Protein AF-0000000086188571 (afdb_homodimer)

Radius of gyration: 44.72 Å; Cα contacts (8 Å, |Δi|>4): 3111; chains: 2; bounding box: 104×128×85 Å

Nearest PDB structures (foldseek):
  2z86-assembly2_C  TM=7.628E-01  e=1.726E-21  Escherichia coli
  2z87-assembly2_A  TM=7.675E-01  e=7.731E-21  Escherichia coli
  2z86-assembly2_D  TM=7.590E-01  e=1.946E-20  Escherichia coli
  2z87-assembly3_B  TM=7.325E-01  e=4.362E-20  Escherichia coli
  2z86-assembly1_A  TM=7.384E-01  e=8.716E-20  Escherichia coli

Sequence (1512 aa):
MRPVRVLAIPAGHAYARHLLPVQGSADAGAPAVVHLPDPQVPREFRPQAGQWWPHQGLEPSWLREHAAEFDLVHLHFGFEHLTVERARGFVDTLGDLGKPLVLTVHDLSNPHLRDQSAHQALLDVLVPAADELFTLTPTAARAIRGRWDRAATVLAHPHVLPLDSFRDRPSRLPGAPVRVGVHLGAVRASTAGVDLLQPLLRAVRRLSTATRPMRLCVDLRPGAGDDRLADWLAEHAGEVVVHELAWEDDDALARRLETLDIAVLPYRWGTHSGWAEACRDAGVHVVAPDHGAYADQCPTAVYHLADEAVTETSLQAALSACLDAPPIDRKALRDKRIRERERLAIEHARRYAALVDPRVDVVIPWFCDQRALTRLLDALEQQTFAAQRMTVFIGDDGSPQPPVVGERPFEVVVRHQSRDGFRAAAARNRAAAAGTAPVVLFLDADMAPTSTYVQLMYAAVRETRGLVVGRRLHARLPDRPWVAPDGDDPPAGAELLDHPAWLEEGYAATDDLRDADERSYRFVISAVAGIDRAVFEQIGGFEESFRAYGGEDWELAHRAWIAGADLLHVRDAVAWHEGAEQGRRPEGSLDRTARKNAEMRAIAPLIPDPHLRHGALVWEHAHVAVLLDHAGDDSALIACAASLFASTDVALIVPAGTPLPPELAADPRVRTSYRRGRTPWEIHLSRPCILTCSVPAIIAAGAKSYRHRDLEAHVVDVRAAHRHTPRRTVEGLPPWVAARSLRHTPDLEAEWGWRRMRPVRVLAIPAGHAYARHLLPVQGSADAGAPAVVHLPDPQVPREFRPQAGQWWPHQGLEPSWLREHAAEFDLVHLHFGFEHLTVERARGFVDTLGDLGKPLVLTVHDLSNPHLRDQSAHQALLDVLVPAADELFTLTPTAARAIRGRWDRAATVLAHPHVLPLDSFRDRPSRLPGAPVRVGVHLGAVRASTAGVDLLQPLLRAVRRLSTATRPMRLCVDLRPGAGDDRLADWLAEHAGEVVVHELAWEDDDALARRLETLDIAVLPYRWGTHSGWAEACRDAGVHVVAPDHGAYADQCPTAVYHLADEAVTETSLQAALSACLDAPPIDRKALRDKRIRERERLAIEHARRYAALVDPRVDVVIPWFCDQRALTRLLDALEQQTFAAQRMTVFIGDDGSPQPPVVGERPFEVVVRHQSRDGFRAAAARNRAAAAGTAPVVLFLDADMAPTSTYVQLMYAAVRETRGLVVGRRLHARLPDRPWVAPDGDDPPAGAELLDHPAWLEEGYAATDDLRDADERSYRFVISAVAGIDRAVFEQIGGFEESFRAYGGEDWELAHRAWIAGADLLHVRDAVAWHEGAEQGRRPEGSLDRTARKNAEMRAIAPLIPDPHLRHGALVWEHAHVAVLLDHAGDDSALIACAASLFASTDVALIVPAGTPLPPELAADPRVRTSYRRGRTPWEIHLSRPCILTCSVPAIIAAGAKSYRHRDLEAHVVDVRAAHRHTPRRTVEGLPPWVAARSLRHTPDLEAEWGWRR

pLDDT: mean 85.81, std 11.56, range [38.34, 98.69]

Foldseek 3Di:
DDAAEEAEVACLALQNVLLAADPPPDDPQFGHHDYDHFDDDDCVVVDDVSDRPPTCLLALVVCVVCVVRGQAYEYEDNCLPPALVSLLSSLVSCVVSLHAYEYEPEWPADQQDPDRVRVPSSCQRRLVSHLAYAYAFLVVQVVSCVPVVAGYHHAAGAARFPLVLLDDQPDDDPQDAAEEEEECEQVGPFFQACLPVVLLLVLQVVCCVVPNHHAYEYEYAVPHDDPVRVVVCVVCVVGYHYHHDDPDDSNVVLVVLSVHAEYEYGGNDIAEDSVLSNNVLSQHAYEYEPDHCHVRRDPHQYWHDPPSHTDSVSSNVRVVVSVPDDGDNSVVVSVVSSVSSNVSNRVVSLVSVCSSQPAEEEEEEDEDDQLLQQQQLLLLLLAPPQQARYEYFYQYQAYPDDHDNPDGSHHYHYDYDHHDFAFSQVSRLRRLVVDDHQKYWYAYSQKRWARHQVVLQSVVCSRQLFKEFEAEFEWADDPDRDDHDAWPDDGPPIGGDDDDPVLVVLCVVCVQQQNPDLQSLVNHDRNTMMHGPVLCVVLPGFDRVDRDDDDRSSLSSNLRLLLQGGYGYRHRGYMYGHDDDPLPPDDPPVVSVVVVVVRLVVCCLQAQDVVSDPQADEHQAFLEEEEEQDCPDQQLNVQLVVQQVVEGRYAYAYDPPDDHDPVCVPPPSYHNDHDPSRHQKYKYAHYRKHWLDYPVLVVVQFVAQACPPQRVMGIDRSNCVSSSPHRNRPPDRPPSGDIHGPPDRDDVCVSVVVVD/DDAAEEAEVACLALQNVLLAADPPPPDPQFGHHDYDHFDDDDCVVVDDVPDRPPGCLLALVVCVVCVVRGQAYEYEDNCLPPALVSLLSSLVSCVVSLHAYEYEPAWPADQQDPDRVRVPSSCQRRLVSHLAYAYAFLAVQVVSCVPVVAGYHHAAGAARFDLVLLDDQPDDDPQDAAEEEEECEQVGPFFQACLPVVLLLVLQVVCCVVPNHHAYEYEYAVPHDDPVRVVVCVVCVVGYHYDHDDPDDSNRVLVVLSVHAEYEYRGNDIAEDSVLSNNVLSQHAYEYEPDHCHVRRDPHQYWHDPPSHTDSVSSNVRVVVSVPDDGDNSVVVSVVSSVSSNVSNRVVSLVSVCSSQPAEEEEEEDEDDQQLQQQQLLLVLLAPPQQARYEYFYQYQAYPDDHDNPDGSHHYHYDYDHHDFAFSQVSRLRRLVVDDHQKYWYAYSQKRWARHQVVLQSVVCSRQLFKEFEAEFEWADDPDRDDHDQWPDDGPPIGGDDDDPVLVVLCVVCVQQQNPDLQSLVNHDRNTMMHGVVLCVVLPGFDRVDRDDDDRSSLSSNLRLLLQGGYGYDHRGYMYGNDDDPVPPDDDPVVSVVVVVVRLVVCCLQAQDVVSDPQADEHQAFLEEEEEQDCPDQQLNVQLVVQQVVEGRYAYAYDPPDDHDPVCVPPPSYHNDHDPSRHQKYKYAHYRKHWLDYPVLVCVQFVAQACDPQRVMTIDRSNCVSSSPHRPHPPDRPPSGDIHGPPDRDDVCVSVVVVD

Solvent-accessible surface area (backbone atoms only — not comparable to full-atom values): 79310 Å² total; per-residue (Å²): 128,82,53,46,28,30,41,31,31,50,31,78,42,64,66,54,51,36,41,42,58,57,87,89,56,76,60,92,80,48,56,51,67,41,71,40,76,60,56,80,47,59,68,91,68,68,65,55,92,87,49,50,69,70,44,49,79,61,34,49,68,50,39,66,74,47,47,89,72,40,53,30,36,35,43,58,57,79,62,82,83,54,48,61,68,52,49,49,45,32,54,49,44,30,57,75,69,68,33,49,35,31,31,40,56,61,55,87,43,56,45,74,42,82,71,48,65,64,58,47,51,41,47,68,51,50,62,77,63,32,74,39,41,34,22,46,18,28,48,51,26,47,52,41,27,71,74,68,72,40,80,40,49,64,50,67,77,51,65,62,52,61,77,86,67,42,53,79,74,76,80,73,63,91,86,64,56,44,30,38,30,34,69,46,42,70,47,46,64,20,46,42,56,58,60,41,49,54,42,47,51,53,31,44,52,53,44,24,72,72,74,50,54,52,38,44,34,38,33,32,22,82,88,46,65,53,69,68,44,52,51,52,48,61,74,38,50,92,62,42,45,77,42,70,50,63,98,58,56,72,66,54,46,45,57,54,45,50,66,35,47,32,36,40,54,41,56,76,52,44,28,60,54,69,63,59,41,33,34,47,55,45,44,20,43,36,34,31,39,70,58,61,22,40,67,65,61,42,88,47,34,54,24,50,67,54,103,83,43,52,44,41,65,35,45,38,51,26,51,51,51,54,71,70,45,77,83,60,58,28,58,63,45,43,55,50,41,52,53,49,20,41,51,47,19,39,54,51,23,47,52,51,45,41,70,70,53,74,36,36,28,37,28,26,36,39,65,85,49,62,68,40,38,46,41,26,54,47,18,61,71,53,33,74,44,61,44,82,36,33,36,38,21,33,5,30,41,29,43,94,63,80,82,81,77,78,92,61,82,36,53,76,46,80,37,81,45,78,65,74,66,50,36,58,36,46,16,39,43,55,17,48,67,74,53,80,38,53,33,34,32,32,34,36,35,55,31,36,38,21,20,54,21,65,46,49,48,50,52,48,20,65,70,55,56,11,43,29,20,43,30,78,39,27,20,46,68,55,97,59,87,66,63,57,29,72,58,88,50,74,44,85,79,41,44,80,46,75,59,68,60,69,52,55,52,49,31,59,77,16,64,30,28,70,62,54,58,95,68,48,26,75,70,42,48,50,54,41,18,30,28,19,34,67,59,39,59,71,63,61,45,45,60,56,84,48,59,59,89,69,56,52,37,32,52,36,37,42,31,40,40,34,60,36,35,44,50,36,45,39,74,74,22,28,26,39,28,66,41,74,58,75,90,70,51,95,58,59,69,65,58,48,42,51,49,52,36,51,43,44,62,65,41,36,49,64,44,49,42,74,33,59,28,59,43,45,44,73,55,86,43,25,35,29,38,34,37,33,70,34,58,74,56,63,61,27,35,50,49,18,50,30,38,53,41,68,30,64,31,49,27,42,29,37,48,75,85,62,83,62,49,81,73,47,61,75,39,80,45,55,32,60,69,77,70,82,62,49,36,51,27,36,33,37,23,54,47,29,34,38,50,72,42,51,58,67,55,45,51,70,68,23,82,16,33,26,75,32,80,57,32,57,30,38,39,39,49,37,22,39,56,57,50,25,47,67,54,46,52,51,83,65,54,59,85,64,57,38,39,48,59,49,89,54,82,52,55,50,54,70,74,26,35,48,89,105,129,80,53,44,28,30,42,31,32,50,30,79,42,64,68,53,52,37,41,43,58,58,86,90,57,78,62,91,82,48,57,52,68,42,70,40,75,60,55,80,47,60,68,91,70,66,63,56,94,86,49,49,67,69,45,51,79,60,35,50,69,48,40,64,74,45,48,88,73,40,54,30,37,35,41,58,56,77,61,82,84,54,49,59,68,51,48,49,44,32,52,50,43,30,58,75,69,70,33,50,34,31,34,38,54,63,54,86,43,57,46,76,43,82,71,49,64,66,59,48,51,41,46,67,52,50,62,77,64,32,74,39,41,33,21,46,20,25,44,51,27,46,52,41,27,70,73,68,72,40,80,38,50,63,49,68,77,52,65,64,53,62,76,87,67,41,50,80,74,77,83,73,62,91,86,63,56,46,30,38,31,33,69,45,42,70,49,46,66,20,46,43,55,56,60,42,50,52,42,46,51,52,32,45,52,52,43,24,73,71,74,49,56,52,38,44,33,38,34,33,22,80,87,45,64,53,69,68,45,53,52,51,50,61,74,38,50,91,63,42,46,77,43,71,50,62,97,58,56,69,64,54,46,46,58,54,45,50,66,34,50,32,37,41,55,42,57,74,50,43,27,60,54,70,63,58,42,33,34,48,56,46,43,21,43,38,34,30,38,70,57,62,22,40,68,64,62,43,88,49,33,54,24,51,67,54,101,83,43,53,46,43,65,35,44,37,51,26,51,50,51,54,70,70,46,76,83,60,57,29,58,62,45,43,55,50,42,52,52,49,20,40,51,47,18,40,53,50,24,47,52,52,47,40,71,70,54,74,36,36,26,38,29,26,38,41,64,84,49,61,67,39,39,47,41,27,53,49,17,62,70,54,33,74,44,62,41,82,36,32,36,37,20,34,5,30,42,30,44,95,62,78,83,81,79,80,92,60,81,36,54,76,47,80,38,80,45,78,63,75,66,52,36,58,35,46,16,39,44,56,17,48,66,74,52,79,39,51,33,34,32,33,36,36,34,54,31,35,38,21,21,55,20,65,45,49,47,50,53,46,20,65,70,55,57,10,43,30,20,42,30,80,40,26,19,46,68,56,98,60,86,64,64,56,27,73,56,87,51,74,44,85,80,42,45,80,45,75,58,67,61,68,52,57,52,51,30,61,75,17,64,31,28,69,63,54,57,98,68,45,27,75,71,42,48,52,53,40,19,30,28,20,35,67,57,40,60,70,63,60,47,45,60,57,85,48,58,58,89,68,56,53,38,31,51,36,36,43,32,39,40,35,59,37,36,45,49,37,46,39,76,72,21,28,26,39,27,66,42,76,56,76,92,72,50,95,60,58,69,66,60,46,42,52,50,52,38,51,42,44,63,65,42,35,51,64,44,49,41,73,35,60,29,59,44,46,43,74,55,86,42,27,36,29,38,35,37,34,70,34,59,74,55,62,60,26,35,51,48,17,50,29,38,53,43,69,29,63,33,50,28,42,31,39,47,72,86,62,82,64,49,79,72,48,62,75,38,80,44,55,33,60,69,76,69,83,64,49,35,51,27,36,35,36,24,56,49,30,36,39,51,70,43,52,57,68,54,47,49,69,70,20,79,18,31,23,72,32,78,57,30,57,29,38,39,38,42,36,23,40,57,56,49,24,45,64,56,45,55,50,82,61,55,59,84,65,56,37,38,47,58,48,90,53,81,53,55,52,54,70,73,25,34,50,89,105

InterPro domains:
  IPR001173 Glycosyltransferase 2-like [PF00535] (362-539)
  IPR029044 Nucleotide-diphospho-sugar transferases [G3DSA:3.90.550.10] (341-587)
  IPR029044 Nucleotide-diphospho-sugar transferases [SSF53448] (357-586)

Organism: NCBI:txid1656884

Structure (mmCIF, N/CA/C/O backbone):
data_AF-0000000086188571-model_v1
#
loop_
_entity.id
_entity.type
_entity.pdbx_description
1 polymer Glycosyltransferase
#
loop_
_atom_site.group_PDB
_atom_site.id
_atom_site.type_symbol
_atom_site.label_atom_id
_atom_site.label_alt_id
_atom_site.label_comp_id
_atom_site.label_asym_id
_atom_site.label_entity_id
_atom_site.label_seq_id
_atom_site.pdbx_PDB_ins_code
_atom_site.Cartn_x
_atom_site.Cartn_y
_atom_site.Cartn_z
_atom_site.occupancy
_atom_site.B_iso_or_equiv
_atom_site.auth_seq_id
_atom_site.auth_comp_id
_atom_site.auth_asym_id
_atom_site.auth_atom_id
_atom_site.pdbx_PDB_model_num
ATOM 1 N N . MET A 1 1 ? 1.059 -54.875 -5.906 1 48.28 1 MET A N 1
ATOM 2 C CA . MET A 1 1 ? 0.878 -54.656 -7.34 1 48.28 1 MET A CA 1
ATOM 3 C C . MET A 1 1 ? 2.109 -55.125 -8.117 1 48.28 1 MET A C 1
ATOM 5 O O . MET A 1 1 ? 3.236 -54.969 -7.641 1 48.28 1 MET A O 1
ATOM 9 N N . ARG A 1 2 ? 2.008 -55.938 -9.016 1 68.94 2 ARG A N 1
ATOM 10 C CA . ARG A 1 2 ? 3.107 -56.406 -9.852 1 68.94 2 ARG A CA 1
ATOM 11 C C . ARG A 1 2 ? 3.832 -55.25 -10.508 1 68.94 2 ARG A C 1
ATOM 13 O O . ARG A 1 2 ? 3.209 -54.219 -10.859 1 68.94 2 ARG A O 1
ATOM 20 N N . PRO A 1 3 ? 5.07 -55.219 -10.508 1 84.12 3 PRO A N 1
ATOM 21 C CA . PRO A 1 3 ? 5.812 -54.156 -11.156 1 84.12 3 PRO A CA 1
ATOM 22 C C . PRO A 1 3 ? 5.465 -54 -12.633 1 84.12 3 PRO A C 1
ATOM 24 O O . PRO A 1 3 ? 5.168 -54.969 -13.305 1 84.12 3 PRO A O 1
ATOM 27 N N . VAL A 1 4 ? 5.312 -52.812 -12.984 1 87.56 4 VAL A N 1
ATOM 28 C CA . VAL A 1 4 ? 5.141 -52.531 -14.414 1 87.56 4 VAL A CA 1
ATOM 29 C C . VAL A 1 4 ? 6.406 -52.938 -15.164 1 87.56 4 VAL A C 1
ATOM 31 O O . VAL A 1 4 ? 7.5 -52.469 -14.859 1 87.56 4 VAL A O 1
ATOM 34 N N . ARG A 1 5 ? 6.332 -53.875 -16.047 1 92.38 5 ARG A N 1
ATOM 35 C CA . ARG A 1 5 ? 7.449 -54.312 -16.875 1 92.38 5 ARG A CA 1
ATOM 36 C C . ARG A 1 5 ? 7.566 -53.469 -18.141 1 92.38 5 ARG A C 1
ATOM 38 O O . ARG A 1 5 ? 6.711 -53.562 -19.031 1 92.38 5 ARG A O 1
ATOM 45 N N . VAL A 1 6 ? 8.656 -52.719 -18.188 1 94.62 6 VAL A N 1
ATOM 46 C CA . VAL A 1 6 ? 8.836 -51.75 -19.266 1 94.62 6 VAL A CA 1
ATOM 47 C C . VAL A 1 6 ? 9.891 -52.25 -20.234 1 94.62 6 VAL A C 1
ATOM 49 O O . VAL A 1 6 ? 11.016 -52.562 -19.844 1 94.62 6 VAL A O 1
ATOM 52 N N . LEU A 1 7 ? 9.531 -52.438 -21.469 1 96 7 LEU A N 1
ATOM 53 C CA . LEU A 1 7 ? 10.516 -52.594 -22.531 1 96 7 LEU A CA 1
ATOM 54 C C . LEU A 1 7 ? 11.078 -51.25 -22.953 1 96 7 LEU A C 1
ATOM 56 O O . LEU A 1 7 ? 10.531 -50.594 -23.828 1 96 7 LEU A O 1
ATOM 60 N N . ALA A 1 8 ? 12.133 -50.875 -22.281 1 95.19 8 ALA A N 1
ATOM 61 C CA . ALA A 1 8 ? 12.805 -49.625 -22.625 1 95.19 8 ALA A CA 1
ATOM 62 C C . ALA A 1 8 ? 13.742 -49.812 -23.828 1 95.19 8 ALA A C 1
ATOM 64 O O . ALA A 1 8 ? 14.547 -50.75 -23.844 1 95.19 8 ALA A O 1
ATOM 65 N N . ILE A 1 9 ? 13.555 -48.938 -24.781 1 95.06 9 ILE A N 1
ATOM 66 C CA . ILE A 1 9 ? 14.367 -49.094 -26 1 95.06 9 ILE A CA 1
ATOM 67 C C . ILE A 1 9 ? 15.281 -47.875 -26.141 1 95.06 9 ILE A C 1
ATOM 69 O O . ILE A 1 9 ? 14.844 -46.812 -26.594 1 95.06 9 ILE A O 1
ATOM 73 N N . PRO A 1 10 ? 16.547 -47.938 -25.734 1 93.81 10 PRO A N 1
ATOM 74 C CA . PRO A 1 10 ? 17.156 -49.094 -25.094 1 93.81 10 PRO A CA 1
ATOM 75 C C . PRO A 1 10 ? 17.234 -48.969 -23.578 1 93.81 10 PRO A C 1
ATOM 77 O O . PRO A 1 10 ? 17.297 -47.844 -23.062 1 93.81 10 PRO A O 1
ATOM 80 N N . ALA A 1 11 ? 17.312 -50.062 -22.875 1 92.56 11 ALA A N 1
ATOM 81 C CA . ALA A 1 11 ? 17.422 -50.094 -21.422 1 92.56 11 ALA A CA 1
ATOM 82 C C . ALA A 1 11 ? 18.859 -49.844 -20.984 1 92.56 11 ALA A C 1
ATOM 84 O O . ALA A 1 11 ? 19.094 -49.312 -19.891 1 92.56 11 ALA A O 1
ATOM 85 N N . GLY A 1 12 ? 19.797 -50.094 -21.797 1 86.88 12 GLY A N 1
ATOM 86 C CA . GLY A 1 12 ? 21.203 -50 -21.453 1 86.88 12 GLY A CA 1
ATOM 87 C C . GLY A 1 12 ? 21.75 -48.594 -21.531 1 86.88 12 GLY A C 1
ATOM 88 O O . GLY A 1 12 ? 22.828 -48.312 -21.016 1 86.88 12 GLY A O 1
ATOM 89 N N . HIS A 1 13 ? 21.078 -47.75 -22.219 1 87.75 13 HIS A N 1
ATOM 90 C CA . HIS A 1 13 ? 21.516 -46.375 -22.312 1 87.75 13 HIS A CA 1
ATOM 91 C C . HIS A 1 13 ? 21.469 -45.688 -20.953 1 87.75 13 HIS A C 1
ATOM 93 O O . HIS A 1 13 ? 20.547 -45.906 -20.188 1 87.75 13 HIS A O 1
ATOM 99 N N . ALA A 1 14 ? 22.422 -44.844 -20.688 1 85.94 14 ALA A N 1
ATOM 100 C CA . ALA A 1 14 ? 22.562 -44.219 -19.391 1 85.94 14 ALA A CA 1
ATOM 101 C C . ALA A 1 14 ? 21.297 -43.438 -19.016 1 85.94 14 ALA A C 1
ATOM 103 O O . ALA A 1 14 ? 20.875 -43.469 -17.844 1 85.94 14 ALA A O 1
ATOM 104 N N . TYR A 1 15 ? 20.656 -42.844 -19.984 1 89.88 15 TYR A N 1
ATOM 105 C CA . TYR A 1 15 ? 19.438 -42.094 -19.719 1 89.88 15 TYR A CA 1
ATOM 106 C C . TYR A 1 15 ? 18.359 -43 -19.141 1 89.88 15 TYR A C 1
ATOM 108 O O . TYR A 1 15 ? 17.766 -42.688 -18.109 1 89.88 15 TYR A O 1
ATOM 116 N N . ALA A 1 16 ? 18.078 -44.062 -19.812 1 90.38 16 ALA A N 1
ATOM 117 C CA . ALA A 1 16 ? 17.047 -45 -19.375 1 90.38 16 ALA A CA 1
ATOM 118 C C . ALA A 1 16 ? 17.375 -45.594 -18 1 90.38 16 ALA A C 1
ATOM 120 O O . ALA A 1 16 ? 16.484 -45.719 -17.156 1 90.38 16 ALA A O 1
ATOM 121 N N . ARG A 1 17 ? 18.656 -45.875 -17.797 1 87.19 17 ARG A N 1
ATOM 122 C CA . ARG A 1 17 ? 19.094 -46.406 -16.531 1 87.19 17 ARG A CA 1
ATOM 123 C C . ARG A 1 17 ? 18.859 -45.438 -15.391 1 87.19 17 ARG A C 1
ATOM 125 O O . ARG A 1 17 ? 18.5 -45.844 -14.281 1 87.19 17 ARG A O 1
ATOM 132 N N . HIS A 1 18 ? 19.031 -44.219 -15.719 1 89.62 18 HIS A N 1
ATOM 133 C CA . HIS A 1 18 ? 18.969 -43.188 -14.688 1 89.62 18 HIS A CA 1
ATOM 134 C C . HIS A 1 18 ? 17.531 -42.719 -14.484 1 89.62 18 HIS A C 1
ATOM 136 O O . HIS A 1 18 ? 17.297 -41.75 -13.727 1 89.62 18 HIS A O 1
ATOM 142 N N . LEU A 1 19 ? 16.578 -43.344 -15.18 1 88.5 19 LEU A N 1
ATOM 143 C CA . LEU A 1 19 ? 15.172 -43.094 -14.906 1 88.5 19 LEU A CA 1
ATOM 144 C C . LEU A 1 19 ? 14.688 -43.938 -13.727 1 88.5 19 LEU A C 1
ATOM 146 O O . LEU A 1 19 ? 13.594 -43.719 -13.203 1 88.5 19 LEU A O 1
ATOM 150 N N . LEU A 1 20 ? 15.469 -44.875 -13.344 1 84.06 20 LEU A N 1
ATOM 151 C CA . LEU A 1 20 ? 15.148 -45.75 -12.227 1 84.06 20 LEU A CA 1
ATOM 152 C C . LEU A 1 20 ? 15.656 -45.156 -10.906 1 84.06 20 LEU A C 1
ATOM 154 O O . LEU A 1 20 ? 16.625 -44.406 -10.898 1 84.06 20 LEU A O 1
ATOM 158 N N . PRO A 1 21 ? 14.992 -45.5 -9.844 1 78.94 21 PRO A N 1
ATOM 159 C CA . PRO A 1 21 ? 15.406 -44.969 -8.547 1 78.94 21 PRO A CA 1
ATOM 160 C C . PRO A 1 21 ? 16.844 -45.344 -8.18 1 78.94 21 PRO A C 1
ATOM 162 O O . PRO A 1 21 ? 17.375 -46.312 -8.703 1 78.94 21 PRO A O 1
ATOM 165 N N . VAL A 1 22 ? 17.438 -44.375 -7.422 1 75.62 22 VAL A N 1
ATOM 166 C CA . VAL A 1 22 ? 18.75 -44.719 -6.883 1 75.62 22 VAL A CA 1
ATOM 167 C C . VAL A 1 22 ? 18.656 -45.969 -6.035 1 75.62 22 VAL A C 1
ATOM 169 O O . VAL A 1 22 ? 17.672 -46.188 -5.332 1 75.62 22 VAL A O 1
ATOM 172 N N . GLN A 1 23 ? 19.578 -46.781 -6.289 1 64.94 23 GLN A N 1
ATOM 173 C CA . GLN A 1 23 ? 19.562 -48.062 -5.59 1 64.94 23 GLN A CA 1
ATOM 174 C C . GLN A 1 23 ? 19.406 -47.875 -4.086 1 64.94 23 GLN A C 1
ATOM 176 O O . GLN A 1 23 ? 20.109 -47.062 -3.48 1 64.94 23 GLN A O 1
ATOM 181 N N . GLY A 1 24 ? 18.484 -48.469 -3.48 1 60.44 24 GLY A N 1
ATOM 182 C CA . GLY A 1 24 ? 18.234 -48.406 -2.049 1 60.44 24 GLY A CA 1
ATOM 183 C C . GLY A 1 24 ? 17.188 -47.375 -1.661 1 60.44 24 GLY A C 1
ATOM 184 O O . GLY A 1 24 ? 16.781 -47.281 -0.5 1 60.44 24 GLY A O 1
ATOM 185 N N . SER A 1 25 ? 16.766 -46.375 -2.475 1 59.72 25 SER A N 1
ATOM 186 C CA . SER A 1 25 ? 15.836 -45.312 -2.127 1 59.72 25 SER A CA 1
ATOM 187 C C . SER A 1 25 ? 14.406 -45.656 -2.514 1 59.72 25 SER A C 1
ATOM 189 O O . SER A 1 25 ? 13.516 -44.812 -2.486 1 59.72 25 SER A O 1
ATOM 191 N N . ALA A 1 26 ? 13.984 -46.75 -2.549 1 51.03 26 ALA A N 1
ATOM 192 C CA . ALA A 1 26 ? 12.633 -47.031 -3.018 1 51.03 26 ALA A CA 1
ATOM 193 C C . ALA A 1 26 ? 11.594 -46.281 -2.215 1 51.03 26 ALA A C 1
ATOM 195 O O . ALA A 1 26 ? 11.609 -46.281 -0.981 1 51.03 26 ALA A O 1
ATOM 196 N N . ASP A 1 27 ? 11.039 -45.281 -2.855 1 52.97 27 ASP A N 1
ATOM 197 C CA . ASP A 1 27 ? 9.922 -44.594 -2.232 1 52.97 27 ASP A CA 1
ATOM 198 C C . ASP A 1 27 ? 8.695 -45.5 -2.145 1 52.97 27 ASP A C 1
ATOM 200 O O . ASP A 1 27 ? 8.25 -46.031 -3.154 1 52.97 27 ASP A O 1
ATOM 204 N N . ALA A 1 28 ? 8.234 -45.938 -0.943 1 53.66 28 ALA A N 1
ATOM 205 C CA . ALA A 1 28 ? 7.141 -46.812 -0.536 1 53.66 28 ALA A CA 1
ATOM 206 C C . ALA A 1 28 ? 5.855 -46.469 -1.284 1 53.66 28 ALA A C 1
ATOM 208 O O . ALA A 1 28 ? 5.004 -47.344 -1.493 1 53.66 28 ALA A O 1
ATOM 209 N N . GLY A 1 29 ? 5.754 -45.406 -1.964 1 59.28 29 GLY A N 1
ATOM 210 C CA . GLY A 1 29 ? 4.445 -45.062 -2.5 1 59.28 29 GLY A CA 1
ATOM 211 C C . GLY A 1 29 ? 4.395 -45.094 -4.016 1 59.28 29 GLY A C 1
ATOM 212 O O . GLY A 1 29 ? 3.314 -45.031 -4.605 1 59.28 29 GLY A O 1
ATOM 213 N N . ALA A 1 30 ? 5.566 -45.25 -4.727 1 67.56 30 ALA A N 1
ATOM 214 C CA . ALA A 1 30 ? 5.535 -45.25 -6.184 1 67.56 30 ALA A CA 1
ATOM 215 C C . ALA A 1 30 ? 5.402 -46.688 -6.734 1 67.56 30 ALA A C 1
ATOM 217 O O . ALA A 1 30 ? 5.895 -47.625 -6.129 1 67.56 30 ALA A O 1
ATOM 218 N N . PRO A 1 31 ? 4.559 -46.844 -7.805 1 70.69 31 PRO A N 1
ATOM 219 C CA . PRO A 1 31 ? 4.477 -48.156 -8.422 1 70.69 31 PRO A CA 1
ATOM 220 C C . PRO A 1 31 ? 5.844 -48.75 -8.75 1 70.69 31 PRO A C 1
ATOM 222 O O . PRO A 1 31 ? 6.77 -48 -9.102 1 70.69 31 PRO A O 1
ATOM 225 N N . ALA A 1 32 ? 5.992 -49.969 -8.547 1 80.88 32 ALA A N 1
ATOM 226 C CA . ALA A 1 32 ? 7.23 -50.656 -8.883 1 80.88 32 ALA A CA 1
ATOM 227 C C . ALA A 1 32 ? 7.371 -50.812 -10.391 1 80.88 32 ALA A C 1
ATOM 229 O O . ALA A 1 32 ? 6.402 -51.156 -11.078 1 80.88 32 ALA A O 1
ATOM 230 N N . VAL A 1 33 ? 8.516 -50.438 -10.938 1 88.31 33 VAL A N 1
ATOM 231 C CA . VAL A 1 33 ? 8.789 -50.531 -12.367 1 88.31 33 VAL A CA 1
ATOM 232 C C . VAL A 1 33 ? 10.055 -51.344 -12.602 1 88.31 33 VAL A C 1
ATOM 234 O O . VAL A 1 33 ? 11.031 -51.219 -11.859 1 88.31 33 VAL A O 1
ATOM 237 N N . VAL A 1 34 ? 10.062 -52.219 -13.555 1 89.69 34 VAL A N 1
ATOM 238 C CA . VAL A 1 34 ? 11.25 -52.969 -13.969 1 89.69 34 VAL A CA 1
ATOM 239 C C . VAL A 1 34 ? 11.484 -52.781 -15.461 1 89.69 34 VAL A C 1
ATOM 241 O O . VAL A 1 34 ? 10.555 -52.875 -16.266 1 89.69 34 VAL A O 1
ATOM 244 N N . HIS A 1 35 ? 12.711 -52.406 -15.797 1 93.19 35 HIS A N 1
ATOM 245 C CA . HIS A 1 35 ? 13.102 -52.344 -17.203 1 93.19 35 HIS A CA 1
ATOM 246 C C . HIS A 1 35 ? 13.656 -53.688 -17.672 1 93.19 35 HIS A C 1
ATOM 248 O O . HIS A 1 35 ? 14.555 -54.25 -17.047 1 93.19 35 HIS A O 1
ATOM 254 N N . LEU A 1 36 ? 13.133 -54.125 -18.719 1 93.31 36 LEU A N 1
ATOM 255 C CA . LEU A 1 36 ? 13.68 -55.344 -19.297 1 93.31 36 LEU A CA 1
ATOM 256 C C . LEU A 1 36 ? 15.047 -55.094 -19.922 1 93.31 36 LEU A C 1
ATOM 258 O O . LEU A 1 36 ? 15.289 -54.031 -20.484 1 93.31 36 LEU A O 1
ATOM 262 N N . PRO A 1 37 ? 15.945 -56.062 -19.766 1 91.44 37 PRO A N 1
ATOM 263 C CA . PRO A 1 37 ? 17.219 -55.906 -20.469 1 91.44 37 PRO A CA 1
ATOM 264 C C . PRO A 1 37 ? 17.078 -55.844 -21.984 1 91.44 37 PRO A C 1
ATOM 266 O O . PRO A 1 37 ? 16.156 -56.469 -22.531 1 91.44 37 PRO A O 1
ATOM 269 N N . ASP A 1 38 ? 18.031 -55.188 -22.609 1 93.44 38 ASP A N 1
ATOM 270 C CA . ASP A 1 38 ? 18 -55.156 -24.062 1 93.44 38 ASP A CA 1
ATOM 271 C C . ASP A 1 38 ? 18.188 -56.531 -24.672 1 93.44 38 ASP A C 1
ATOM 273 O O . ASP A 1 38 ? 19.031 -57.312 -24.203 1 93.44 38 ASP A O 1
ATOM 277 N N . PRO A 1 39 ? 17.359 -56.812 -25.609 1 91.88 39 PRO A N 1
ATOM 278 C CA . PRO A 1 39 ? 17.578 -58.094 -26.266 1 91.88 39 PRO A CA 1
ATOM 279 C C . PRO A 1 39 ? 18.922 -58.188 -26.969 1 91.88 39 PRO A C 1
ATOM 281 O O . PRO A 1 39 ? 19.469 -57.156 -27.391 1 91.88 39 PRO A O 1
ATOM 284 N N . GLN A 1 40 ? 19.469 -59.344 -27.062 1 87.62 40 GLN A N 1
ATOM 285 C CA . GLN A 1 40 ? 20.734 -59.562 -27.734 1 87.62 40 GLN A CA 1
ATOM 286 C C . GLN A 1 40 ? 20.625 -59.25 -29.234 1 87.62 40 GLN A C 1
ATOM 288 O O . GLN A 1 40 ? 19.656 -59.688 -29.875 1 87.62 40 GLN A O 1
ATOM 293 N N . VAL A 1 41 ? 21.609 -58.531 -29.688 1 89 41 VAL A N 1
ATOM 294 C CA . VAL A 1 41 ? 21.656 -58.25 -31.109 1 89 41 VAL A CA 1
ATOM 295 C C . VAL A 1 41 ? 22.078 -59.5 -31.875 1 89 41 VAL A C 1
ATOM 297 O O . VAL A 1 41 ? 23.047 -60.156 -31.5 1 89 41 VAL A O 1
ATOM 300 N N . PRO A 1 42 ? 21.359 -59.875 -32.875 1 86.19 42 PRO A N 1
ATOM 301 C CA . PRO A 1 42 ? 21.719 -61.062 -33.625 1 86.19 42 PRO A CA 1
ATOM 302 C C . PRO A 1 42 ? 23.156 -61.062 -34.094 1 86.19 42 PRO A C 1
ATOM 304 O O . PRO A 1 42 ? 23.688 -60 -34.469 1 86.19 42 PRO A O 1
ATOM 307 N N . ARG A 1 43 ? 23.797 -62.125 -34.156 1 84.69 43 ARG A N 1
ATOM 308 C CA . ARG A 1 43 ? 25.203 -62.281 -34.469 1 84.69 43 ARG A CA 1
ATOM 309 C C . ARG A 1 43 ? 25.516 -61.781 -35.875 1 84.69 43 ARG A C 1
ATOM 311 O O . ARG A 1 43 ? 26.641 -61.375 -36.156 1 84.69 43 ARG A O 1
ATOM 318 N N . GLU A 1 44 ? 24.5 -61.844 -36.688 1 84 44 GLU A N 1
ATOM 319 C CA . GLU A 1 44 ? 24.688 -61.438 -38.062 1 84 44 GLU A CA 1
ATOM 320 C C . GLU A 1 44 ? 25.125 -60 -38.156 1 84 44 GLU A C 1
ATOM 322 O O . GLU A 1 44 ? 25.734 -59.594 -39.156 1 84 44 GLU A O 1
ATOM 327 N N . PHE A 1 45 ? 24.906 -59.25 -37.031 1 82.44 45 PHE A N 1
ATOM 328 C CA . PHE A 1 45 ? 25.25 -57.844 -37.062 1 82.44 45 PHE A CA 1
ATOM 329 C C . PHE A 1 45 ? 26.641 -57.594 -36.469 1 82.44 45 PHE A C 1
ATOM 331 O O . PHE A 1 45 ? 27.109 -56.469 -36.406 1 82.44 45 PHE A O 1
ATOM 338 N N . ARG A 1 46 ? 27.391 -58.719 -36.031 1 80.06 46 ARG A N 1
ATOM 339 C CA . ARG A 1 46 ? 28.719 -58.656 -35.438 1 80.06 46 ARG A CA 1
ATOM 340 C C . ARG A 1 46 ? 28.797 -57.5 -34.438 1 80.06 46 ARG A C 1
ATOM 342 O O . ARG A 1 46 ? 29.609 -56.594 -34.562 1 80.06 46 ARG A O 1
ATOM 349 N N . PRO A 1 47 ? 27.875 -57.594 -33.406 1 80.12 47 PRO A N 1
ATOM 350 C CA . PRO A 1 47 ? 27.781 -56.469 -32.469 1 80.12 47 PRO A CA 1
ATOM 351 C C . PRO A 1 47 ? 29 -56.344 -31.562 1 80.12 47 PRO A C 1
ATOM 353 O O . PRO A 1 47 ? 29.609 -57.344 -31.203 1 80.12 47 PRO A O 1
ATOM 356 N N . GLN A 1 48 ? 29.344 -55.156 -31.281 1 77.5 48 GLN A N 1
ATOM 357 C CA . GLN A 1 48 ? 30.391 -54.875 -30.297 1 77.5 48 GLN A CA 1
ATOM 358 C C . GLN A 1 48 ? 29.859 -55.031 -28.875 1 77.5 48 GLN A C 1
ATOM 360 O O . GLN A 1 48 ? 28.641 -55.094 -28.672 1 77.5 48 GLN A O 1
ATOM 365 N N . ALA A 1 49 ? 30.75 -55.25 -27.969 1 72.06 49 ALA A N 1
ATOM 366 C CA . ALA A 1 49 ? 30.359 -55.375 -26.562 1 72.06 49 ALA A CA 1
ATOM 367 C C . ALA A 1 49 ? 29.547 -54.156 -26.125 1 72.06 49 ALA A C 1
ATOM 369 O O . ALA A 1 49 ? 29.938 -53.031 -26.344 1 72.06 49 ALA A O 1
ATOM 370 N N . GLY A 1 50 ? 28.328 -54.469 -25.734 1 75.75 50 GLY A N 1
ATOM 371 C CA . GLY A 1 50 ? 27.5 -53.406 -25.203 1 75.75 50 GLY A CA 1
ATOM 372 C C . GLY A 1 50 ? 26.578 -52.812 -26.234 1 75.75 50 GLY A C 1
ATOM 373 O O . GLY A 1 50 ? 25.75 -51.938 -25.906 1 75.75 50 GLY A O 1
ATOM 374 N N . GLN A 1 51 ? 26.719 -53.281 -27.453 1 82.12 51 GLN A N 1
ATOM 375 C CA . GLN A 1 51 ? 25.891 -52.719 -28.516 1 82.12 51 GLN A CA 1
ATOM 376 C C . GLN A 1 51 ? 24.453 -53.219 -28.391 1 82.12 51 GLN A C 1
ATOM 378 O O . GLN A 1 51 ? 24.203 -54.406 -28.266 1 82.12 51 GLN A O 1
ATOM 383 N N . TRP A 1 52 ? 23.547 -52.344 -28.391 1 87.38 52 TRP A N 1
ATOM 384 C CA . TRP A 1 52 ? 22.141 -52.719 -28.234 1 87.38 52 TRP A CA 1
ATOM 385 C C . TRP A 1 52 ? 21.391 -52.5 -29.547 1 87.38 52 TRP A C 1
ATOM 387 O O . TRP A 1 52 ? 20.219 -52.844 -29.656 1 87.38 52 TRP A O 1
ATOM 397 N N . TRP A 1 53 ? 22.031 -51.938 -30.656 1 86.5 53 TRP A N 1
ATOM 398 C CA . TRP A 1 53 ? 21.359 -51.625 -31.906 1 86.5 53 TRP A CA 1
ATOM 399 C C . TRP A 1 53 ? 21.859 -52.562 -33.031 1 86.5 53 TRP A C 1
ATOM 401 O O . TRP A 1 53 ? 23.016 -52.969 -33 1 86.5 53 TRP A O 1
ATOM 411 N N . PRO A 1 54 ? 21.156 -52.906 -33.844 1 88.19 54 PRO A N 1
ATOM 412 C CA . PRO A 1 54 ? 19.719 -52.594 -33.969 1 88.19 54 PRO A CA 1
ATOM 413 C C . PRO A 1 54 ? 18.891 -53.312 -32.906 1 88.19 54 PRO A C 1
ATOM 415 O O . PRO A 1 54 ? 19.031 -54.531 -32.719 1 88.19 54 PRO A O 1
ATOM 418 N N . HIS A 1 55 ? 18.016 -52.688 -32.312 1 93.19 55 HIS A N 1
ATOM 419 C CA . HIS A 1 55 ? 17.266 -53.219 -31.172 1 93.19 55 HIS A CA 1
ATOM 420 C C . HIS A 1 55 ? 16.141 -54.156 -31.656 1 93.19 55 HIS A C 1
ATOM 422 O O . HIS A 1 55 ? 15.258 -53.719 -32.406 1 93.19 55 HIS A O 1
ATOM 428 N N . GLN A 1 56 ? 16.062 -55.25 -31.188 1 92.81 56 GLN A N 1
ATOM 429 C CA . GLN A 1 56 ? 15.109 -56.25 -31.656 1 92.81 56 GLN A CA 1
ATOM 430 C C . GLN A 1 56 ? 13.688 -55.906 -31.203 1 92.81 56 GLN A C 1
ATOM 432 O O . GLN A 1 56 ? 12.719 -56.375 -31.812 1 92.81 56 GLN A O 1
ATOM 437 N N . GLY A 1 57 ? 13.539 -55.188 -30.188 1 94.19 57 GLY A N 1
ATOM 438 C CA . GLY A 1 57 ? 12.234 -54.781 -29.703 1 94.19 57 GLY A CA 1
ATOM 439 C C . GLY A 1 57 ? 11.477 -53.906 -30.672 1 94.19 57 GLY A C 1
ATOM 440 O O . GLY A 1 57 ? 10.289 -53.625 -30.484 1 94.19 57 GLY A O 1
ATOM 441 N N . LEU A 1 58 ? 12.125 -53.469 -31.75 1 94.94 58 LEU A N 1
ATOM 442 C CA . LEU A 1 58 ? 11.477 -52.625 -32.75 1 94.94 58 LEU A CA 1
ATOM 443 C C . LEU A 1 58 ? 10.883 -53.5 -33.875 1 94.94 58 LEU A C 1
ATOM 445 O O . LEU A 1 58 ? 10.172 -53 -34.75 1 94.94 58 LEU A O 1
ATOM 449 N N . GLU A 1 59 ? 11.156 -54.781 -33.781 1 93.31 59 GLU A N 1
ATOM 450 C CA . GLU A 1 59 ? 10.68 -55.75 -34.781 1 93.31 59 GLU A CA 1
ATOM 451 C C . GLU A 1 59 ? 9.328 -56.344 -34.375 1 93.31 59 GLU A C 1
ATOM 453 O O . GLU A 1 59 ? 9.195 -56.938 -33.312 1 93.31 59 GLU A O 1
ATOM 458 N N . PRO A 1 60 ? 8.359 -56.25 -35.281 1 93.06 60 PRO A N 1
ATOM 459 C CA . PRO A 1 60 ? 7.023 -56.75 -35 1 93.06 60 PRO A CA 1
ATOM 460 C C . PRO A 1 60 ? 7.039 -58.219 -34.594 1 93.06 60 PRO A C 1
ATOM 462 O O . PRO A 1 60 ? 6.336 -58.625 -33.656 1 93.06 60 PRO A O 1
ATOM 465 N N . SER A 1 61 ? 7.848 -59.031 -35.281 1 93.5 61 SER A N 1
ATOM 466 C CA . SER A 1 61 ? 7.898 -60.438 -34.969 1 93.5 61 SER A CA 1
ATOM 467 C C . SER A 1 61 ? 8.414 -60.688 -33.531 1 93.5 61 SER A C 1
ATOM 469 O O . SER A 1 61 ? 7.875 -61.531 -32.812 1 93.5 61 SER A O 1
ATOM 471 N N . TRP A 1 62 ? 9.461 -59.969 -33.156 1 94.5 62 TRP A N 1
ATOM 472 C CA . TRP A 1 62 ? 9.984 -60.094 -31.812 1 94.5 62 TRP A CA 1
ATOM 473 C C . TRP A 1 62 ? 8.945 -59.656 -30.781 1 94.5 62 TRP A C 1
ATOM 475 O O . TRP A 1 62 ? 8.773 -60.344 -29.75 1 94.5 62 TRP A O 1
ATOM 485 N N . LEU A 1 63 ? 8.234 -58.594 -31.016 1 94.5 63 LEU A N 1
ATOM 486 C CA . LEU A 1 63 ? 7.211 -58.062 -30.109 1 94.5 63 LEU A CA 1
ATOM 487 C C . LEU A 1 63 ? 6.125 -59.125 -29.859 1 94.5 63 LEU A C 1
ATOM 489 O O . LEU A 1 63 ? 5.711 -59.344 -28.719 1 94.5 63 LEU A O 1
ATOM 493 N N . ARG A 1 64 ? 5.68 -59.719 -30.938 1 91.94 64 ARG A N 1
ATOM 494 C CA . ARG A 1 64 ? 4.625 -60.719 -30.812 1 91.94 64 ARG A CA 1
ATOM 495 C C . ARG A 1 64 ? 5.105 -61.938 -30.031 1 91.94 64 ARG A C 1
ATOM 497 O O . ARG A 1 64 ? 4.379 -62.438 -29.172 1 91.94 64 ARG A O 1
ATOM 504 N N . GLU A 1 65 ? 6.344 -62.312 -30.344 1 92.75 65 GLU A N 1
ATOM 505 C CA . GLU A 1 65 ? 6.914 -63.469 -29.672 1 92.75 65 GLU A CA 1
ATOM 506 C C . GLU A 1 65 ? 7.125 -63.219 -28.188 1 92.75 65 GLU A C 1
ATOM 508 O O . GLU A 1 65 ? 7.004 -64.125 -27.359 1 92.75 65 GLU A O 1
ATOM 513 N N . HIS A 1 66 ? 7.395 -62 -27.812 1 92.62 66 HIS A N 1
ATOM 514 C CA . HIS A 1 66 ? 7.77 -61.688 -26.438 1 92.62 66 HIS A CA 1
ATOM 515 C C . HIS A 1 66 ? 6.715 -60.844 -25.766 1 92.62 66 HIS A C 1
ATOM 517 O O . HIS A 1 66 ? 6.996 -60.188 -24.766 1 92.62 66 HIS A O 1
ATOM 523 N N . ALA A 1 67 ? 5.535 -60.781 -26.234 1 91.88 67 ALA A N 1
ATOM 524 C CA . ALA A 1 67 ? 4.461 -59.906 -25.781 1 91.88 67 ALA A CA 1
ATOM 525 C C . ALA A 1 67 ? 4.168 -60.125 -24.297 1 91.88 67 ALA A C 1
ATOM 527 O O . ALA A 1 67 ? 3.805 -59.188 -23.594 1 91.88 67 ALA A O 1
ATOM 528 N N . ALA A 1 68 ? 4.32 -61.25 -23.812 1 89.19 68 ALA A N 1
ATOM 529 C CA . ALA A 1 68 ? 3.979 -61.562 -22.438 1 89.19 68 ALA A CA 1
ATOM 530 C C . ALA A 1 68 ? 5.035 -61.062 -21.469 1 89.19 68 ALA A C 1
ATOM 532 O O . ALA A 1 68 ? 4.797 -61 -20.25 1 89.19 68 ALA A O 1
ATOM 533 N N . GLU A 1 69 ? 6.113 -60.656 -21.938 1 91.56 69 GLU A N 1
ATOM 534 C CA . GLU A 1 69 ? 7.254 -60.312 -21.094 1 91.56 69 GLU A CA 1
ATOM 535 C C . GLU A 1 69 ? 7.238 -58.844 -20.703 1 91.56 69 GLU A C 1
ATOM 537 O O . GLU A 1 69 ? 7.945 -58.438 -19.781 1 91.56 69 GLU A O 1
ATOM 542 N N . PHE A 1 70 ? 6.477 -58.062 -21.312 1 93.62 70 PHE A N 1
ATOM 543 C CA . PHE A 1 70 ? 6.453 -56.625 -20.984 1 93.62 70 PHE A CA 1
ATOM 544 C C . PHE A 1 70 ? 5.02 -56.094 -20.969 1 93.62 70 PHE A C 1
ATOM 546 O O . PHE A 1 70 ? 4.121 -56.719 -21.531 1 93.62 70 PHE A O 1
ATOM 553 N N . ASP A 1 71 ? 4.828 -55 -20.234 1 90.38 71 ASP A N 1
ATOM 554 C CA . ASP A 1 71 ? 3.506 -54.406 -20.094 1 90.38 71 ASP A CA 1
ATOM 555 C C . ASP A 1 71 ? 3.361 -53.188 -21 1 90.38 71 ASP A C 1
ATOM 557 O O . ASP A 1 71 ? 2.25 -52.812 -21.406 1 90.38 71 ASP A O 1
ATOM 561 N N . LEU A 1 72 ? 4.41 -52.5 -21.25 1 93 72 LEU A N 1
ATOM 562 C CA . LEU A 1 72 ? 4.426 -51.344 -22.141 1 93 72 LEU A CA 1
ATOM 563 C C . LEU A 1 72 ? 5.809 -51.125 -22.75 1 93 72 LEU A C 1
ATOM 565 O O . LEU A 1 72 ? 6.777 -51.781 -22.328 1 93 72 LEU A O 1
ATOM 569 N N . VAL A 1 73 ? 5.918 -50.344 -23.828 1 95.75 73 VAL A N 1
ATOM 570 C CA . VAL A 1 73 ? 7.18 -50 -24.469 1 95.75 73 VAL A CA 1
ATOM 571 C C . VAL A 1 73 ? 7.492 -48.531 -24.234 1 95.75 73 VAL A C 1
ATOM 573 O O . VAL A 1 73 ? 6.621 -47.656 -24.391 1 95.75 73 VAL A O 1
ATOM 576 N N . HIS A 1 74 ? 8.688 -48.312 -23.766 1 96.81 74 HIS A N 1
ATOM 577 C CA . HIS A 1 74 ? 9.195 -46.938 -23.703 1 96.81 74 HIS A CA 1
ATOM 578 C C . HIS A 1 74 ? 10.336 -46.719 -24.688 1 96.81 74 HIS A C 1
ATOM 580 O O . HIS A 1 74 ? 11.461 -47.156 -24.438 1 96.81 74 HIS A O 1
ATOM 586 N N . LEU A 1 75 ? 9.992 -46.031 -25.719 1 96.44 75 LEU A N 1
ATOM 587 C CA . LEU A 1 75 ? 10.945 -45.812 -26.797 1 96.44 75 LEU A CA 1
ATOM 588 C C . LEU A 1 75 ? 11.742 -44.531 -26.578 1 96.44 75 LEU A C 1
ATOM 590 O O . LEU A 1 75 ? 11.172 -43.438 -26.438 1 96.44 75 LEU A O 1
ATOM 594 N N . HIS A 1 76 ? 13.055 -44.656 -26.531 1 94.5 76 HIS A N 1
ATOM 595 C CA . HIS A 1 76 ? 13.938 -43.5 -26.359 1 94.5 76 HIS A CA 1
ATOM 596 C C . HIS A 1 76 ? 14.742 -43.25 -27.625 1 94.5 76 HIS A C 1
ATOM 598 O O . HIS A 1 76 ? 14.688 -42.156 -28.188 1 94.5 76 HIS A O 1
ATOM 604 N N . PHE A 1 77 ? 15.531 -44.281 -27.969 1 92.31 77 PHE A N 1
ATOM 605 C CA . PHE A 1 77 ? 16.469 -44.125 -29.078 1 92.31 77 PHE A CA 1
ATOM 606 C C . PHE A 1 77 ? 16.453 -45.375 -29.969 1 92.31 77 PHE A C 1
ATOM 608 O O . PHE A 1 77 ? 15.75 -46.344 -29.688 1 92.31 77 PHE A O 1
ATOM 615 N N . GLY A 1 78 ? 17.172 -45.344 -31.141 1 90 78 GLY A N 1
ATOM 616 C CA . GLY A 1 78 ? 17.5 -46.531 -31.922 1 90 78 GLY A CA 1
ATOM 617 C C . GLY A 1 78 ? 16.516 -46.781 -33.062 1 90 78 GLY A C 1
ATOM 618 O O . GLY A 1 78 ? 16.484 -47.875 -33.625 1 90 78 GLY A O 1
ATOM 619 N N . PHE A 1 79 ? 15.727 -45.812 -33.312 1 92.62 79 PHE A N 1
ATOM 620 C CA . PHE A 1 79 ? 14.734 -46.062 -34.344 1 92.62 79 PHE A CA 1
ATOM 621 C C . PHE A 1 79 ? 15.094 -45.312 -35.625 1 92.62 79 PHE A C 1
ATOM 623 O O . PHE A 1 79 ? 14.305 -45.281 -36.594 1 92.62 79 PHE A O 1
ATOM 630 N N . GLU A 1 80 ? 16.328 -44.75 -35.719 1 88.19 80 GLU A N 1
ATOM 631 C CA . GLU A 1 80 ? 16.719 -43.906 -36.812 1 88.19 80 GLU A CA 1
ATOM 632 C C . GLU A 1 80 ? 16.828 -44.688 -38.125 1 88.19 80 GLU A C 1
ATOM 634 O O . GLU A 1 80 ? 16.688 -44.156 -39.219 1 88.19 80 GLU A O 1
ATOM 639 N N . HIS A 1 81 ? 17.094 -45.938 -38.031 1 87.19 81 HIS A N 1
ATOM 640 C CA . HIS A 1 81 ? 17.312 -46.781 -39.188 1 87.19 81 HIS A CA 1
ATOM 641 C C . HIS A 1 81 ? 15.992 -47.281 -39.75 1 87.19 81 HIS A C 1
ATOM 643 O O . HIS A 1 81 ? 15.961 -47.906 -40.844 1 87.19 81 HIS A O 1
ATOM 649 N N . LEU A 1 82 ? 14.914 -47.094 -39.062 1 92 82 LEU A N 1
ATOM 650 C CA . LEU A 1 82 ? 13.617 -47.594 -39.5 1 92 82 LEU A CA 1
ATOM 651 C C . LEU A 1 82 ? 13.094 -46.812 -40.688 1 92 82 LEU A C 1
ATOM 653 O O . LEU A 1 82 ? 13.336 -45.594 -40.781 1 92 82 LEU A O 1
ATOM 657 N N . THR A 1 83 ? 12.445 -47.469 -41.625 1 92.69 83 THR A N 1
ATOM 658 C CA . THR A 1 83 ? 11.602 -46.812 -42.594 1 92.69 83 THR A CA 1
ATOM 659 C C . THR A 1 83 ? 10.25 -46.438 -42 1 92.69 83 THR A C 1
ATOM 661 O O . THR A 1 83 ? 9.883 -46.938 -40.938 1 92.69 83 THR A O 1
ATOM 664 N N . VAL A 1 84 ? 9.602 -45.562 -42.656 1 93.44 84 VAL A N 1
ATOM 665 C CA . VAL A 1 84 ? 8.289 -45.125 -42.188 1 93.44 84 VAL A CA 1
ATOM 666 C C . VAL A 1 84 ? 7.352 -46.344 -42.094 1 93.44 84 VAL A C 1
ATOM 668 O O . VAL A 1 84 ? 6.586 -46.469 -41.156 1 93.44 84 VAL A O 1
ATOM 671 N N . GLU A 1 85 ? 7.457 -47.188 -43.094 1 92.88 85 GLU A N 1
ATOM 672 C CA . GLU A 1 85 ? 6.613 -48.375 -43.125 1 92.88 85 GLU A CA 1
ATOM 673 C C . GLU A 1 85 ? 6.891 -49.312 -41.938 1 92.88 85 GLU A C 1
ATOM 675 O O . GLU A 1 85 ? 5.961 -49.812 -41.312 1 92.88 85 GLU A O 1
ATOM 680 N N . ARG A 1 86 ? 8.156 -49.406 -41.625 1 93.44 86 ARG A N 1
ATOM 681 C CA . ARG A 1 86 ? 8.539 -50.281 -40.5 1 93.44 86 ARG A CA 1
ATOM 682 C C . ARG A 1 86 ? 8.125 -49.656 -39.188 1 93.44 86 ARG A C 1
ATOM 684 O O . ARG A 1 86 ? 7.727 -50.375 -38.25 1 93.44 86 ARG A O 1
ATOM 691 N N . ALA A 1 87 ? 8.195 -48.375 -39.094 1 95.56 87 ALA A N 1
ATOM 692 C CA . ALA A 1 87 ? 7.742 -47.656 -37.906 1 95.56 87 ALA A CA 1
ATOM 693 C C . ALA A 1 87 ? 6.242 -47.844 -37.688 1 95.56 87 ALA A C 1
ATOM 695 O O . ALA A 1 87 ? 5.789 -48.094 -36.562 1 95.56 87 ALA A O 1
ATOM 696 N N . ARG A 1 88 ? 5.473 -47.781 -38.781 1 93.75 88 ARG A N 1
ATOM 697 C CA . ARG A 1 88 ? 4.035 -48.031 -38.688 1 93.75 88 ARG A CA 1
ATOM 698 C C . ARG A 1 88 ? 3.734 -49.438 -38.25 1 93.75 88 ARG A C 1
ATOM 700 O O . ARG A 1 88 ? 2.83 -49.688 -37.438 1 93.75 88 ARG A O 1
ATOM 707 N N . GLY A 1 89 ? 4.48 -50.375 -38.812 1 93.19 89 GLY A N 1
ATOM 708 C CA . GLY A 1 89 ? 4.336 -51.781 -38.406 1 93.19 89 GLY A CA 1
ATOM 709 C C . GLY A 1 89 ? 4.582 -51.969 -36.938 1 93.19 89 GLY A C 1
ATOM 710 O O . GLY A 1 89 ? 3.852 -52.719 -36.281 1 93.19 89 GLY A O 1
ATOM 711 N N . PHE A 1 90 ? 5.605 -51.375 -36.375 1 95.06 90 PHE A N 1
ATOM 712 C CA . PHE A 1 90 ? 5.926 -51.406 -34.969 1 95.06 90 PHE A CA 1
ATOM 713 C C . PHE A 1 90 ? 4.75 -50.906 -34.125 1 95.06 90 PHE A C 1
ATOM 715 O O . PHE A 1 90 ? 4.301 -51.594 -33.219 1 95.06 90 PHE A O 1
ATOM 722 N N . VAL A 1 91 ? 4.203 -49.688 -34.531 1 93.94 91 VAL A N 1
ATOM 723 C CA . VAL A 1 91 ? 3.107 -49.031 -33.812 1 93.94 91 VAL A CA 1
ATOM 724 C C . VAL A 1 91 ? 1.853 -49.906 -33.906 1 93.94 91 VAL A C 1
ATOM 726 O O . VAL A 1 91 ? 1.17 -50.125 -32.906 1 93.94 91 VAL A O 1
ATOM 729 N N . ASP A 1 92 ? 1.598 -50.375 -35.094 1 91.06 92 ASP A N 1
ATOM 730 C CA . ASP A 1 92 ? 0.42 -51.219 -35.312 1 91.06 92 ASP A CA 1
ATOM 731 C C . ASP A 1 92 ? 0.49 -52.5 -34.469 1 91.06 92 ASP A C 1
ATOM 733 O O . ASP A 1 92 ? -0.512 -52.906 -33.875 1 91.06 92 ASP A O 1
ATOM 737 N N . THR A 1 93 ? 1.657 -53.062 -34.469 1 92.75 93 THR A N 1
ATOM 738 C CA . THR A 1 93 ? 1.842 -54.312 -33.688 1 92.75 93 THR A CA 1
ATOM 739 C C . THR A 1 93 ? 1.588 -54.062 -32.219 1 92.75 93 THR A C 1
ATOM 741 O O . THR A 1 93 ? 0.93 -54.844 -31.547 1 92.75 93 THR A O 1
ATOM 744 N N . LEU A 1 94 ? 2.09 -52.969 -31.672 1 92.62 94 LEU A N 1
ATOM 745 C CA . LEU A 1 94 ? 1.835 -52.625 -30.266 1 92.62 94 LEU A CA 1
ATOM 746 C C . LEU A 1 94 ? 0.342 -52.438 -30.016 1 92.62 94 LEU A C 1
ATOM 748 O O . LEU A 1 94 ? -0.181 -52.875 -29 1 92.62 94 LEU A O 1
ATOM 752 N N . GLY A 1 95 ? -0.276 -51.781 -30.938 1 85.56 95 GLY A N 1
ATOM 753 C CA . GLY A 1 95 ? -1.72 -51.625 -30.859 1 85.56 95 GLY A CA 1
ATOM 754 C C . GLY A 1 95 ? -2.457 -52.969 -30.828 1 85.56 95 GLY A C 1
ATOM 755 O O . GLY A 1 95 ? -3.346 -53.156 -30 1 85.56 95 GLY A O 1
ATOM 756 N N . ASP A 1 96 ? -2.047 -53.844 -31.688 1 83.12 96 ASP A N 1
ATOM 757 C CA . ASP A 1 96 ? -2.652 -55.156 -31.766 1 83.12 96 ASP A CA 1
ATOM 758 C C . ASP A 1 96 ? -2.482 -55.938 -30.453 1 83.12 96 ASP A C 1
ATOM 760 O O . ASP A 1 96 ? -3.381 -56.656 -30.031 1 83.12 96 ASP A O 1
ATOM 764 N N . LEU A 1 97 ? -1.331 -55.719 -29.875 1 85.31 97 LEU A N 1
ATOM 765 C CA . LEU A 1 97 ? -0.988 -56.438 -28.656 1 85.31 97 LEU A CA 1
ATOM 766 C C . LEU A 1 97 ? -1.564 -55.75 -27.438 1 85.31 97 LEU A C 1
ATOM 768 O O . LEU A 1 97 ? -1.491 -56.281 -26.328 1 85.31 97 LEU A O 1
ATOM 772 N N . GLY A 1 98 ? -2.166 -54.562 -27.625 1 81.88 98 GLY A N 1
ATOM 773 C CA . GLY A 1 98 ? -2.697 -53.781 -26.516 1 81.88 98 GLY A CA 1
ATOM 774 C C . GLY A 1 98 ? -1.62 -53.25 -25.578 1 81.88 98 GLY A C 1
ATOM 775 O O . GLY A 1 98 ? -1.818 -53.156 -24.375 1 81.88 98 GLY A O 1
ATOM 776 N N . LYS A 1 99 ? -0.447 -53.062 -26.062 1 88.56 99 LYS A N 1
ATOM 777 C CA . LYS A 1 99 ? 0.681 -52.531 -25.281 1 88.56 99 LYS A CA 1
ATOM 778 C C . LYS A 1 99 ? 0.873 -51.062 -25.516 1 88.56 99 LYS A C 1
ATOM 780 O O . LYS A 1 99 ? 1.07 -50.625 -26.656 1 88.56 99 LYS A O 1
ATOM 785 N N . PRO A 1 100 ? 0.758 -50.281 -24.359 1 89.81 100 PRO A N 1
ATOM 786 C CA . PRO A 1 100 ? 0.951 -48.844 -24.531 1 89.81 100 PRO A CA 1
ATOM 787 C C . PRO A 1 100 ? 2.352 -48.469 -25.016 1 89.81 100 PRO A C 1
ATOM 789 O O . PRO A 1 100 ? 3.324 -49.125 -24.656 1 89.81 100 PRO A O 1
ATOM 792 N N . LEU A 1 101 ? 2.453 -47.438 -25.875 1 93.25 101 LEU A N 1
ATOM 793 C CA . LEU A 1 101 ? 3.711 -46.844 -26.344 1 93.25 101 LEU A CA 1
ATOM 794 C C . LEU A 1 101 ? 3.998 -45.531 -25.641 1 93.25 101 LEU A C 1
ATOM 796 O O . LEU A 1 101 ? 3.211 -44.594 -25.734 1 93.25 101 LEU A O 1
ATOM 800 N N . VAL A 1 102 ? 5.051 -45.594 -24.875 1 94.5 102 VAL A N 1
ATOM 801 C CA . VAL A 1 102 ? 5.59 -44.344 -24.312 1 94.5 102 VAL A CA 1
ATOM 802 C C . VAL A 1 102 ? 6.785 -43.875 -25.156 1 94.5 102 VAL A C 1
ATOM 804 O O . VAL A 1 102 ? 7.648 -44.688 -25.516 1 94.5 102 VAL A O 1
ATOM 807 N N . LEU A 1 103 ? 6.773 -42.625 -25.531 1 96 103 LEU A N 1
ATOM 808 C CA . LEU A 1 103 ? 7.875 -42.062 -26.312 1 96 103 LEU A CA 1
ATOM 809 C C . LEU A 1 103 ? 8.477 -40.844 -25.609 1 96 103 LEU A C 1
ATOM 811 O O . LEU A 1 103 ? 7.758 -39.938 -25.234 1 96 103 LEU A O 1
ATOM 815 N N . THR A 1 104 ? 9.758 -40.938 -25.328 1 96 104 THR A N 1
ATOM 816 C CA . THR A 1 104 ? 10.461 -39.688 -24.984 1 96 104 THR A CA 1
ATOM 817 C C . THR A 1 104 ? 11.094 -39.062 -26.219 1 96 104 THR A C 1
ATOM 819 O O . THR A 1 104 ? 11.977 -39.656 -26.844 1 96 104 THR A O 1
ATOM 822 N N . VAL A 1 105 ? 10.625 -37.938 -26.562 1 94.88 105 VAL A N 1
ATOM 823 C CA . VAL A 1 105 ? 11.195 -37.219 -27.688 1 94.88 105 VAL A CA 1
ATOM 824 C C . VAL A 1 105 ? 12.469 -36.5 -27.266 1 94.88 105 VAL A C 1
ATOM 826 O O . VAL A 1 105 ? 12.422 -35.344 -26.828 1 94.88 105 VAL A O 1
ATOM 829 N N . HIS A 1 106 ? 13.516 -37.156 -27.484 1 93.75 106 HIS A N 1
ATOM 830 C CA . HIS A 1 106 ? 14.812 -36.562 -27.141 1 93.75 106 HIS A CA 1
ATOM 831 C C . HIS A 1 106 ? 15.258 -35.531 -28.156 1 93.75 106 HIS A C 1
ATOM 833 O O . HIS A 1 106 ? 15.883 -34.531 -27.812 1 93.75 106 HIS A O 1
ATOM 839 N N . ASP A 1 107 ? 14.977 -35.875 -29.406 1 93.19 107 ASP A N 1
ATOM 840 C CA . ASP A 1 107 ? 15.461 -35.031 -30.5 1 93.19 107 ASP A CA 1
ATOM 841 C C . ASP A 1 107 ? 14.336 -34.719 -31.469 1 93.19 107 ASP A C 1
ATOM 843 O O . ASP A 1 107 ? 13.781 -35.594 -32.125 1 93.19 107 ASP A O 1
ATOM 847 N N . LEU A 1 108 ? 14.047 -33.438 -31.578 1 92.94 108 LEU A N 1
ATOM 848 C CA . LEU A 1 108 ? 13.164 -32.969 -32.625 1 92.94 108 LEU A CA 1
ATOM 849 C C . LEU A 1 108 ? 13.906 -32.875 -33.969 1 92.94 108 LEU A C 1
ATOM 851 O O . LEU A 1 108 ? 13.297 -33 -35.031 1 92.94 108 LEU A O 1
ATOM 855 N N . SER A 1 109 ? 15.188 -32.656 -33.844 1 91.69 109 SER A N 1
ATOM 856 C CA . SER A 1 109 ? 16.141 -32.75 -34.938 1 91.69 109 SER A CA 1
ATOM 857 C C . SER A 1 109 ? 17.266 -33.719 -34.594 1 91.69 109 SER A C 1
ATOM 859 O O . SER A 1 109 ? 17.828 -33.656 -33.5 1 91.69 109 SER A O 1
ATOM 861 N N . ASN A 1 110 ? 17.5 -34.625 -35.5 1 90.62 110 ASN A N 1
ATOM 862 C CA . ASN A 1 110 ? 18.547 -35.594 -35.281 1 90.62 110 ASN A CA 1
ATOM 863 C C . ASN A 1 110 ? 19.938 -35 -35.5 1 90.62 110 ASN A C 1
ATOM 865 O O . ASN A 1 110 ? 20.234 -34.531 -36.594 1 90.62 110 ASN A O 1
ATOM 869 N N . PRO A 1 111 ? 20.766 -35.062 -34.5 1 88.88 111 PRO A N 1
ATOM 870 C CA . PRO A 1 111 ? 22.078 -34.438 -34.625 1 88.88 111 PRO A CA 1
ATOM 871 C C . PRO A 1 111 ? 22.984 -35.125 -35.625 1 88.88 111 PRO A C 1
ATOM 873 O O . PRO A 1 111 ? 24 -34.562 -36.062 1 88.88 111 PRO A O 1
ATOM 876 N N . HIS A 1 112 ? 22.703 -36.312 -36.062 1 86.06 112 HIS A N 1
ATOM 877 C CA . HIS A 1 112 ? 23.562 -37.062 -36.938 1 86.06 112 HIS A CA 1
ATOM 878 C C . HIS A 1 112 ? 23.156 -36.906 -38.406 1 86.06 112 HIS A C 1
ATOM 880 O O . HIS A 1 112 ? 23.859 -37.344 -39.312 1 86.06 112 HIS A O 1
ATOM 886 N N . LEU A 1 113 ? 22.016 -36.188 -38.625 1 86.94 113 LEU A N 1
ATOM 887 C CA . LEU A 1 113 ? 21.484 -36.125 -39.969 1 86.94 113 LEU A CA 1
ATOM 888 C C . LEU A 1 113 ? 21.391 -34.688 -40.438 1 86.94 113 LEU A C 1
ATOM 890 O O . LEU A 1 113 ? 20.797 -33.844 -39.781 1 86.94 113 LEU A O 1
ATOM 894 N N . ARG A 1 114 ? 22.031 -34.406 -41.594 1 85.88 114 ARG A N 1
ATOM 895 C CA . ARG A 1 114 ? 21.875 -33.094 -42.188 1 85.88 114 ARG A CA 1
ATOM 896 C C . ARG A 1 114 ? 20.484 -32.906 -42.781 1 85.88 114 ARG A C 1
ATOM 898 O O . ARG A 1 114 ? 19.844 -31.875 -42.562 1 85.88 114 ARG A O 1
ATOM 905 N N . ASP A 1 115 ? 20.141 -33.969 -43.531 1 85.56 115 ASP A N 1
ATOM 906 C CA . ASP A 1 115 ? 18.766 -34 -44.031 1 85.56 115 ASP A CA 1
ATOM 907 C C . ASP A 1 115 ? 17.828 -34.594 -42.969 1 85.56 115 ASP A C 1
ATOM 909 O O . ASP A 1 115 ? 17.922 -35.781 -42.625 1 85.56 115 ASP A O 1
ATOM 913 N N . GLN A 1 116 ? 16.938 -33.781 -42.5 1 91 116 GLN A N 1
ATOM 914 C CA . GLN A 1 116 ? 16.094 -34.156 -41.375 1 91 116 GLN A CA 1
ATOM 915 C C . GLN A 1 116 ? 14.805 -34.812 -41.844 1 91 116 GLN A C 1
ATOM 917 O O . GLN A 1 116 ? 13.977 -35.25 -41.031 1 91 116 GLN A O 1
ATOM 922 N N . SER A 1 117 ? 14.625 -34.938 -43.156 1 90.5 117 SER A N 1
ATOM 923 C CA . SER A 1 117 ? 13.344 -35.375 -43.719 1 90.5 117 SER A CA 1
ATOM 924 C C . SER A 1 117 ? 12.961 -36.781 -43.219 1 90.5 117 SER A C 1
ATOM 926 O O . SER A 1 117 ? 11.82 -37 -42.812 1 90.5 117 SER A O 1
ATOM 928 N N . ALA A 1 118 ? 13.93 -37.656 -43.188 1 91.69 118 ALA A N 1
ATOM 929 C CA . ALA A 1 118 ? 13.656 -39.031 -42.75 1 91.69 118 ALA A CA 1
ATOM 930 C C . ALA A 1 118 ? 13.312 -39.062 -41.25 1 91.69 118 ALA A C 1
ATOM 932 O O . ALA A 1 118 ? 12.383 -39.75 -40.844 1 91.69 118 ALA A O 1
ATOM 933 N N . HIS A 1 119 ? 14.031 -38.312 -40.531 1 93.75 119 HIS A N 1
ATOM 934 C CA . HIS A 1 119 ? 13.789 -38.25 -39.094 1 93.75 119 HIS A CA 1
ATOM 935 C C . HIS A 1 119 ? 12.414 -37.656 -38.781 1 93.75 119 HIS A C 1
ATOM 937 O O . HIS A 1 119 ? 11.68 -38.188 -37.938 1 93.75 119 HIS A O 1
ATOM 943 N N . GLN A 1 120 ? 12.086 -36.656 -39.5 1 93.56 120 GLN A N 1
ATOM 944 C CA . GLN A 1 120 ? 10.797 -36 -39.312 1 93.56 120 GLN A CA 1
ATOM 945 C C . GLN A 1 120 ? 9.648 -36.938 -39.688 1 93.56 120 GLN A C 1
ATOM 947 O O . GLN A 1 120 ? 8.609 -36.969 -39.031 1 93.56 120 GLN A O 1
ATOM 952 N N . ALA A 1 121 ? 9.883 -37.625 -40.719 1 93.31 121 ALA A N 1
ATOM 953 C CA . ALA A 1 121 ? 8.867 -38.594 -41.156 1 93.31 121 ALA A CA 1
ATOM 954 C C . ALA A 1 121 ? 8.625 -39.656 -40.094 1 93.31 121 ALA A C 1
ATOM 956 O O . ALA A 1 121 ? 7.488 -40.062 -39.875 1 93.31 121 ALA A O 1
ATOM 957 N N . LEU A 1 122 ? 9.625 -40.094 -39.469 1 94.94 122 LEU A N 1
ATOM 958 C CA . LEU A 1 122 ? 9.508 -41.094 -38.406 1 94.94 122 LEU A CA 1
ATOM 959 C C . LEU A 1 122 ? 8.758 -40.5 -37.188 1 94.94 122 LEU A C 1
ATOM 961 O O . LEU A 1 122 ? 7.883 -41.156 -36.625 1 94.94 122 LEU A O 1
ATOM 965 N N . LEU A 1 123 ? 9.102 -39.281 -36.844 1 95.31 123 LEU A N 1
ATOM 966 C CA . LEU A 1 123 ? 8.422 -38.656 -35.719 1 95.31 123 LEU A CA 1
ATOM 967 C C . LEU A 1 123 ? 6.941 -38.438 -36.031 1 95.31 123 LEU A C 1
ATOM 969 O O . LEU A 1 123 ? 6.094 -38.5 -35.125 1 95.31 123 LEU A O 1
ATOM 973 N N . ASP A 1 124 ? 6.602 -38.219 -37.281 1 93.94 124 ASP A N 1
ATOM 974 C CA . ASP A 1 124 ? 5.219 -38.031 -37.719 1 93.94 124 ASP A CA 1
ATOM 975 C C . ASP A 1 124 ? 4.398 -39.281 -37.5 1 93.94 124 ASP A C 1
ATOM 977 O O . ASP A 1 124 ? 3.166 -39.219 -37.438 1 93.94 124 ASP A O 1
ATOM 981 N N . VAL A 1 125 ? 5.074 -40.375 -37.375 1 92.19 125 VAL A N 1
ATOM 982 C CA . VAL A 1 125 ? 4.398 -41.625 -37.094 1 92.19 125 VAL A CA 1
ATOM 983 C C . VAL A 1 125 ? 4.367 -41.875 -35.594 1 92.19 125 VAL A C 1
ATOM 985 O O . VAL A 1 125 ? 3.311 -42.188 -35.031 1 92.19 125 VAL A O 1
ATOM 988 N N . LEU A 1 126 ? 5.449 -41.688 -34.906 1 94.81 126 LEU A N 1
ATOM 989 C CA . LEU A 1 126 ? 5.648 -42.156 -33.531 1 94.81 126 LEU A CA 1
ATOM 990 C C . LEU A 1 126 ? 4.965 -41.219 -32.562 1 94.81 126 LEU A C 1
ATOM 992 O O . LEU A 1 126 ? 4.348 -41.656 -31.578 1 94.81 126 LEU A O 1
ATOM 996 N N . VAL A 1 127 ? 5.055 -39.906 -32.75 1 93.31 127 VAL A N 1
ATOM 997 C CA . VAL A 1 127 ? 4.555 -38.938 -31.797 1 93.31 127 VAL A CA 1
ATOM 998 C C . VAL A 1 127 ? 3.035 -39.031 -31.703 1 93.31 127 VAL A C 1
ATOM 1000 O O . VAL A 1 127 ? 2.49 -39.188 -30.609 1 93.31 127 VAL A O 1
ATOM 1003 N N . PRO A 1 128 ? 2.299 -39.094 -32.812 1 90.62 128 PRO A N 1
ATOM 1004 C CA . PRO A 1 128 ? 0.847 -39.25 -32.688 1 90.62 128 PRO A CA 1
ATOM 1005 C C . PRO A 1 128 ? 0.44 -40.594 -32.125 1 90.62 128 PRO A C 1
ATOM 1007 O O . PRO A 1 128 ? -0.604 -40.719 -31.484 1 90.62 128 PRO A O 1
ATOM 1010 N N . ALA A 1 129 ? 1.225 -41.594 -32.281 1 89.06 129 ALA A N 1
ATOM 1011 C CA . ALA A 1 129 ? 0.87 -42.969 -31.906 1 89.06 129 ALA A CA 1
ATOM 1012 C C . ALA A 1 129 ? 1.144 -43.219 -30.438 1 89.06 129 ALA A C 1
ATOM 1014 O O . ALA A 1 129 ? 0.618 -44.188 -29.859 1 89.06 129 ALA A O 1
ATOM 1015 N N . ALA A 1 130 ? 1.983 -42.438 -29.844 1 92.75 130 ALA A N 1
ATOM 1016 C CA . ALA A 1 130 ? 2.391 -42.688 -28.453 1 92.75 130 ALA A CA 1
ATOM 1017 C C . ALA A 1 130 ? 1.224 -42.469 -27.5 1 92.75 130 ALA A C 1
ATOM 1019 O O . ALA A 1 130 ? 0.429 -41.531 -27.672 1 92.75 130 ALA A O 1
ATOM 1020 N N . ASP A 1 131 ? 1.053 -43.375 -26.562 1 86.06 131 ASP A N 1
ATOM 1021 C CA . ASP A 1 131 ? 0.042 -43.219 -25.516 1 86.06 131 ASP A CA 1
ATOM 1022 C C . ASP A 1 131 ? 0.465 -42.156 -24.484 1 86.06 131 ASP A C 1
ATOM 1024 O O . ASP A 1 131 ? -0.381 -41.562 -23.812 1 86.06 131 ASP A O 1
ATOM 1028 N N . GLU A 1 132 ? 1.755 -42.094 -24.344 1 88.44 132 GLU A N 1
ATOM 1029 C CA . GLU A 1 132 ? 2.365 -41.062 -23.484 1 88.44 132 GLU A CA 1
ATOM 1030 C C . GLU A 1 132 ? 3.619 -40.5 -24.109 1 88.44 132 GLU A C 1
ATOM 1032 O O . GLU A 1 132 ? 4.43 -41.219 -24.688 1 88.44 132 GLU A O 1
ATOM 1037 N N . LEU A 1 133 ? 3.658 -39.125 -24.078 1 91.19 133 LEU A N 1
ATOM 1038 C CA . LEU A 1 133 ? 4.82 -38.438 -24.609 1 91.19 133 LEU A CA 1
ATOM 1039 C C . LEU A 1 133 ? 5.594 -37.719 -23.5 1 91.19 133 LEU A C 1
ATOM 1041 O O . LEU A 1 133 ? 4.996 -37.031 -22.672 1 91.19 133 LEU A O 1
ATOM 1045 N N . PHE A 1 134 ? 6.879 -38.031 -23.469 1 92.81 134 PHE A N 1
ATOM 1046 C CA . PHE A 1 134 ? 7.777 -37.281 -22.609 1 92.81 134 PHE A CA 1
ATOM 1047 C C . PHE A 1 134 ? 8.766 -36.469 -23.438 1 92.81 134 PHE A C 1
ATOM 1049 O O . PHE A 1 134 ? 9.055 -36.844 -24.594 1 92.81 134 PHE A O 1
ATOM 1056 N N . THR A 1 135 ? 9.219 -35.406 -22.953 1 93.25 135 THR A N 1
ATOM 1057 C CA . THR A 1 135 ? 10.383 -34.688 -23.438 1 93.25 135 THR A CA 1
ATOM 1058 C C . THR A 1 135 ? 11.133 -34 -22.297 1 93.25 135 THR A C 1
ATOM 1060 O O . THR A 1 135 ? 10.742 -34.156 -21.141 1 93.25 135 THR A O 1
ATOM 1063 N N . LEU A 1 136 ? 12.211 -33.312 -22.641 1 92.69 136 LEU A N 1
ATOM 1064 C CA . LEU A 1 136 ? 13.117 -32.938 -21.562 1 92.69 136 LEU A CA 1
ATOM 1065 C C . LEU A 1 136 ? 12.961 -31.453 -21.219 1 92.69 136 LEU A C 1
ATOM 1067 O O . LEU A 1 136 ? 13.391 -31.016 -20.141 1 92.69 136 LEU A O 1
ATOM 1071 N N . THR A 1 137 ? 12.445 -30.672 -22.172 1 90.75 137 THR A N 1
ATOM 1072 C CA . THR A 1 137 ? 12.375 -29.234 -21.953 1 90.75 137 THR A CA 1
ATOM 1073 C C . THR A 1 137 ? 11.023 -28.688 -22.391 1 90.75 137 THR A C 1
ATOM 1075 O O . THR A 1 137 ? 10.375 -29.25 -23.281 1 90.75 137 THR A O 1
ATOM 1078 N N . PRO A 1 138 ? 10.602 -27.625 -21.812 1 83.56 138 PRO A N 1
ATOM 1079 C CA . PRO A 1 138 ? 9.359 -26.969 -22.25 1 83.56 138 PRO A CA 1
ATOM 1080 C C . PRO A 1 138 ? 9.414 -26.516 -23.703 1 83.56 138 PRO A C 1
ATOM 1082 O O . PRO A 1 138 ? 8.406 -26.578 -24.406 1 83.56 138 PRO A O 1
ATOM 1085 N N . THR A 1 139 ? 10.594 -26.109 -24.078 1 83.94 139 THR A N 1
ATOM 1086 C CA . THR A 1 139 ? 10.758 -25.688 -25.453 1 83.94 139 THR A CA 1
ATOM 1087 C C . THR A 1 139 ? 10.422 -26.828 -26.422 1 83.94 139 THR A C 1
ATOM 1089 O O . THR A 1 139 ? 9.68 -26.641 -27.375 1 83.94 139 THR A O 1
ATOM 1092 N N . ALA A 1 140 ? 10.891 -27.891 -26.109 1 91.06 140 ALA A N 1
ATOM 1093 C CA . ALA A 1 140 ? 10.617 -29.062 -26.953 1 91.06 140 ALA A CA 1
ATOM 1094 C C . ALA A 1 140 ? 9.148 -29.453 -26.875 1 91.06 140 ALA A C 1
ATOM 1096 O O . ALA A 1 140 ? 8.547 -29.844 -27.875 1 91.06 140 ALA A O 1
ATOM 1097 N N . ALA A 1 141 ? 8.602 -29.375 -25.688 1 88.38 141 ALA A N 1
ATOM 1098 C CA . ALA A 1 141 ? 7.191 -29.703 -25.516 1 88.38 141 ALA A CA 1
ATOM 1099 C C . ALA A 1 141 ? 6.305 -28.797 -26.344 1 88.38 141 ALA A C 1
ATOM 1101 O O . ALA A 1 141 ? 5.34 -29.25 -26.969 1 88.38 141 ALA A O 1
ATOM 1102 N N . ARG A 1 142 ? 6.672 -27.547 -26.469 1 83.31 142 ARG A N 1
ATOM 1103 C CA . ARG A 1 142 ? 5.938 -26.594 -27.281 1 83.31 142 ARG A CA 1
ATOM 1104 C C . ARG A 1 142 ? 6.043 -26.953 -28.766 1 83.31 142 ARG A C 1
ATOM 1106 O O . ARG A 1 142 ? 5.055 -26.859 -29.5 1 83.31 142 ARG A O 1
ATOM 1113 N N . ALA A 1 143 ? 7.227 -27.297 -29.094 1 86.44 143 ALA A N 1
ATOM 1114 C CA . ALA A 1 143 ? 7.43 -27.688 -30.484 1 86.44 143 ALA A CA 1
ATOM 1115 C C . ALA A 1 143 ? 6.586 -28.922 -30.844 1 86.44 143 ALA A C 1
ATOM 1117 O O . ALA A 1 143 ? 6.004 -28.984 -31.938 1 86.44 143 ALA A O 1
ATOM 1118 N N . ILE A 1 144 ? 6.5 -29.812 -29.938 1 89.12 144 ILE A N 1
ATOM 1119 C CA . ILE A 1 144 ? 5.711 -31.016 -30.141 1 89.12 144 ILE A CA 1
ATOM 1120 C C . ILE A 1 144 ? 4.234 -30.656 -30.266 1 89.12 144 ILE A C 1
ATOM 1122 O O . ILE A 1 144 ? 3.551 -31.125 -31.172 1 89.12 144 ILE A O 1
ATOM 1126 N N . ARG A 1 145 ? 3.801 -29.828 -29.375 1 83.69 145 ARG A N 1
ATOM 1127 C CA . ARG A 1 145 ? 2.412 -29.375 -29.406 1 83.69 145 ARG A CA 1
ATOM 1128 C C . ARG A 1 145 ? 2.113 -28.641 -30.703 1 83.69 145 ARG A C 1
ATOM 1130 O O . ARG A 1 145 ? 1.062 -28.844 -31.312 1 83.69 145 ARG A O 1
ATOM 1137 N N . GLY A 1 146 ? 2.988 -27.797 -31.078 1 80.62 146 GLY A N 1
ATOM 1138 C CA . GLY A 1 146 ? 2.816 -27 -32.281 1 80.62 146 GLY A CA 1
ATOM 1139 C C . GLY A 1 146 ? 2.721 -27.859 -33.531 1 80.62 146 GLY A C 1
ATOM 1140 O O . GLY A 1 146 ? 1.876 -27.609 -34.406 1 80.62 146 GLY A O 1
ATOM 1141 N N . ARG A 1 147 ? 3.488 -28.812 -33.562 1 82.69 147 ARG A N 1
ATOM 1142 C CA . ARG A 1 147 ? 3.578 -29.578 -34.812 1 82.69 147 ARG A CA 1
ATOM 1143 C C . ARG A 1 147 ? 2.547 -30.703 -34.844 1 82.69 147 ARG A C 1
ATOM 1145 O O . ARG A 1 147 ? 1.929 -30.969 -35.875 1 82.69 147 ARG A O 1
ATOM 1152 N N . TRP A 1 148 ? 2.35 -31.328 -33.75 1 86.56 148 TRP A N 1
ATOM 1153 C CA . TRP A 1 148 ? 1.551 -32.562 -33.781 1 86.56 148 TRP A CA 1
ATOM 1154 C C . TRP A 1 148 ? 0.281 -32.406 -32.938 1 86.56 148 TRP A C 1
ATOM 1156 O O . TRP A 1 148 ? -0.526 -33.312 -32.844 1 86.56 148 TRP A O 1
ATOM 1166 N N . ASP A 1 149 ? 0.15 -31.219 -32.25 1 81.25 149 ASP A N 1
ATOM 1167 C CA . ASP A 1 149 ? -0.982 -30.953 -31.359 1 81.25 149 ASP A CA 1
ATOM 1168 C C . ASP A 1 149 ? -1.102 -32 -30.266 1 81.25 149 ASP A C 1
ATOM 1170 O O . ASP A 1 149 ? -2.193 -32.531 -30.016 1 81.25 149 ASP A O 1
ATOM 1174 N N . ARG A 1 150 ? 0.06 -32.5 -29.781 1 80.12 150 ARG A N 1
ATOM 1175 C CA . ARG A 1 150 ? 0.164 -33.469 -28.703 1 80.12 150 ARG A CA 1
ATOM 1176 C C . ARG A 1 150 ? 0.859 -32.875 -27.484 1 80.12 150 ARG A C 1
ATOM 1178 O O . ARG A 1 150 ? 1.811 -32.094 -27.641 1 80.12 150 ARG A O 1
ATOM 1185 N N . ALA A 1 151 ? 0.323 -33.219 -26.344 1 81 151 ALA A N 1
ATOM 1186 C CA . ALA A 1 151 ? 0.961 -32.75 -25.109 1 81 151 ALA A CA 1
ATOM 1187 C C . ALA A 1 151 ? 2.062 -33.719 -24.672 1 81 151 ALA A C 1
ATOM 1189 O O . ALA A 1 151 ? 1.877 -34.938 -24.703 1 81 151 ALA A O 1
ATOM 1190 N N . ALA A 1 152 ? 3.219 -33.125 -24.359 1 85.94 152 ALA A N 1
ATOM 1191 C CA . ALA A 1 152 ? 4.328 -33.906 -23.828 1 85.94 152 ALA A CA 1
ATOM 1192 C C . ALA A 1 152 ? 4.641 -33.5 -22.391 1 85.94 152 ALA A C 1
ATOM 1194 O O . ALA A 1 152 ? 4.652 -32.312 -22.062 1 85.94 152 ALA A O 1
ATOM 1195 N N . THR A 1 153 ? 4.742 -34.5 -21.516 1 84.75 153 THR A N 1
ATOM 1196 C CA . THR A 1 153 ? 5.18 -34.219 -20.141 1 84.75 153 THR A CA 1
ATOM 1197 C C . THR A 1 153 ? 6.672 -33.906 -20.109 1 84.75 153 THR A C 1
ATOM 1199 O O . THR A 1 153 ? 7.484 -34.625 -20.672 1 84.75 153 THR A O 1
ATOM 1202 N N . VAL A 1 154 ? 6.973 -32.781 -19.562 1 85.94 154 VAL A N 1
ATOM 1203 C CA . VAL A 1 154 ? 8.375 -32.375 -19.5 1 85.94 154 VAL A CA 1
ATOM 1204 C C . VAL A 1 154 ? 9.023 -33 -18.25 1 85.94 154 VAL A C 1
ATOM 1206 O O . VAL A 1 154 ? 8.641 -32.656 -17.125 1 85.94 154 VAL A O 1
ATOM 1209 N N . LEU A 1 155 ? 9.836 -33.906 -18.406 1 87.12 155 LEU A N 1
ATOM 1210 C CA . LEU A 1 155 ? 10.68 -34.469 -17.359 1 87.12 155 LEU A CA 1
ATOM 1211 C C . LEU A 1 155 ? 12.148 -34.219 -17.641 1 87.12 155 LEU A C 1
ATOM 1213 O O . LEU A 1 155 ? 12.68 -34.625 -18.672 1 87.12 155 LEU A O 1
ATOM 1217 N N . ALA A 1 156 ? 12.766 -33.5 -16.75 1 88.94 156 ALA A N 1
ATOM 1218 C CA . ALA A 1 156 ? 14.133 -33.031 -16.953 1 88.94 156 ALA A CA 1
ATOM 1219 C C . ALA A 1 156 ? 15.086 -34.188 -17.172 1 88.94 156 ALA A C 1
ATOM 1221 O O . ALA A 1 156 ? 14.82 -35.312 -16.734 1 88.94 156 ALA A O 1
ATOM 1222 N N . HIS A 1 157 ? 16.188 -33.875 -17.859 1 89.31 157 HIS A N 1
ATOM 1223 C CA . HIS A 1 157 ? 17.234 -34.844 -18.078 1 89.31 157 HIS A CA 1
ATOM 1224 C C . HIS A 1 157 ? 17.875 -35.281 -16.75 1 89.31 157 HIS A C 1
ATOM 1226 O O . HIS A 1 157 ? 18.25 -34.438 -15.938 1 89.31 157 HIS A O 1
ATOM 1232 N N . PRO A 1 158 ? 17.938 -36.562 -16.469 1 90.62 158 PRO A N 1
ATOM 1233 C CA . PRO A 1 158 ? 18.656 -37 -15.266 1 90.62 158 PRO A CA 1
ATOM 1234 C C . PRO A 1 158 ? 20.172 -36.781 -15.359 1 90.62 158 PRO A C 1
ATOM 1236 O O . PRO A 1 158 ? 20.656 -36.344 -16.406 1 90.62 158 PRO A O 1
ATOM 1239 N N . HIS A 1 159 ? 20.844 -37.031 -14.195 1 91.38 159 HIS A N 1
ATOM 1240 C CA . HIS A 1 159 ? 22.297 -36.938 -14.227 1 91.38 159 HIS A CA 1
ATOM 1241 C C . HIS A 1 159 ? 22.891 -37.875 -15.266 1 91.38 159 HIS A C 1
ATOM 1243 O O . HIS A 1 159 ? 22.312 -38.938 -15.547 1 91.38 159 HIS A O 1
ATOM 1249 N N . VAL A 1 160 ? 23.953 -37.438 -15.828 1 90.62 160 VAL A N 1
ATOM 1250 C CA . VAL A 1 160 ? 24.609 -38.25 -16.844 1 90.62 160 VAL A CA 1
ATOM 1251 C C . VAL A 1 160 ? 25.797 -39 -16.219 1 90.62 160 VAL A C 1
ATOM 1253 O O . VAL A 1 160 ? 25.969 -40.188 -16.422 1 90.62 160 VAL A O 1
ATOM 1256 N N . LEU A 1 161 ? 26.547 -38.25 -15.445 1 88 161 LEU A N 1
ATOM 1257 C CA . LEU A 1 161 ? 27.703 -38.844 -14.797 1 88 161 LEU A CA 1
ATOM 1258 C C . LEU A 1 161 ? 27.281 -39.656 -13.578 1 88 161 LEU A C 1
ATOM 1260 O O . LEU A 1 161 ? 26.281 -39.344 -12.93 1 88 161 LEU A O 1
ATOM 1264 N N . PRO A 1 162 ? 28.016 -40.75 -13.305 1 86.06 162 PRO A N 1
ATOM 1265 C CA . PRO A 1 162 ? 27.703 -41.531 -12.094 1 86.06 162 PRO A CA 1
ATOM 1266 C C . PRO A 1 162 ? 27.734 -40.656 -10.836 1 86.06 162 PRO A C 1
ATOM 1268 O O . PRO A 1 162 ? 28.594 -39.781 -10.695 1 86.06 162 PRO A O 1
ATOM 1271 N N . LEU A 1 163 ? 26.797 -40.875 -9.938 1 87.5 163 LEU A N 1
ATOM 1272 C CA . LEU A 1 163 ? 26.609 -40.062 -8.75 1 87.5 163 LEU A CA 1
ATOM 1273 C C . LEU A 1 163 ? 27.844 -40.094 -7.859 1 87.5 163 LEU A C 1
ATOM 1275 O O . LEU A 1 163 ? 28.141 -39.125 -7.164 1 87.5 163 LEU A O 1
ATOM 1279 N N . ASP A 1 164 ? 28.547 -41.156 -7.965 1 84.06 164 ASP A N 1
ATOM 1280 C CA . ASP A 1 164 ? 29.75 -41.312 -7.148 1 84.06 164 ASP A CA 1
ATOM 1281 C C . ASP A 1 164 ? 30.891 -40.438 -7.68 1 84.06 164 ASP A C 1
ATOM 1283 O O . ASP A 1 164 ? 31.875 -40.188 -6.977 1 84.06 164 ASP A O 1
ATOM 1287 N N . SER A 1 165 ? 30.688 -39.875 -8.82 1 83.62 165 SER A N 1
ATOM 1288 C CA . SER A 1 165 ? 31.75 -39.094 -9.422 1 83.62 165 SER A CA 1
ATOM 1289 C C . SER A 1 165 ? 31.641 -37.625 -8.992 1 83.62 165 SER A C 1
ATOM 1291 O O . SER A 1 165 ? 32.531 -36.812 -9.297 1 83.62 165 SER A O 1
ATOM 1293 N N . PHE A 1 166 ? 30.578 -37.219 -8.281 1 84.19 166 PHE A N 1
ATOM 1294 C CA . PHE A 1 166 ? 30.375 -35.844 -7.848 1 84.19 166 PHE A CA 1
ATOM 1295 C C . PHE A 1 166 ? 31.312 -35.5 -6.695 1 84.19 166 PHE A C 1
ATOM 1297 O O . PHE A 1 166 ? 30.906 -35.531 -5.531 1 84.19 166 PHE A O 1
ATOM 1304 N N . ARG A 1 167 ? 32.531 -35.375 -6.93 1 76.31 167 ARG A N 1
ATOM 1305 C CA . ARG A 1 167 ? 33.531 -35.062 -5.93 1 76.31 167 ARG A CA 1
ATOM 1306 C C . ARG A 1 167 ? 33.969 -33.594 -6.016 1 76.31 167 ARG A C 1
ATOM 1308 O O . ARG A 1 167 ? 33.656 -32.906 -7.004 1 76.31 167 ARG A O 1
ATOM 1315 N N . ASP A 1 168 ? 34.531 -33.094 -4.875 1 75.19 168 ASP A N 1
ATOM 1316 C CA . ASP A 1 168 ? 35.031 -31.734 -4.875 1 75.19 168 ASP A CA 1
ATOM 1317 C C . ASP A 1 168 ? 36.125 -31.531 -5.934 1 75.19 168 ASP A C 1
ATOM 1319 O O . ASP A 1 168 ? 36.938 -32.406 -6.145 1 75.19 168 ASP A O 1
ATOM 1323 N N . ARG A 1 169 ? 35.906 -30.484 -6.715 1 72.19 169 ARG A N 1
ATOM 1324 C CA . ARG A 1 169 ? 36.938 -30.172 -7.715 1 72.19 169 ARG A CA 1
ATOM 1325 C C . ARG A 1 169 ? 38.281 -29.891 -7.055 1 72.19 169 ARG A C 1
ATOM 1327 O O . ARG A 1 169 ? 38.344 -29.234 -6.008 1 72.19 169 ARG A O 1
ATOM 1334 N N . PRO A 1 170 ? 39.25 -30.5 -7.52 1 62.69 170 PRO A N 1
ATOM 1335 C CA . PRO A 1 170 ? 40.562 -30.172 -6.941 1 62.69 170 PRO A CA 1
ATOM 1336 C C . PRO A 1 170 ? 40.844 -28.688 -6.938 1 62.69 170 PRO A C 1
ATOM 1338 O O . PRO A 1 170 ? 40.406 -27.969 -7.84 1 62.69 170 PRO A O 1
ATOM 1341 N N . SER A 1 171 ? 41.312 -28.125 -5.746 1 63.56 171 SER A N 1
ATOM 1342 C CA . SER A 1 171 ? 41.688 -26.719 -5.621 1 63.56 171 SER A CA 1
ATOM 1343 C C . SER A 1 171 ? 42.625 -26.297 -6.734 1 63.56 171 SER A C 1
ATOM 1345 O O . SER A 1 171 ? 43.562 -27.031 -7.074 1 63.56 171 SER A O 1
ATOM 1347 N N . ARG A 1 172 ? 42.281 -25.312 -7.488 1 61.53 172 ARG A N 1
ATOM 1348 C CA . ARG A 1 172 ? 43.156 -24.797 -8.555 1 61.53 172 ARG A CA 1
ATOM 1349 C C . ARG A 1 172 ? 44.406 -24.156 -7.977 1 61.53 172 ARG A C 1
ATOM 1351 O O . ARG A 1 172 ? 44.375 -23.516 -6.922 1 61.53 172 ARG A O 1
ATOM 1358 N N . LEU A 1 173 ? 45.469 -24.531 -8.57 1 63.25 173 LEU A N 1
ATOM 1359 C CA . LEU A 1 173 ? 46.688 -23.797 -8.227 1 63.25 173 LEU A CA 1
ATOM 1360 C C . LEU A 1 173 ? 46.531 -22.297 -8.492 1 63.25 173 LEU A C 1
ATOM 1362 O O . LEU A 1 173 ? 45.875 -21.906 -9.461 1 63.25 173 LEU A O 1
ATOM 1366 N N . PRO A 1 174 ? 46.938 -21.406 -7.566 1 66.06 174 PRO A N 1
ATOM 1367 C CA . PRO A 1 174 ? 46.906 -19.969 -7.836 1 66.06 174 PRO A CA 1
ATOM 1368 C C . PRO A 1 174 ? 47.562 -19.594 -9.164 1 66.06 174 PRO A C 1
ATOM 1370 O O . PRO A 1 174 ? 48.656 -20.109 -9.477 1 66.06 174 PRO A O 1
ATOM 1373 N N . GLY A 1 175 ? 46.906 -18.953 -10.219 1 72.56 175 GLY A N 1
ATOM 1374 C CA . GLY A 1 175 ? 47.469 -18.5 -11.477 1 72.56 175 GLY A CA 1
ATOM 1375 C C . GLY A 1 175 ? 47.156 -19.438 -12.641 1 72.56 175 GLY A C 1
ATOM 1376 O O . GLY A 1 175 ? 47.531 -19.141 -13.781 1 72.56 175 GLY A O 1
ATOM 1377 N N . ALA A 1 176 ? 46.594 -20.594 -12.438 1 80.5 176 ALA A N 1
ATOM 1378 C CA . ALA A 1 176 ? 46.281 -21.547 -13.508 1 80.5 176 ALA A CA 1
ATOM 1379 C C . ALA A 1 176 ? 45.25 -20.953 -14.484 1 80.5 176 ALA A C 1
ATOM 1381 O O . ALA A 1 176 ? 44.312 -20.25 -14.07 1 80.5 176 ALA A O 1
ATOM 1382 N N . PRO A 1 177 ? 45.594 -21.203 -15.758 1 88.19 177 PRO A N 1
ATOM 1383 C CA . PRO A 1 177 ? 44.656 -20.625 -16.734 1 88.19 177 PRO A CA 1
ATOM 1384 C C . PRO A 1 177 ? 43.281 -21.25 -16.672 1 88.19 177 PRO A C 1
ATOM 1386 O O . PRO A 1 177 ? 43.125 -22.422 -16.312 1 88.19 177 PRO A O 1
ATOM 1389 N N . VAL A 1 178 ? 42.344 -20.484 -17 1 91.19 178 VAL A N 1
ATOM 1390 C CA . VAL A 1 178 ? 40.969 -20.969 -17.172 1 91.19 178 VAL A CA 1
ATOM 1391 C C . VAL A 1 178 ? 40.875 -21.828 -18.422 1 91.19 178 VAL A C 1
ATOM 1393 O O . VAL A 1 178 ? 41.312 -21.438 -19.5 1 91.19 178 VAL A O 1
ATOM 1396 N N . ARG A 1 179 ? 40.375 -23 -18.297 1 92.56 179 ARG A N 1
ATOM 1397 C CA . ARG A 1 179 ? 40.281 -23.922 -19.422 1 92.56 179 ARG A CA 1
ATOM 1398 C C . ARG A 1 179 ? 38.906 -23.875 -20.062 1 92.56 179 ARG A C 1
ATOM 1400 O O . ARG A 1 179 ? 37.906 -24.203 -19.406 1 92.56 179 ARG A O 1
ATOM 1407 N N . VAL A 1 180 ? 38.875 -23.516 -21.344 1 95 180 VAL A N 1
ATOM 1408 C CA . VAL A 1 180 ? 37.688 -23.5 -22.156 1 95 180 VAL A CA 1
ATOM 1409 C C . VAL A 1 180 ? 37.656 -24.703 -23.094 1 95 180 VAL A C 1
ATOM 1411 O O . VAL A 1 180 ? 38.5 -24.812 -24 1 95 180 VAL A O 1
ATOM 1414 N N . GLY A 1 181 ? 36.625 -25.547 -22.875 1 94.19 181 GLY A N 1
ATOM 1415 C CA . GLY A 1 181 ? 36.625 -26.781 -23.625 1 94.19 181 GLY A CA 1
ATOM 1416 C C . GLY A 1 181 ? 35.531 -26.797 -24.703 1 94.19 181 GLY A C 1
ATOM 1417 O O . GLY A 1 181 ? 34.438 -26.266 -24.516 1 94.19 181 GLY A O 1
ATOM 1418 N N . VAL A 1 182 ? 35.875 -27.453 -25.875 1 93.5 182 VAL A N 1
ATOM 1419 C CA . VAL A 1 182 ? 34.938 -27.766 -26.938 1 93.5 182 VAL A CA 1
ATOM 1420 C C . VAL A 1 182 ? 35.031 -29.25 -27.281 1 93.5 182 VAL A C 1
ATOM 1422 O O . VAL A 1 182 ? 36.062 -29.75 -27.672 1 93.5 182 VAL A O 1
ATOM 1425 N N . HIS A 1 183 ? 33.875 -29.891 -27.125 1 90.31 183 HIS A N 1
ATOM 1426 C CA . HIS A 1 183 ? 33.844 -31.312 -27.469 1 90.31 183 HIS A CA 1
ATOM 1427 C C . HIS A 1 183 ? 33.344 -31.516 -28.906 1 90.31 183 HIS A C 1
ATOM 1429 O O . HIS A 1 183 ? 32.156 -31.391 -29.188 1 90.31 183 HIS A O 1
ATOM 1435 N N . LEU A 1 184 ? 34.25 -31.906 -29.75 1 88.94 184 LEU A N 1
ATOM 1436 C CA . LEU A 1 184 ? 33.875 -32.156 -31.141 1 88.94 184 LEU A CA 1
ATOM 1437 C C . LEU A 1 184 ? 33.562 -33.625 -31.359 1 88.94 184 LEU A C 1
ATOM 1439 O O . LEU A 1 184 ? 32.875 -33.969 -32.312 1 88.94 184 LEU A O 1
ATOM 1443 N N . GLY A 1 185 ? 34.156 -34.469 -30.453 1 83.62 185 GLY A N 1
ATOM 1444 C CA . GLY A 1 185 ? 33.875 -35.906 -30.562 1 83.62 185 GLY A CA 1
ATOM 1445 C C . GLY A 1 185 ? 34.156 -36.438 -31.938 1 83.62 185 GLY A C 1
ATOM 1446 O O . GLY A 1 185 ? 35.25 -36.281 -32.5 1 83.62 185 GLY A O 1
ATOM 1447 N N . ALA A 1 186 ? 33.125 -37.094 -32.531 1 80.75 186 ALA A N 1
ATOM 1448 C CA . ALA A 1 186 ? 33.25 -37.688 -33.875 1 80.75 186 ALA A CA 1
ATOM 1449 C C . ALA A 1 186 ? 32.875 -36.688 -34.938 1 80.75 186 ALA A C 1
ATOM 1451 O O . ALA A 1 186 ? 32.781 -37.031 -36.125 1 80.75 186 ALA A O 1
ATOM 1452 N N . VAL A 1 187 ? 32.781 -35.469 -34.625 1 83.5 187 VAL A N 1
ATOM 1453 C CA . VAL A 1 187 ? 32.375 -34.375 -35.5 1 83.5 187 VAL A CA 1
ATOM 1454 C C . VAL A 1 187 ? 31.125 -34.75 -36.25 1 83.5 187 VAL A C 1
ATOM 1456 O O . VAL A 1 187 ? 31.156 -34.938 -37.469 1 83.5 187 VAL A O 1
ATOM 1459 N N . ARG A 1 188 ? 30.016 -34.812 -35.531 1 82.31 188 ARG A N 1
ATOM 1460 C CA . ARG A 1 188 ? 28.703 -35.125 -36.125 1 82.31 188 ARG A CA 1
ATOM 1461 C C . ARG A 1 188 ? 28.25 -34.062 -37.094 1 82.31 188 ARG A C 1
ATOM 1463 O O . ARG A 1 188 ? 28.859 -32.969 -37.156 1 82.31 188 ARG A O 1
ATOM 1470 N N . ALA A 1 189 ? 27.25 -34.375 -37.844 1 82.38 189 ALA A N 1
ATOM 1471 C CA . ALA A 1 189 ? 26.75 -33.438 -38.875 1 82.38 189 ALA 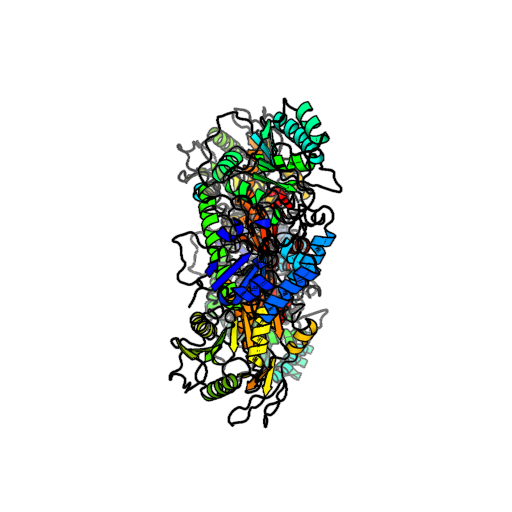A CA 1
ATOM 1472 C C . ALA A 1 189 ? 26.359 -32.094 -38.25 1 82.38 189 ALA A C 1
ATOM 1474 O O . ALA A 1 189 ? 26.547 -31.062 -38.875 1 82.38 189 ALA A O 1
ATOM 1475 N N . SER A 1 190 ? 26 -32.125 -37 1 87.5 190 SER A N 1
ATOM 1476 C CA . SER A 1 190 ? 25.516 -30.922 -36.375 1 87.5 190 SER A CA 1
ATOM 1477 C C . SER A 1 190 ? 26.656 -30.141 -35.719 1 87.5 190 SER A C 1
ATOM 1479 O O . SER A 1 190 ? 26.453 -29.047 -35.188 1 87.5 190 SER A O 1
ATOM 1481 N N . THR A 1 191 ? 27.859 -30.594 -35.75 1 87.62 191 THR A N 1
ATOM 1482 C CA . THR A 1 191 ? 28.969 -30 -35 1 87.62 191 THR A CA 1
ATOM 1483 C C . THR A 1 191 ? 29.641 -28.891 -35.812 1 87.62 191 THR A C 1
ATOM 1485 O O . THR A 1 191 ? 29.984 -29.094 -37 1 87.62 191 THR A O 1
ATOM 1488 N N . ALA A 1 192 ? 29.719 -27.75 -35.219 1 85.69 192 ALA A N 1
ATOM 1489 C CA . ALA A 1 192 ? 30.469 -26.656 -35.781 1 85.69 192 ALA A CA 1
ATOM 1490 C C . ALA A 1 192 ? 31.969 -26.781 -35.469 1 85.69 192 ALA A C 1
ATOM 1492 O O . ALA A 1 192 ? 32.375 -26.578 -34.344 1 85.69 192 ALA A O 1
ATOM 1493 N N . GLY A 1 193 ? 32.719 -27.062 -36.438 1 86.75 193 GLY A N 1
ATOM 1494 C CA . GLY A 1 193 ? 34.156 -27.234 -36.25 1 86.75 193 GLY A CA 1
ATOM 1495 C C . GLY A 1 193 ? 34.906 -25.922 -36.25 1 86.75 193 GLY A C 1
ATOM 1496 O O . GLY A 1 193 ? 34.75 -25.109 -35.344 1 86.75 193 GLY A O 1
ATOM 1497 N N . VAL A 1 194 ? 35.531 -25.641 -37.312 1 86.38 194 VAL A N 1
ATOM 1498 C CA . VAL A 1 194 ? 36.375 -24.484 -37.469 1 86.38 194 VAL A CA 1
ATOM 1499 C C . VAL A 1 194 ? 35.562 -23.203 -37.406 1 86.38 194 VAL A C 1
ATOM 1501 O O . VAL A 1 194 ? 36 -22.188 -36.875 1 86.38 194 VAL A O 1
ATOM 1504 N N . ASP A 1 195 ? 34.375 -23.297 -37.812 1 86.75 195 ASP A N 1
ATOM 1505 C CA . ASP A 1 195 ? 33.469 -22.125 -37.875 1 86.75 195 ASP A CA 1
ATOM 1506 C C . ASP A 1 195 ? 33.188 -21.609 -36.469 1 86.75 195 ASP A C 1
ATOM 1508 O O . ASP A 1 195 ? 32.875 -20.422 -36.281 1 86.75 195 ASP A O 1
ATOM 1512 N N . LEU A 1 196 ? 33.281 -22.422 -35.5 1 90 196 LEU A N 1
ATOM 1513 C CA . LEU A 1 196 ? 33.125 -22 -34.125 1 90 196 LEU A CA 1
ATOM 1514 C C . LEU A 1 196 ? 34.469 -21.766 -33.469 1 90 196 LEU A C 1
ATOM 1516 O O . LEU A 1 196 ? 34.656 -20.797 -32.719 1 90 196 LEU A O 1
ATOM 1520 N N . LEU A 1 197 ? 35.438 -22.625 -33.75 1 91.5 197 LEU A N 1
ATOM 1521 C CA . LEU A 1 197 ? 36.719 -22.609 -33.062 1 91.5 197 LEU A CA 1
ATOM 1522 C C . LEU A 1 197 ? 37.469 -21.312 -33.344 1 91.5 197 LEU A C 1
ATOM 1524 O O . LEU A 1 197 ? 38.094 -20.75 -32.438 1 91.5 197 LEU A O 1
ATOM 1528 N N . GLN A 1 198 ? 37.344 -20.828 -34.531 1 90.88 198 GLN A N 1
ATOM 1529 C CA . GLN A 1 198 ? 38.094 -19.641 -34.906 1 90.88 198 GLN A CA 1
ATOM 1530 C C . GLN A 1 198 ? 37.625 -18.422 -34.156 1 90.88 198 GLN A C 1
ATOM 1532 O O . GLN A 1 198 ? 38.438 -17.75 -33.469 1 90.88 198 GLN A O 1
ATOM 1537 N N . PRO A 1 199 ? 36.344 -18.094 -34.25 1 91.38 199 PRO A N 1
ATOM 1538 C CA . PRO A 1 199 ? 35.906 -16.953 -33.438 1 91.38 199 PRO A CA 1
ATOM 1539 C C . PRO A 1 199 ? 36.062 -17.203 -31.938 1 91.38 199 PRO A C 1
ATOM 1541 O O . PRO A 1 199 ? 36.312 -16.266 -31.172 1 91.38 199 PRO A O 1
ATOM 1544 N N . LEU A 1 200 ? 35.969 -18.391 -31.438 1 93.06 200 LEU A N 1
ATOM 1545 C CA . LEU A 1 200 ? 36.156 -18.703 -30.031 1 93.06 200 LEU A CA 1
ATOM 1546 C C . LEU A 1 200 ? 37.562 -18.453 -29.578 1 93.06 200 LEU A C 1
ATOM 1548 O O . LEU A 1 200 ? 37.812 -17.906 -28.5 1 93.06 200 LEU A O 1
ATOM 1552 N N . LEU A 1 201 ? 38.5 -18.859 -30.359 1 94.19 201 LEU A N 1
ATOM 1553 C CA . LEU A 1 201 ? 39.875 -18.625 -30.016 1 94.19 201 LEU A CA 1
ATOM 1554 C C . LEU A 1 201 ? 40.188 -17.125 -29.906 1 94.19 201 LEU A C 1
ATOM 1556 O O . LEU A 1 201 ? 40.906 -16.703 -29.016 1 94.19 201 LEU A O 1
ATOM 1560 N N . ARG A 1 202 ? 39.594 -16.375 -30.797 1 92.69 202 ARG A N 1
ATOM 1561 C CA . ARG A 1 202 ? 39.75 -14.922 -30.734 1 92.69 202 ARG A CA 1
ATOM 1562 C C . ARG A 1 202 ? 39.188 -14.352 -29.438 1 92.69 202 ARG A C 1
ATOM 1564 O O . ARG A 1 202 ? 39.812 -13.492 -28.812 1 92.69 202 ARG A O 1
ATOM 1571 N N . ALA A 1 203 ? 38.062 -14.828 -29.109 1 92.62 203 ALA A N 1
ATOM 1572 C CA . ALA A 1 203 ? 37.406 -14.375 -27.875 1 92.62 203 ALA A CA 1
ATOM 1573 C C . ALA A 1 203 ? 38.25 -14.75 -26.656 1 92.62 203 ALA A C 1
ATOM 1575 O O . ALA A 1 203 ? 38.438 -13.938 -25.75 1 92.62 203 ALA A O 1
ATOM 1576 N N . VAL A 1 204 ? 38.75 -15.945 -26.656 1 92.81 204 VAL A N 1
ATOM 1577 C CA . VAL A 1 204 ? 39.562 -16.438 -25.547 1 92.81 204 VAL A CA 1
ATOM 1578 C C . VAL A 1 204 ? 40.844 -15.609 -25.438 1 92.81 204 VAL A C 1
ATOM 1580 O O . VAL A 1 204 ? 41.25 -15.227 -24.328 1 92.81 204 VAL A O 1
ATOM 1583 N N . ARG A 1 205 ? 41.438 -15.242 -26.547 1 91.88 205 ARG A N 1
ATOM 1584 C CA . ARG A 1 205 ? 42.625 -14.406 -26.562 1 91.88 205 ARG A CA 1
ATOM 1585 C C . ARG A 1 205 ? 42.344 -13.039 -25.953 1 91.88 205 ARG A C 1
ATOM 1587 O O . ARG A 1 205 ? 43.125 -12.57 -25.109 1 91.88 205 ARG A O 1
ATOM 1594 N N . ARG A 1 206 ? 41.344 -12.539 -26.391 1 89.75 206 ARG A N 1
ATOM 1595 C CA . ARG A 1 206 ? 40.969 -11.203 -25.906 1 89.75 206 ARG A CA 1
ATOM 1596 C C . ARG A 1 206 ? 40.719 -11.203 -24.406 1 89.75 206 ARG A C 1
ATOM 1598 O O . ARG A 1 206 ? 41.219 -10.328 -23.688 1 89.75 206 ARG A O 1
ATOM 1605 N N . LEU A 1 207 ? 40.031 -12.125 -23.938 1 90.06 207 LEU A N 1
ATOM 1606 C CA . LEU A 1 207 ? 39.688 -12.188 -22.516 1 90.06 207 LEU A CA 1
ATOM 1607 C C . LEU A 1 207 ? 40.906 -12.578 -21.688 1 90.06 207 LEU A C 1
ATOM 1609 O O . LEU A 1 207 ? 41.062 -12.117 -20.547 1 90.06 207 LEU A O 1
ATOM 1613 N N . SER A 1 208 ? 41.719 -13.406 -22.266 1 89.69 208 SER A N 1
ATOM 1614 C CA . SER A 1 208 ? 42.938 -13.82 -21.578 1 89.69 208 SER A CA 1
ATOM 1615 C C . SER A 1 208 ? 43.844 -12.633 -21.297 1 89.69 208 SER A C 1
ATOM 1617 O O . SER A 1 208 ? 44.438 -12.539 -20.234 1 89.69 208 SER A O 1
ATOM 1619 N N . THR A 1 209 ? 43.844 -11.742 -22.172 1 86.06 209 THR A N 1
ATOM 1620 C CA . THR A 1 209 ? 44.656 -10.547 -22.031 1 86.06 209 THR A CA 1
ATOM 1621 C C . THR A 1 209 ? 44 -9.547 -21.078 1 86.06 209 THR A C 1
ATOM 1623 O O . THR A 1 209 ? 44.688 -8.891 -20.297 1 86.06 209 THR A O 1
ATOM 1626 N N . ALA A 1 210 ? 42.719 -9.562 -21.141 1 83.81 210 ALA A N 1
ATOM 1627 C CA . ALA A 1 210 ? 42 -8.508 -20.438 1 83.81 210 ALA A CA 1
ATOM 1628 C C . ALA A 1 210 ? 41.719 -8.898 -19 1 83.81 210 ALA A C 1
ATOM 1630 O O . ALA A 1 210 ? 41.594 -8.039 -18.125 1 83.81 210 ALA A O 1
ATOM 1631 N N . THR A 1 211 ? 41.562 -10.117 -18.719 1 83 211 THR A N 1
ATOM 1632 C CA . THR A 1 211 ? 41.062 -10.523 -17.406 1 83 211 THR A CA 1
ATOM 1633 C C . THR A 1 211 ? 42.062 -11.469 -16.719 1 83 211 THR A C 1
ATOM 1635 O O . THR A 1 211 ? 42.844 -11.039 -15.883 1 83 211 THR A O 1
ATOM 1638 N N . ARG A 1 212 ? 42.25 -12.688 -17.203 1 86.38 212 ARG A N 1
ATOM 1639 C CA . ARG A 1 212 ? 43.156 -13.703 -16.672 1 86.38 212 ARG A CA 1
ATOM 1640 C C . ARG A 1 212 ? 43.5 -14.734 -17.734 1 86.38 212 ARG A C 1
ATOM 1642 O O . ARG A 1 212 ? 42.75 -14.922 -18.703 1 86.38 212 ARG A O 1
ATOM 1649 N N . PRO A 1 213 ? 44.562 -15.414 -17.531 1 88.25 213 PRO A N 1
ATOM 1650 C CA . PRO A 1 213 ? 45 -16.375 -18.547 1 88.25 213 PRO A CA 1
ATOM 1651 C C . PRO A 1 213 ? 43.938 -17.453 -18.828 1 88.25 213 PRO A C 1
ATOM 1653 O O . PRO A 1 213 ? 43.312 -17.969 -17.891 1 88.25 213 PRO A O 1
ATOM 1656 N N . MET A 1 214 ? 43.781 -17.719 -20.141 1 91.62 214 MET A N 1
ATOM 1657 C CA . MET A 1 214 ? 42.812 -18.719 -20.609 1 91.62 214 MET A CA 1
ATOM 1658 C C . MET A 1 214 ? 43.406 -19.625 -21.672 1 91.62 214 MET A C 1
ATOM 1660 O O . MET A 1 214 ? 44.312 -19.203 -22.406 1 91.62 214 MET A O 1
ATOM 1664 N N . ARG A 1 215 ? 42.969 -20.828 -21.703 1 91.56 215 ARG A N 1
ATOM 1665 C CA . ARG A 1 215 ? 43.406 -21.797 -22.703 1 91.56 215 ARG A CA 1
ATOM 1666 C C . ARG A 1 215 ? 42.219 -22.516 -23.328 1 91.56 215 ARG A C 1
ATOM 1668 O O . ARG A 1 215 ? 41.25 -22.875 -22.625 1 91.56 215 ARG A O 1
ATOM 1675 N N . LEU A 1 216 ? 42.344 -22.672 -24.641 1 94 216 LEU A N 1
ATOM 1676 C CA . LEU A 1 216 ? 41.312 -23.422 -25.359 1 94 216 LEU A CA 1
ATOM 1677 C C . LEU A 1 216 ? 41.656 -24.891 -25.469 1 94 216 LEU A C 1
ATOM 1679 O O . LEU A 1 216 ? 42.781 -25.234 -25.844 1 94 216 LEU A O 1
ATOM 1683 N N . CYS A 1 217 ? 40.719 -25.781 -25.094 1 93.25 217 CYS A N 1
ATOM 1684 C CA . CYS A 1 217 ? 40.875 -27.234 -25.156 1 93.25 217 CYS A CA 1
ATOM 1685 C C . CYS A 1 217 ? 39.875 -27.859 -26.094 1 93.25 217 CYS A C 1
ATOM 1687 O O . CYS A 1 217 ? 38.656 -27.562 -26 1 93.25 217 CYS A O 1
ATOM 1689 N N . VAL A 1 218 ? 40.344 -28.688 -27 1 92.38 218 VAL A N 1
ATOM 1690 C CA . VAL A 1 218 ? 39.438 -29.328 -27.953 1 92.38 218 VAL A CA 1
ATOM 1691 C C . VAL A 1 218 ? 39.5 -30.844 -27.797 1 92.38 218 VAL A C 1
ATOM 1693 O O . VAL A 1 218 ? 40.594 -31.422 -27.797 1 92.38 218 VAL A O 1
ATOM 1696 N N . ASP A 1 219 ? 38.344 -31.484 -27.578 1 89 219 ASP A N 1
ATOM 1697 C CA . ASP A 1 219 ? 38.25 -32.938 -27.531 1 89 219 ASP A CA 1
ATOM 1698 C C . ASP A 1 219 ? 37.812 -33.5 -28.875 1 89 219 ASP A C 1
ATOM 1700 O O . ASP A 1 219 ? 36.812 -33.094 -29.438 1 89 219 ASP A O 1
ATOM 1704 N N . LEU A 1 220 ? 38.625 -34.406 -29.359 1 86.69 220 LEU A N 1
ATOM 1705 C CA . LEU A 1 220 ? 38.375 -35 -30.672 1 86.69 220 LEU A CA 1
ATOM 1706 C C . LEU A 1 220 ? 38.625 -36.5 -30.656 1 86.69 220 LEU A C 1
ATOM 1708 O O . LEU A 1 220 ? 39.594 -36.969 -30.031 1 86.69 220 LEU A O 1
ATOM 1712 N N . ARG A 1 221 ? 37.688 -37.281 -31.266 1 82.94 221 ARG A N 1
ATOM 1713 C CA . ARG A 1 221 ? 37.969 -38.688 -31.422 1 82.94 221 ARG A CA 1
ATOM 1714 C C . ARG A 1 221 ? 39.094 -38.938 -32.438 1 82.94 221 ARG A C 1
ATOM 1716 O O . ARG A 1 221 ? 39.219 -38.219 -33.406 1 82.94 221 ARG A O 1
ATOM 1723 N N . PRO A 1 222 ? 39.781 -40 -32.125 1 77.25 222 PRO A N 1
ATOM 1724 C CA . PRO A 1 222 ? 40.875 -40.281 -33.062 1 77.25 222 PRO A CA 1
ATOM 1725 C C . PRO A 1 222 ? 40.406 -40.469 -34.5 1 77.25 222 PRO A C 1
ATOM 1727 O O . PRO A 1 222 ? 39.438 -41.219 -34.75 1 77.25 222 PRO A O 1
ATOM 1730 N N . GLY A 1 223 ? 40.938 -39.75 -35.344 1 76.06 223 GLY A N 1
ATOM 1731 C CA . GLY A 1 223 ? 40.656 -39.875 -36.75 1 76.06 223 GLY A CA 1
ATOM 1732 C C . GLY A 1 223 ? 39.438 -39.062 -37.188 1 76.06 223 GLY A C 1
ATOM 1733 O O . GLY A 1 223 ? 39.094 -39.062 -38.375 1 76.06 223 GLY A O 1
ATOM 1734 N N . ALA A 1 224 ? 38.875 -38.312 -36.219 1 78.25 224 ALA A N 1
ATOM 1735 C CA . ALA A 1 224 ? 37.719 -37.531 -36.562 1 78.25 224 ALA A CA 1
ATOM 1736 C C . ALA A 1 224 ? 38.094 -36.156 -37.125 1 78.25 224 ALA A C 1
ATOM 1738 O O . ALA A 1 224 ? 39.219 -35.688 -36.875 1 78.25 224 ALA A O 1
ATOM 1739 N N . GLY A 1 225 ? 37.25 -35.625 -38.031 1 78.62 225 GLY A N 1
ATOM 1740 C CA . GLY A 1 225 ? 37.438 -34.281 -38.531 1 78.62 225 GLY A CA 1
ATOM 1741 C C . GLY A 1 225 ? 37.906 -34.25 -40 1 78.62 225 GLY A C 1
ATOM 1742 O O . GLY A 1 225 ? 38.438 -35.219 -40.5 1 78.62 225 GLY A O 1
ATOM 1743 N N . ASP A 1 226 ? 37.625 -33.25 -40.656 1 80.75 226 ASP A N 1
ATOM 1744 C CA . ASP A 1 226 ? 38.031 -33.094 -42.031 1 80.75 226 ASP A CA 1
ATOM 1745 C C . ASP A 1 226 ? 39.375 -32.375 -42.125 1 80.75 226 ASP A C 1
ATOM 1747 O O . ASP A 1 226 ? 40 -32.062 -41.125 1 80.75 226 ASP A O 1
ATOM 1751 N N . ASP A 1 227 ? 39.812 -32.312 -43.25 1 85.31 227 ASP A N 1
ATOM 1752 C CA . ASP A 1 227 ? 41.125 -31.719 -43.5 1 85.31 227 ASP A CA 1
ATOM 1753 C C . ASP A 1 227 ? 41.188 -30.266 -43.031 1 85.31 227 ASP A C 1
ATOM 1755 O O . ASP A 1 227 ? 42.219 -29.812 -42.531 1 85.31 227 ASP A O 1
ATOM 1759 N N . ARG A 1 228 ? 40.062 -29.656 -43.125 1 88.19 228 ARG A N 1
ATOM 1760 C CA . ARG A 1 228 ? 40.031 -28.25 -42.719 1 88.19 228 ARG A CA 1
ATOM 1761 C C . ARG A 1 228 ? 40.25 -28.125 -41.219 1 88.19 228 ARG A C 1
ATOM 1763 O O . ARG A 1 228 ? 41 -27.25 -40.781 1 88.19 228 ARG A O 1
ATOM 1770 N N . LEU A 1 229 ? 39.688 -28.984 -40.469 1 89.94 229 LEU A N 1
ATOM 1771 C CA . LEU A 1 229 ? 39.875 -28.969 -39.031 1 89.94 229 LEU A CA 1
ATOM 1772 C C . LEU A 1 229 ? 41.281 -29.375 -38.625 1 89.94 229 LEU A C 1
ATOM 1774 O O . LEU A 1 229 ? 41.906 -28.734 -37.781 1 89.94 229 LEU A O 1
ATOM 1778 N N . ALA A 1 230 ? 41.75 -30.344 -39.312 1 88.81 230 ALA A N 1
ATOM 1779 C CA . ALA A 1 230 ? 43.094 -30.797 -39.031 1 88.81 230 ALA A CA 1
ATOM 1780 C C . ALA A 1 230 ? 44.125 -29.688 -39.312 1 88.81 230 ALA A C 1
ATOM 1782 O O . ALA A 1 230 ? 45.031 -29.469 -38.5 1 88.81 230 ALA A O 1
ATOM 1783 N N . ASP A 1 231 ? 43.969 -29.047 -40.375 1 90.31 231 ASP A N 1
ATOM 1784 C CA . ASP A 1 231 ? 44.844 -27.953 -40.75 1 90.31 231 ASP A CA 1
ATOM 1785 C C . ASP A 1 231 ? 44.781 -26.812 -39.719 1 90.31 231 ASP A C 1
ATOM 1787 O O . ASP A 1 231 ? 45.812 -26.266 -39.344 1 90.31 231 ASP A O 1
ATOM 1791 N N . TRP A 1 232 ? 43.594 -26.484 -39.375 1 91.75 232 TRP A N 1
ATOM 1792 C CA . TRP A 1 232 ? 43.406 -25.406 -38.406 1 91.75 232 TRP A CA 1
ATOM 1793 C C . TRP A 1 232 ? 44.062 -25.75 -37.062 1 91.75 232 TRP A C 1
ATOM 1795 O O . TRP A 1 232 ? 44.719 -24.906 -36.469 1 91.75 232 TRP A O 1
ATOM 1805 N N . LEU A 1 233 ? 43.906 -26.953 -36.594 1 90.5 233 LEU A N 1
ATOM 1806 C CA . LEU A 1 233 ? 44.469 -27.359 -35.344 1 90.5 233 LEU A CA 1
ATOM 1807 C C . LEU A 1 233 ? 46 -27.344 -35.406 1 90.5 233 LEU A C 1
ATOM 1809 O O . LEU A 1 233 ? 46.656 -26.984 -34.438 1 90.5 233 LEU A O 1
ATOM 1813 N N . ALA A 1 234 ? 46.5 -27.703 -36.531 1 90.06 234 ALA A N 1
ATOM 1814 C CA . ALA A 1 234 ? 47.938 -27.688 -36.719 1 90.06 234 ALA A CA 1
ATOM 1815 C C . ALA A 1 234 ? 48.469 -26.25 -36.688 1 90.06 234 ALA A C 1
ATOM 1817 O O . ALA A 1 234 ? 49.5 -25.984 -36.094 1 90.06 234 ALA A O 1
ATOM 1818 N N . GLU A 1 235 ? 47.75 -25.406 -37.312 1 90.25 235 GLU A N 1
ATOM 1819 C CA . GLU A 1 235 ? 48.125 -24 -37.375 1 90.25 235 GLU A CA 1
ATOM 1820 C C . GLU A 1 235 ? 48.125 -23.359 -36 1 90.25 235 GLU A C 1
ATOM 1822 O O . GLU A 1 235 ? 48.906 -22.453 -35.75 1 90.25 235 GLU A O 1
ATOM 1827 N N . HIS A 1 236 ? 47.312 -23.812 -35.156 1 91.81 236 HIS A N 1
ATOM 1828 C CA . HIS A 1 236 ? 47.156 -23.172 -33.844 1 91.81 236 HIS A CA 1
ATOM 1829 C C . HIS A 1 236 ? 47.594 -24.094 -32.719 1 91.81 236 HIS A C 1
ATOM 1831 O O . HIS A 1 236 ? 47.125 -23.984 -31.594 1 91.81 236 HIS A O 1
ATOM 1837 N N . ALA A 1 237 ? 48.469 -24.953 -32.969 1 86.75 237 ALA A N 1
ATOM 1838 C CA . ALA A 1 237 ? 48.938 -25.969 -32.031 1 86.75 237 ALA A CA 1
ATOM 1839 C C . ALA A 1 237 ? 49.594 -25.328 -30.797 1 86.75 237 ALA A C 1
ATOM 1841 O O . ALA A 1 237 ? 49.594 -25.922 -29.703 1 86.75 237 ALA A O 1
ATOM 1842 N N . GLY A 1 238 ? 50.031 -24.172 -30.828 1 80.19 238 GLY A N 1
ATOM 1843 C CA . GLY A 1 238 ? 50.688 -23.516 -29.703 1 80.19 238 GLY A CA 1
ATOM 1844 C C . GLY A 1 238 ? 49.688 -22.859 -28.75 1 80.19 238 GLY A C 1
ATOM 1845 O O . GLY A 1 238 ? 50.031 -22.578 -27.594 1 80.19 238 GLY A O 1
ATOM 1846 N N . GLU A 1 239 ? 48.469 -22.781 -29.203 1 85.38 239 GLU A N 1
ATOM 1847 C CA . GLU A 1 239 ? 47.469 -22.047 -28.406 1 85.38 239 GLU A CA 1
ATOM 1848 C C . GLU A 1 239 ? 46.312 -22.938 -28 1 85.38 239 GLU A C 1
ATOM 1850 O O . GLU A 1 239 ? 45.594 -22.625 -27.047 1 85.38 239 GLU A O 1
ATOM 1855 N N . VAL A 1 240 ? 46.156 -24.031 -28.719 1 91.12 240 VAL A N 1
ATOM 1856 C CA . VAL A 1 240 ? 45.031 -24.922 -28.5 1 91.12 240 VAL A CA 1
ATOM 1857 C C . VAL A 1 240 ? 45.531 -26.281 -28.047 1 91.12 240 VAL A C 1
ATOM 1859 O O . VAL A 1 240 ? 46.438 -26.859 -28.656 1 91.12 240 VAL A O 1
ATOM 1862 N N . VAL A 1 241 ? 44.969 -26.812 -27 1 90.06 241 VAL A N 1
ATOM 1863 C CA . VAL A 1 241 ? 45.281 -28.141 -26.516 1 90.06 241 VAL A CA 1
ATOM 1864 C C . VAL A 1 241 ? 44.281 -29.156 -27.031 1 90.06 241 VAL A C 1
ATOM 1866 O O . VAL A 1 241 ? 43.062 -29.016 -26.797 1 90.06 241 VAL A O 1
ATOM 1869 N N . VAL A 1 242 ? 44.75 -30.094 -27.766 1 88.44 242 VAL A N 1
ATOM 1870 C CA . VAL A 1 242 ? 43.875 -31.109 -28.328 1 88.44 242 VAL A CA 1
ATOM 1871 C C . VAL A 1 242 ? 43.938 -32.375 -27.484 1 88.44 242 VAL A C 1
ATOM 1873 O O . VAL A 1 242 ? 45.031 -32.875 -27.188 1 88.44 242 VAL A O 1
ATOM 1876 N N . HIS A 1 243 ? 42.844 -32.844 -27.047 1 85.88 243 HIS A N 1
ATOM 1877 C CA . HIS A 1 243 ? 42.719 -34.094 -26.312 1 85.88 243 HIS A CA 1
ATOM 1878 C C . HIS A 1 243 ? 42 -35.156 -27.125 1 85.88 243 HIS A C 1
ATOM 1880 O O . HIS A 1 243 ? 40.875 -34.938 -27.594 1 85.88 243 HIS A O 1
ATOM 1886 N N . GLU A 1 244 ? 42.625 -36.188 -27.375 1 79.75 244 GLU A N 1
ATOM 1887 C CA . GLU A 1 244 ? 42 -37.281 -28.094 1 79.75 244 GLU A CA 1
ATOM 1888 C C . GLU A 1 244 ? 41.219 -38.188 -27.141 1 79.75 244 GLU A C 1
ATOM 1890 O O . GLU A 1 244 ? 41.781 -38.688 -26.172 1 79.75 244 GLU A O 1
ATOM 1895 N N . LEU A 1 245 ? 39.938 -38.062 -27.312 1 70.06 245 LEU A N 1
ATOM 1896 C CA . LEU A 1 245 ? 39.062 -38.844 -26.422 1 70.06 245 LEU A CA 1
ATOM 1897 C C . LEU A 1 245 ? 38.75 -40.219 -27.016 1 70.06 245 LEU A C 1
ATOM 1899 O O . LEU A 1 245 ? 38.125 -40.312 -28.062 1 70.06 245 LEU A O 1
ATOM 1903 N N . ALA A 1 246 ? 39.5 -41.188 -26.672 1 61.38 246 ALA A N 1
ATOM 1904 C CA . ALA A 1 246 ? 39.125 -42.562 -27 1 61.38 246 ALA A CA 1
ATOM 1905 C C . ALA A 1 246 ? 37.938 -43.031 -26.141 1 61.38 246 ALA A C 1
ATOM 1907 O O . ALA A 1 246 ? 37.594 -42.375 -25.156 1 61.38 246 ALA A O 1
ATOM 1908 N N . TRP A 1 247 ? 37.188 -44.125 -26.406 1 56.25 247 TRP A N 1
ATOM 1909 C CA . TRP A 1 247 ? 36.031 -44.625 -25.703 1 56.25 247 TRP A CA 1
ATOM 1910 C C . TRP A 1 247 ? 36.281 -44.719 -24.203 1 56.25 247 TRP A C 1
ATOM 1912 O O . TRP A 1 247 ? 37.156 -45.469 -23.766 1 56.25 247 TRP A O 1
ATOM 1922 N N . GLU A 1 248 ? 36.094 -43.625 -23.484 1 60.28 248 GLU A N 1
ATOM 1923 C CA . GLU A 1 248 ? 36.406 -43.594 -22.062 1 60.28 248 GLU A CA 1
ATOM 1924 C C . GLU A 1 248 ? 35.25 -44.062 -21.219 1 60.28 248 GLU A C 1
ATOM 1926 O O . GLU A 1 248 ? 34.094 -43.969 -21.609 1 60.28 248 GLU A O 1
ATOM 1931 N N . ASP A 1 249 ? 35.469 -44.938 -20.281 1 71.31 249 ASP A N 1
ATOM 1932 C CA . ASP A 1 249 ? 34.5 -45.281 -19.234 1 71.31 249 ASP A CA 1
ATOM 1933 C C . ASP A 1 249 ? 34.031 -44 -18.5 1 71.31 249 ASP A C 1
ATOM 1935 O O . ASP A 1 249 ? 34.625 -42.938 -18.672 1 71.31 249 ASP A O 1
ATOM 1939 N N . ASP A 1 250 ? 32.906 -44.031 -17.938 1 75.81 250 ASP A N 1
ATOM 1940 C CA . ASP A 1 250 ? 32.219 -42.906 -17.312 1 75.81 250 ASP A CA 1
ATOM 1941 C C . ASP A 1 250 ? 33.125 -42.188 -16.328 1 75.81 250 ASP A C 1
ATOM 1943 O O . ASP A 1 250 ? 33.062 -40.969 -16.234 1 75.81 250 ASP A O 1
ATOM 1947 N N . ASP A 1 251 ? 33.969 -42.906 -15.734 1 76.38 251 ASP A N 1
ATOM 1948 C CA . ASP A 1 251 ? 34.875 -42.281 -14.773 1 76.38 251 ASP A CA 1
ATOM 1949 C C . ASP A 1 251 ? 35.938 -41.469 -15.484 1 76.38 251 ASP A C 1
ATOM 1951 O O . ASP A 1 251 ? 36.281 -40.375 -15.031 1 76.38 251 ASP A O 1
ATOM 1955 N N . ALA A 1 252 ? 36.406 -42.031 -16.531 1 79.56 252 ALA A N 1
ATOM 1956 C CA . ALA A 1 252 ? 37.406 -41.312 -17.328 1 79.56 252 ALA A CA 1
ATOM 1957 C C . ALA A 1 252 ? 36.812 -40.031 -17.906 1 79.56 252 ALA A C 1
ATOM 1959 O O . ALA A 1 252 ? 37.469 -39 -17.922 1 79.56 252 ALA A O 1
ATOM 1960 N N . LEU A 1 253 ? 35.625 -40.188 -18.328 1 82.19 253 LEU A N 1
ATOM 1961 C CA . LEU A 1 253 ? 34.938 -39 -18.859 1 82.19 253 LEU A CA 1
ATOM 1962 C C . LEU A 1 253 ? 34.781 -37.938 -17.797 1 82.19 253 LEU A C 1
ATOM 1964 O O . LEU A 1 253 ? 35.031 -36.75 -18.047 1 82.19 253 LEU A O 1
ATOM 1968 N N . ALA A 1 254 ? 34.406 -38.344 -16.594 1 84.44 254 ALA A N 1
ATOM 1969 C CA . ALA A 1 254 ? 34.219 -37.406 -15.484 1 84.44 254 ALA A CA 1
ATOM 1970 C C . ALA A 1 254 ? 35.531 -36.688 -15.156 1 84.44 254 ALA A C 1
ATOM 1972 O O . ALA A 1 254 ? 35.531 -35.469 -14.992 1 84.44 254 ALA A O 1
ATOM 1973 N N . ARG A 1 255 ? 36.594 -37.406 -15.156 1 82.88 255 ARG A N 1
ATOM 1974 C CA . ARG A 1 255 ? 37.875 -36.812 -14.852 1 82.88 255 ARG A CA 1
ATOM 1975 C C . ARG A 1 255 ? 38.312 -35.812 -15.914 1 82.88 255 ARG A C 1
ATOM 1977 O O . ARG A 1 255 ? 38.844 -34.75 -15.594 1 82.88 255 ARG A O 1
ATOM 1984 N N . ARG A 1 256 ? 37.938 -36.188 -17.078 1 85.38 256 ARG A N 1
ATOM 1985 C CA . ARG A 1 256 ? 38.281 -35.281 -18.172 1 85.38 256 ARG A CA 1
ATOM 1986 C C . ARG A 1 256 ? 37.469 -33.969 -18.062 1 85.38 256 ARG A C 1
ATOM 1988 O O . ARG A 1 256 ? 38.031 -32.875 -18.188 1 85.38 256 ARG A O 1
ATOM 1995 N N . LEU A 1 257 ? 36.281 -34.094 -17.844 1 88.69 257 LEU A N 1
ATOM 1996 C CA . LEU A 1 257 ? 35.406 -32.906 -17.781 1 88.69 257 LEU A CA 1
ATOM 1997 C C . LEU A 1 257 ? 35.75 -32.031 -16.594 1 88.69 257 LEU A C 1
ATOM 1999 O O . LEU A 1 257 ? 35.656 -30.812 -16.688 1 88.69 257 LEU A O 1
ATOM 2003 N N . GLU A 1 258 ? 36.219 -32.656 -15.562 1 87 258 GLU A N 1
ATOM 2004 C CA . GLU A 1 258 ? 36.594 -31.938 -14.352 1 87 258 GLU A CA 1
ATOM 2005 C C . GLU A 1 258 ? 37.781 -31.016 -14.602 1 87 258 GLU A C 1
ATOM 2007 O O . GLU A 1 258 ? 38.031 -30.094 -13.828 1 87 258 GLU A O 1
ATOM 2012 N N . THR A 1 259 ? 38.469 -31.266 -15.609 1 87.25 259 THR A N 1
ATOM 2013 C CA . THR A 1 259 ? 39.625 -30.438 -15.922 1 87.25 259 THR A CA 1
ATOM 2014 C C . THR A 1 259 ? 39.188 -29.125 -16.578 1 87.25 259 THR A C 1
ATOM 2016 O O . THR A 1 259 ? 39.969 -28.172 -16.656 1 87.25 259 THR A O 1
ATOM 2019 N N . LEU A 1 260 ? 38 -29.062 -16.969 1 90.5 260 LEU A N 1
ATOM 2020 C CA . LEU A 1 260 ? 37.5 -27.875 -17.656 1 90.5 260 LEU A CA 1
ATOM 2021 C C . LEU A 1 260 ? 36.812 -26.922 -16.688 1 90.5 260 LEU A C 1
ATOM 2023 O O . LEU A 1 260 ? 36.344 -27.328 -15.625 1 90.5 260 LEU A O 1
ATOM 2027 N N . ASP A 1 261 ? 36.844 -25.609 -17.078 1 91.81 261 ASP A N 1
ATOM 2028 C CA . ASP A 1 261 ? 36.094 -24.609 -16.328 1 91.81 261 ASP A CA 1
ATOM 2029 C C . ASP A 1 261 ? 34.844 -24.188 -17.062 1 91.81 261 ASP A C 1
ATOM 2031 O O . ASP A 1 261 ? 33.812 -23.906 -16.453 1 91.81 261 ASP A O 1
ATOM 2035 N N . ILE A 1 262 ? 35 -24.094 -18.344 1 94.44 262 ILE A N 1
ATOM 2036 C CA . ILE A 1 262 ? 33.875 -23.703 -19.219 1 94.44 262 ILE A CA 1
ATOM 2037 C C . ILE A 1 262 ? 33.781 -24.688 -20.391 1 94.44 262 ILE A C 1
ATOM 2039 O O . ILE A 1 262 ? 34.812 -25.062 -20.969 1 94.44 262 ILE A O 1
ATOM 2043 N N . ALA A 1 263 ? 32.594 -25.125 -20.703 1 95.06 263 ALA A N 1
ATOM 2044 C CA . ALA A 1 263 ? 32.375 -25.969 -21.875 1 95.06 263 ALA A CA 1
ATOM 2045 C C . ALA A 1 263 ? 31.484 -25.266 -22.891 1 95.06 263 ALA A C 1
ATOM 2047 O O . ALA A 1 263 ? 30.375 -24.828 -22.562 1 95.06 263 ALA A O 1
ATOM 2048 N N . VAL A 1 264 ? 31.953 -25.188 -24.125 1 94.69 264 VAL A N 1
ATOM 2049 C CA . VAL A 1 264 ? 31.188 -24.562 -25.203 1 94.69 264 VAL A CA 1
ATOM 2050 C C . VAL A 1 264 ? 30.609 -25.641 -26.109 1 94.69 264 VAL A C 1
ATOM 2052 O O . VAL A 1 264 ? 31.359 -26.469 -26.641 1 94.69 264 VAL A O 1
ATOM 2055 N N . LEU A 1 265 ? 29.328 -25.672 -26.281 1 93.81 265 LEU A N 1
ATOM 2056 C CA . LEU A 1 265 ? 28.656 -26.672 -27.125 1 93.81 265 LEU A CA 1
ATOM 2057 C C . LEU A 1 265 ? 28.672 -26.234 -28.594 1 93.81 265 LEU A C 1
ATOM 2059 O O . LEU A 1 265 ? 28.141 -25.188 -28.938 1 93.81 265 LEU A O 1
ATOM 2063 N N . PRO A 1 266 ? 29.297 -27.031 -29.453 1 91.69 266 PRO A N 1
ATOM 2064 C CA . PRO A 1 266 ? 29.484 -26.625 -30.844 1 91.69 266 PRO A CA 1
ATOM 2065 C C . PRO A 1 266 ? 28.344 -27.094 -31.75 1 91.69 266 PRO A C 1
ATOM 2067 O O . PRO A 1 266 ? 28.594 -27.625 -32.844 1 91.69 266 PRO A O 1
ATOM 2070 N N . TYR A 1 267 ? 27.109 -26.812 -31.5 1 90.5 267 TYR A N 1
ATOM 2071 C CA . TYR A 1 267 ? 25.984 -27.406 -32.219 1 90.5 267 TYR A CA 1
ATOM 2072 C C . TYR A 1 267 ? 25.406 -26.406 -33.219 1 90.5 267 TYR A C 1
ATOM 2074 O O . TYR A 1 267 ? 24.984 -25.312 -32.844 1 90.5 267 TYR A O 1
ATOM 2082 N N . ARG A 1 268 ? 25.328 -26.812 -34.562 1 86.94 268 ARG A N 1
ATOM 2083 C CA . ARG A 1 268 ? 24.656 -26.016 -35.594 1 86.94 268 ARG A CA 1
ATOM 2084 C C . ARG A 1 268 ? 23.141 -26.156 -35.469 1 86.94 268 ARG A C 1
ATOM 2086 O O . ARG A 1 268 ? 22.406 -25.219 -35.781 1 86.94 268 ARG A O 1
ATOM 2093 N N . TRP A 1 269 ? 22.75 -27.375 -35.156 1 87.69 269 TRP A N 1
ATOM 2094 C CA . TRP A 1 269 ? 21.344 -27.656 -34.875 1 87.69 269 TRP A CA 1
ATOM 2095 C C . TRP A 1 269 ? 21.219 -28.719 -33.781 1 87.69 269 TRP A C 1
ATOM 2097 O O . TRP A 1 269 ? 22.188 -29.438 -33.5 1 87.69 269 TRP A O 1
ATOM 2107 N N . GLY A 1 270 ? 20.156 -28.797 -33.094 1 88.75 270 GLY A N 1
ATOM 2108 C CA . GLY A 1 270 ? 19.875 -29.781 -32.062 1 88.75 270 GLY A CA 1
ATOM 2109 C C . GLY A 1 270 ? 18.734 -29.391 -31.125 1 88.75 270 GLY A C 1
ATOM 2110 O O . GLY A 1 270 ? 18.234 -28.281 -31.203 1 88.75 270 GLY A O 1
ATOM 2111 N N . THR A 1 271 ? 18.359 -30.438 -30.375 1 91.88 271 THR A N 1
ATOM 2112 C CA . THR A 1 271 ? 17.266 -30.203 -29.438 1 91.88 271 THR A CA 1
ATOM 2113 C C . THR A 1 271 ? 17.766 -30.172 -28 1 91.88 271 THR A C 1
ATOM 2115 O O . THR A 1 271 ? 17.688 -29.141 -27.328 1 91.88 271 THR A O 1
ATOM 2118 N N . HIS A 1 272 ? 18.234 -31.266 -27.531 1 93.44 272 HIS A N 1
ATOM 2119 C CA . HIS A 1 272 ? 18.812 -31.406 -26.203 1 93.44 272 HIS A CA 1
ATOM 2120 C C . HIS A 1 272 ? 20.25 -31.922 -26.266 1 93.44 272 HIS A C 1
ATOM 2122 O O . HIS A 1 272 ? 20.734 -32.281 -27.344 1 93.44 272 HIS A O 1
ATOM 2128 N N . SER A 1 273 ? 20.969 -31.766 -25.125 1 91.94 273 SER A N 1
ATOM 2129 C CA . SER A 1 273 ? 22.359 -32.188 -25.125 1 91.94 273 SER A CA 1
ATOM 2130 C C . SER A 1 273 ? 22.703 -32.969 -23.859 1 91.94 273 SER A C 1
ATOM 2132 O O . SER A 1 273 ? 22.719 -32.406 -22.766 1 91.94 273 SER A O 1
ATOM 2134 N N . GLY A 1 274 ? 22.953 -34.25 -24.047 1 90.81 274 GLY A N 1
ATOM 2135 C CA . GLY A 1 274 ? 23.484 -35.031 -22.938 1 90.81 274 GLY A CA 1
ATOM 2136 C C . GLY A 1 274 ? 24.828 -34.531 -22.469 1 90.81 274 GLY A C 1
ATOM 2137 O O . GLY A 1 274 ? 25.156 -34.625 -21.281 1 90.81 274 GLY A O 1
ATOM 2138 N N . TRP A 1 275 ? 25.578 -33.969 -23.391 1 91.06 275 TRP A N 1
ATOM 2139 C CA . TRP A 1 275 ? 26.891 -33.438 -23.062 1 91.06 275 TRP A CA 1
ATOM 2140 C C . TRP A 1 275 ? 26.781 -32.219 -22.125 1 91.06 275 TRP A C 1
ATOM 2142 O O . TRP A 1 275 ? 27.578 -32.094 -21.203 1 91.06 275 TRP A O 1
ATOM 2152 N N . ALA A 1 276 ? 25.859 -31.391 -22.453 1 92.69 276 ALA A N 1
ATOM 2153 C CA . ALA A 1 276 ? 25.625 -30.266 -21.562 1 92.69 276 ALA A CA 1
ATOM 2154 C C . ALA A 1 276 ? 25.375 -30.734 -20.141 1 92.69 276 ALA A C 1
ATOM 2156 O O . ALA A 1 276 ? 25.906 -30.156 -19.188 1 92.69 276 ALA A O 1
ATOM 2157 N N . GLU A 1 277 ? 24.578 -31.75 -20.031 1 92.56 277 GLU A N 1
ATOM 2158 C CA . GLU A 1 277 ? 24.234 -32.312 -18.734 1 92.56 277 GLU A CA 1
ATOM 2159 C C . GLU A 1 277 ? 25.453 -32.938 -18.062 1 92.56 277 GLU A C 1
ATOM 2161 O O . GLU A 1 277 ? 25.625 -32.812 -16.844 1 92.56 277 GLU A O 1
ATOM 2166 N N . ALA A 1 278 ? 26.266 -33.562 -18.781 1 91.75 278 ALA A N 1
ATOM 2167 C CA . ALA A 1 278 ? 27.484 -34.156 -18.234 1 91.75 278 ALA A CA 1
ATOM 2168 C C . ALA A 1 278 ? 28.422 -33.062 -17.703 1 91.75 278 ALA A C 1
ATOM 2170 O O . ALA A 1 278 ? 29.016 -33.25 -16.625 1 91.75 278 ALA A O 1
ATOM 2171 N N . CYS A 1 279 ? 28.547 -32.031 -18.453 1 92.56 279 CYS A N 1
ATOM 2172 C CA . CYS A 1 279 ? 29.375 -30.906 -18 1 92.56 279 CYS A CA 1
ATOM 2173 C C . CYS A 1 279 ? 28.828 -30.297 -16.719 1 92.56 279 CYS A C 1
ATOM 2175 O O . CYS A 1 279 ? 29.594 -30.047 -15.773 1 92.56 279 CYS A O 1
ATOM 2177 N N . ARG A 1 280 ? 27.531 -30.125 -16.719 1 90.75 280 ARG A N 1
ATOM 2178 C CA . ARG A 1 280 ? 26.891 -29.641 -15.516 1 90.75 280 ARG A CA 1
ATOM 2179 C C . ARG A 1 280 ? 27.188 -30.547 -14.328 1 90.75 280 ARG A C 1
ATOM 2181 O O . ARG A 1 280 ? 27.562 -30.062 -13.25 1 90.75 280 ARG A O 1
ATOM 2188 N N . ASP A 1 281 ? 27.078 -31.797 -14.523 1 90.88 281 ASP A N 1
ATOM 2189 C CA . ASP A 1 281 ? 27.328 -32.781 -13.477 1 90.88 281 ASP A CA 1
ATOM 2190 C C . ASP A 1 281 ? 28.781 -32.688 -12.984 1 90.88 281 ASP A C 1
ATOM 2192 O O . ASP A 1 281 ? 29.047 -32.938 -11.812 1 90.88 281 ASP A O 1
ATOM 2196 N N . ALA A 1 282 ? 29.656 -32.281 -13.836 1 90.56 282 ALA A N 1
ATOM 2197 C CA . ALA A 1 282 ? 31.094 -32.188 -13.516 1 90.56 282 ALA A CA 1
ATOM 2198 C C . ALA A 1 282 ? 31.422 -30.844 -12.883 1 90.56 282 ALA A C 1
ATOM 2200 O O . ALA A 1 282 ? 32.562 -30.594 -12.516 1 90.56 282 ALA A O 1
ATOM 2201 N N . GLY A 1 283 ? 30.453 -29.969 -12.766 1 89.19 283 GLY A N 1
ATOM 2202 C CA . GLY A 1 283 ? 30.672 -28.656 -12.188 1 89.19 283 GLY A CA 1
ATOM 2203 C C . GLY A 1 283 ? 31.297 -27.672 -13.156 1 89.19 283 GLY A C 1
ATOM 2204 O O . GLY A 1 283 ? 32.062 -26.781 -12.758 1 89.19 283 GLY A O 1
ATOM 2205 N N . VAL A 1 284 ? 31.078 -27.844 -14.43 1 91.75 284 VAL A N 1
ATOM 2206 C CA . VAL A 1 284 ? 31.609 -27.016 -15.5 1 91.75 284 VAL A CA 1
ATOM 2207 C C . VAL A 1 284 ? 30.516 -26.094 -16.031 1 91.75 284 VAL A C 1
ATOM 2209 O O . VAL A 1 284 ? 29.375 -26.516 -16.25 1 91.75 284 VAL A O 1
ATOM 2212 N N . HIS A 1 285 ? 30.859 -24.812 -16.219 1 93.12 285 HIS A N 1
ATOM 2213 C CA . HIS A 1 285 ? 29.906 -23.875 -16.797 1 93.12 285 HIS A CA 1
ATOM 2214 C C . HIS A 1 285 ? 29.688 -24.172 -18.281 1 93.12 285 HIS A C 1
ATOM 2216 O O . HIS A 1 285 ? 30.625 -24.5 -19 1 93.12 285 HIS A O 1
ATOM 2222 N N . VAL A 1 286 ? 28.422 -24.016 -18.703 1 93.69 286 VAL A N 1
ATOM 2223 C CA . VAL A 1 286 ? 28.094 -24.391 -20.062 1 93.69 286 VAL A CA 1
ATOM 2224 C C . VAL A 1 286 ? 27.734 -23.156 -20.875 1 93.69 286 VAL A C 1
ATOM 2226 O O . VAL A 1 286 ? 27 -22.281 -20.391 1 93.69 286 VAL A O 1
ATOM 2229 N N . VAL A 1 287 ? 28.328 -23.047 -22.062 1 93.94 287 VAL A N 1
ATOM 2230 C CA . VAL A 1 287 ? 27.953 -22.062 -23.062 1 93.94 287 VAL A CA 1
ATOM 2231 C C . VAL A 1 287 ? 27.312 -22.766 -24.266 1 93.94 287 VAL A C 1
ATOM 2233 O O . VAL A 1 287 ? 27.922 -23.656 -24.859 1 93.94 287 VAL A O 1
ATOM 2236 N N . ALA A 1 288 ? 26.078 -22.422 -24.594 1 92 288 ALA A N 1
ATOM 2237 C CA . ALA A 1 288 ? 25.344 -23.094 -25.656 1 92 288 ALA A CA 1
ATOM 2238 C C . ALA A 1 288 ? 24.797 -22.109 -26.672 1 92 288 ALA A C 1
ATOM 2240 O O . ALA A 1 288 ? 24.703 -20.906 -26.391 1 92 288 ALA A O 1
ATOM 2241 N N . PRO A 1 289 ? 24.578 -22.594 -27.906 1 87.62 289 PRO A N 1
ATOM 2242 C CA . PRO A 1 289 ? 23.953 -21.703 -28.891 1 87.62 289 PRO A CA 1
ATOM 2243 C C . PRO A 1 289 ? 22.531 -21.297 -28.5 1 87.62 289 PRO A C 1
ATOM 2245 O O . PRO A 1 289 ? 21.906 -21.938 -27.656 1 87.62 289 PRO A O 1
ATOM 2248 N N . ASP A 1 290 ? 22.094 -20.25 -29.156 1 84.44 290 ASP A N 1
ATOM 2249 C CA . ASP A 1 290 ? 20.812 -19.672 -28.781 1 84.44 290 ASP A CA 1
ATOM 2250 C C . ASP A 1 290 ? 19.656 -20.391 -29.469 1 84.44 290 ASP A C 1
ATOM 2252 O O . ASP A 1 290 ? 18.516 -19.922 -29.453 1 84.44 290 ASP A O 1
ATOM 2256 N N . HIS A 1 291 ? 19.984 -21.484 -30.125 1 82.06 291 HIS A N 1
ATOM 2257 C CA . HIS A 1 291 ? 18.891 -22.281 -30.703 1 82.06 291 HIS A CA 1
ATOM 2258 C C . HIS A 1 291 ? 18.703 -23.594 -29.953 1 82.06 291 HIS A C 1
ATOM 2260 O O . HIS A 1 291 ? 19.422 -23.875 -28.984 1 82.06 291 HIS A O 1
ATOM 2266 N N . GLY A 1 292 ? 17.641 -24.391 -30.25 1 84 292 GLY A N 1
ATOM 2267 C CA . GLY A 1 292 ? 17.328 -25.609 -29.531 1 84 292 GLY A CA 1
ATOM 2268 C C . GLY A 1 292 ? 16.734 -25.375 -28.156 1 84 292 GLY A C 1
ATOM 2269 O O . GLY A 1 292 ? 16.156 -24.312 -27.906 1 84 292 GLY A O 1
ATOM 2270 N N . ALA A 1 293 ? 16.875 -26.438 -27.391 1 88.06 293 ALA A N 1
ATOM 2271 C CA . ALA A 1 293 ? 16.281 -26.328 -26.062 1 88.06 293 ALA A CA 1
ATOM 2272 C C . ALA A 1 293 ? 17.359 -26.359 -24.984 1 88.06 293 ALA A C 1
ATOM 2274 O O . ALA A 1 293 ? 17.078 -26.75 -23.844 1 88.06 293 ALA A O 1
ATOM 2275 N N . TYR A 1 294 ? 18.594 -25.859 -25.359 1 89.25 294 TYR A N 1
ATOM 2276 C CA . TYR A 1 294 ? 19.719 -26.031 -24.453 1 89.25 294 TYR A CA 1
ATOM 2277 C C . TYR A 1 294 ? 19.578 -25.125 -23.234 1 89.25 294 TYR A C 1
ATOM 2279 O O . TYR A 1 294 ? 19.828 -25.562 -22.109 1 89.25 294 TYR A O 1
ATOM 2287 N N . ALA A 1 295 ? 19.172 -23.938 -23.516 1 81.69 295 ALA A N 1
ATOM 2288 C CA . ALA A 1 295 ? 19.062 -22.953 -22.438 1 81.69 295 ALA A CA 1
ATOM 2289 C C . ALA A 1 295 ? 17.984 -23.375 -21.438 1 81.69 295 ALA A C 1
ATOM 2291 O O . ALA A 1 295 ? 18.031 -22.984 -20.266 1 81.69 295 ALA A O 1
ATOM 2292 N N . ASP A 1 296 ? 17.078 -24.266 -21.969 1 85.44 296 ASP A N 1
ATOM 2293 C CA . ASP A 1 296 ? 15.992 -24.75 -21.109 1 85.44 296 ASP A CA 1
ATOM 2294 C C . ASP A 1 296 ? 16.406 -26.016 -20.375 1 85.44 296 ASP A C 1
ATOM 2296 O O . ASP A 1 296 ? 15.758 -26.422 -19.406 1 85.44 296 ASP A O 1
ATOM 2300 N N . GLN A 1 297 ? 17.375 -26.609 -20.812 1 87.56 297 GLN A N 1
ATOM 2301 C CA . GLN A 1 297 ? 17.781 -27.906 -20.281 1 87.56 297 GLN A CA 1
ATOM 2302 C C . GLN A 1 297 ? 18.578 -27.766 -19 1 87.56 297 GLN A C 1
ATOM 2304 O O . GLN A 1 297 ? 18.344 -28.5 -18.031 1 87.56 297 GLN A O 1
ATOM 2309 N N . CYS A 1 298 ? 19.516 -26.828 -18.984 1 84.38 298 CYS A N 1
ATOM 2310 C CA . CYS A 1 298 ? 20.344 -26.562 -17.828 1 84.38 298 CYS A CA 1
ATOM 2311 C C . CYS A 1 298 ? 20.875 -25.125 -17.844 1 84.38 298 CYS A C 1
ATOM 2313 O O . CYS A 1 298 ? 20.766 -24.438 -18.859 1 84.38 298 CYS A O 1
ATOM 2315 N N . PRO A 1 299 ? 21.375 -24.656 -16.656 1 78.88 299 PRO A N 1
ATOM 2316 C CA . PRO A 1 299 ? 21.938 -23.312 -16.641 1 78.88 299 PRO A CA 1
ATOM 2317 C C . PRO A 1 299 ? 23.078 -23.125 -17.641 1 78.88 299 PRO A C 1
ATOM 2319 O O . PRO A 1 299 ? 24.094 -23.844 -17.547 1 78.88 299 PRO A O 1
ATOM 2322 N N . THR A 1 300 ? 22.797 -22.281 -18.641 1 85.94 300 THR A N 1
ATOM 2323 C CA . THR A 1 300 ? 23.797 -22.109 -19.688 1 85.94 300 THR A CA 1
ATOM 2324 C C . THR A 1 300 ? 23.875 -20.641 -20.125 1 85.94 300 THR A C 1
ATOM 2326 O O . THR A 1 300 ? 22.875 -19.922 -20.094 1 85.94 300 THR A O 1
ATOM 2329 N N . ALA A 1 301 ? 25.141 -20.172 -20.391 1 86.31 301 ALA A N 1
ATOM 2330 C CA . ALA A 1 301 ? 25.312 -18.922 -21.141 1 86.31 301 ALA A CA 1
ATOM 2331 C C . ALA A 1 301 ? 25.094 -19.172 -22.625 1 86.31 301 ALA A C 1
ATOM 2333 O O . ALA A 1 301 ? 25.297 -20.281 -23.125 1 86.31 301 ALA A O 1
ATOM 2334 N N . VAL A 1 302 ? 24.562 -18.172 -23.234 1 87.38 302 VAL A N 1
ATOM 2335 C CA . VAL A 1 302 ? 24.125 -18.406 -24.594 1 87.38 302 VAL A CA 1
ATOM 2336 C C . VAL A 1 302 ? 24.938 -17.547 -25.562 1 87.38 302 VAL A C 1
ATOM 2338 O O . VAL A 1 302 ? 25.297 -16.406 -25.234 1 87.38 302 VAL A O 1
ATOM 2341 N N . TYR A 1 303 ? 25.375 -18.172 -26.703 1 87.12 303 TYR A N 1
ATOM 2342 C CA . TYR A 1 303 ? 25.984 -17.422 -27.797 1 87.12 303 TYR A CA 1
ATOM 2343 C C . TYR A 1 303 ? 25.141 -17.531 -29.062 1 87.12 303 TYR A C 1
ATOM 2345 O O . TYR A 1 303 ? 24.328 -18.438 -29.203 1 87.12 303 TYR A O 1
ATOM 2353 N N . HIS A 1 304 ? 25.281 -16.516 -29.906 1 84.06 304 HIS A N 1
ATOM 2354 C CA . HIS A 1 304 ? 24.453 -16.453 -31.109 1 84.06 304 HIS A CA 1
ATOM 2355 C C . HIS A 1 304 ? 25.141 -17.172 -32.281 1 84.06 304 HIS A C 1
ATOM 2357 O O . HIS A 1 304 ? 26.281 -16.875 -32.625 1 84.06 304 HIS A O 1
ATOM 2363 N N . LEU A 1 305 ? 24.469 -18.188 -32.656 1 73.56 305 LEU A N 1
ATOM 2364 C CA . LEU A 1 305 ? 24.906 -18.875 -33.875 1 73.56 305 LEU A CA 1
ATOM 2365 C C . LEU A 1 305 ? 23.875 -18.734 -35 1 73.56 305 LEU A C 1
ATOM 2367 O O . LEU A 1 305 ? 22.75 -19.203 -34.875 1 73.56 305 LEU A O 1
ATOM 2371 N N . ALA A 1 306 ? 23.938 -17.688 -35.969 1 60.06 306 ALA A N 1
ATOM 2372 C CA . ALA A 1 306 ? 23.031 -17.516 -37.094 1 60.06 306 ALA A CA 1
ATOM 2373 C C . ALA A 1 306 ? 23.703 -17.984 -38.406 1 60.06 306 ALA A C 1
ATOM 2375 O O . ALA A 1 306 ? 24.828 -17.594 -38.688 1 60.06 306 ALA A O 1
ATOM 2376 N N . ASP A 1 307 ? 22.906 -18.516 -39.469 1 55.41 307 ASP A N 1
ATOM 2377 C CA . ASP A 1 307 ? 23.234 -18.891 -40.844 1 55.41 307 ASP A CA 1
ATOM 2378 C C . ASP A 1 307 ? 24.734 -19.219 -40.969 1 55.41 307 ASP A C 1
ATOM 2380 O O . ASP A 1 307 ? 25.406 -18.703 -41.875 1 55.41 307 ASP A O 1
ATOM 2384 N N . GLU A 1 308 ? 25.422 -20 -40.031 1 57.38 308 GLU A N 1
ATOM 2385 C CA . GLU A 1 308 ? 26.75 -20.609 -40.094 1 57.38 308 GLU A CA 1
ATOM 2386 C C . GLU A 1 308 ? 27.812 -19.672 -39.531 1 57.38 308 GLU A C 1
ATOM 2388 O O . GLU A 1 308 ? 29.016 -19.938 -39.656 1 57.38 308 GLU A O 1
ATOM 2393 N N . ALA A 1 309 ? 27.328 -18.453 -39.062 1 65.06 309 ALA A N 1
ATOM 2394 C CA . ALA A 1 309 ? 28.422 -17.641 -38.562 1 65.06 309 ALA A CA 1
ATOM 2395 C C . ALA A 1 309 ? 28.234 -17.328 -37.062 1 65.06 309 ALA A C 1
ATOM 2397 O O . ALA A 1 309 ? 27.109 -17.094 -36.625 1 65.06 309 ALA A O 1
ATOM 2398 N N . VAL A 1 310 ? 29.219 -17.547 -36.25 1 73 310 VAL A N 1
ATOM 2399 C CA . VAL A 1 310 ? 29.266 -17.266 -34.812 1 73 310 VAL A CA 1
ATOM 2400 C C . VAL A 1 310 ? 29.703 -15.82 -34.562 1 73 310 VAL A C 1
ATOM 2402 O O . VAL A 1 310 ? 30.656 -15.352 -35.188 1 73 310 VAL A O 1
ATOM 2405 N N . THR A 1 311 ? 28.859 -15.07 -33.906 1 76.88 311 THR A N 1
ATOM 2406 C CA . THR A 1 311 ? 29.281 -13.727 -33.562 1 76.88 311 THR A CA 1
ATOM 2407 C C . THR A 1 311 ? 30.266 -13.758 -32.406 1 76.88 311 THR A C 1
ATOM 2409 O O . THR A 1 311 ? 29.922 -14.195 -31.297 1 76.88 311 THR A O 1
ATOM 2412 N N . GLU A 1 312 ? 31.469 -13.273 -32.656 1 83.5 312 GLU A N 1
ATOM 2413 C CA . GLU A 1 312 ? 32.531 -13.266 -31.656 1 83.5 312 GLU A CA 1
ATOM 2414 C C . GLU A 1 312 ? 32.125 -12.5 -30.406 1 83.5 312 GLU A C 1
ATOM 2416 O O . GLU A 1 312 ? 32.438 -12.898 -29.281 1 83.5 312 GLU A O 1
ATOM 2421 N N . THR A 1 313 ? 31.312 -11.539 -30.625 1 84.62 313 THR A N 1
ATOM 2422 C CA . THR A 1 313 ? 30.906 -10.703 -29.5 1 84.62 313 THR A CA 1
ATOM 2423 C C . THR A 1 313 ? 30.016 -11.477 -28.547 1 84.62 313 THR A C 1
ATOM 2425 O O . THR A 1 313 ? 30.109 -11.32 -27.328 1 84.62 313 THR A O 1
ATOM 2428 N N . SER A 1 314 ? 29.203 -12.242 -29.141 1 87.38 314 SER A N 1
ATOM 2429 C CA . SER A 1 314 ? 28.312 -13.023 -28.281 1 87.38 314 SER A CA 1
ATOM 2430 C C . SER A 1 314 ? 29.062 -14.102 -27.516 1 87.38 314 SER A C 1
ATOM 2432 O O . SER A 1 314 ? 28.75 -14.391 -26.359 1 87.38 314 SER A O 1
ATOM 2434 N N . LEU A 1 315 ? 30.094 -14.609 -28.094 1 91.19 315 LEU A N 1
ATOM 2435 C CA . LEU A 1 315 ? 30.922 -15.602 -27.422 1 91.19 315 LEU A CA 1
ATOM 2436 C C . LEU A 1 315 ? 31.688 -14.977 -26.266 1 91.19 315 LEU A C 1
ATOM 2438 O O . LEU A 1 315 ? 31.781 -15.562 -25.188 1 91.19 315 LEU A O 1
ATOM 2442 N N . GLN A 1 316 ? 32.125 -13.797 -26.562 1 89.06 316 GLN A N 1
ATOM 2443 C CA . GLN A 1 316 ? 32.875 -13.094 -25.516 1 89.06 316 GLN A CA 1
ATOM 2444 C C . GLN A 1 316 ? 31.984 -12.797 -24.312 1 89.06 316 GLN A C 1
ATOM 2446 O O . GLN A 1 316 ? 32.406 -12.969 -23.172 1 89.06 316 GLN A O 1
ATOM 2451 N N . ALA A 1 317 ? 30.859 -12.414 -24.688 1 85.62 317 ALA A N 1
ATOM 2452 C CA . ALA A 1 317 ? 29.906 -12.086 -23.625 1 85.62 317 ALA A CA 1
ATOM 2453 C C . ALA A 1 317 ? 29.562 -13.32 -22.797 1 85.62 317 ALA A C 1
ATOM 2455 O O . ALA A 1 317 ? 29.5 -13.25 -21.562 1 85.62 317 ALA A O 1
ATOM 2456 N N . ALA A 1 318 ? 29.359 -14.375 -23.422 1 90.12 318 ALA A N 1
ATOM 2457 C CA . ALA A 1 318 ? 29 -15.625 -22.75 1 90.12 318 ALA A CA 1
ATOM 2458 C C . ALA A 1 318 ? 30.141 -16.125 -21.859 1 90.12 318 ALA A C 1
ATOM 2460 O O . ALA A 1 318 ? 29.922 -16.547 -20.719 1 90.12 318 ALA A O 1
ATOM 2461 N N . LEU A 1 319 ? 31.312 -16.031 -22.406 1 92.94 319 LEU A N 1
ATOM 2462 C CA . LEU A 1 319 ? 32.5 -16.469 -21.641 1 92.94 319 LEU A CA 1
ATOM 2463 C C . LEU A 1 319 ? 32.719 -15.57 -20.422 1 92.94 319 LEU A C 1
ATOM 2465 O O . LEU A 1 319 ? 33 -16.062 -19.344 1 92.94 319 LEU A O 1
ATOM 2469 N N . SER A 1 320 ? 32.531 -14.344 -20.656 1 88.56 320 SER A N 1
ATOM 2470 C CA . SER A 1 320 ? 32.688 -13.398 -19.547 1 88.56 320 SER A CA 1
ATOM 2471 C C . SER A 1 320 ? 31.672 -13.68 -18.438 1 88.56 320 SER A C 1
ATOM 2473 O O . SER A 1 320 ? 32.031 -13.617 -17.25 1 88.56 320 SER A O 1
ATOM 2475 N N . ALA A 1 321 ? 30.547 -14 -18.891 1 86 321 ALA A N 1
ATOM 2476 C CA . ALA A 1 321 ? 29.5 -14.328 -17.922 1 86 321 ALA A CA 1
ATOM 2477 C C . ALA A 1 321 ? 29.891 -15.547 -17.094 1 86 321 ALA A C 1
ATOM 2479 O O . ALA A 1 321 ? 29.641 -15.594 -15.883 1 86 321 ALA A O 1
ATOM 2480 N N . CYS A 1 322 ? 30.484 -16.469 -17.656 1 89.19 322 CYS A N 1
ATOM 2481 C CA . CYS A 1 322 ? 30.891 -17.688 -16.969 1 89.19 322 CYS A CA 1
ATOM 2482 C C . CYS A 1 322 ? 32.062 -17.422 -16.016 1 89.19 322 CYS A C 1
ATOM 2484 O O . CYS A 1 322 ? 32.125 -18 -14.938 1 89.19 322 CYS A O 1
ATOM 2486 N N . LEU A 1 323 ? 32.906 -16.484 -16.438 1 86.94 323 LEU A N 1
ATOM 2487 C CA . LEU A 1 323 ? 34.062 -16.125 -15.609 1 86.94 323 LEU A CA 1
ATOM 2488 C C . LEU A 1 323 ? 33.594 -15.438 -14.328 1 86.94 323 LEU A C 1
ATOM 2490 O O . LEU A 1 323 ? 34.219 -15.609 -13.273 1 86.94 323 LEU A O 1
ATOM 2494 N N . ASP A 1 324 ? 32.5 -14.773 -14.453 1 79.94 324 ASP A N 1
ATOM 2495 C CA . ASP A 1 324 ? 32 -14.008 -13.32 1 79.94 324 ASP A CA 1
ATOM 2496 C C . ASP A 1 324 ? 31.094 -14.867 -12.438 1 79.94 324 ASP A C 1
ATOM 2498 O O . ASP A 1 324 ? 30.766 -14.477 -11.32 1 79.94 324 ASP A O 1
ATOM 2502 N N . ALA A 1 325 ? 30.75 -15.984 -12.891 1 80.19 325 ALA A N 1
ATOM 2503 C CA . ALA A 1 325 ? 29.812 -16.844 -12.164 1 80.19 325 ALA A CA 1
ATOM 2504 C C . ALA A 1 325 ? 30.5 -17.547 -11.008 1 80.19 325 ALA A C 1
ATOM 2506 O O . ALA A 1 325 ? 31.688 -17.906 -11.102 1 80.19 325 ALA A O 1
ATOM 2507 N N . PRO A 1 326 ? 29.859 -17.734 -9.883 1 77.94 326 PRO A N 1
ATOM 2508 C CA . PRO A 1 326 ? 30.469 -18.484 -8.781 1 77.94 326 PRO A CA 1
ATOM 2509 C C . PRO A 1 326 ? 30.719 -19.953 -9.141 1 77.94 326 PRO A C 1
ATOM 2511 O O . PRO A 1 326 ? 30.016 -20.516 -9.984 1 77.94 326 PRO A O 1
ATOM 2514 N N . PRO A 1 327 ? 31.734 -20.469 -8.508 1 79.06 327 PRO A N 1
ATOM 2515 C CA . PRO A 1 327 ? 31.953 -21.906 -8.742 1 79.06 327 PRO A CA 1
ATOM 2516 C C . PRO A 1 327 ? 30.75 -22.75 -8.336 1 79.06 327 PRO A C 1
ATOM 2518 O O . PRO A 1 327 ? 30.062 -22.422 -7.375 1 79.06 327 PRO A O 1
ATOM 2521 N N . ILE A 1 328 ? 30.531 -23.781 -9.055 1 82.31 328 ILE A N 1
ATOM 2522 C CA . ILE A 1 328 ? 29.422 -24.688 -8.82 1 82.31 328 ILE A CA 1
ATOM 2523 C C . ILE A 1 328 ? 29.75 -25.641 -7.68 1 82.31 328 ILE A C 1
ATOM 2525 O O . ILE A 1 328 ? 30.797 -26.297 -7.695 1 82.31 328 ILE A O 1
ATOM 2529 N N . ASP A 1 329 ? 28.984 -25.719 -6.664 1 80.38 329 ASP A N 1
ATOM 2530 C CA . ASP A 1 329 ? 29.125 -26.656 -5.555 1 80.38 329 ASP A CA 1
ATOM 2531 C C . ASP A 1 329 ? 28.688 -28.047 -5.961 1 80.38 329 ASP A C 1
ATOM 2533 O O . ASP A 1 329 ? 27.5 -28.359 -5.945 1 80.38 329 ASP A O 1
ATOM 2537 N N . ARG A 1 330 ? 29.594 -28.891 -6.145 1 85.75 330 ARG A N 1
ATOM 2538 C CA . ARG A 1 330 ? 29.297 -30.203 -6.715 1 85.75 330 ARG A CA 1
ATOM 2539 C C . ARG A 1 330 ? 28.625 -31.109 -5.684 1 85.75 330 ARG A C 1
ATOM 2541 O O . ARG A 1 330 ? 27.859 -32 -6.047 1 85.75 330 ARG A O 1
ATOM 2548 N N . LYS A 1 331 ? 28.953 -30.906 -4.461 1 81.69 331 LYS A N 1
ATOM 2549 C CA . LYS A 1 331 ? 28.266 -31.688 -3.43 1 81.69 331 LYS A CA 1
ATOM 2550 C C . LYS A 1 331 ? 26.781 -31.328 -3.367 1 81.69 331 LYS A C 1
ATOM 2552 O O . LYS A 1 331 ? 25.938 -32.219 -3.342 1 81.69 331 LYS A O 1
ATOM 2557 N N . ALA A 1 332 ? 26.625 -30.047 -3.35 1 82.69 332 ALA A N 1
ATOM 2558 C CA . ALA A 1 332 ? 25.234 -29.609 -3.346 1 82.69 332 ALA A CA 1
ATOM 2559 C C . ALA A 1 332 ? 24.516 -30.047 -4.617 1 82.69 332 ALA A C 1
ATOM 2561 O O . ALA A 1 332 ? 23.344 -30.406 -4.574 1 82.69 332 ALA A O 1
ATOM 2562 N N . LEU A 1 333 ? 25.234 -30.016 -5.652 1 87.44 333 LEU A N 1
ATOM 2563 C CA . LEU A 1 333 ? 24.672 -30.422 -6.926 1 87.44 333 LEU A CA 1
ATOM 2564 C C . LEU A 1 333 ? 24.328 -31.906 -6.91 1 87.44 333 LEU A C 1
ATOM 2566 O O . LEU A 1 333 ? 23.281 -32.312 -7.438 1 87.44 333 LEU A O 1
ATOM 2570 N N . ARG A 1 334 ? 25.188 -32.688 -6.34 1 89.12 334 ARG A N 1
ATOM 2571 C CA . ARG A 1 334 ? 24.922 -34.125 -6.23 1 89.12 334 ARG A CA 1
ATOM 2572 C C . ARG A 1 334 ? 23.594 -34.406 -5.527 1 89.12 334 ARG A C 1
ATOM 2574 O O . ARG A 1 334 ? 22.781 -35.188 -6.016 1 89.12 334 ARG A O 1
ATOM 2581 N N . ASP A 1 335 ? 23.438 -33.781 -4.414 1 85.44 335 ASP A N 1
ATOM 2582 C CA . ASP A 1 335 ? 22.203 -33.938 -3.662 1 85.44 335 ASP A CA 1
ATOM 2583 C C . ASP A 1 335 ? 20.984 -33.531 -4.488 1 85.44 335 ASP A C 1
ATOM 2585 O O . ASP A 1 335 ? 19.953 -34.219 -4.473 1 85.44 335 ASP A O 1
ATOM 2589 N N . LYS A 1 336 ? 21.203 -32.5 -5.129 1 86.75 336 LYS A N 1
ATOM 2590 C CA . LYS A 1 336 ? 20.125 -32 -5.988 1 86.75 336 LYS A CA 1
ATOM 2591 C C . LYS A 1 336 ? 19.812 -33.031 -7.09 1 86.75 336 LYS A C 1
ATOM 2593 O O . LYS A 1 336 ? 18.641 -33.312 -7.367 1 86.75 336 LYS A O 1
ATOM 2598 N N . ARG A 1 337 ? 20.812 -33.594 -7.676 1 89.75 337 ARG A N 1
ATOM 2599 C CA . ARG A 1 337 ? 20.641 -34.531 -8.773 1 89.75 337 ARG A CA 1
ATOM 2600 C C . ARG A 1 337 ? 20 -35.844 -8.273 1 89.75 337 ARG A C 1
ATOM 2602 O O . ARG A 1 337 ? 19.203 -36.469 -8.992 1 89.75 337 ARG A O 1
ATOM 2609 N N . ILE A 1 338 ? 20.297 -36.219 -7.109 1 86.81 338 ILE A N 1
ATOM 2610 C CA . ILE A 1 338 ? 19.688 -37.406 -6.516 1 86.81 338 ILE A CA 1
ATOM 2611 C C . ILE A 1 338 ? 18.188 -37.188 -6.348 1 86.81 338 ILE A C 1
ATOM 2613 O O . ILE A 1 338 ? 17.375 -38.031 -6.727 1 86.81 338 ILE A O 1
ATOM 2617 N N . ARG A 1 339 ? 17.875 -36.062 -5.832 1 84.12 339 ARG A N 1
ATOM 2618 C CA . ARG A 1 339 ? 16.469 -35.719 -5.648 1 84.12 339 ARG A CA 1
ATOM 2619 C C . ARG A 1 339 ? 15.734 -35.688 -6.984 1 84.12 339 ARG A C 1
ATOM 2621 O O . ARG A 1 339 ? 14.594 -36.125 -7.098 1 84.12 339 ARG A O 1
ATOM 2628 N N . GLU A 1 340 ? 16.422 -35.156 -7.934 1 84.69 340 GLU A N 1
ATOM 2629 C CA . GLU A 1 340 ? 15.844 -35.094 -9.273 1 84.69 340 GLU A CA 1
ATOM 2630 C C . GLU A 1 340 ? 15.594 -36.469 -9.844 1 84.69 340 GLU A C 1
ATOM 2632 O O . GLU A 1 340 ? 14.531 -36.75 -10.414 1 84.69 340 GLU A O 1
ATOM 2637 N N . ARG A 1 341 ? 16.516 -37.375 -9.695 1 87.88 341 ARG A N 1
ATOM 2638 C CA . ARG A 1 341 ? 16.391 -38.719 -10.195 1 87.88 341 ARG A CA 1
ATOM 2639 C C . ARG A 1 341 ? 15.227 -39.438 -9.508 1 87.88 341 ARG A C 1
ATOM 2641 O O . ARG A 1 341 ? 14.461 -40.156 -10.156 1 87.88 341 ARG A O 1
ATOM 2648 N N . GLU A 1 342 ? 15.109 -39.219 -8.266 1 83 342 GLU A N 1
ATOM 2649 C CA . GLU A 1 342 ? 14.023 -39.844 -7.531 1 83 342 GLU A CA 1
ATOM 2650 C C . GLU A 1 342 ? 12.664 -39.344 -8.016 1 83 342 GLU A C 1
ATOM 2652 O O . GLU A 1 342 ? 11.742 -40.156 -8.219 1 83 342 GLU A O 1
ATOM 2657 N N . ARG A 1 343 ? 12.617 -38.125 -8.18 1 80.69 343 ARG A N 1
ATOM 2658 C CA . ARG A 1 343 ? 11.375 -37.531 -8.68 1 80.69 343 ARG A CA 1
ATOM 2659 C C . ARG A 1 343 ? 11.047 -38.062 -10.078 1 80.69 343 ARG A C 1
ATOM 2661 O O . ARG A 1 343 ? 9.891 -38.375 -10.367 1 80.69 343 ARG A O 1
ATOM 2668 N N . LEU A 1 344 ? 12.047 -38.125 -10.906 1 86.06 344 LEU A N 1
ATOM 2669 C CA . LEU A 1 344 ? 11.867 -38.656 -12.266 1 86.06 344 LEU A CA 1
ATOM 2670 C C . LEU A 1 344 ? 11.383 -40.094 -12.242 1 86.06 344 LEU A C 1
ATOM 2672 O O . LEU A 1 344 ? 10.469 -40.469 -12.984 1 86.06 344 LEU A O 1
ATOM 2676 N N . ALA A 1 345 ? 11.992 -40.844 -11.367 1 86.5 345 ALA A N 1
ATOM 2677 C CA . ALA A 1 345 ? 11.617 -42.25 -11.25 1 86.5 345 ALA A CA 1
ATOM 2678 C C . ALA A 1 345 ? 10.156 -42.406 -10.836 1 86.5 345 ALA A C 1
ATOM 2680 O O . ALA A 1 345 ? 9.414 -43.188 -11.422 1 86.5 345 ALA A O 1
ATOM 2681 N N . ILE A 1 346 ? 9.758 -41.594 -9.922 1 81.19 346 ILE A N 1
ATOM 2682 C CA . ILE A 1 346 ? 8.398 -41.656 -9.398 1 81.19 346 ILE A CA 1
ATOM 2683 C C . ILE A 1 346 ? 7.414 -41.25 -10.484 1 81.19 346 ILE A C 1
ATOM 2685 O O . ILE A 1 346 ? 6.395 -41.906 -10.703 1 81.19 346 ILE A O 1
ATOM 2689 N N . GLU A 1 347 ? 7.734 -40.188 -11.188 1 81.25 347 GLU A N 1
ATOM 2690 C CA . GLU A 1 347 ? 6.84 -39.656 -12.211 1 81.25 347 GLU A CA 1
ATOM 2691 C C . GLU A 1 347 ? 6.668 -40.656 -13.359 1 81.25 347 GLU A C 1
ATOM 2693 O O . GLU A 1 347 ? 5.551 -40.875 -13.836 1 81.25 347 GLU A O 1
ATOM 2698 N N . HIS A 1 348 ? 7.73 -41.281 -13.766 1 88 348 HIS A N 1
ATOM 2699 C CA . HIS A 1 348 ? 7.629 -42.281 -14.82 1 88 348 HIS A CA 1
ATOM 2700 C C . HIS A 1 348 ? 6.816 -43.469 -14.359 1 88 348 HIS A C 1
ATOM 2702 O O . HIS A 1 348 ? 5.938 -43.969 -15.078 1 88 348 HIS A O 1
ATOM 2708 N N . ALA A 1 349 ? 7.113 -43.906 -13.141 1 83.44 349 ALA A N 1
ATOM 2709 C CA . ALA A 1 349 ? 6.418 -45.094 -12.602 1 83.44 349 ALA A CA 1
ATOM 2710 C C . ALA A 1 349 ? 4.91 -44.844 -12.539 1 83.44 349 ALA A C 1
ATOM 2712 O O . ALA A 1 349 ? 4.121 -45.719 -12.914 1 83.44 349 ALA A O 1
ATOM 2713 N N . ARG A 1 350 ? 4.559 -43.688 -12.117 1 75.19 350 ARG A N 1
ATOM 2714 C CA . ARG A 1 350 ? 3.146 -43.344 -12.008 1 75.19 350 ARG A CA 1
ATOM 2715 C C . ARG A 1 350 ? 2.475 -43.344 -13.375 1 75.19 350 ARG A C 1
ATOM 2717 O O . ARG A 1 350 ? 1.362 -43.844 -13.531 1 75.19 350 ARG A O 1
ATOM 2724 N N . ARG A 1 351 ? 3.129 -42.812 -14.336 1 80.25 351 ARG A N 1
ATOM 2725 C CA . ARG A 1 351 ? 2.57 -42.75 -15.68 1 80.25 351 ARG A CA 1
ATOM 2726 C C . ARG A 1 351 ? 2.467 -44.125 -16.312 1 80.25 351 ARG A C 1
ATOM 2728 O O . ARG A 1 351 ? 1.478 -44.438 -16.984 1 80.25 351 ARG A O 1
ATOM 2735 N N . TYR A 1 352 ? 3.502 -44.938 -16.062 1 85.06 352 TYR A N 1
ATOM 2736 C CA . TYR A 1 352 ? 3.471 -46.281 -16.562 1 85.06 352 TYR A CA 1
ATOM 2737 C C . TYR A 1 352 ? 2.293 -47.062 -15.977 1 85.06 352 TYR A C 1
ATOM 2739 O O . TYR A 1 352 ? 1.53 -47.688 -16.719 1 85.06 352 TYR A O 1
ATOM 2747 N N . ALA A 1 353 ? 2.164 -46.875 -14.719 1 76.25 353 ALA A N 1
ATOM 2748 C CA . ALA A 1 353 ? 1.105 -47.625 -14.023 1 76.25 353 ALA A CA 1
ATOM 2749 C C . ALA A 1 353 ? -0.272 -47.188 -14.516 1 76.25 353 ALA A C 1
ATOM 2751 O O . ALA A 1 353 ? -1.164 -48 -14.695 1 76.25 353 ALA A O 1
ATOM 2752 N N . ALA A 1 354 ? -0.387 -45.938 -14.727 1 73 354 ALA A N 1
ATOM 2753 C CA . ALA A 1 354 ? -1.655 -45.375 -15.203 1 73 354 ALA A CA 1
ATOM 2754 C C . ALA A 1 354 ? -2.004 -45.938 -16.578 1 73 354 ALA A C 1
ATOM 2756 O O . ALA A 1 354 ? -3.182 -46.094 -16.906 1 73 354 ALA A O 1
ATOM 2757 N N . LEU A 1 355 ? -1.031 -46.125 -17.391 1 75.56 355 LEU A N 1
ATOM 2758 C CA . LEU A 1 355 ? -1.241 -46.625 -18.734 1 75.56 355 LEU A CA 1
ATOM 2759 C C . LEU A 1 355 ? -1.607 -48.125 -18.719 1 75.56 355 LEU A C 1
ATOM 2761 O O . LEU A 1 355 ? -2.43 -48.562 -19.516 1 75.56 355 LEU A O 1
ATOM 2765 N N . VAL A 1 356 ? -1.032 -48.844 -17.781 1 74.19 356 VAL A N 1
ATOM 2766 C CA . VAL A 1 356 ? -1.184 -50.281 -17.781 1 74.19 356 VAL A CA 1
ATOM 2767 C C . VAL A 1 356 ? -2.48 -50.688 -17.062 1 74.19 356 VAL A C 1
ATOM 2769 O O . VAL A 1 356 ? -3.09 -51.688 -17.391 1 74.19 356 VAL A O 1
ATOM 2772 N N . ASP A 1 357 ? -2.947 -49.938 -16.109 1 69.56 357 ASP A N 1
ATOM 2773 C CA . ASP A 1 357 ? -4.16 -50.219 -15.344 1 69.56 357 ASP A CA 1
ATOM 2774 C C . ASP A 1 357 ? -4.984 -48.938 -15.141 1 69.56 357 ASP A C 1
ATOM 2776 O O . ASP A 1 357 ? -4.91 -48.312 -14.094 1 69.56 357 ASP A O 1
ATOM 2780 N N . PRO A 1 358 ? -5.922 -48.656 -16.219 1 73.94 358 PRO A N 1
ATOM 2781 C CA . PRO A 1 358 ? -6.699 -47.406 -16.125 1 73.94 358 PRO A CA 1
ATOM 2782 C C . PRO A 1 358 ? -7.676 -47.406 -14.953 1 73.94 358 PRO A C 1
ATOM 2784 O O . PRO A 1 358 ? -8.594 -48.219 -14.906 1 73.94 358 PRO A O 1
ATOM 2787 N N . ARG A 1 359 ? -7.52 -46.781 -13.852 1 84.5 359 ARG A N 1
ATOM 2788 C CA . ARG A 1 359 ? -8.359 -46.688 -12.656 1 84.5 359 ARG A CA 1
ATOM 2789 C C . ARG A 1 359 ? -8.828 -45.25 -12.43 1 84.5 359 ARG A C 1
ATOM 2791 O O . ARG A 1 359 ? -8.156 -44.312 -12.836 1 84.5 359 ARG A O 1
ATOM 2798 N N . VAL A 1 360 ? -10.039 -45.219 -11.891 1 93.75 360 VAL A N 1
ATOM 2799 C CA . VAL A 1 360 ? -10.586 -43.906 -11.531 1 93.75 360 VAL A CA 1
ATOM 2800 C C . VAL A 1 360 ? -11.016 -43.906 -10.07 1 93.75 360 VAL A C 1
ATOM 2802 O O . VAL A 1 360 ? -11.555 -44.875 -9.57 1 93.75 360 VAL A O 1
ATOM 2805 N N . ASP A 1 361 ? -10.648 -42.875 -9.352 1 96.12 361 ASP A N 1
ATOM 2806 C CA . ASP A 1 361 ? -11.219 -42.594 -8.039 1 96.12 361 ASP A CA 1
ATOM 2807 C C . ASP A 1 361 ? -12.344 -41.562 -8.141 1 96.12 361 ASP A C 1
ATOM 2809 O O . ASP A 1 361 ? -12.125 -40.438 -8.602 1 96.12 361 ASP A O 1
ATOM 2813 N N . VAL A 1 362 ? -13.516 -41.938 -7.781 1 98.56 362 VAL A N 1
ATOM 2814 C CA . VAL A 1 362 ? -14.633 -41 -7.699 1 98.56 362 VAL A CA 1
ATOM 2815 C C . VAL A 1 362 ? -14.773 -40.469 -6.266 1 98.56 362 VAL A C 1
ATOM 2817 O O . VAL A 1 362 ? -14.969 -41.25 -5.336 1 98.56 362 VAL A O 1
ATOM 2820 N N . VAL A 1 363 ? -14.672 -39.156 -6.035 1 98.69 363 VAL A N 1
ATOM 2821 C CA . VAL A 1 363 ? -14.703 -38.562 -4.715 1 98.69 363 VAL A CA 1
ATOM 2822 C C . VAL A 1 363 ? -16.016 -37.781 -4.531 1 98.69 363 VAL A C 1
ATOM 2824 O O . VAL A 1 363 ? -16.359 -36.938 -5.344 1 98.69 363 VAL A O 1
ATOM 2827 N N . ILE A 1 364 ? -16.734 -38.062 -3.432 1 98.44 364 ILE A N 1
ATOM 2828 C CA . ILE A 1 364 ? -18.047 -37.5 -3.168 1 98.44 364 ILE A CA 1
ATOM 2829 C C . ILE A 1 364 ? -18.078 -36.875 -1.767 1 98.44 364 ILE A C 1
ATOM 2831 O O . ILE A 1 364 ? -18.094 -37.594 -0.769 1 98.44 364 ILE A O 1
ATOM 2835 N N . PRO A 1 365 ? -18.047 -35.531 -1.701 1 97.5 365 PRO A N 1
ATOM 2836 C CA . PRO A 1 365 ? -18.375 -34.969 -0.393 1 97.5 365 PRO A CA 1
ATOM 2837 C C . PRO A 1 365 ? -19.828 -35.156 -0.002 1 97.5 365 PRO A C 1
ATOM 2839 O O . PRO A 1 365 ? -20.719 -35.031 -0.848 1 97.5 365 PRO A O 1
ATOM 2842 N N . TRP A 1 366 ? -20.047 -35.469 1.268 1 96.94 366 TRP A N 1
ATOM 2843 C CA . TRP A 1 366 ? -21.422 -35.812 1.64 1 96.94 366 TRP A CA 1
ATOM 2844 C C . TRP A 1 366 ? -21.734 -35.344 3.055 1 96.94 366 TRP A C 1
ATOM 2846 O O . TRP A 1 366 ? -20.875 -35.406 3.941 1 96.94 366 TRP A O 1
ATOM 2856 N N . PHE A 1 367 ? -22.938 -34.844 3.238 1 96.06 367 PHE A N 1
ATOM 2857 C CA . PHE A 1 367 ? -23.484 -34.469 4.543 1 96.06 367 PHE A CA 1
ATOM 2858 C C . PHE A 1 367 ? -24.984 -34.688 4.59 1 96.06 367 PHE A C 1
ATOM 2860 O O . PHE A 1 367 ? -25.75 -33.906 4.043 1 96.06 367 PHE A O 1
ATOM 2867 N N . CYS A 1 368 ? -25.438 -35.594 5.227 1 93.94 368 CYS A N 1
ATOM 2868 C CA . CYS A 1 368 ? -26.797 -35.875 5.688 1 93.94 368 CYS A CA 1
ATOM 2869 C C . CYS A 1 368 ? -27.766 -35.906 4.52 1 93.94 368 CYS A C 1
ATOM 2871 O O . CYS A 1 368 ? -28.875 -35.344 4.613 1 93.94 368 CYS A O 1
ATOM 2873 N N . ASP A 1 369 ? -27.562 -36.469 3.461 1 93.06 369 ASP A N 1
ATOM 2874 C CA . ASP A 1 369 ? -28.5 -36.656 2.361 1 93.06 369 ASP A CA 1
ATOM 2875 C C . ASP A 1 369 ? -28.375 -38.031 1.73 1 93.06 369 ASP A C 1
ATOM 2877 O O . ASP A 1 369 ? -27.875 -38.156 0.61 1 93.06 369 ASP A O 1
ATOM 2881 N N . GLN A 1 370 ? -28.984 -38.938 2.381 1 94.88 370 GLN A N 1
ATOM 2882 C CA . GLN A 1 370 ? -28.859 -40.344 1.993 1 94.88 370 GLN A CA 1
ATOM 2883 C C . GLN A 1 370 ? -29.547 -40.625 0.662 1 94.88 370 GLN A C 1
ATOM 2885 O O . GLN A 1 370 ? -29.047 -41.375 -0.161 1 94.88 370 GLN A O 1
ATOM 2890 N N . ARG A 1 371 ? -30.672 -40 0.476 1 92.31 371 ARG A N 1
ATOM 2891 C CA . ARG A 1 371 ? -31.422 -40.219 -0.755 1 92.31 371 ARG A CA 1
ATOM 2892 C C . ARG A 1 371 ? -30.594 -39.812 -1.979 1 92.31 371 ARG A C 1
ATOM 2894 O O . ARG A 1 371 ? -30.516 -40.594 -2.939 1 92.31 371 ARG A O 1
ATOM 2901 N N . ALA A 1 372 ? -30.062 -38.656 -1.924 1 93.38 372 ALA A N 1
ATOM 2902 C CA . ALA A 1 372 ? -29.234 -38.188 -3.029 1 93.38 372 ALA A CA 1
ATOM 2903 C C . ALA A 1 372 ? -28.031 -39.062 -3.242 1 93.38 372 ALA A C 1
ATOM 2905 O O . ALA A 1 372 ? -27.672 -39.406 -4.379 1 93.38 372 ALA A O 1
ATOM 2906 N N . LEU A 1 373 ? -27.406 -39.531 -2.164 1 96.12 373 LEU A N 1
ATOM 2907 C CA . LEU A 1 373 ? -26.234 -40.406 -2.254 1 96.12 373 LEU A CA 1
ATOM 2908 C C . LEU A 1 373 ? -26.609 -41.719 -2.895 1 96.12 373 LEU A C 1
ATOM 2910 O O . LEU A 1 373 ? -25.859 -42.25 -3.742 1 96.12 373 LEU A O 1
ATOM 2914 N N . THR A 1 374 ? -27.734 -42.25 -2.475 1 95.25 374 THR A N 1
ATOM 2915 C CA . THR A 1 374 ? -28.188 -43.531 -3.029 1 95.25 374 THR A CA 1
ATOM 2916 C C . THR A 1 374 ? -28.391 -43.406 -4.535 1 95.25 374 THR A C 1
ATOM 2918 O O . THR A 1 374 ? -27.969 -44.312 -5.293 1 95.25 374 THR A O 1
ATOM 2921 N N . ARG A 1 375 ? -29.031 -42.375 -4.934 1 94.12 375 ARG A N 1
ATOM 2922 C CA . ARG A 1 375 ? -29.266 -42.156 -6.359 1 94.12 375 ARG A CA 1
ATOM 2923 C C . ARG A 1 375 ? -27.938 -42.062 -7.117 1 94.12 375 ARG A C 1
ATOM 2925 O O . ARG A 1 375 ? -27.812 -42.625 -8.211 1 94.12 375 ARG A O 1
ATOM 2932 N N . LEU A 1 376 ? -27 -41.312 -6.578 1 96.44 376 LEU A N 1
ATOM 2933 C CA . LEU A 1 376 ? -25.703 -41.156 -7.215 1 96.44 376 LEU A CA 1
ATOM 2934 C C . LEU A 1 376 ? -24.984 -42.5 -7.332 1 96.44 376 LEU A C 1
ATOM 2936 O O . LEU A 1 376 ? -24.438 -42.812 -8.383 1 96.44 376 LEU A O 1
ATOM 2940 N N . LEU A 1 377 ? -24.984 -43.312 -6.281 1 96.56 377 LEU A N 1
ATOM 2941 C CA . LEU A 1 377 ? -24.344 -44.625 -6.305 1 96.56 377 LEU A CA 1
ATOM 2942 C C . LEU A 1 377 ? -25.016 -45.531 -7.316 1 96.56 377 LEU A C 1
ATOM 2944 O O . LEU A 1 377 ? -24.344 -46.312 -8.016 1 96.56 377 LEU A O 1
ATOM 2948 N N . ASP A 1 378 ? -26.344 -45.469 -7.387 1 94.5 378 ASP A N 1
ATOM 2949 C CA . ASP A 1 378 ? -27.078 -46.219 -8.406 1 94.5 378 ASP A CA 1
ATOM 2950 C C . ASP A 1 378 ? -26.625 -45.812 -9.805 1 94.5 378 ASP A C 1
ATOM 2952 O O . ASP A 1 378 ? -26.469 -46.656 -10.68 1 94.5 378 ASP A O 1
ATOM 2956 N N . ALA A 1 379 ? -26.547 -44.562 -10.023 1 94.94 379 ALA A N 1
ATOM 2957 C CA . ALA A 1 379 ? -26.109 -44.062 -11.32 1 94.94 379 ALA A CA 1
ATOM 2958 C C . ALA A 1 379 ? -24.703 -44.562 -11.664 1 94.94 379 ALA A C 1
ATOM 2960 O O . ALA A 1 379 ? -24.422 -44.906 -12.805 1 94.94 379 ALA A O 1
ATOM 2961 N N . LEU A 1 380 ? -23.75 -44.594 -10.656 1 96.56 380 LEU A N 1
ATOM 2962 C CA . LEU A 1 380 ? -22.375 -45.031 -10.859 1 96.56 380 LEU A CA 1
ATOM 2963 C C . LEU A 1 380 ? -22.328 -46.531 -11.18 1 96.56 380 LEU A C 1
ATOM 2965 O O . LEU A 1 380 ? -21.438 -46.969 -11.906 1 96.56 380 LEU A O 1
ATOM 2969 N N . GLU A 1 381 ? -23.281 -47.281 -10.719 1 93.56 381 GLU A N 1
ATOM 2970 C CA . GLU A 1 381 ? -23.375 -48.719 -11.031 1 93.56 381 GLU A CA 1
ATOM 2971 C C . GLU A 1 381 ? -23.703 -48.938 -12.5 1 93.56 381 GLU A C 1
ATOM 2973 O O . GLU A 1 381 ? -23.422 -50 -13.055 1 93.56 381 GLU A O 1
ATOM 2978 N N . GLN A 1 382 ? -24.266 -47.969 -13.062 1 90.81 382 GLN A N 1
ATOM 2979 C CA . GLN A 1 382 ? -24.781 -48.094 -14.422 1 90.81 382 GLN A CA 1
ATOM 2980 C C . GLN A 1 382 ? -23.812 -47.469 -15.43 1 90.81 382 GLN A C 1
ATOM 2982 O O . GLN A 1 382 ? -24.188 -47.25 -16.578 1 90.81 382 GLN A O 1
ATOM 2987 N N . GLN A 1 383 ? -22.609 -47.25 -15.016 1 92.25 383 GLN A N 1
ATOM 2988 C CA . GLN A 1 383 ? -21.625 -46.656 -15.914 1 92.25 383 GLN A CA 1
ATOM 2989 C C . GLN A 1 383 ? -21.094 -47.656 -16.906 1 92.25 383 GLN A C 1
ATOM 2991 O O . GLN A 1 383 ? -21 -48.844 -16.594 1 92.25 383 GLN A O 1
ATOM 2996 N N . THR A 1 384 ? -20.688 -47.188 -18.141 1 85.06 384 THR A N 1
ATOM 2997 C CA . THR A 1 384 ? -20.031 -48.031 -19.141 1 85.06 384 THR A CA 1
ATOM 2998 C C . THR A 1 384 ? -18.578 -48.312 -18.75 1 85.06 384 THR A C 1
ATOM 3000 O O . THR A 1 384 ? -18 -49.281 -19.188 1 85.06 384 THR A O 1
ATOM 3003 N N . PHE A 1 385 ? -18.031 -47.531 -17.891 1 87.5 385 PHE A N 1
ATOM 3004 C CA . PHE A 1 385 ? -16.703 -47.75 -17.328 1 87.5 385 PHE A CA 1
ATOM 3005 C C . PHE A 1 385 ? -16.719 -48.938 -16.391 1 87.5 385 PHE A C 1
ATOM 3007 O O . PHE A 1 385 ? -17.641 -49.094 -15.594 1 87.5 385 PHE A O 1
ATOM 3014 N N . ALA A 1 386 ? -15.719 -49.719 -16.484 1 83.12 386 ALA A N 1
ATOM 3015 C CA . ALA A 1 386 ? -15.695 -50.969 -15.711 1 83.12 386 ALA A CA 1
ATOM 3016 C C . ALA A 1 386 ? -15.727 -50.688 -14.211 1 83.12 386 ALA A C 1
ATOM 3018 O O . ALA A 1 386 ? -14.891 -49.938 -13.688 1 83.12 386 ALA A O 1
ATOM 3019 N N . ALA A 1 387 ? -16.688 -51.281 -13.516 1 88.12 387 ALA A N 1
ATOM 3020 C CA . ALA A 1 387 ? -16.906 -51.031 -12.086 1 88.12 387 ALA A CA 1
ATOM 3021 C C . ALA A 1 387 ? -15.664 -51.406 -11.273 1 88.12 387 ALA A C 1
ATOM 3023 O O . ALA A 1 387 ? -15.352 -50.75 -10.281 1 88.12 387 ALA A O 1
ATOM 3024 N N . GLN A 1 388 ? -14.938 -52.406 -11.766 1 82.75 388 GLN A N 1
ATOM 3025 C CA . GLN A 1 388 ? -13.781 -52.906 -11.039 1 82.75 388 GLN A CA 1
ATOM 3026 C C . GLN A 1 388 ? -12.633 -51.906 -11.062 1 82.75 388 GLN A C 1
ATOM 3028 O O . GLN A 1 388 ? -11.703 -52 -10.258 1 82.75 388 GLN A O 1
ATOM 3033 N N . ARG A 1 389 ? -12.742 -51.031 -12.008 1 85.5 389 ARG A N 1
ATOM 3034 C CA . ARG A 1 389 ? -11.68 -50.062 -12.188 1 85.5 389 ARG A CA 1
ATOM 3035 C C . ARG A 1 389 ? -12.039 -48.75 -11.5 1 85.5 389 ARG A C 1
ATOM 3037 O O . ARG A 1 389 ? -11.273 -47.781 -11.57 1 85.5 389 ARG A O 1
ATOM 3044 N N . MET A 1 390 ? -13.141 -48.75 -10.898 1 93.69 390 MET A N 1
ATOM 3045 C CA . MET A 1 390 ? -13.633 -47.531 -10.211 1 93.69 390 MET A CA 1
ATOM 3046 C C . MET A 1 390 ? -13.695 -47.75 -8.703 1 93.69 390 MET A C 1
ATOM 3048 O O . MET A 1 390 ? -14.18 -48.812 -8.25 1 93.69 390 MET A O 1
ATOM 3052 N N . THR A 1 391 ? -13.094 -46.906 -7.98 1 95.31 391 THR A N 1
ATOM 3053 C CA . THR A 1 391 ? -13.289 -46.844 -6.535 1 95.31 391 THR A CA 1
ATOM 3054 C C . THR A 1 391 ? -13.984 -45.562 -6.133 1 95.31 391 THR A C 1
ATOM 3056 O O . THR A 1 391 ? -13.602 -44.469 -6.594 1 95.31 391 THR A O 1
ATOM 3059 N N . VAL A 1 392 ? -15.039 -45.656 -5.305 1 98.19 392 VAL A N 1
ATOM 3060 C CA . VAL A 1 392 ? -15.789 -44.5 -4.848 1 98.19 392 VAL A CA 1
ATOM 3061 C C . VAL A 1 392 ? -15.383 -44.156 -3.418 1 98.19 392 VAL A C 1
ATOM 3063 O O . VAL A 1 392 ? -15.438 -45 -2.523 1 98.19 392 VAL A O 1
ATOM 3066 N N . PHE A 1 393 ? -14.922 -42.938 -3.248 1 98.12 393 PHE A N 1
ATOM 3067 C CA . PHE A 1 393 ? -14.555 -42.406 -1.937 1 98.12 393 PHE A CA 1
ATOM 3068 C C . PHE A 1 393 ? -15.57 -41.375 -1.456 1 98.12 393 PHE A C 1
ATOM 3070 O O . PHE A 1 393 ? -15.758 -40.344 -2.092 1 98.12 393 PHE A O 1
ATOM 3077 N N . ILE A 1 394 ? -16.219 -41.625 -0.335 1 98.25 394 ILE A N 1
ATOM 3078 C CA . ILE A 1 394 ? -17.203 -40.719 0.244 1 98.25 394 ILE A CA 1
ATOM 3079 C C . ILE A 1 394 ? -16.578 -39.969 1.423 1 98.25 394 ILE A C 1
ATOM 3081 O O . ILE A 1 394 ? -16.125 -40.594 2.385 1 98.25 394 ILE A O 1
ATOM 3085 N N . GLY A 1 395 ? -16.438 -38.625 1.271 1 98.19 395 GLY A N 1
ATOM 3086 C CA . GLY A 1 395 ? -16.031 -37.781 2.387 1 98.19 395 GLY A CA 1
ATOM 3087 C C . GLY A 1 395 ? -17.203 -37.25 3.195 1 98.19 395 GLY A C 1
ATOM 3088 O O . GLY A 1 395 ? -17.844 -36.281 2.812 1 98.19 395 GLY A O 1
ATOM 3089 N N . ASP A 1 396 ? -17.453 -37.812 4.316 1 97.31 396 ASP A N 1
ATOM 3090 C CA . ASP A 1 396 ? -18.531 -37.438 5.203 1 97.31 396 ASP A CA 1
ATOM 3091 C C . ASP A 1 396 ? -18.141 -36.219 6.055 1 97.31 396 ASP A C 1
ATOM 3093 O O . ASP A 1 396 ? -17.219 -36.312 6.879 1 97.31 396 ASP A O 1
ATOM 3097 N N . ASP A 1 397 ? -18.859 -35.156 5.855 1 96.62 397 ASP A N 1
ATOM 3098 C CA . ASP A 1 397 ? -18.531 -33.906 6.52 1 96.62 397 ASP A CA 1
ATOM 3099 C C . ASP A 1 397 ? -19.156 -33.844 7.914 1 96.62 397 ASP A C 1
ATOM 3101 O O . ASP A 1 397 ? -19.828 -32.875 8.258 1 96.62 397 ASP A O 1
ATOM 3105 N N . GLY A 1 398 ? -19.078 -34.875 8.617 1 95.62 398 GLY A N 1
ATOM 3106 C CA . GLY A 1 398 ? -19.469 -34.906 10.023 1 95.62 398 GLY A CA 1
ATOM 3107 C C . GLY A 1 398 ? -20.953 -35.188 10.227 1 95.62 398 GLY A C 1
ATOM 3108 O O . GLY A 1 398 ? -21.594 -34.531 11.055 1 95.62 398 GLY A O 1
ATOM 3109 N N . SER A 1 399 ? -21.531 -36.031 9.508 1 94.44 399 SER A N 1
ATOM 3110 C CA . SER A 1 399 ? -22.938 -36.406 9.672 1 94.44 399 SER A CA 1
ATOM 3111 C C . SER A 1 399 ? -23.156 -37.188 10.969 1 94.44 399 SER A C 1
ATOM 3113 O O . SER A 1 399 ? -22.297 -37.938 11.398 1 94.44 399 SER A O 1
ATOM 3115 N N . PRO A 1 400 ? -24.328 -37.031 11.547 1 94.06 400 PRO A N 1
ATOM 3116 C CA . PRO A 1 400 ? -24.641 -37.781 12.758 1 94.06 400 PRO A CA 1
ATOM 3117 C C . PRO A 1 400 ? -24.656 -39.312 12.523 1 94.06 400 PRO A C 1
ATOM 3119 O O . PRO A 1 400 ? -24.234 -40.062 13.383 1 94.06 400 PRO A O 1
ATOM 3122 N N . GLN A 1 401 ? -25.188 -39.75 11.438 1 94.31 401 GLN A N 1
ATOM 3123 C CA . GLN A 1 401 ? -25.172 -41.156 11.023 1 94.31 401 GLN A CA 1
ATOM 3124 C C . GLN A 1 401 ? -24.344 -41.344 9.758 1 94.31 401 GLN A C 1
ATOM 3126 O O . GLN A 1 401 ? -24.375 -40.531 8.859 1 94.31 401 GLN A O 1
ATOM 3131 N N . PRO A 1 402 ? -23.656 -42.375 9.773 1 94 402 PRO A N 1
ATOM 3132 C CA . PRO A 1 402 ? -22.875 -42.625 8.562 1 94 402 PRO A CA 1
ATOM 3133 C C . PRO A 1 402 ? -23.734 -42.969 7.352 1 94 402 PRO A C 1
ATOM 3135 O O . PRO A 1 402 ? -24.891 -43.344 7.504 1 94 402 PRO A O 1
ATOM 3138 N N . PRO A 1 403 ? -23.203 -42.812 6.211 1 96.31 403 PRO A N 1
ATOM 3139 C CA . PRO A 1 403 ? -23.984 -43.125 5.012 1 96.31 403 PRO A CA 1
ATOM 3140 C C . PRO A 1 403 ? -24.188 -44.625 4.836 1 96.31 403 PRO A C 1
ATOM 3142 O O . PRO A 1 403 ? -23.328 -45.438 5.207 1 96.31 403 PRO A O 1
ATOM 3145 N N . VAL A 1 404 ? -25.281 -44.969 4.234 1 95.94 404 VAL A N 1
ATOM 3146 C CA . VAL A 1 404 ? -25.594 -46.344 3.859 1 95.94 404 VAL A CA 1
ATOM 3147 C C . VAL A 1 404 ? -25.203 -46.562 2.404 1 95.94 404 VAL A C 1
ATOM 3149 O O . VAL A 1 404 ? -25.859 -46.062 1.486 1 95.94 404 VAL A O 1
ATOM 3152 N N . VAL A 1 405 ? -24.25 -47.344 2.148 1 95.06 405 VAL A N 1
ATOM 3153 C CA . VAL A 1 405 ? -23.703 -47.5 0.807 1 95.06 405 VAL A CA 1
ATOM 3154 C C . VAL A 1 405 ? -24.266 -48.75 0.143 1 95.06 405 VAL A C 1
ATOM 3156 O O . VAL A 1 405 ? -24.438 -48.781 -1.078 1 95.06 405 VAL A O 1
ATOM 3159 N N . GLY A 1 406 ? -24.578 -49.844 0.887 1 91.69 406 GLY A N 1
ATOM 3160 C CA . GLY A 1 406 ? -25.062 -51.125 0.34 1 91.69 406 GLY A CA 1
ATOM 3161 C C . GLY A 1 406 ? -24 -51.875 -0.433 1 91.69 406 GLY A C 1
ATOM 3162 O O . GLY A 1 406 ? -22.828 -51.5 -0.413 1 91.69 406 GLY A O 1
ATOM 3163 N N . GLU A 1 407 ? -24.406 -53 -1.099 1 90.62 407 GLU A N 1
ATOM 3164 C CA . GLU A 1 407 ? -23.516 -53.781 -1.958 1 90.62 407 GLU A CA 1
ATOM 3165 C C . GLU A 1 407 ? -23.422 -53.188 -3.35 1 90.62 407 GLU A C 1
ATOM 3167 O O . GLU A 1 407 ? -24.438 -52.844 -3.971 1 90.62 407 GLU A O 1
ATOM 3172 N N . ARG A 1 408 ? -22.234 -52.906 -3.719 1 93.56 408 ARG A N 1
ATOM 3173 C CA . ARG A 1 408 ? -21.969 -52.281 -5.012 1 93.56 408 ARG A CA 1
ATOM 3174 C C . ARG A 1 408 ? -20.953 -53.062 -5.809 1 93.56 408 ARG A C 1
ATOM 3176 O O . ARG A 1 408 ? -20.125 -53.781 -5.234 1 93.56 408 ARG A O 1
ATOM 3183 N N . PRO A 1 409 ? -20.953 -53.031 -7.148 1 90.75 409 PRO A N 1
ATOM 3184 C CA . PRO A 1 409 ? -19.953 -53.719 -7.977 1 90.75 409 PRO A CA 1
ATOM 3185 C C . PRO A 1 409 ? -18.594 -53.031 -7.973 1 90.75 409 PRO A C 1
ATOM 3187 O O . PRO A 1 409 ? -17.641 -53.531 -8.539 1 90.75 409 PRO A O 1
ATOM 3190 N N . PHE A 1 410 ? -18.516 -51.906 -7.359 1 92.12 410 PHE A N 1
ATOM 3191 C CA . PHE A 1 410 ? -17.266 -51.188 -7.176 1 92.12 410 PHE A CA 1
ATOM 3192 C C . PHE A 1 410 ? -16.938 -51.031 -5.695 1 92.12 410 PHE A C 1
ATOM 3194 O O . PHE A 1 410 ? -17.828 -51.188 -4.848 1 92.12 410 PHE A O 1
ATOM 3201 N N . GLU A 1 411 ? -15.68 -50.781 -5.438 1 92.81 411 GLU A N 1
ATOM 3202 C CA . GLU A 1 411 ? -15.266 -50.562 -4.055 1 92.81 411 GLU A CA 1
ATOM 3203 C C . GLU A 1 411 ? -15.727 -49.188 -3.555 1 92.81 411 GLU A C 1
ATOM 3205 O O . GLU A 1 411 ? -15.656 -48.219 -4.289 1 92.81 411 GLU A O 1
ATOM 3210 N N . VAL A 1 412 ? -16.281 -49.125 -2.318 1 96.44 412 VAL A N 1
ATOM 3211 C CA . VAL A 1 412 ? -16.688 -47.875 -1.685 1 96.44 412 VAL A CA 1
ATOM 3212 C C . VAL A 1 412 ? -15.93 -47.719 -0.365 1 96.44 412 VAL A C 1
ATOM 3214 O O . VAL A 1 412 ? -1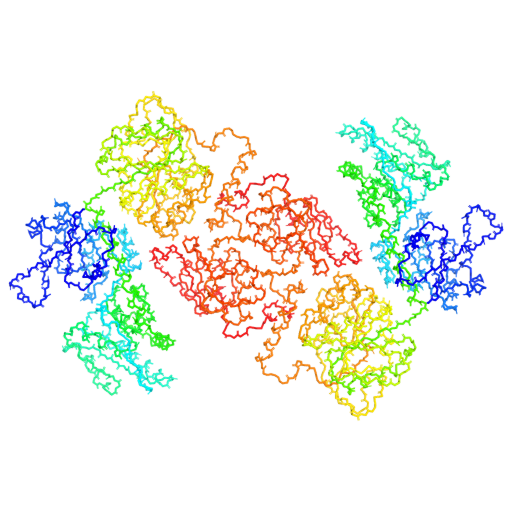5.914 -48.625 0.467 1 96.44 412 VAL A O 1
ATOM 3217 N N . VAL A 1 413 ? -15.227 -46.594 -0.268 1 96.69 413 VAL A N 1
ATOM 3218 C CA . VAL A 1 413 ? -14.516 -46.25 0.954 1 96.69 413 VAL A CA 1
ATOM 3219 C C . VAL A 1 413 ? -15.109 -44.969 1.559 1 96.69 413 VAL A C 1
ATOM 3221 O O . VAL A 1 413 ? -15.242 -43.969 0.876 1 96.69 413 VAL A O 1
ATOM 3224 N N . VAL A 1 414 ? -15.5 -45 2.83 1 96.75 414 VAL A N 1
ATOM 3225 C CA . VAL A 1 414 ? -16.062 -43.844 3.512 1 96.75 414 VAL A CA 1
ATOM 3226 C C . VAL A 1 414 ? -15.039 -43.25 4.477 1 96.75 414 VAL A C 1
ATOM 3228 O O . VAL A 1 414 ? -14.438 -43.969 5.27 1 96.75 414 VAL A O 1
ATOM 3231 N N . ARG A 1 415 ? -14.703 -41.969 4.289 1 96.31 415 ARG A N 1
ATOM 3232 C CA . ARG A 1 415 ? -13.867 -41.219 5.219 1 96.31 415 ARG A CA 1
ATOM 3233 C C . ARG A 1 415 ? -14.68 -40.188 5.98 1 96.31 415 ARG A C 1
ATOM 3235 O O . ARG A 1 415 ? -15.383 -39.375 5.375 1 96.31 415 ARG A O 1
ATOM 3242 N N . HIS A 1 416 ? -14.57 -40.281 7.285 1 94.56 416 HIS A N 1
ATOM 3243 C CA . HIS A 1 416 ? -15.367 -39.406 8.141 1 94.56 416 HIS A CA 1
ATOM 3244 C C . HIS A 1 416 ? -14.5 -38.312 8.781 1 94.56 416 HIS A C 1
ATOM 3246 O O . HIS A 1 416 ? -13.312 -38.531 9.039 1 94.56 416 HIS A O 1
ATOM 3252 N N . GLN A 1 417 ? -15.047 -37.062 8.922 1 94.12 417 GLN A N 1
ATOM 3253 C CA . GLN A 1 417 ? -14.445 -36.031 9.75 1 94.12 417 GLN A CA 1
ATOM 3254 C C . GLN A 1 417 ? -15.445 -35.469 10.75 1 94.12 417 GLN A C 1
ATOM 3256 O O . GLN A 1 417 ? -16.656 -35.656 10.594 1 94.12 417 GLN A O 1
ATOM 3261 N N . SER A 1 418 ? -14.945 -34.844 11.844 1 93.5 418 SER A N 1
ATOM 3262 C CA . SER A 1 418 ? -15.82 -34.25 12.859 1 93.5 418 SER A CA 1
ATOM 3263 C C . SER A 1 418 ? -16.594 -33.062 12.312 1 93.5 418 SER A C 1
ATOM 3265 O O . SER A 1 418 ? -16.141 -32.375 11.398 1 93.5 418 SER A O 1
ATOM 3267 N N . ARG A 1 419 ? -17.781 -32.906 12.914 1 91.44 419 ARG A N 1
ATOM 3268 C CA . ARG A 1 419 ? -18.594 -31.781 12.477 1 91.44 419 ARG A CA 1
ATOM 3269 C C . ARG A 1 419 ? -18.047 -30.469 13.039 1 91.44 419 ARG A C 1
ATOM 3271 O O . ARG A 1 419 ? -18.031 -30.266 14.25 1 91.44 419 ARG A O 1
ATOM 3278 N N . ASP A 1 420 ? -17.547 -29.672 12.359 1 92.38 420 ASP A N 1
ATOM 3279 C CA . ASP A 1 420 ? -17.094 -28.328 12.695 1 92.38 420 ASP A CA 1
ATOM 3280 C C . ASP A 1 420 ? -17.5 -27.312 11.617 1 92.38 420 ASP A C 1
ATOM 3282 O O . ASP A 1 420 ? -16.656 -26.656 11.031 1 92.38 420 ASP A O 1
ATOM 3286 N N . GLY A 1 421 ? -18.859 -27.297 11.453 1 90.94 421 GLY A N 1
ATOM 3287 C CA . GLY A 1 421 ? -19.375 -26.422 10.414 1 90.94 421 GLY A CA 1
ATOM 3288 C C . GLY A 1 421 ? -19.188 -26.984 9.016 1 90.94 421 GLY A C 1
ATOM 3289 O O . GLY A 1 421 ? -19.016 -28.188 8.844 1 90.94 421 GLY A O 1
ATOM 3290 N N . PHE A 1 422 ? -19.375 -26.125 8.016 1 89.25 422 PHE A N 1
ATOM 3291 C CA . PHE A 1 422 ? -19.25 -26.516 6.613 1 89.25 422 PHE A CA 1
ATOM 3292 C C . PHE A 1 422 ? -17.797 -26.656 6.219 1 89.25 422 PHE A C 1
ATOM 3294 O O . PHE A 1 422 ? -17.047 -25.672 6.23 1 89.25 422 PHE A O 1
ATOM 3301 N N . ARG A 1 423 ? -17.391 -27.922 5.855 1 94.06 423 ARG A N 1
ATOM 3302 C CA . ARG A 1 423 ? -16 -28.156 5.461 1 94.06 423 ARG A CA 1
ATOM 3303 C C . ARG A 1 423 ? -15.93 -29.125 4.273 1 94.06 423 ARG A C 1
ATOM 3305 O O . ARG A 1 423 ? -15.195 -30.109 4.309 1 94.06 423 ARG A O 1
ATOM 3312 N N . ALA A 1 424 ? -16.641 -28.797 3.24 1 94.62 424 ALA A N 1
ATOM 3313 C CA . ALA A 1 424 ? -16.688 -29.656 2.057 1 94.62 424 ALA A CA 1
ATOM 3314 C C . ALA A 1 424 ? -15.305 -29.844 1.443 1 94.62 424 ALA A C 1
ATOM 3316 O O . ALA A 1 424 ? -14.969 -30.922 0.968 1 94.62 424 ALA A O 1
ATOM 3317 N N . ALA A 1 425 ? -14.484 -28.766 1.415 1 95.88 425 ALA A N 1
ATOM 3318 C CA . ALA A 1 425 ? -13.141 -28.859 0.857 1 95.88 425 ALA A CA 1
ATOM 3319 C C . ALA A 1 425 ? -12.297 -29.891 1.604 1 95.88 425 ALA A C 1
ATOM 3321 O O . ALA A 1 425 ? -11.656 -30.75 0.984 1 95.88 425 ALA A O 1
ATOM 3322 N N . ALA A 1 426 ? -12.375 -29.828 2.912 1 95.88 426 ALA A N 1
ATOM 3323 C CA . ALA A 1 426 ? -11.633 -30.781 3.73 1 95.88 426 ALA A CA 1
ATOM 3324 C C . ALA A 1 426 ? -12.133 -32.219 3.518 1 95.88 426 ALA A C 1
ATOM 3326 O O . ALA A 1 426 ? -11.344 -33.156 3.475 1 95.88 426 ALA A O 1
ATOM 3327 N N . ALA A 1 427 ? -13.406 -32.312 3.43 1 96.75 427 ALA A N 1
ATOM 3328 C CA . ALA A 1 427 ? -14 -33.656 3.193 1 96.75 427 ALA A CA 1
ATOM 3329 C C . ALA A 1 427 ? -13.531 -34.219 1.859 1 96.75 427 ALA A C 1
ATOM 3331 O O . ALA A 1 427 ? -13.203 -35.406 1.771 1 96.75 427 ALA A O 1
ATOM 3332 N N . ARG A 1 428 ? -13.539 -33.438 0.783 1 97.62 428 ARG A N 1
ATOM 3333 C CA . ARG A 1 428 ? -13.047 -33.875 -0.523 1 97.62 428 ARG A CA 1
ATOM 3334 C C . ARG A 1 428 ? -11.586 -34.281 -0.445 1 97.62 428 ARG A C 1
ATOM 3336 O O . ARG A 1 428 ? -11.211 -35.344 -0.978 1 97.62 428 ARG A O 1
ATOM 3343 N N . ASN A 1 429 ? -10.781 -33.406 0.215 1 97.19 429 ASN A N 1
ATOM 3344 C CA . ASN A 1 429 ? -9.359 -33.719 0.326 1 97.19 429 ASN A CA 1
ATOM 3345 C C . ASN A 1 429 ? -9.117 -35.031 1.067 1 97.19 429 ASN A C 1
ATOM 3347 O O . ASN A 1 429 ? -8.289 -35.844 0.643 1 97.19 429 ASN A O 1
ATOM 3351 N N . ARG A 1 430 ? -9.852 -35.219 2.152 1 95.56 430 ARG A N 1
ATOM 3352 C CA . ARG A 1 430 ? -9.688 -36.438 2.953 1 95.56 430 ARG A CA 1
ATOM 3353 C C . ARG A 1 430 ? -10.062 -37.656 2.15 1 95.56 430 ARG A C 1
ATOM 3355 O O . ARG A 1 430 ? -9.352 -38.688 2.186 1 95.56 430 ARG A O 1
ATOM 3362 N N . ALA A 1 431 ? -11.125 -37.625 1.458 1 97.56 431 ALA A N 1
ATOM 3363 C CA . ALA A 1 431 ? -11.57 -38.719 0.614 1 97.56 431 ALA A CA 1
ATOM 3364 C C . ALA A 1 431 ? -10.578 -38.969 -0.519 1 97.56 431 ALA A C 1
ATOM 3366 O O . ALA A 1 431 ? -10.203 -40.125 -0.777 1 97.56 431 ALA A O 1
ATOM 3367 N N . ALA A 1 432 ? -10.156 -37.938 -1.166 1 97.06 432 ALA A N 1
ATOM 3368 C CA . ALA A 1 432 ? -9.227 -38.062 -2.285 1 97.06 432 ALA A CA 1
ATOM 3369 C C . ALA A 1 432 ? -7.898 -38.656 -1.83 1 97.06 432 ALA A C 1
ATOM 3371 O O . ALA A 1 432 ? -7.277 -39.438 -2.559 1 97.06 432 ALA A O 1
ATOM 3372 N N . ALA A 1 433 ? -7.453 -38.281 -0.669 1 93.62 433 ALA A N 1
ATOM 3373 C CA . ALA A 1 433 ? -6.164 -38.719 -0.144 1 93.62 433 ALA A CA 1
ATOM 3374 C C . ALA A 1 433 ? -6.152 -40.25 0.075 1 93.62 433 ALA A C 1
ATOM 3376 O O . ALA A 1 433 ? -5.09 -40.844 0.122 1 93.62 433 ALA A O 1
ATOM 3377 N N . ALA A 1 434 ? -7.301 -40.812 0.172 1 91.31 434 ALA A N 1
ATOM 3378 C CA . ALA A 1 434 ? -7.41 -42.25 0.427 1 91.31 434 ALA A CA 1
ATOM 3379 C C . ALA A 1 434 ? -7.211 -43.062 -0.857 1 91.31 434 ALA A C 1
ATOM 3381 O O . ALA A 1 434 ? -6.988 -44.281 -0.812 1 91.31 434 ALA A O 1
ATOM 3382 N N . GLY A 1 435 ? -7.301 -42.375 -1.963 1 90 435 GLY A N 1
ATOM 3383 C CA . GLY A 1 435 ? -7.188 -43.062 -3.246 1 90 435 GLY A CA 1
ATOM 3384 C C . GLY A 1 435 ? -5.812 -42.938 -3.869 1 90 435 GLY A C 1
ATOM 3385 O O . GLY A 1 435 ? -4.977 -42.156 -3.387 1 90 435 GLY A O 1
ATOM 3386 N N . THR A 1 436 ? -5.641 -43.688 -4.98 1 83.56 436 THR A N 1
ATOM 3387 C CA . THR A 1 436 ? -4.336 -43.656 -5.633 1 83.56 436 THR A CA 1
ATOM 3388 C C . THR A 1 436 ? -4.492 -43.625 -7.148 1 83.56 436 THR A C 1
ATOM 3390 O O . THR A 1 436 ? -3.5 -43.562 -7.879 1 83.56 436 THR A O 1
ATOM 3393 N N . ALA A 1 437 ? -5.734 -43.719 -7.684 1 87.06 437 ALA A N 1
ATOM 3394 C CA . ALA A 1 437 ? -5.945 -43.719 -9.133 1 87.06 437 ALA A CA 1
ATOM 3395 C C . ALA A 1 437 ? -5.387 -42.469 -9.781 1 87.06 437 ALA A C 1
ATOM 3397 O O . ALA A 1 437 ? -5.422 -41.375 -9.188 1 87.06 437 ALA A O 1
ATOM 3398 N N . PRO A 1 438 ? -4.918 -42.562 -10.969 1 83.81 438 PRO A N 1
ATOM 3399 C CA . PRO A 1 438 ? -4.344 -41.406 -11.648 1 83.81 438 PRO A CA 1
ATOM 3400 C C . PRO A 1 438 ? -5.391 -40.344 -11.984 1 83.81 438 PRO A C 1
ATOM 3402 O O . PRO A 1 438 ? -5.047 -39.156 -12.18 1 83.81 438 PRO A O 1
ATOM 3405 N N . VAL A 1 439 ? -6.594 -40.812 -12.094 1 92.25 439 VAL A N 1
ATOM 3406 C CA . VAL A 1 439 ? -7.684 -39.875 -12.414 1 92.25 439 VAL A CA 1
ATOM 3407 C C . VAL A 1 439 ? -8.625 -39.75 -11.219 1 92.25 439 VAL A C 1
ATOM 3409 O O . VAL A 1 439 ? -9.094 -40.75 -10.68 1 92.25 439 VAL A O 1
ATOM 3412 N N . VAL A 1 440 ? -8.805 -38.562 -10.766 1 96.75 440 VAL A N 1
ATOM 3413 C CA . VAL A 1 440 ? -9.727 -38.281 -9.68 1 96.75 440 VAL A CA 1
ATOM 3414 C C . VAL A 1 440 ? -10.953 -37.531 -10.219 1 96.75 440 VAL A C 1
ATOM 3416 O O . VAL A 1 440 ? -10.828 -36.469 -10.812 1 96.75 440 VAL A O 1
ATOM 3419 N N . LEU A 1 441 ? -12.117 -38.125 -10.055 1 98.38 441 LEU A N 1
ATOM 3420 C CA . LEU A 1 441 ? -13.359 -37.469 -10.445 1 98.38 441 LEU A CA 1
ATOM 3421 C C . LEU A 1 441 ? -14.133 -37 -9.219 1 98.38 441 LEU A C 1
ATOM 3423 O O . LEU A 1 441 ? -14.312 -37.75 -8.266 1 98.38 441 LEU A O 1
ATOM 3427 N N . PHE A 1 442 ? -14.5 -35.75 -9.234 1 98.44 442 PHE A N 1
ATOM 3428 C CA . PHE A 1 442 ? -15.336 -35.219 -8.18 1 98.44 442 PHE A CA 1
ATOM 3429 C C . PHE A 1 442 ? -16.797 -35.156 -8.617 1 98.44 442 PHE A C 1
ATOM 3431 O O . PHE A 1 442 ? -17.094 -34.688 -9.727 1 98.44 442 PHE A O 1
ATOM 3438 N N . LEU A 1 443 ? -17.672 -35.625 -7.773 1 97.88 443 LEU A N 1
ATOM 3439 C CA . LEU A 1 443 ? -19.125 -35.5 -7.941 1 97.88 443 LEU A CA 1
ATOM 3440 C C . LEU A 1 443 ? -19.797 -35.094 -6.633 1 97.88 443 LEU A C 1
ATOM 3442 O O . LEU A 1 443 ? -19.531 -35.688 -5.586 1 97.88 443 LEU A O 1
ATOM 3446 N N . ASP A 1 444 ? -20.609 -34.062 -6.723 1 96.06 444 ASP A N 1
ATOM 3447 C CA . ASP A 1 444 ? -21.422 -33.75 -5.543 1 96.06 444 ASP A CA 1
ATOM 3448 C C . ASP A 1 444 ? -22.5 -34.812 -5.324 1 96.06 444 ASP A C 1
ATOM 3450 O O . ASP A 1 444 ? -22.969 -35.438 -6.281 1 96.06 444 ASP A O 1
ATOM 3454 N N . ALA A 1 445 ? -22.906 -34.906 -4.086 1 94.5 445 ALA A N 1
ATOM 3455 C CA . ALA A 1 445 ? -23.797 -36 -3.699 1 94.5 445 ALA A CA 1
ATOM 3456 C C . ALA A 1 445 ? -25.156 -35.875 -4.383 1 94.5 445 ALA A C 1
ATOM 3458 O O . ALA A 1 445 ? -25.875 -36.844 -4.551 1 94.5 445 ALA A O 1
ATOM 3459 N N . ASP A 1 446 ? -25.484 -34.688 -4.816 1 92.56 446 ASP A N 1
ATOM 3460 C CA . ASP A 1 446 ? -26.797 -34.438 -5.406 1 92.56 446 ASP A CA 1
ATOM 3461 C C . ASP A 1 446 ? -26.719 -34.469 -6.93 1 92.56 446 ASP A C 1
ATOM 3463 O O . ASP A 1 446 ? -27.562 -33.844 -7.602 1 92.56 446 ASP A O 1
ATOM 3467 N N . MET A 1 447 ? -25.75 -35.062 -7.418 1 94.44 447 MET A N 1
ATOM 3468 C CA . MET A 1 447 ? -25.594 -35.25 -8.859 1 94.44 447 MET A CA 1
ATOM 3469 C C . MET A 1 447 ? -25.938 -36.656 -9.273 1 94.44 447 MET A C 1
ATOM 3471 O O . MET A 1 447 ? -25.766 -37.594 -8.5 1 94.44 447 MET A O 1
ATOM 3475 N N . ALA A 1 448 ? -26.391 -36.844 -10.523 1 94.12 448 ALA A N 1
ATOM 3476 C CA . ALA A 1 448 ? -26.641 -38.156 -11.133 1 94.12 448 ALA A CA 1
ATOM 3477 C C . ALA A 1 448 ? -26.078 -38.219 -12.547 1 94.12 448 ALA A C 1
ATOM 3479 O O . ALA A 1 448 ? -26.703 -37.719 -13.5 1 94.12 448 ALA A O 1
ATOM 3480 N N . PRO A 1 449 ? -24.984 -38.844 -12.695 1 95.31 449 PRO A N 1
ATOM 3481 C CA . PRO A 1 449 ? -24.312 -38.875 -14 1 95.31 449 PRO A CA 1
ATOM 3482 C C . PRO A 1 449 ? -25.016 -39.812 -14.992 1 95.31 449 PRO A C 1
ATOM 3484 O O . PRO A 1 449 ? -25.656 -40.781 -14.586 1 95.31 449 PRO A O 1
ATOM 3487 N N . THR A 1 450 ? -24.875 -39.531 -16.25 1 93.25 450 THR A N 1
ATOM 3488 C CA . THR A 1 450 ? -25.312 -40.438 -17.328 1 93.25 450 THR A CA 1
ATOM 3489 C C . THR A 1 450 ? -24.391 -41.625 -17.453 1 93.25 450 THR A C 1
ATOM 3491 O O . THR A 1 450 ? -23.344 -41.688 -16.812 1 93.25 450 THR A O 1
ATOM 3494 N N . SER A 1 451 ? -24.781 -42.594 -18.281 1 89.56 451 SER A N 1
ATOM 3495 C CA . SER A 1 451 ? -24.125 -43.906 -18.281 1 89.56 451 SER A CA 1
ATOM 3496 C C . SER A 1 451 ? -22.703 -43.812 -18.812 1 89.56 451 SER A C 1
ATOM 3498 O O . SER A 1 451 ? -21.859 -44.625 -18.484 1 89.56 451 SER A O 1
ATOM 3500 N N . THR A 1 452 ? -22.359 -42.781 -19.578 1 89.5 452 THR A N 1
ATOM 3501 C CA . THR A 1 452 ? -21.047 -42.688 -20.203 1 89.5 452 THR A CA 1
ATOM 3502 C C . THR A 1 452 ? -20.203 -41.625 -19.516 1 89.5 452 THR A C 1
ATOM 3504 O O . THR A 1 452 ? -19.078 -41.344 -19.938 1 89.5 452 THR A O 1
ATOM 3507 N N . TYR A 1 453 ? -20.656 -41.031 -18.422 1 95.12 453 TYR A N 1
ATOM 3508 C CA . TYR A 1 453 ? -20.031 -39.906 -17.766 1 95.12 453 TYR A CA 1
ATOM 3509 C C . TYR A 1 453 ? -18.594 -40.219 -17.359 1 95.12 453 TYR A C 1
ATOM 3511 O O . TYR A 1 453 ? -17.656 -39.531 -17.734 1 95.12 453 TYR A O 1
ATOM 3519 N N . VAL A 1 454 ? -18.375 -41.312 -16.641 1 95.19 454 VAL A N 1
ATOM 3520 C CA . VAL A 1 454 ? -17.078 -41.625 -16.078 1 95.19 454 VAL A CA 1
ATOM 3521 C C . VAL A 1 454 ? -16.078 -41.906 -17.219 1 95.19 454 VAL A C 1
ATOM 3523 O O . VAL A 1 454 ? -14.938 -41.469 -17.172 1 95.19 454 VAL A O 1
ATOM 3526 N N . GLN A 1 455 ? -16.531 -42.625 -18.219 1 87.56 455 GLN A N 1
ATOM 3527 C CA . GLN A 1 455 ? -15.68 -42.969 -19.359 1 87.56 455 GLN A CA 1
ATOM 3528 C C . GLN A 1 455 ? -15.203 -41.688 -20.062 1 87.56 455 GLN A C 1
ATOM 3530 O O . GLN A 1 455 ? -14.023 -41.562 -20.391 1 87.56 455 GLN A O 1
ATOM 3535 N N . LEU A 1 456 ? -16.109 -40.781 -20.297 1 89.25 456 LEU A N 1
ATOM 3536 C CA . LEU A 1 456 ? -15.797 -39.531 -21 1 89.25 456 LEU A CA 1
ATOM 3537 C C . LEU A 1 456 ? -14.867 -38.656 -20.172 1 89.25 456 LEU A C 1
ATOM 3539 O O . LEU A 1 456 ? -13.891 -38.125 -20.703 1 89.25 456 LEU A O 1
ATOM 3543 N N . MET A 1 457 ? -15.164 -38.594 -18.906 1 95.25 457 MET A N 1
ATOM 3544 C CA . MET A 1 457 ? -14.328 -37.781 -18.016 1 95.25 457 MET A CA 1
ATOM 3545 C C . MET A 1 457 ? -12.93 -38.375 -17.891 1 95.25 457 MET A C 1
ATOM 3547 O O . MET A 1 457 ? -11.938 -37.656 -17.938 1 95.25 457 MET A O 1
ATOM 3551 N N . TYR A 1 458 ? -12.844 -39.656 -17.719 1 90.38 458 TYR A N 1
ATOM 3552 C CA . TYR A 1 458 ? -11.562 -40.375 -17.641 1 90.38 458 TYR A CA 1
ATOM 3553 C C . TYR A 1 458 ? -10.703 -40.062 -18.859 1 90.38 458 TYR A C 1
ATOM 3555 O O . TYR A 1 458 ? -9.539 -39.688 -18.75 1 90.38 458 TYR A O 1
ATOM 3563 N N . ALA A 1 459 ? -11.336 -40.25 -19.984 1 82.38 459 ALA A N 1
ATOM 3564 C CA . ALA A 1 459 ? -10.625 -40.031 -21.25 1 82.38 459 ALA A CA 1
ATOM 3565 C C . ALA A 1 459 ? -10.125 -38.594 -21.359 1 82.38 459 ALA A C 1
ATOM 3567 O O . ALA A 1 459 ? -8.992 -38.375 -21.781 1 82.38 459 ALA A O 1
ATOM 3568 N N . ALA A 1 460 ? -10.961 -37.719 -20.984 1 88.25 460 ALA A N 1
ATOM 3569 C CA . ALA A 1 460 ? -10.617 -36.312 -21.094 1 88.25 460 ALA A CA 1
ATOM 3570 C C . ALA A 1 460 ? -9.461 -35.938 -20.156 1 88.25 460 ALA A C 1
ATOM 3572 O O . ALA A 1 460 ? -8.547 -35.219 -20.547 1 88.25 460 ALA A O 1
ATOM 3573 N N . VAL A 1 461 ? -9.5 -36.438 -18.891 1 90.62 461 VAL A N 1
ATOM 3574 C CA . VAL A 1 461 ? -8.43 -36.156 -17.938 1 90.62 461 VAL A CA 1
ATOM 3575 C C . VAL A 1 461 ? -7.121 -36.75 -18.453 1 90.62 461 VAL A C 1
ATOM 3577 O O . VAL A 1 461 ? -6.066 -36.125 -18.359 1 90.62 461 VAL A O 1
ATOM 3580 N N . ARG A 1 462 ? -7.277 -37.844 -18.969 1 75.81 462 ARG A N 1
ATOM 3581 C CA . ARG A 1 462 ? -6.086 -38.531 -19.484 1 75.81 462 ARG A CA 1
ATOM 3582 C C . ARG A 1 462 ? -5.512 -37.781 -20.672 1 75.81 462 ARG A C 1
ATOM 3584 O O . ARG A 1 462 ? -4.289 -37.688 -20.828 1 75.81 462 ARG A O 1
ATOM 3591 N N . GLU A 1 463 ? -6.398 -37.312 -21.422 1 69 463 GLU A N 1
ATOM 3592 C CA . GLU A 1 463 ? -5.977 -36.562 -22.609 1 69 463 GLU A CA 1
ATOM 3593 C C . GLU A 1 463 ? -5.344 -35.25 -22.219 1 69 463 GLU A C 1
ATOM 3595 O O . GLU A 1 463 ? -4.289 -34.875 -22.75 1 69 463 GLU A O 1
ATOM 3600 N N . THR A 1 464 ? -5.965 -34.531 -21.312 1 76.56 464 THR A N 1
ATOM 3601 C CA . THR A 1 464 ? -5.562 -33.188 -21 1 76.56 464 THR A CA 1
ATOM 3602 C C . THR A 1 464 ? -4.473 -33.156 -19.922 1 76.56 464 THR A C 1
ATOM 3604 O O . THR A 1 464 ? -3.727 -32.188 -19.797 1 76.56 464 THR A O 1
ATOM 3607 N N . ARG A 1 465 ? -4.387 -34.188 -19.125 1 70.38 465 ARG A N 1
ATOM 3608 C CA . ARG A 1 465 ? -3.559 -34.25 -17.922 1 70.38 465 ARG A CA 1
ATOM 3609 C C . ARG A 1 465 ? -3.781 -33.031 -17.047 1 70.38 465 ARG A C 1
ATOM 3611 O O . ARG A 1 465 ? -2.828 -32.469 -16.516 1 70.38 465 ARG A O 1
ATOM 3618 N N . GLY A 1 466 ? -4.961 -32.562 -17.141 1 90.31 466 GLY A N 1
ATOM 3619 C CA . GLY A 1 466 ? -5.285 -31.344 -16.406 1 90.31 466 GLY A CA 1
ATOM 3620 C C . GLY A 1 466 ? -6.598 -31.422 -15.656 1 90.31 466 GLY A C 1
ATOM 3621 O O . GLY A 1 466 ? -6.879 -32.438 -15.016 1 90.31 466 GLY A O 1
ATOM 3622 N N . LEU A 1 467 ? -7.238 -30.344 -15.516 1 95.94 467 LEU A N 1
ATOM 3623 C CA . LEU A 1 467 ? -8.508 -30.234 -14.812 1 95.94 467 LEU A CA 1
ATOM 3624 C C . LEU A 1 467 ? -9.664 -30.125 -15.805 1 95.94 467 LEU A C 1
ATOM 3626 O O . LEU A 1 467 ? -9.703 -29.219 -16.641 1 95.94 467 LEU A O 1
ATOM 3630 N N . VAL A 1 468 ? -10.57 -31.109 -15.734 1 96.56 468 VAL A N 1
ATOM 3631 C CA . VAL A 1 468 ? -11.68 -31.188 -16.672 1 96.56 468 VAL A CA 1
ATOM 3632 C C . VAL A 1 468 ? -13 -30.984 -15.922 1 96.56 468 VAL A C 1
ATOM 3634 O O . VAL A 1 468 ? -13.094 -31.25 -14.727 1 96.56 468 VAL A O 1
ATOM 3637 N N . VAL A 1 469 ? -13.953 -30.375 -16.641 1 97.88 469 VAL A N 1
ATOM 3638 C CA . VAL A 1 469 ? -15.273 -30.172 -16.062 1 97.88 469 VAL A CA 1
ATOM 3639 C C . VAL A 1 469 ? -16.344 -30.766 -16.969 1 97.88 469 VAL A C 1
ATOM 3641 O O . VAL A 1 469 ? -16.281 -30.594 -18.188 1 97.88 469 VAL A O 1
ATOM 3644 N N . GLY A 1 470 ? -17.188 -31.562 -16.422 1 96.44 470 GLY A N 1
ATOM 3645 C CA . GLY A 1 470 ? -18.328 -32.094 -17.156 1 96.44 470 GLY A CA 1
ATOM 3646 C C . GLY A 1 470 ? -19.453 -31.078 -17.312 1 96.44 470 GLY A C 1
ATOM 3647 O O . GLY A 1 470 ? -19.234 -29.875 -17.141 1 96.44 470 GLY A O 1
ATOM 3648 N N . ARG A 1 471 ? -20.625 -31.547 -17.75 1 94.81 471 ARG A N 1
ATOM 3649 C CA . ARG A 1 471 ? -21.797 -30.688 -17.938 1 94.81 471 ARG A CA 1
ATOM 3650 C C . ARG A 1 471 ? -22.859 -30.969 -16.891 1 94.81 471 ARG A C 1
ATOM 3652 O O . ARG A 1 471 ? -23.344 -32.094 -16.766 1 94.81 471 ARG A O 1
ATOM 3659 N N . ARG A 1 472 ? -23.141 -29.984 -16.094 1 93.88 472 ARG A N 1
ATOM 3660 C CA . ARG A 1 472 ? -24.203 -30.062 -15.094 1 93.88 472 ARG A CA 1
ATOM 3661 C C . ARG A 1 472 ? -25.516 -29.562 -15.656 1 93.88 472 ARG A C 1
ATOM 3663 O O . ARG A 1 472 ? -25.594 -28.438 -16.156 1 93.88 472 ARG A O 1
ATOM 3670 N N . LEU A 1 473 ? -26.516 -30.328 -15.594 1 91.06 473 LEU A N 1
ATOM 3671 C CA . LEU A 1 473 ? -27.875 -29.938 -15.961 1 91.06 473 LEU A CA 1
ATOM 3672 C C . LEU A 1 473 ? -28.828 -30.078 -14.773 1 91.06 473 LEU A C 1
ATOM 3674 O O . LEU A 1 473 ? -28.578 -30.891 -13.883 1 91.06 473 LEU A O 1
ATOM 3678 N N . HIS A 1 474 ? -29.859 -29.266 -14.789 1 91.44 474 HIS A N 1
ATOM 3679 C CA . HIS A 1 474 ? -30.75 -29.219 -13.641 1 91.44 474 HIS A CA 1
ATOM 3680 C C . HIS A 1 474 ? -32.125 -29.781 -14 1 91.44 474 HIS A C 1
ATOM 3682 O O . HIS A 1 474 ? -32.656 -29.516 -15.094 1 91.44 474 HIS A O 1
ATOM 3688 N N . ALA A 1 475 ? -32.625 -30.562 -13.141 1 89.81 475 ALA A N 1
ATOM 3689 C CA . ALA A 1 475 ? -34 -31.109 -13.289 1 89.81 475 ALA A CA 1
ATOM 3690 C C . ALA A 1 475 ? -34.594 -31.469 -11.93 1 89.81 475 ALA A C 1
ATOM 3692 O O . ALA A 1 475 ? -33.875 -31.578 -10.938 1 89.81 475 ALA A O 1
ATOM 3693 N N . ARG A 1 476 ? -35.844 -31.453 -11.914 1 89.12 476 ARG A N 1
ATOM 3694 C CA . ARG A 1 476 ? -36.531 -32.156 -10.836 1 89.12 476 ARG A CA 1
ATOM 3695 C C . ARG A 1 476 ? -36.594 -33.656 -11.125 1 89.12 476 ARG A C 1
ATOM 3697 O O . ARG A 1 476 ? -37.375 -34.094 -12 1 89.12 476 ARG A O 1
ATOM 3704 N N . LEU A 1 477 ? -35.812 -34.406 -10.406 1 87.69 477 LEU A N 1
ATOM 3705 C CA . LEU A 1 477 ? -35.688 -35.844 -10.68 1 87.69 477 LEU A CA 1
ATOM 3706 C C . LEU A 1 477 ? -36.781 -36.625 -9.977 1 87.69 477 LEU A C 1
ATOM 3708 O O . LEU A 1 477 ? -37.188 -36.281 -8.859 1 87.69 477 LEU A O 1
ATOM 3712 N N . PRO A 1 478 ? -37.281 -37.594 -10.656 1 82.75 478 PRO A N 1
ATOM 3713 C CA . PRO A 1 478 ? -38.344 -38.406 -10.062 1 82.75 478 PRO A CA 1
ATOM 3714 C C . PRO A 1 478 ? -37.875 -39.25 -8.875 1 82.75 478 PRO A C 1
ATOM 3716 O O . PRO A 1 478 ? -36.688 -39.562 -8.781 1 82.75 478 PRO A O 1
ATOM 3719 N N . ASP A 1 479 ? -38.844 -39.562 -8.008 1 81.62 479 ASP A N 1
ATOM 3720 C CA . ASP A 1 479 ? -38.562 -40.406 -6.848 1 81.62 479 ASP A CA 1
ATOM 3721 C C . ASP A 1 479 ? -38.656 -41.875 -7.207 1 81.62 479 ASP A C 1
ATOM 3723 O O . ASP A 1 479 ? -39.562 -42.594 -6.758 1 81.62 479 ASP A O 1
ATOM 3727 N N . ARG A 1 480 ? -37.906 -42.375 -8.039 1 81.75 480 ARG A N 1
ATOM 3728 C CA . ARG A 1 480 ? -37.781 -43.781 -8.461 1 81.75 480 ARG A CA 1
ATOM 3729 C C . ARG A 1 480 ? -36.312 -44.156 -8.609 1 81.75 480 ARG A C 1
ATOM 3731 O O . ARG A 1 480 ? -35.438 -43.312 -8.594 1 81.75 480 ARG A O 1
ATOM 3738 N N . PRO A 1 481 ? -36.125 -45.5 -8.68 1 81.12 481 PRO A N 1
ATOM 3739 C CA . PRO A 1 481 ? -34.719 -45.906 -8.898 1 81.12 481 PRO A CA 1
ATOM 3740 C C . PRO A 1 481 ? -34.125 -45.312 -10.156 1 81.12 481 PRO A C 1
ATOM 3742 O O . PRO A 1 481 ? -34.781 -45.188 -11.18 1 81.12 481 PRO A O 1
ATOM 3745 N N . TRP A 1 482 ? -33 -44.844 -10.062 1 86 482 TRP A N 1
ATOM 3746 C CA . TRP A 1 482 ? -32.312 -44.094 -11.125 1 86 482 TRP A CA 1
ATOM 3747 C C . TRP A 1 482 ? -32.031 -45 -12.32 1 86 482 TRP A C 1
ATOM 3749 O O . TRP A 1 482 ? -31.594 -46.156 -12.148 1 86 482 TRP A O 1
ATOM 3759 N N . VAL A 1 483 ? -32.375 -44.531 -13.438 1 82.06 483 VAL A N 1
ATOM 3760 C CA . VAL A 1 483 ? -31.984 -45.125 -14.711 1 82.06 483 VAL A CA 1
ATOM 3761 C C . VAL A 1 483 ? -31.203 -44.125 -15.531 1 82.06 483 VAL A C 1
ATOM 3763 O O . VAL A 1 483 ? -31.75 -43.094 -15.938 1 82.06 483 VAL A O 1
ATOM 3766 N N . ALA A 1 484 ? -29.938 -44.438 -15.719 1 82.69 484 ALA A N 1
ATOM 3767 C CA . ALA A 1 484 ? -29.047 -43.5 -16.391 1 82.69 484 ALA A CA 1
ATOM 3768 C C . ALA A 1 484 ? -29.422 -43.312 -17.859 1 82.69 484 ALA A C 1
ATOM 3770 O O . ALA A 1 484 ? -29.531 -44.312 -18.594 1 82.69 484 ALA A O 1
ATOM 3771 N N . PRO A 1 485 ? -29.766 -42.125 -18.203 1 80.31 485 PRO A N 1
ATOM 3772 C CA . PRO A 1 485 ? -30.047 -41.906 -19.625 1 80.31 485 PRO A CA 1
ATOM 3773 C C . PRO A 1 485 ? -28.781 -41.938 -20.5 1 80.31 485 PRO A C 1
ATOM 3775 O O . PRO A 1 485 ? -27.672 -41.938 -19.969 1 80.31 485 PRO A O 1
ATOM 3778 N N . ASP A 1 486 ? -29.078 -42.156 -21.797 1 68 486 ASP A N 1
ATOM 3779 C CA . ASP A 1 486 ? -27.969 -42.062 -22.75 1 68 486 ASP A CA 1
ATOM 3780 C C . ASP A 1 486 ? -27.734 -40.625 -23.188 1 68 486 ASP A C 1
ATOM 3782 O O . ASP A 1 486 ? -28.656 -39.969 -23.672 1 68 486 ASP A O 1
ATOM 3786 N N . GLY A 1 487 ? -26.641 -40.125 -22.969 1 66.81 487 GLY A N 1
ATOM 3787 C CA . GLY A 1 487 ? -26.266 -38.812 -23.453 1 66.81 487 GLY A CA 1
ATOM 3788 C C . GLY A 1 487 ? -27 -37.688 -22.719 1 66.81 487 GLY A C 1
ATOM 3789 O O . GLY A 1 487 ? -27.047 -37.656 -21.484 1 66.81 487 GLY A O 1
ATOM 3790 N N . ASP A 1 488 ? -27.531 -36.688 -23.5 1 70.44 488 ASP A N 1
ATOM 3791 C CA . ASP A 1 488 ? -28.125 -35.469 -22.938 1 70.44 488 ASP A CA 1
ATOM 3792 C C . ASP A 1 488 ? -29.641 -35.625 -22.797 1 70.44 488 ASP A C 1
ATOM 3794 O O . ASP A 1 488 ? -30.344 -34.688 -22.453 1 70.44 488 ASP A O 1
ATOM 3798 N N . ASP A 1 489 ? -30.141 -36.781 -22.969 1 77.44 489 ASP A N 1
ATOM 3799 C CA . ASP A 1 489 ? -31.578 -36.969 -22.828 1 77.44 489 ASP A CA 1
ATOM 3800 C C . ASP A 1 489 ? -32 -36.875 -21.375 1 77.44 489 ASP A C 1
ATOM 3802 O O . ASP A 1 489 ? -31.344 -37.375 -20.484 1 77.44 489 ASP A O 1
ATOM 3806 N N . PRO A 1 490 ? -33.031 -36.125 -21.156 1 81.88 490 PRO A N 1
ATOM 3807 C CA . PRO A 1 490 ? -33.5 -36.062 -19.766 1 81.88 490 PRO A CA 1
ATOM 3808 C C . PRO A 1 490 ? -33.969 -37.406 -19.219 1 81.88 490 PRO A C 1
ATOM 3810 O O . PRO A 1 490 ? -34.469 -38.25 -19.969 1 81.88 490 PRO A O 1
ATOM 3813 N N . PRO A 1 491 ? -33.625 -37.594 -17.969 1 83.81 491 PRO A N 1
ATOM 3814 C CA . PRO A 1 491 ? -34.125 -38.812 -17.359 1 83.81 491 PRO A CA 1
ATOM 3815 C C . PRO A 1 491 ? -35.656 -38.938 -17.453 1 83.81 491 PRO A C 1
ATOM 3817 O O . PRO A 1 491 ? -36.344 -37.906 -17.391 1 83.81 491 PRO A O 1
ATOM 3820 N N . ALA A 1 492 ? -36.125 -40.125 -17.609 1 79.69 492 ALA A N 1
ATOM 3821 C CA . ALA A 1 492 ? -37.562 -40.344 -17.734 1 79.69 492 ALA A CA 1
ATOM 3822 C C . ALA A 1 492 ? -38.312 -39.781 -16.531 1 79.69 492 ALA A C 1
ATOM 3824 O O . ALA A 1 492 ? -37.938 -40.062 -15.383 1 79.69 492 ALA A O 1
ATOM 3825 N N . GLY A 1 493 ? -39.281 -38.906 -16.797 1 82.5 493 GLY A N 1
ATOM 3826 C CA . GLY A 1 493 ? -40.125 -38.375 -15.758 1 82.5 493 GLY A CA 1
ATOM 3827 C C . GLY A 1 493 ? -39.562 -37.125 -15.102 1 82.5 493 GLY A C 1
ATOM 3828 O O . GLY A 1 493 ? -40.188 -36.594 -14.18 1 82.5 493 GLY A O 1
ATOM 3829 N N . ALA A 1 494 ? -38.438 -36.688 -15.555 1 87.31 494 ALA A N 1
ATOM 3830 C CA . ALA A 1 494 ? -37.812 -35.531 -14.938 1 87.31 494 ALA A CA 1
ATOM 3831 C C . ALA A 1 494 ? -38.375 -34.219 -15.523 1 87.31 494 ALA A C 1
ATOM 3833 O O . ALA A 1 494 ? -38.719 -34.188 -16.703 1 87.31 494 ALA A O 1
ATOM 3834 N N . GLU A 1 495 ? -38.5 -33.156 -14.75 1 88.75 495 GLU A N 1
ATOM 3835 C CA . GLU A 1 495 ? -38.812 -31.797 -15.188 1 88.75 495 GLU A CA 1
ATOM 3836 C C . GLU A 1 495 ? -37.562 -30.953 -15.352 1 88.75 495 GLU A C 1
ATOM 3838 O O . GLU A 1 495 ? -36.812 -30.719 -14.391 1 88.75 495 GLU A O 1
ATOM 3843 N N . LEU A 1 496 ? -37.375 -30.516 -16.516 1 88.44 496 LEU A N 1
ATOM 3844 C CA . LEU A 1 496 ? -36.188 -29.75 -16.812 1 88.44 496 LEU A CA 1
ATOM 3845 C C . LEU A 1 496 ? -36.25 -28.375 -16.172 1 88.44 496 LEU A C 1
ATOM 3847 O O . LEU A 1 496 ? -37.281 -27.719 -16.172 1 88.44 496 LEU A O 1
ATOM 3851 N N . LEU A 1 497 ? -35.156 -28.047 -15.594 1 88.62 497 LEU A N 1
ATOM 3852 C CA . LEU A 1 497 ? -35.031 -26.719 -15.016 1 88.62 497 LEU A CA 1
ATOM 3853 C C . LEU A 1 497 ? -33.969 -25.906 -15.766 1 88.62 497 LEU A C 1
ATOM 3855 O O . LEU A 1 497 ? -33.188 -26.469 -16.531 1 88.62 497 LEU A O 1
ATOM 3859 N N . ASP A 1 498 ? -33.969 -24.594 -15.516 1 85.12 498 ASP A N 1
ATOM 3860 C CA . ASP A 1 498 ? -33.031 -23.703 -16.188 1 85.12 498 ASP A CA 1
ATOM 3861 C C . ASP A 1 498 ? -31.609 -23.938 -15.68 1 85.12 498 ASP A C 1
ATOM 3863 O O . ASP A 1 498 ? -31.406 -24.234 -14.508 1 85.12 498 ASP A O 1
ATOM 3867 N N . HIS A 1 499 ? -30.734 -23.891 -16.609 1 80.81 499 HIS A N 1
ATOM 3868 C CA . HIS A 1 499 ? -29.312 -23.953 -16.281 1 80.81 499 HIS A CA 1
ATOM 3869 C C . HIS A 1 499 ? -28.656 -22.578 -16.406 1 80.81 499 HIS A C 1
ATOM 3871 O O . HIS A 1 499 ? -29.156 -21.703 -17.141 1 80.81 499 HIS A O 1
ATOM 3877 N N . PRO A 1 500 ? -27.672 -22.359 -15.664 1 82.25 500 PRO A N 1
ATOM 3878 C CA . PRO A 1 500 ? -27.062 -21.016 -15.68 1 82.25 500 PRO A CA 1
ATOM 3879 C C . PRO A 1 500 ? -26.547 -20.625 -17.062 1 82.25 500 PRO A C 1
ATOM 3881 O O . PRO A 1 500 ? -25.641 -21.281 -17.594 1 82.25 500 PRO A O 1
ATOM 3884 N N . ALA A 1 501 ? -27.047 -19.594 -17.578 1 84.75 501 ALA A N 1
ATOM 3885 C CA . ALA A 1 501 ? -26.703 -19.125 -18.922 1 84.75 501 ALA A CA 1
ATOM 3886 C C . ALA A 1 501 ? -25.25 -18.672 -18.984 1 84.75 501 ALA A C 1
ATOM 3888 O O . ALA A 1 501 ? -24.562 -18.906 -19.984 1 84.75 501 ALA A O 1
ATOM 3889 N N . TRP A 1 502 ? -24.781 -18.094 -17.953 1 86.06 502 TRP A N 1
ATOM 3890 C CA . TRP A 1 502 ? -23.422 -17.562 -17.938 1 86.06 502 TRP A CA 1
ATOM 3891 C C . TRP A 1 502 ? -22.406 -18.672 -18.125 1 86.06 502 TRP A C 1
ATOM 3893 O O . TRP A 1 502 ? -21.375 -18.469 -18.781 1 86.06 502 TRP A O 1
ATOM 3903 N N . LEU A 1 503 ? -22.656 -19.828 -17.609 1 90.06 503 LEU A N 1
ATOM 3904 C CA . LEU A 1 503 ? -21.734 -20.953 -17.734 1 90.06 503 LEU A CA 1
ATOM 3905 C C . LEU A 1 503 ? -21.703 -21.469 -19.172 1 90.06 503 LEU A C 1
ATOM 3907 O O . LEU A 1 503 ? -20.625 -21.688 -19.734 1 90.06 503 LEU A O 1
ATOM 3911 N N . GLU A 1 504 ? -22.859 -21.594 -19.75 1 89.88 504 GLU A N 1
ATOM 3912 C CA . GLU A 1 504 ? -22.953 -22.047 -21.141 1 89.88 504 GLU A CA 1
ATOM 3913 C C . GLU A 1 504 ? -22.281 -21.062 -22.078 1 89.88 504 GLU A C 1
ATOM 3915 O O . GLU A 1 504 ? -21.594 -21.469 -23.031 1 89.88 504 GLU A O 1
ATOM 3920 N N . GLU A 1 505 ? -22.547 -19.859 -21.812 1 91.31 505 GLU A N 1
ATOM 3921 C CA . GLU A 1 505 ? -21.922 -18.797 -22.609 1 91.31 505 GLU A CA 1
ATOM 3922 C C . GLU A 1 505 ? -20.406 -18.828 -22.453 1 91.31 505 GLU A C 1
ATOM 3924 O O . GLU A 1 505 ? -19.672 -18.609 -23.422 1 91.31 505 GLU A O 1
ATOM 3929 N N . GLY A 1 506 ? -19.906 -19.078 -21.281 1 93 506 GLY A N 1
ATOM 3930 C CA . GLY A 1 506 ? -18.484 -19.172 -21.031 1 93 506 GLY A CA 1
ATOM 3931 C C . GLY A 1 506 ? -17.828 -20.328 -21.781 1 93 506 GLY A C 1
ATOM 3932 O O . GLY A 1 506 ? -16.766 -20.156 -22.375 1 93 506 GLY A O 1
ATOM 3933 N N . TYR A 1 507 ? -18.484 -21.469 -21.766 1 94 507 TYR A N 1
ATOM 3934 C CA . TYR A 1 507 ? -17.969 -22.625 -22.484 1 94 507 TYR A CA 1
ATOM 3935 C C . TYR A 1 507 ? -17.938 -22.359 -23.984 1 94 507 TYR A C 1
ATOM 3937 O O . TYR A 1 507 ? -16.953 -22.703 -24.656 1 94 507 TYR A O 1
ATOM 3945 N N . ALA A 1 508 ? -18.984 -21.734 -24.438 1 91.06 508 ALA A N 1
ATOM 3946 C CA . ALA A 1 508 ? -19.062 -21.406 -25.859 1 91.06 508 ALA A CA 1
ATOM 3947 C C . ALA A 1 508 ? -17.953 -20.422 -26.25 1 91.06 508 ALA A C 1
ATOM 3949 O O . ALA A 1 508 ? -17.281 -20.594 -27.266 1 91.06 508 ALA A O 1
ATOM 3950 N N . ALA A 1 509 ? -17.781 -19.438 -25.484 1 90.75 509 ALA A N 1
ATOM 3951 C CA . ALA A 1 509 ? -16.828 -18.375 -25.781 1 90.75 509 ALA A CA 1
ATOM 3952 C C . ALA A 1 509 ? -15.391 -18.891 -25.719 1 90.75 509 ALA A C 1
ATOM 3954 O O . ALA A 1 509 ? -14.484 -18.312 -26.312 1 90.75 509 ALA A O 1
ATOM 3955 N N . THR A 1 510 ? -15.148 -20.031 -25.062 1 93.38 510 THR A N 1
ATOM 3956 C CA . THR A 1 510 ? -13.797 -20.547 -24.875 1 93.38 510 THR A CA 1
ATOM 3957 C C . THR A 1 510 ? -13.602 -21.859 -25.609 1 93.38 510 THR A C 1
ATOM 3959 O O . THR A 1 510 ? -12.648 -22.594 -25.328 1 93.38 510 THR A O 1
ATOM 3962 N N . ASP A 1 511 ? -14.539 -22.219 -26.484 1 92.44 511 ASP A N 1
ATOM 3963 C CA . ASP A 1 511 ? -14.492 -23.516 -27.172 1 92.44 511 ASP A CA 1
ATOM 3964 C C . ASP A 1 511 ? -14.32 -24.656 -26.172 1 92.44 511 ASP A C 1
ATOM 3966 O O . ASP A 1 511 ? -13.375 -25.438 -26.281 1 92.44 511 ASP A O 1
ATOM 3970 N N . ASP A 1 512 ? -15.25 -24.625 -25.203 1 94.25 512 ASP A N 1
ATOM 3971 C CA . ASP A 1 512 ? -15.273 -25.641 -24.156 1 94.25 512 ASP A CA 1
ATOM 3972 C C . ASP A 1 512 ? -13.953 -25.672 -23.391 1 94.25 512 ASP A C 1
ATOM 3974 O O . ASP A 1 512 ? -13.391 -26.75 -23.156 1 94.25 512 ASP A O 1
ATOM 3978 N N . LEU A 1 513 ? -13.398 -24.5 -23.094 1 94.56 513 LEU A N 1
ATOM 3979 C CA . LEU A 1 513 ? -12.234 -24.203 -22.25 1 94.56 513 LEU A CA 1
ATOM 3980 C C . LEU A 1 513 ? -10.953 -24.609 -22.969 1 94.56 513 LEU A C 1
ATOM 3982 O O . LEU A 1 513 ? -9.867 -24.578 -22.375 1 94.56 513 LEU A O 1
ATOM 3986 N N . ARG A 1 514 ? -10.977 -24.953 -24.203 1 87.88 514 ARG A N 1
ATOM 3987 C CA . ARG A 1 514 ? -9.766 -25.188 -24.984 1 87.88 514 ARG A CA 1
ATOM 3988 C C . ARG A 1 514 ? -8.984 -23.891 -25.172 1 87.88 514 ARG A C 1
ATOM 3990 O O . ARG A 1 514 ? -7.75 -23.906 -25.25 1 87.88 514 ARG A O 1
ATOM 3997 N N . ASP A 1 515 ? -9.734 -22.797 -25.281 1 91.69 515 ASP A N 1
ATOM 3998 C CA . ASP A 1 515 ? -9.141 -21.469 -25.375 1 91.69 515 ASP A CA 1
ATOM 3999 C C . ASP A 1 515 ? -9.219 -20.734 -24.031 1 91.69 515 ASP A C 1
ATOM 4001 O O . ASP A 1 515 ? -9.523 -19.547 -23.984 1 91.69 515 ASP A O 1
ATOM 4005 N N . ALA A 1 516 ? -8.984 -21.5 -23.016 1 91.94 516 ALA A N 1
ATOM 4006 C CA . ALA A 1 516 ? -9.062 -20.938 -21.656 1 91.94 516 ALA A CA 1
ATOM 4007 C C . ALA A 1 516 ? -7.992 -19.875 -21.453 1 91.94 516 ALA A C 1
ATOM 4009 O O . ALA A 1 516 ? -6.91 -19.953 -22.031 1 91.94 516 ALA A O 1
ATOM 4010 N N . ASP A 1 517 ? -8.32 -18.875 -20.672 1 90.44 517 ASP A N 1
ATOM 4011 C CA . ASP A 1 517 ? -7.383 -17.828 -20.281 1 90.44 517 ASP A CA 1
ATOM 4012 C C . ASP A 1 517 ? -7.281 -17.719 -18.766 1 90.44 517 ASP A C 1
ATOM 4014 O O . ASP A 1 517 ? -7.699 -18.641 -18.047 1 90.44 517 ASP A O 1
ATOM 4018 N N . GLU A 1 518 ? -6.703 -16.641 -18.281 1 89 518 GLU A N 1
ATOM 4019 C CA . GLU A 1 518 ? -6.383 -16.484 -16.875 1 89 518 GLU A CA 1
ATOM 4020 C C . GLU A 1 518 ? -7.648 -16.375 -16.031 1 89 518 GLU A C 1
ATOM 4022 O O . GLU A 1 518 ? -7.605 -16.516 -14.805 1 89 518 GLU A O 1
ATOM 4027 N N . ARG A 1 519 ? -8.828 -16.141 -16.609 1 93.06 519 ARG A N 1
ATOM 4028 C CA . ARG A 1 519 ? -10.055 -15.977 -15.836 1 93.06 519 ARG A CA 1
ATOM 4029 C C . ARG A 1 519 ? -11.008 -17.141 -16.078 1 93.06 519 ARG A C 1
ATOM 4031 O O . ARG A 1 519 ? -12.125 -17.156 -15.547 1 93.06 519 ARG A O 1
ATOM 4038 N N . SER A 1 520 ? -10.609 -18.109 -16.844 1 94.88 520 SER A N 1
ATOM 4039 C CA . SER A 1 520 ? -11.469 -19.234 -17.203 1 94.88 520 SER A CA 1
ATOM 4040 C C . SER A 1 520 ? -11.695 -20.156 -16 1 94.88 520 SER A C 1
ATOM 4042 O O . SER A 1 520 ? -12.578 -21.016 -16.031 1 94.88 520 SER A O 1
ATOM 4044 N N . TYR A 1 521 ? -10.906 -19.938 -14.953 1 95.38 521 TYR A N 1
ATOM 4045 C CA . TYR A 1 521 ? -11.133 -20.719 -13.742 1 95.38 521 TYR A CA 1
ATOM 4046 C C . TYR A 1 521 ? -12.57 -20.547 -13.258 1 95.38 521 TYR A C 1
ATOM 4048 O O . TYR A 1 521 ? -13.109 -21.422 -12.586 1 95.38 521 TYR A O 1
ATOM 4056 N N . ARG A 1 522 ? -13.281 -19.5 -13.633 1 94.25 522 ARG A N 1
ATOM 4057 C CA . ARG A 1 522 ? -14.641 -19.172 -13.203 1 94.25 522 ARG A CA 1
ATOM 4058 C C . ARG A 1 522 ? -15.648 -20.172 -13.75 1 94.25 522 ARG A C 1
ATOM 4060 O O . ARG A 1 522 ? -16.781 -20.25 -13.266 1 94.25 522 ARG A O 1
ATOM 4067 N N . PHE A 1 523 ? -15.25 -20.969 -14.727 1 95.38 523 PHE A N 1
ATOM 4068 C CA . PHE A 1 523 ? -16.188 -21.859 -15.391 1 95.38 523 PHE A CA 1
ATOM 4069 C C . PHE A 1 523 ? -16 -23.297 -14.922 1 95.38 523 PHE A C 1
ATOM 4071 O O . PHE A 1 523 ? -16.641 -24.219 -15.453 1 95.38 523 PHE A O 1
ATOM 4078 N N . VAL A 1 524 ? -15.18 -23.5 -13.984 1 96.19 524 VAL A N 1
ATOM 4079 C CA . VAL A 1 524 ? -14.961 -24.844 -13.438 1 96.19 524 VAL A CA 1
ATOM 4080 C C . VAL A 1 524 ? -15.859 -25.047 -12.219 1 96.19 524 VAL A C 1
ATOM 4082 O O . VAL A 1 524 ? -15.82 -24.266 -11.266 1 96.19 524 VAL A O 1
ATOM 4085 N N . ILE A 1 525 ? -16.641 -26.062 -12.312 1 94.44 525 ILE A N 1
ATOM 4086 C CA . ILE A 1 525 ? -17.531 -26.422 -11.211 1 94.44 525 ILE A CA 1
ATOM 4087 C C . ILE A 1 525 ? -17.141 -27.797 -10.664 1 94.44 525 ILE A C 1
ATOM 4089 O O . ILE A 1 525 ? -17.094 -28.766 -11.406 1 94.44 525 ILE A O 1
ATOM 4093 N N . SER A 1 526 ? -16.953 -27.891 -9.359 1 95.12 526 SER A N 1
ATOM 4094 C CA . SER A 1 526 ? -16.406 -29.094 -8.766 1 95.12 526 SER A CA 1
ATOM 4095 C C . SER A 1 526 ? -17.484 -30.172 -8.625 1 95.12 526 SER A C 1
ATOM 4097 O O . SER A 1 526 ? -17.156 -31.344 -8.367 1 95.12 526 SER A O 1
ATOM 4099 N N . ALA A 1 527 ? -18.75 -29.828 -8.844 1 95.56 527 ALA A N 1
ATOM 4100 C CA . ALA A 1 527 ? -19.812 -30.812 -8.75 1 95.56 527 ALA A CA 1
ATOM 4101 C C . ALA A 1 527 ? -19.656 -31.891 -9.812 1 95.56 527 ALA A C 1
ATOM 4103 O O . ALA A 1 527 ? -20.172 -33 -9.656 1 95.56 527 ALA A O 1
ATOM 4104 N N . VAL A 1 528 ? -19.031 -31.562 -10.938 1 97.19 528 VAL A N 1
ATOM 4105 C CA . VAL A 1 528 ? -18.797 -32.5 -12.047 1 97.19 528 VAL A CA 1
ATOM 4106 C C . VAL A 1 528 ? -17.391 -32.281 -12.609 1 97.19 528 VAL A C 1
ATOM 4108 O O . VAL A 1 528 ? -17.219 -32.125 -13.828 1 97.19 528 VAL A O 1
ATOM 4111 N N . ALA A 1 529 ? -16.422 -32.438 -11.82 1 98.06 529 ALA A N 1
ATOM 4112 C CA . ALA A 1 529 ? -15.062 -32.156 -12.258 1 98.06 529 ALA A CA 1
ATOM 4113 C C . ALA A 1 529 ? -14.164 -33.375 -12.164 1 98.06 529 ALA A C 1
ATOM 4115 O O . ALA A 1 529 ? -14.484 -34.344 -11.461 1 98.06 529 ALA A O 1
ATOM 4116 N N . GLY A 1 530 ? -13.102 -33.406 -12.945 1 97.88 530 GLY A N 1
ATOM 4117 C CA . GLY A 1 530 ? -12.031 -34.375 -12.906 1 97.88 530 GLY A CA 1
ATOM 4118 C C . GLY A 1 530 ? -10.648 -33.75 -13.016 1 97.88 530 GLY A C 1
ATOM 4119 O O . GLY A 1 530 ? -10.477 -32.719 -13.664 1 97.88 530 GLY A O 1
ATOM 4120 N N . ILE A 1 531 ? -9.75 -34.406 -12.406 1 96.69 531 ILE A N 1
ATOM 4121 C CA . ILE A 1 531 ? -8.406 -33.844 -12.414 1 96.69 531 ILE A CA 1
ATOM 4122 C C . ILE A 1 531 ? -7.367 -34.969 -12.391 1 96.69 531 ILE A C 1
ATOM 4124 O O . ILE A 1 531 ? -7.598 -36.031 -11.789 1 96.69 531 ILE A O 1
ATOM 4128 N N . ASP A 1 532 ? -6.312 -34.688 -13.07 1 89.88 532 ASP A N 1
ATOM 4129 C CA . ASP A 1 532 ? -5.152 -35.562 -12.977 1 89.88 532 ASP A CA 1
ATOM 4130 C C . ASP A 1 532 ? -4.594 -35.594 -11.555 1 89.88 532 ASP A C 1
ATOM 4132 O O . ASP A 1 532 ? -4.418 -34.531 -10.938 1 89.88 532 ASP A O 1
ATOM 4136 N N . ARG A 1 533 ? -4.398 -36.719 -11.008 1 88.81 533 ARG A N 1
ATOM 4137 C CA . ARG A 1 533 ? -3.982 -36.844 -9.617 1 88.81 533 ARG A CA 1
ATOM 4138 C C . ARG A 1 533 ? -2.686 -36.094 -9.359 1 88.81 533 ARG A C 1
ATOM 4140 O O . ARG A 1 533 ? -2.529 -35.469 -8.312 1 88.81 533 ARG A O 1
ATOM 4147 N N . ALA A 1 534 ? -1.786 -36.156 -10.211 1 81.81 534 ALA A N 1
ATOM 4148 C CA . ALA A 1 534 ? -0.505 -35.469 -10.031 1 81.81 534 ALA A CA 1
ATOM 4149 C C . ALA A 1 534 ? -0.693 -33.969 -9.914 1 81.81 534 ALA A C 1
ATOM 4151 O O . ALA A 1 534 ? -0.063 -33.312 -9.07 1 81.81 534 ALA A O 1
ATOM 4152 N N . VAL A 1 535 ? -1.515 -33.469 -10.773 1 90.25 535 VAL A N 1
ATOM 4153 C CA . VAL A 1 535 ? -1.823 -32.031 -10.703 1 90.25 535 VAL A CA 1
ATOM 4154 C C . VAL A 1 535 ? -2.5 -31.719 -9.375 1 90.25 535 VAL A C 1
ATOM 4156 O O . VAL A 1 535 ? -2.143 -30.734 -8.711 1 90.25 535 VAL A O 1
ATOM 4159 N N . PHE A 1 536 ? -3.42 -32.531 -8.961 1 95.62 536 PHE A N 1
ATOM 4160 C CA . PHE A 1 536 ? -4.164 -32.312 -7.719 1 95.62 536 PHE A CA 1
ATOM 4161 C C . PHE A 1 536 ? -3.221 -32.312 -6.523 1 95.62 536 PHE A C 1
ATOM 4163 O O . PHE A 1 536 ? -3.334 -31.422 -5.66 1 95.62 536 PHE A O 1
ATOM 4170 N N . GLU A 1 537 ? -2.346 -33.219 -6.535 1 88.62 537 GLU A N 1
ATOM 4171 C CA . GLU A 1 537 ? -1.38 -33.281 -5.445 1 88.62 537 GLU A CA 1
ATOM 4172 C C . GLU A 1 537 ? -0.367 -32.156 -5.508 1 88.62 537 GLU A C 1
ATOM 4174 O O . GLU A 1 537 ? 0.004 -31.594 -4.477 1 88.62 537 GLU A O 1
ATOM 4179 N N . GLN A 1 538 ? -0.008 -31.844 -6.688 1 84.88 538 GLN A N 1
ATOM 4180 C CA . GLN A 1 538 ? 0.932 -30.734 -6.871 1 84.88 538 GLN A CA 1
ATOM 4181 C C . GLN A 1 538 ? 0.383 -29.438 -6.285 1 84.88 538 GLN A C 1
ATOM 4183 O O . GLN A 1 538 ? 1.113 -28.688 -5.637 1 84.88 538 GLN A O 1
ATOM 4188 N N . ILE A 1 539 ? -0.865 -29.188 -6.488 1 93.06 539 ILE A N 1
ATOM 4189 C CA . ILE A 1 539 ? -1.425 -27.891 -6.082 1 93.06 539 ILE A CA 1
ATOM 4190 C C . ILE A 1 539 ? -1.99 -28 -4.668 1 93.06 539 ILE A C 1
ATOM 4192 O O . ILE A 1 539 ? -2.525 -27.031 -4.133 1 93.06 539 ILE A O 1
ATOM 4196 N N . GLY A 1 540 ? -1.968 -29.156 -4.043 1 92.44 540 GLY A N 1
ATOM 4197 C CA . GLY A 1 540 ? -2.324 -29.328 -2.643 1 92.44 540 GLY A CA 1
ATOM 4198 C C . GLY A 1 540 ? -3.814 -29.5 -2.422 1 92.44 540 GLY A C 1
ATOM 4199 O O . GLY A 1 540 ? -4.32 -29.219 -1.334 1 92.44 540 GLY A O 1
ATOM 4200 N N . GLY A 1 541 ? -4.527 -29.844 -3.492 1 96.56 541 GLY A N 1
ATOM 4201 C CA . GLY A 1 541 ? -5.957 -30.094 -3.375 1 96.56 541 GLY A CA 1
ATOM 4202 C C . GLY A 1 541 ? -6.754 -28.828 -3.117 1 96.56 541 GLY A C 1
ATOM 4203 O O . GLY A 1 541 ? -6.344 -27.734 -3.516 1 96.56 541 GLY A O 1
ATOM 4204 N N . PHE A 1 542 ? -7.953 -29.062 -2.543 1 97.38 542 PHE A N 1
ATOM 4205 C CA . PHE A 1 542 ? -8.852 -27.953 -2.26 1 97.38 542 PHE A CA 1
ATOM 4206 C C . PHE A 1 542 ? -8.336 -27.125 -1.081 1 97.38 542 PHE A C 1
ATOM 4208 O O . PHE A 1 542 ? -7.773 -27.688 -0.133 1 97.38 542 PHE A O 1
ATOM 4215 N N . GLU A 1 543 ? -8.523 -25.828 -1.16 1 95.25 543 GLU A N 1
ATOM 4216 C CA . GLU A 1 543 ? -8.227 -24.938 -0.042 1 95.25 543 GLU A CA 1
ATOM 4217 C C . GLU A 1 543 ? -9.203 -25.141 1.112 1 95.25 543 GLU A C 1
ATOM 4219 O O . GLU A 1 543 ? -10.398 -24.875 0.979 1 95.25 543 GLU A O 1
ATOM 4224 N N . GLU A 1 544 ? -8.727 -25.5 2.258 1 95 544 GLU A N 1
ATOM 4225 C CA . GLU A 1 544 ? -9.586 -25.984 3.336 1 95 544 GLU A CA 1
ATOM 4226 C C . GLU A 1 544 ? -10.062 -24.844 4.223 1 95 544 GLU A C 1
ATOM 4228 O O . GLU A 1 544 ? -10.883 -25.031 5.117 1 95 544 GLU A O 1
ATOM 4233 N N . SER A 1 545 ? -9.625 -23.641 3.98 1 91.06 545 SER A N 1
ATOM 4234 C CA . SER A 1 545 ? -10.031 -22.5 4.797 1 91.06 545 SER A CA 1
ATOM 4235 C C . SER A 1 545 ? -11.469 -22.094 4.5 1 91.06 545 SER A C 1
ATOM 4237 O O . SER A 1 545 ? -12.07 -21.328 5.25 1 91.06 545 SER A O 1
ATOM 4239 N N . PHE A 1 546 ? -12.062 -22.625 3.395 1 92.31 546 PHE A N 1
ATOM 4240 C CA . PHE A 1 546 ? -13.445 -22.312 3.066 1 92.31 546 PHE A CA 1
ATOM 4241 C C . PHE A 1 546 ? -14.398 -22.922 4.09 1 92.31 546 PHE A C 1
ATOM 4243 O O . PHE A 1 546 ? -14.352 -24.141 4.348 1 92.31 546 PHE A O 1
ATOM 4250 N N . ARG A 1 547 ? -15.258 -22.109 4.699 1 89.44 547 ARG A N 1
ATOM 4251 C CA . ARG A 1 547 ? -16.188 -22.562 5.723 1 89.44 547 ARG A CA 1
ATOM 4252 C C . ARG A 1 547 ? -17.641 -22.344 5.281 1 89.44 547 ARG A C 1
ATOM 4254 O O . ARG A 1 547 ? -18.562 -22.547 6.062 1 89.44 547 ARG A O 1
ATOM 4261 N N . ALA A 1 548 ? -17.797 -21.859 4.113 1 85.56 548 ALA A N 1
ATOM 4262 C CA . ALA A 1 548 ? -19.109 -21.656 3.508 1 85.56 548 ALA A CA 1
ATOM 4263 C C . ALA A 1 548 ? -19.094 -22.078 2.039 1 85.56 548 ALA A C 1
ATOM 4265 O O . ALA A 1 548 ? -18.031 -22.25 1.439 1 85.56 548 ALA A O 1
ATOM 4266 N N . TYR A 1 549 ? -20.312 -22.203 1.536 1 77.06 549 TYR A N 1
ATOM 4267 C CA . TYR A 1 549 ? -20.484 -22.641 0.155 1 77.06 549 TYR A CA 1
ATOM 4268 C C . TYR A 1 549 ? -20.016 -21.562 -0.819 1 77.06 549 TYR A C 1
ATOM 4270 O O . TYR A 1 549 ? -20.297 -20.375 -0.629 1 77.06 549 TYR A O 1
ATOM 4278 N N . GLY A 1 550 ? -19.172 -22.094 -1.746 1 84.44 550 GLY A N 1
ATOM 4279 C CA . GLY A 1 550 ? -18.859 -21.203 -2.861 1 84.44 550 GLY A CA 1
ATOM 4280 C C . GLY A 1 550 ? -17.391 -20.859 -2.967 1 84.44 550 GLY A C 1
ATOM 4281 O O . GLY A 1 550 ? -16.734 -20.609 -1.955 1 84.44 550 GLY A O 1
ATOM 4282 N N . GLY A 1 551 ? -16.859 -21.047 -4.176 1 91.19 551 GLY A N 1
ATOM 4283 C CA . GLY A 1 551 ? -15.57 -20.5 -4.543 1 91.19 551 GLY A CA 1
ATOM 4284 C C . GLY A 1 551 ? -14.453 -21.531 -4.469 1 91.19 551 GLY A C 1
ATOM 4285 O O . GLY A 1 551 ? -13.367 -21.312 -5.012 1 91.19 551 GLY A O 1
ATOM 4286 N N . GLU A 1 552 ? -14.664 -22.688 -3.773 1 93.94 552 GLU A N 1
ATOM 4287 C CA . GLU A 1 552 ? -13.617 -23.703 -3.637 1 93.94 552 GLU A CA 1
ATOM 4288 C C . GLU A 1 552 ? -13.156 -24.203 -5 1 93.94 552 GLU A C 1
ATOM 4290 O O . GLU A 1 552 ? -11.969 -24.453 -5.207 1 93.94 552 GLU A O 1
ATOM 4295 N N . ASP A 1 553 ? -14.148 -24.391 -5.867 1 95.75 553 ASP A N 1
ATOM 4296 C CA . ASP A 1 553 ? -13.836 -24.891 -7.203 1 95.75 553 ASP A CA 1
ATOM 4297 C C . ASP A 1 553 ? -13.023 -23.875 -8 1 95.75 553 ASP A C 1
ATOM 4299 O O . ASP A 1 553 ? -12.047 -24.234 -8.656 1 95.75 553 ASP A O 1
ATOM 4303 N N . TRP A 1 554 ? -13.414 -22.562 -7.879 1 96 554 TRP A N 1
ATOM 4304 C CA . TRP A 1 554 ? -12.695 -21.5 -8.578 1 96 554 TRP A CA 1
ATOM 4305 C C . TRP A 1 554 ? -11.258 -21.406 -8.086 1 96 554 TRP A C 1
ATOM 4307 O O . TRP A 1 554 ? -10.328 -21.266 -8.883 1 96 554 TRP A O 1
ATOM 4317 N N . GLU A 1 555 ? -11.164 -21.453 -6.797 1 96.56 555 GLU A N 1
ATOM 4318 C CA . GLU A 1 555 ? -9.844 -21.359 -6.191 1 96.56 555 GLU A CA 1
ATOM 4319 C C . GLU A 1 555 ? -8.953 -22.516 -6.645 1 96.56 555 GLU A C 1
ATOM 4321 O O . GLU A 1 555 ? -7.793 -22.297 -7.016 1 96.56 555 GLU A O 1
ATOM 4326 N N . LEU A 1 556 ? -9.414 -23.703 -6.617 1 97 556 LEU A N 1
ATOM 4327 C CA . LEU A 1 556 ? -8.672 -24.875 -7.09 1 97 556 LEU A CA 1
ATOM 4328 C C . LEU A 1 556 ? -8.289 -24.719 -8.555 1 97 556 LEU A C 1
ATOM 4330 O O . LEU A 1 556 ? -7.141 -24.969 -8.93 1 97 556 LEU A O 1
ATOM 4334 N N . ALA A 1 557 ? -9.273 -24.344 -9.344 1 97.19 557 ALA A N 1
ATOM 4335 C CA . ALA A 1 557 ? -9.047 -24.188 -10.773 1 97.19 557 ALA A CA 1
ATOM 4336 C C . ALA A 1 557 ? -7.977 -23.141 -11.055 1 97.19 557 ALA A C 1
ATOM 4338 O O . ALA A 1 557 ? -7.148 -23.312 -11.953 1 97.19 557 ALA A O 1
ATOM 4339 N N . HIS A 1 558 ? -8.039 -22.062 -10.336 1 96.25 558 HIS A N 1
ATOM 4340 C CA . HIS A 1 558 ? -7.047 -21.016 -10.516 1 96.25 558 HIS A CA 1
ATOM 4341 C C . HIS A 1 558 ? -5.641 -21.516 -10.203 1 96.25 558 HIS A C 1
ATOM 4343 O O . HIS A 1 558 ? -4.699 -21.25 -10.961 1 96.25 558 HIS A O 1
ATOM 4349 N N . ARG A 1 559 ? -5.469 -22.234 -9.109 1 95.25 559 ARG A N 1
ATOM 4350 C CA . ARG A 1 559 ? -4.164 -22.781 -8.781 1 95.25 559 ARG A CA 1
ATOM 4351 C C . ARG A 1 559 ? -3.719 -23.797 -9.836 1 95.25 559 ARG A C 1
ATOM 4353 O O . ARG A 1 559 ? -2.541 -23.844 -10.195 1 95.25 559 ARG A O 1
ATOM 4360 N N . ALA A 1 560 ? -4.652 -24.609 -10.289 1 95 560 ALA A N 1
ATOM 4361 C CA . ALA A 1 560 ? -4.324 -25.547 -11.352 1 95 560 ALA A CA 1
ATOM 4362 C C . ALA A 1 560 ? -3.838 -24.828 -12.602 1 95 560 ALA A C 1
ATOM 4364 O O . ALA A 1 560 ? -2.855 -25.25 -13.227 1 95 560 ALA A O 1
ATOM 4365 N N . TRP A 1 561 ? -4.531 -23.734 -12.906 1 93.44 561 TRP A N 1
ATOM 4366 C CA . TRP A 1 561 ? -4.152 -22.938 -14.062 1 93.44 561 TRP A CA 1
ATOM 4367 C C . TRP A 1 561 ? -2.734 -22.406 -13.914 1 93.44 561 TRP A C 1
ATOM 4369 O O . TRP A 1 561 ? -1.91 -22.547 -14.82 1 93.44 561 TRP A O 1
ATOM 4379 N N . ILE A 1 562 ? -2.473 -21.844 -12.781 1 90.38 562 ILE A N 1
ATOM 4380 C CA . ILE A 1 562 ? -1.158 -21.281 -12.5 1 90.38 562 ILE A CA 1
ATOM 4381 C C . ILE A 1 562 ? -0.096 -22.375 -12.562 1 90.38 562 ILE A C 1
ATOM 4383 O O . ILE A 1 562 ? 1.027 -22.141 -13.008 1 90.38 562 ILE A O 1
ATOM 4387 N N . ALA A 1 563 ? -0.513 -23.547 -12.188 1 88.31 563 ALA A N 1
ATOM 4388 C CA . ALA A 1 563 ? 0.413 -24.688 -12.156 1 88.31 563 ALA A CA 1
ATOM 4389 C C . ALA A 1 563 ? 0.634 -25.25 -13.555 1 88.31 563 ALA A C 1
ATOM 4391 O O . ALA A 1 563 ? 1.348 -26.25 -13.719 1 88.31 563 ALA A O 1
ATOM 4392 N N . GLY A 1 564 ? -0.025 -24.672 -14.523 1 85.88 564 GLY A N 1
ATOM 4393 C CA . GLY A 1 564 ? 0.228 -25.062 -15.898 1 85.88 564 GLY A CA 1
ATOM 4394 C C . GLY A 1 564 ? -0.774 -26.062 -16.438 1 85.88 564 GLY A C 1
ATOM 4395 O O . GLY A 1 564 ? -0.674 -26.5 -17.578 1 85.88 564 GLY A O 1
ATOM 4396 N N . ALA A 1 565 ? -1.754 -26.438 -15.672 1 88.06 565 ALA A N 1
ATOM 4397 C CA . ALA A 1 565 ? -2.742 -27.422 -16.094 1 88.06 565 ALA A CA 1
ATOM 4398 C C . ALA A 1 565 ? -3.693 -26.844 -17.141 1 88.06 565 ALA A C 1
ATOM 4400 O O . ALA A 1 565 ? -4.086 -25.672 -17.047 1 88.06 565 ALA A O 1
ATOM 4401 N N . ASP A 1 566 ? -4.062 -27.641 -18.109 1 88.5 566 ASP A N 1
ATOM 4402 C CA . ASP A 1 566 ? -5.094 -27.234 -19.062 1 88.5 566 ASP A CA 1
ATOM 4403 C C . ASP A 1 566 ? -6.492 -27.469 -18.484 1 88.5 566 ASP A C 1
ATOM 4405 O O . ASP A 1 566 ? -6.672 -28.312 -17.594 1 88.5 566 ASP A O 1
ATOM 4409 N N . LEU A 1 567 ? -7.348 -26.656 -18.953 1 94.62 567 LEU A N 1
ATOM 4410 C CA . LEU A 1 567 ? -8.758 -26.828 -18.625 1 94.62 567 LEU A CA 1
ATOM 4411 C C . LEU A 1 567 ? -9.531 -27.359 -19.828 1 94.62 567 LEU A C 1
ATOM 4413 O O . LEU A 1 567 ? -9.195 -27.047 -20.969 1 94.62 567 LEU A O 1
ATOM 4417 N N . LEU A 1 568 ? -10.539 -28.156 -19.547 1 94.38 568 LEU A N 1
ATOM 4418 C CA . LEU A 1 568 ? -11.383 -28.672 -20.609 1 94.38 568 LEU A CA 1
ATOM 4419 C C . LEU A 1 568 ? -12.797 -28.922 -20.109 1 94.38 568 LEU A C 1
ATOM 4421 O O . LEU A 1 568 ? -12.992 -29.453 -19.016 1 94.38 568 LEU A O 1
ATOM 4425 N N . HIS A 1 569 ? -13.719 -28.422 -20.844 1 96.81 569 HIS A N 1
ATOM 4426 C CA . HIS A 1 569 ? -15.125 -28.75 -20.609 1 96.81 569 HIS A CA 1
ATOM 4427 C C . HIS A 1 569 ? -15.578 -29.891 -21.516 1 96.81 569 HIS A C 1
ATOM 4429 O O . HIS A 1 569 ? -15.43 -29.828 -22.734 1 96.81 569 HIS A O 1
ATOM 4435 N N . VAL A 1 570 ? -16.031 -30.984 -20.906 1 94.25 570 VAL A N 1
ATOM 4436 C CA . VAL A 1 570 ? -16.531 -32.156 -21.641 1 94.25 570 VAL A CA 1
ATOM 4437 C C . VAL A 1 570 ? -18.047 -32.062 -21.781 1 94.25 570 VAL A C 1
ATOM 4439 O O . VAL A 1 570 ? -18.781 -32.625 -20.953 1 94.25 570 VAL A O 1
ATOM 4442 N N . ARG A 1 571 ? -18.531 -31.578 -22.859 1 91.94 571 ARG A N 1
ATOM 4443 C CA . ARG A 1 571 ? -19.922 -31.234 -23.078 1 91.94 571 ARG A CA 1
ATOM 4444 C C . ARG A 1 571 ? -20.812 -32.469 -22.984 1 91.94 571 ARG A C 1
ATOM 4446 O O . ARG A 1 571 ? -21.938 -32.406 -22.516 1 91.94 571 ARG A O 1
ATOM 4453 N N . ASP A 1 572 ? -20.281 -33.594 -23.422 1 89.56 572 ASP A N 1
ATOM 4454 C CA . ASP A 1 572 ? -21.094 -34.781 -23.516 1 89.56 572 ASP A CA 1
ATOM 4455 C C . ASP A 1 572 ? -21.078 -35.562 -22.188 1 89.56 572 ASP A C 1
ATOM 4457 O O . ASP A 1 572 ? -21.859 -36.5 -22 1 89.56 572 ASP A O 1
ATOM 4461 N N . ALA A 1 573 ? -20.188 -35.281 -21.297 1 94.5 573 ALA A N 1
ATOM 4462 C CA . ALA A 1 573 ? -20.203 -35.875 -19.969 1 94.5 573 ALA A CA 1
ATOM 4463 C C . ALA A 1 573 ? -21.219 -35.188 -19.062 1 94.5 573 ALA A C 1
ATOM 4465 O O . ALA A 1 573 ? -20.859 -34.25 -18.312 1 94.5 573 ALA A O 1
ATOM 4466 N N . VAL A 1 574 ? -22.422 -35.688 -19.031 1 94.19 574 VAL A N 1
ATOM 4467 C CA . VAL A 1 574 ? -23.547 -35 -18.391 1 94.19 574 VAL A CA 1
ATOM 4468 C C . VAL A 1 574 ? -23.859 -35.656 -17.047 1 94.19 574 VAL A C 1
ATOM 4470 O O . VAL A 1 574 ? -23.859 -36.875 -16.938 1 94.19 574 VAL A O 1
ATOM 4473 N N . ALA A 1 575 ? -24.062 -34.875 -16.062 1 95.25 575 ALA A N 1
ATOM 4474 C CA . ALA A 1 575 ? -24.641 -35.281 -14.789 1 95.25 575 ALA A CA 1
ATOM 4475 C C . ALA A 1 575 ? -25.812 -34.375 -14.406 1 95.25 575 ALA A C 1
ATOM 4477 O O . ALA A 1 575 ? -25.719 -33.156 -14.57 1 95.25 575 ALA A O 1
ATOM 4478 N N . TRP A 1 576 ? -26.859 -34.906 -13.961 1 92.81 576 TRP A N 1
ATOM 4479 C CA . TRP A 1 576 ? -28.078 -34.156 -13.641 1 92.81 576 TRP A CA 1
ATOM 4480 C C . TRP A 1 576 ? -28.109 -33.781 -12.164 1 92.81 576 TRP A C 1
ATOM 4482 O O . TRP A 1 576 ? -27.891 -34.625 -11.297 1 92.81 576 TRP A O 1
ATOM 4492 N N . HIS A 1 577 ? -28.297 -32.531 -11.891 1 92.69 577 HIS A N 1
ATOM 4493 C CA . HIS A 1 577 ? -28.453 -32 -10.531 1 92.69 577 HIS A CA 1
ATOM 4494 C C . HIS A 1 577 ? -29.906 -32 -10.109 1 92.69 577 HIS A C 1
ATOM 4496 O O . HIS A 1 577 ? -30.766 -31.5 -10.836 1 92.69 577 HIS A O 1
ATOM 4502 N N . GLU A 1 578 ? -30.078 -32.438 -8.945 1 87.19 578 GLU A N 1
ATOM 4503 C CA . GLU A 1 578 ? -31.438 -32.375 -8.398 1 87.19 578 GLU A CA 1
ATOM 4504 C C . GLU A 1 578 ? -31.766 -30.984 -7.906 1 87.19 578 GLU A C 1
ATOM 4506 O O . GLU A 1 578 ? -31.141 -30.469 -6.98 1 87.19 578 GLU A O 1
ATOM 4511 N N . GLY A 1 579 ? -32.719 -30.328 -8.555 1 81.75 579 GLY A N 1
ATOM 4512 C CA . GLY A 1 579 ? -33.188 -29.031 -8.102 1 81.75 579 GLY A CA 1
ATOM 4513 C C . GLY A 1 579 ? -32.594 -27.875 -8.883 1 81.75 579 GLY A C 1
ATOM 4514 O O . GLY A 1 579 ? -31.812 -28.078 -9.805 1 81.75 579 GLY A O 1
ATOM 4515 N N . ALA A 1 580 ? -33.062 -26.656 -8.453 1 74.25 580 ALA A N 1
ATOM 4516 C CA . ALA A 1 580 ? -32.656 -25.438 -9.148 1 74.25 580 ALA A CA 1
ATOM 4517 C C . ALA A 1 580 ? -31.312 -24.938 -8.633 1 74.25 580 ALA A C 1
ATOM 4519 O O . ALA A 1 580 ? -30.859 -25.328 -7.543 1 74.25 580 ALA A O 1
ATOM 4520 N N . GLU A 1 581 ? -30.656 -24.172 -9.406 1 66.19 581 GLU A N 1
ATOM 4521 C CA . GLU A 1 581 ? -29.406 -23.531 -9.023 1 66.19 581 GLU A CA 1
ATOM 4522 C C . GLU A 1 581 ? -29.594 -22.625 -7.82 1 66.19 581 GLU A C 1
ATOM 4524 O O . GLU A 1 581 ? -30.641 -21.984 -7.668 1 66.19 581 GLU A O 1
ATOM 4529 N N . GLN A 1 582 ? -28.609 -22.594 -6.906 1 56.47 582 GLN A N 1
ATOM 4530 C CA . GLN A 1 582 ? -28.656 -21.797 -5.691 1 56.47 582 GLN A CA 1
ATOM 4531 C C . GLN A 1 582 ? -29 -20.344 -6.004 1 56.47 582 GLN A C 1
ATOM 4533 O O . GLN A 1 582 ? -29.766 -19.703 -5.277 1 56.47 582 GLN A O 1
ATOM 4538 N N . GLY A 1 583 ? -28.359 -19.703 -6.996 1 53.44 583 GLY A N 1
ATOM 4539 C CA . GLY A 1 583 ? -28.594 -18.297 -7.281 1 53.44 583 GLY A CA 1
ATOM 4540 C C . GLY A 1 583 ? -30.047 -18 -7.613 1 53.44 583 GLY A C 1
ATOM 4541 O O . GLY A 1 583 ? -30.453 -16.828 -7.641 1 53.44 583 GLY A O 1
ATOM 4542 N N . ARG A 1 584 ? -30.812 -19.016 -7.855 1 49.38 584 ARG A N 1
ATOM 4543 C CA . ARG A 1 584 ? -32.188 -18.734 -8.273 1 49.38 584 ARG A CA 1
ATOM 4544 C C . ARG A 1 584 ? -33.188 -19.031 -7.145 1 49.38 584 ARG A C 1
ATOM 4546 O O . ARG A 1 584 ? -34.375 -19.047 -7.367 1 49.38 584 ARG A O 1
ATOM 4553 N N . ARG A 1 585 ? -32.562 -19.266 -6.043 1 53.38 585 ARG A N 1
ATOM 4554 C CA . ARG A 1 585 ? -33.469 -19.391 -4.902 1 53.38 585 ARG A CA 1
ATOM 4555 C C . ARG A 1 585 ? -34 -18.031 -4.469 1 53.38 585 ARG A C 1
ATOM 4557 O O . ARG A 1 585 ? -33.281 -17.031 -4.512 1 53.38 585 ARG A O 1
ATOM 4564 N N . PRO A 1 586 ? -35.312 -18.016 -4.152 1 55.59 586 PRO A N 1
ATOM 4565 C CA . PRO A 1 586 ? -35.906 -16.75 -3.75 1 55.59 586 PRO A CA 1
ATOM 4566 C C . PRO A 1 586 ? -35.281 -16.156 -2.49 1 55.59 586 PRO A C 1
ATOM 4568 O O . PRO A 1 586 ? -35.25 -16.812 -1.448 1 55.59 586 PRO A O 1
ATOM 4571 N N . GLU A 1 587 ? -34.281 -15.438 -2.549 1 58.94 587 GLU A N 1
ATOM 4572 C CA . GLU A 1 587 ? -33.719 -14.672 -1.43 1 58.94 587 GLU A CA 1
ATOM 4573 C C . GLU A 1 587 ? -33.875 -13.172 -1.656 1 58.94 587 GLU A C 1
ATOM 4575 O O . GLU A 1 587 ? -33.938 -12.719 -2.799 1 58.94 587 GLU A O 1
ATOM 4580 N N . GLY A 1 588 ? -34.219 -12.5 -0.609 1 62.62 588 GLY A N 1
ATOM 4581 C CA . GLY A 1 588 ? -34.25 -11.047 -0.735 1 62.62 588 GLY A CA 1
ATOM 4582 C C . GLY A 1 588 ? -32.969 -10.469 -1.294 1 62.62 588 GLY A C 1
ATOM 4583 O O . GLY A 1 588 ? -31.906 -11.078 -1.179 1 62.62 588 GLY A O 1
ATOM 4584 N N . SER A 1 589 ? -33.062 -9.516 -2.027 1 60.09 589 SER A N 1
ATOM 4585 C CA . SER A 1 589 ? -31.953 -8.875 -2.74 1 60.09 589 SER A CA 1
ATOM 4586 C C . SER A 1 589 ? -30.797 -8.547 -1.795 1 60.09 589 SER A C 1
ATOM 4588 O O . SER A 1 589 ? -29.641 -8.773 -2.123 1 60.09 589 SER A O 1
ATOM 4590 N N . LEU A 1 590 ? -31.125 -8.141 -0.616 1 64.31 590 LEU A N 1
ATOM 4591 C CA . LEU A 1 590 ? -30.109 -7.742 0.344 1 64.31 590 LEU A CA 1
ATOM 4592 C C . LEU A 1 590 ? -29.344 -8.953 0.862 1 64.31 590 LEU A C 1
ATOM 4594 O O . LEU A 1 590 ? -28.125 -8.898 1.043 1 64.31 590 LEU A O 1
ATOM 4598 N N . ASP A 1 591 ? -30.047 -9.93 1.011 1 75.62 591 ASP A N 1
ATOM 4599 C CA . ASP A 1 591 ? -29.438 -11.156 1.496 1 75.62 591 ASP A CA 1
ATOM 4600 C C . ASP A 1 591 ? -28.516 -11.773 0.436 1 75.62 591 ASP A C 1
ATOM 4602 O O . ASP A 1 591 ? -27.453 -12.297 0.756 1 75.62 591 ASP A O 1
ATOM 4606 N N . ARG A 1 592 ? -28.984 -11.477 -0.743 1 80.62 592 ARG A N 1
ATOM 4607 C CA . ARG A 1 592 ? -28.188 -12 -1.847 1 80.62 592 ARG A CA 1
ATOM 4608 C C . ARG A 1 592 ? -26.859 -11.25 -1.962 1 80.62 592 ARG A C 1
ATOM 4610 O O . ARG A 1 592 ? -25.812 -11.867 -2.137 1 80.62 592 ARG A O 1
ATOM 4617 N N . THR A 1 593 ? -26.953 -9.945 -1.794 1 85.06 593 THR A N 1
ATOM 4618 C CA . THR A 1 593 ? -25.75 -9.125 -1.888 1 85.06 593 THR A CA 1
ATOM 4619 C C . THR A 1 593 ? -24.781 -9.461 -0.757 1 85.06 593 THR A C 1
ATOM 4621 O O . THR A 1 593 ? -23.578 -9.586 -0.982 1 85.06 593 THR A O 1
ATOM 4624 N N . ALA A 1 594 ? -25.359 -9.664 0.325 1 85.88 594 ALA A N 1
ATOM 4625 C CA . ALA A 1 594 ? -24.531 -9.984 1.481 1 85.88 594 ALA A CA 1
ATOM 4626 C C . ALA A 1 594 ? -23.812 -11.32 1.296 1 85.88 594 ALA A C 1
ATOM 4628 O O . ALA A 1 594 ? -22.625 -11.453 1.616 1 85.88 594 ALA A O 1
ATOM 4629 N N . ARG A 1 595 ? -24.562 -12.203 0.77 1 85.19 595 ARG A N 1
ATOM 4630 C CA . ARG A 1 595 ? -23.984 -13.531 0.544 1 85.19 595 ARG A CA 1
ATOM 4631 C C . ARG A 1 595 ? -22.906 -13.484 -0.519 1 85.19 595 ARG A C 1
ATOM 4633 O O . ARG A 1 595 ? -21.828 -14.062 -0.34 1 85.19 595 ARG A O 1
ATOM 4640 N N . LYS A 1 596 ? -23.188 -12.82 -1.547 1 87.31 596 LYS A N 1
ATOM 4641 C CA . LYS A 1 596 ? -22.219 -12.719 -2.633 1 87.31 596 LYS A CA 1
ATOM 4642 C C . LYS A 1 596 ? -20.953 -11.977 -2.176 1 87.31 596 LYS A C 1
ATOM 4644 O O . LYS A 1 596 ? -19.844 -12.352 -2.553 1 87.31 596 LYS A O 1
ATOM 4649 N N . ASN A 1 597 ? -21.219 -10.977 -1.375 1 92.06 597 ASN A N 1
ATOM 4650 C CA . ASN A 1 597 ? -20.078 -10.258 -0.819 1 92.06 597 ASN A CA 1
ATOM 4651 C C . ASN A 1 597 ? -19.219 -11.156 0.069 1 92.06 597 ASN A C 1
ATOM 4653 O O . ASN A 1 597 ? -18 -11.094 0.016 1 92.06 597 ASN A O 1
ATOM 4657 N N . ALA A 1 598 ? -19.906 -11.93 0.793 1 89.62 598 ALA A N 1
ATOM 4658 C CA . ALA A 1 598 ? -19.172 -12.852 1.662 1 89.62 598 ALA A CA 1
ATOM 4659 C C . ALA A 1 598 ? -18.328 -13.828 0.844 1 89.62 598 ALA A C 1
ATOM 4661 O O . ALA A 1 598 ? -17.188 -14.117 1.198 1 89.62 598 ALA A O 1
ATOM 4662 N N . GLU A 1 599 ? -18.875 -14.281 -0.229 1 88.81 599 GLU A N 1
ATOM 4663 C CA . GLU A 1 599 ? -18.156 -15.18 -1.13 1 88.81 599 GLU A CA 1
ATOM 4664 C C . GLU A 1 599 ? -16.938 -14.492 -1.742 1 88.81 599 GLU A C 1
ATOM 4666 O O . GLU A 1 599 ? -15.836 -15.055 -1.759 1 88.81 599 GLU A O 1
ATOM 4671 N N . MET A 1 600 ? -17.141 -13.312 -2.164 1 90.25 600 MET A N 1
ATOM 4672 C CA . MET A 1 600 ? -16.047 -12.562 -2.783 1 90.25 600 MET A CA 1
ATOM 4673 C C . MET A 1 600 ? -14.922 -12.305 -1.785 1 90.25 600 MET A C 1
ATOM 4675 O O . MET A 1 600 ? -13.742 -12.438 -2.127 1 90.25 600 MET A O 1
ATOM 4679 N N . ARG A 1 601 ? -15.328 -11.992 -0.638 1 92.62 601 ARG A N 1
ATOM 4680 C CA . ARG A 1 601 ? -14.352 -11.688 0.404 1 92.62 601 ARG A CA 1
ATOM 4681 C C . ARG A 1 601 ? -13.562 -12.93 0.789 1 92.62 601 ARG A C 1
ATOM 4683 O O . ARG A 1 601 ? -12.391 -12.836 1.166 1 92.62 601 ARG A O 1
ATOM 4690 N N . ALA A 1 602 ? -14.195 -14.047 0.617 1 91.88 602 ALA A N 1
ATOM 4691 C CA . ALA A 1 602 ? -13.523 -15.297 0.938 1 91.88 602 ALA A CA 1
ATOM 4692 C C . ALA A 1 602 ? -12.5 -15.664 -0.138 1 91.88 602 ALA A C 1
ATOM 4694 O O . ALA A 1 602 ? -11.445 -16.219 0.164 1 91.88 602 ALA A O 1
ATOM 4695 N N . ILE A 1 603 ? -12.742 -15.305 -1.398 1 93.69 603 ILE A N 1
ATOM 4696 C CA . ILE A 1 603 ? -11.906 -15.781 -2.494 1 93.69 603 ILE A CA 1
ATOM 4697 C C . ILE A 1 603 ? -10.867 -14.727 -2.852 1 93.69 603 ILE A C 1
ATOM 4699 O O . ILE A 1 603 ? -9.789 -15.055 -3.352 1 93.69 603 ILE A O 1
ATOM 4703 N N . ALA A 1 604 ? -11.086 -13.461 -2.496 1 93.94 604 ALA A N 1
ATOM 4704 C CA . ALA A 1 604 ? -10.242 -12.344 -2.908 1 93.94 604 ALA A CA 1
ATOM 4705 C C . ALA A 1 604 ? -8.82 -12.508 -2.393 1 93.94 604 ALA A C 1
ATOM 4707 O O . ALA A 1 604 ? -7.855 -12.281 -3.127 1 93.94 604 ALA A O 1
ATOM 4708 N N . PRO A 1 605 ? -8.609 -12.945 -1.143 1 93.62 605 PRO A N 1
ATOM 4709 C CA . PRO A 1 605 ? -7.242 -13.094 -0.649 1 93.62 605 PRO A CA 1
ATOM 4710 C C . PRO A 1 605 ? -6.504 -14.266 -1.298 1 93.62 605 PRO A C 1
ATOM 4712 O O . PRO A 1 605 ? -5.273 -14.32 -1.252 1 93.62 605 PRO A O 1
ATOM 4715 N N . LEU A 1 606 ? -7.242 -15.156 -1.917 1 94.56 606 LEU A N 1
ATOM 4716 C CA . LEU A 1 606 ? -6.664 -16.422 -2.373 1 94.56 606 LEU A CA 1
ATOM 4717 C C . LEU A 1 606 ? -6.402 -16.375 -3.875 1 94.56 606 LEU A C 1
ATOM 4719 O O . LEU A 1 606 ? -5.5 -17.062 -4.367 1 94.56 606 LEU A O 1
ATOM 4723 N N . ILE A 1 607 ? -7.168 -15.648 -4.633 1 95.38 607 ILE A N 1
ATOM 4724 C CA . ILE A 1 607 ? -7.055 -15.602 -6.086 1 95.38 607 ILE A CA 1
ATOM 4725 C C . ILE A 1 607 ? -6.613 -14.211 -6.527 1 95.38 607 ILE A C 1
ATOM 4727 O O . ILE A 1 607 ? -7.422 -13.281 -6.559 1 95.38 607 ILE A O 1
ATOM 4731 N N . PRO A 1 608 ? -5.402 -14.039 -6.879 1 94.75 608 PRO A N 1
ATOM 4732 C CA . PRO A 1 608 ? -4.906 -12.719 -7.277 1 94.75 608 PRO A CA 1
ATOM 4733 C C . PRO A 1 608 ? -5.344 -12.328 -8.688 1 94.75 608 PRO A C 1
ATOM 4735 O O . PRO A 1 608 ? -4.496 -12.086 -9.555 1 94.75 608 PRO A O 1
ATOM 4738 N N . ASP A 1 609 ? -6.613 -12.227 -8.969 1 93.25 609 ASP A N 1
ATOM 4739 C CA . ASP A 1 609 ? -7.258 -11.742 -10.18 1 93.25 609 ASP A CA 1
ATOM 4740 C C . ASP A 1 609 ? -7.656 -10.273 -10.039 1 93.25 609 ASP A C 1
ATOM 4742 O O . ASP A 1 609 ? -8.5 -9.93 -9.203 1 93.25 609 ASP A O 1
ATOM 4746 N N . PRO A 1 610 ? -7.055 -9.422 -10.898 1 90.56 610 PRO A N 1
ATOM 4747 C CA . PRO A 1 610 ? -7.32 -7.988 -10.781 1 90.56 610 PRO A CA 1
ATOM 4748 C C . PRO A 1 610 ? -8.797 -7.645 -10.961 1 90.56 610 PRO A C 1
ATOM 4750 O O . PRO A 1 610 ? -9.219 -6.535 -10.633 1 90.56 610 PRO A O 1
ATOM 4753 N N . HIS A 1 611 ? -9.625 -8.523 -11.445 1 90.31 611 HIS A N 1
ATOM 4754 C CA . HIS A 1 611 ? -11.047 -8.25 -11.641 1 90.31 611 HIS A CA 1
ATOM 4755 C C . HIS A 1 611 ? -11.883 -8.852 -10.516 1 90.31 611 HIS A C 1
ATOM 4757 O O . HIS A 1 611 ? -13.102 -8.672 -10.477 1 90.31 611 HIS A O 1
ATOM 4763 N N . LEU A 1 612 ? -11.242 -9.609 -9.664 1 92.81 612 LEU A N 1
ATOM 4764 C CA . LEU A 1 612 ? -11.914 -10.219 -8.523 1 92.81 612 LEU A CA 1
ATOM 4765 C C . LEU A 1 612 ? -11.727 -9.375 -7.266 1 92.81 612 LEU A C 1
ATOM 4767 O O . LEU A 1 612 ? -12.531 -9.453 -6.332 1 92.81 612 LEU A O 1
ATOM 4771 N N . ARG A 1 613 ? -10.648 -8.594 -7.254 1 93.12 613 ARG A N 1
ATOM 4772 C CA . ARG A 1 613 ? -10.297 -7.816 -6.07 1 93.12 613 ARG A CA 1
ATOM 4773 C C . ARG A 1 613 ? -9.703 -6.469 -6.457 1 93.12 613 ARG A C 1
ATOM 4775 O O . ARG A 1 613 ? -9.281 -6.277 -7.598 1 93.12 613 ARG A O 1
ATOM 4782 N N . HIS A 1 614 ? -9.711 -5.594 -5.523 1 92.81 614 HIS A N 1
ATOM 4783 C CA . HIS A 1 614 ? -9.141 -4.277 -5.793 1 92.81 614 HIS A CA 1
ATOM 4784 C C . HIS A 1 614 ? -7.652 -4.25 -5.477 1 92.81 614 HIS A C 1
ATOM 4786 O O . HIS A 1 614 ? -7.246 -4.531 -4.344 1 92.81 614 HIS A O 1
ATOM 4792 N N . GLY A 1 615 ? -6.852 -3.873 -6.418 1 93.06 615 GLY A N 1
ATOM 4793 C CA . GLY A 1 615 ? -5.402 -3.973 -6.324 1 93.06 615 GLY A CA 1
ATOM 4794 C C . GLY A 1 615 ? -4.805 -3.014 -5.312 1 93.06 615 GLY A C 1
ATOM 4795 O O . GLY A 1 615 ? -3.652 -3.174 -4.902 1 93.06 615 GLY A O 1
ATOM 4796 N N . ALA A 1 616 ? -5.48 -1.997 -4.855 1 92.94 616 ALA A N 1
ATOM 4797 C CA . ALA A 1 616 ? -4.949 -0.979 -3.949 1 92.94 616 ALA A CA 1
ATOM 4798 C C . ALA A 1 616 ? -4.871 -1.504 -2.52 1 92.94 616 ALA A C 1
ATOM 4800 O O . ALA A 1 616 ? -4.227 -0.896 -1.663 1 92.94 616 ALA A O 1
ATOM 4801 N N . LEU A 1 617 ? -5.578 -2.564 -2.219 1 94.81 617 LEU A N 1
ATOM 4802 C CA . LEU A 1 617 ? -5.488 -3.182 -0.901 1 94.81 617 LEU A CA 1
ATOM 4803 C C . LEU A 1 617 ? -4.281 -4.109 -0.817 1 94.81 617 LEU A C 1
ATOM 4805 O O . LEU A 1 617 ? -3.664 -4.426 -1.837 1 94.81 617 LEU A O 1
ATOM 4809 N N . VAL A 1 618 ? -3.898 -4.457 0.427 1 94.12 618 VAL A N 1
ATOM 4810 C CA . VAL A 1 618 ? -2.76 -5.348 0.632 1 94.12 618 VAL A CA 1
ATOM 4811 C C . VAL A 1 618 ? -3.256 -6.777 0.842 1 94.12 618 VAL A C 1
ATOM 4813 O O . VAL A 1 618 ? -3.988 -7.055 1.795 1 94.12 618 VAL A O 1
ATOM 4816 N N . TRP A 1 619 ? -2.896 -7.637 -0.043 1 94.44 619 TRP A N 1
ATOM 4817 C CA . TRP A 1 619 ? -3.389 -9.016 -0.021 1 94.44 619 TRP A CA 1
ATOM 4818 C C . TRP A 1 619 ? -2.279 -9.984 0.373 1 94.44 619 TRP A C 1
ATOM 4820 O O . TRP A 1 619 ? -1.097 -9.695 0.177 1 94.44 619 TRP A O 1
ATOM 4830 N N . GLU A 1 620 ? -2.652 -11.078 0.915 1 89.5 620 GLU A N 1
ATOM 4831 C CA . GLU A 1 620 ? -1.712 -12.117 1.321 1 89.5 620 GLU A CA 1
ATOM 4832 C C . GLU A 1 620 ? -0.897 -12.617 0.133 1 89.5 620 GLU A C 1
ATOM 4834 O O . GLU A 1 620 ? 0.323 -12.766 0.23 1 89.5 620 GLU A O 1
ATOM 4839 N N . HIS A 1 621 ? -1.61 -12.93 -0.92 1 93.38 621 HIS A N 1
ATOM 4840 C CA . HIS A 1 621 ? -0.956 -13.336 -2.16 1 93.38 621 HIS A CA 1
ATOM 4841 C C . HIS A 1 621 ? -1.036 -12.234 -3.209 1 93.38 621 HIS A C 1
ATOM 4843 O O . HIS A 1 621 ? -2.121 -11.914 -3.699 1 93.38 621 HIS A O 1
ATOM 4849 N N . ALA A 1 622 ? 0.105 -11.688 -3.51 1 94.88 622 ALA A N 1
ATOM 4850 C CA . ALA A 1 622 ? 0.122 -10.578 -4.465 1 94.88 622 ALA A CA 1
ATOM 4851 C C . ALA A 1 622 ? -0.032 -11.086 -5.895 1 94.88 622 ALA A C 1
ATOM 4853 O O . ALA A 1 622 ? 0.276 -12.25 -6.188 1 94.88 622 ALA A O 1
ATOM 4854 N N . HIS A 1 623 ? -0.54 -10.234 -6.746 1 94.62 623 HIS A N 1
ATOM 4855 C CA . HIS A 1 623 ? -0.629 -10.547 -8.172 1 94.62 623 HIS A CA 1
ATOM 4856 C C . HIS A 1 623 ? 0.756 -10.703 -8.789 1 94.62 623 HIS A C 1
ATOM 4858 O O . HIS A 1 623 ? 0.952 -11.516 -9.688 1 94.62 623 HIS A O 1
ATOM 4864 N N . VAL A 1 624 ? 1.739 -9.883 -8.297 1 92.31 624 VAL A N 1
ATOM 4865 C CA . VAL A 1 624 ? 3.125 -9.945 -8.75 1 92.31 624 VAL A CA 1
ATOM 4866 C C . VAL A 1 624 ? 4.062 -10.031 -7.547 1 92.31 624 VAL A C 1
ATOM 4868 O O . VAL A 1 624 ? 3.973 -9.219 -6.625 1 92.31 624 VAL A O 1
ATOM 4871 N N . ALA A 1 625 ? 4.867 -10.984 -7.488 1 92.69 625 ALA A N 1
ATOM 4872 C CA . ALA A 1 625 ? 5.949 -11.07 -6.512 1 92.69 625 ALA A CA 1
ATOM 4873 C C . ALA A 1 625 ? 7.285 -10.68 -7.129 1 92.69 625 ALA A C 1
ATOM 4875 O O . ALA A 1 625 ? 7.711 -11.273 -8.125 1 92.69 625 ALA A O 1
ATOM 4876 N N . VAL A 1 626 ? 7.898 -9.672 -6.637 1 92.12 626 VAL A N 1
ATOM 4877 C CA . VAL A 1 626 ? 9.219 -9.25 -7.086 1 92.12 626 VAL A CA 1
ATOM 4878 C C . VAL A 1 626 ? 10.289 -9.797 -6.137 1 92.12 626 VAL A C 1
ATOM 4880 O O . VAL A 1 626 ? 10.359 -9.391 -4.973 1 92.12 626 VAL A O 1
ATOM 4883 N N . LEU A 1 627 ? 11.016 -10.664 -6.602 1 89 627 LEU A N 1
ATOM 4884 C CA . LEU A 1 627 ? 12.047 -11.32 -5.801 1 89 627 LEU A CA 1
ATOM 4885 C C . LEU A 1 627 ? 13.398 -10.633 -5.984 1 89 627 LEU A C 1
ATOM 4887 O O . LEU A 1 627 ? 13.875 -10.484 -7.113 1 89 627 LEU A O 1
ATOM 4891 N N . LEU A 1 628 ? 13.969 -10.234 -4.906 1 89.81 628 LEU A N 1
ATOM 4892 C CA . LEU A 1 628 ? 15.258 -9.555 -4.906 1 89.81 628 LEU A CA 1
ATOM 4893 C C . LEU A 1 628 ? 16.359 -10.477 -4.391 1 89.81 628 LEU A C 1
ATOM 4895 O O . LEU A 1 628 ? 16.234 -11.039 -3.301 1 89.81 628 LEU A O 1
ATOM 4899 N N . ASP A 1 629 ? 17.406 -10.672 -5.172 1 84.5 629 ASP A N 1
ATOM 4900 C CA . ASP A 1 629 ? 18.516 -11.531 -4.77 1 84.5 629 ASP A CA 1
ATOM 4901 C C . ASP A 1 629 ? 19.391 -10.844 -3.734 1 84.5 629 ASP A C 1
ATOM 4903 O O . ASP A 1 629 ? 19.828 -11.469 -2.764 1 84.5 629 ASP A O 1
ATOM 4907 N N . HIS A 1 630 ? 19.703 -9.555 -4.039 1 85 630 HIS A N 1
ATOM 4908 C CA . HIS A 1 630 ? 20.5 -8.727 -3.145 1 85 630 HIS A CA 1
ATOM 4909 C C . HIS A 1 630 ? 19.781 -7.441 -2.775 1 85 630 HIS A C 1
ATOM 4911 O O . HIS A 1 630 ? 19.359 -6.684 -3.656 1 85 630 HIS A O 1
ATOM 4917 N N . ALA A 1 631 ? 19.703 -7.195 -1.526 1 87.12 631 ALA A N 1
ATOM 4918 C CA . ALA A 1 631 ? 18.891 -6.066 -1.065 1 87.12 631 ALA A CA 1
ATOM 4919 C C . ALA A 1 631 ? 19.641 -4.75 -1.229 1 87.12 631 ALA A C 1
ATOM 4921 O O . ALA A 1 631 ? 19.031 -3.678 -1.24 1 87.12 631 ALA A O 1
ATOM 4922 N N . GLY A 1 632 ? 21.016 -4.789 -1.408 1 86.38 632 GLY A N 1
ATOM 4923 C CA . GLY A 1 632 ? 21.766 -3.549 -1.449 1 86.38 632 GLY A CA 1
ATOM 4924 C C . GLY A 1 632 ? 21.734 -2.781 -0.14 1 86.38 632 GLY A C 1
ATOM 4925 O O . GLY A 1 632 ? 21.531 -3.373 0.925 1 86.38 632 GLY A O 1
ATOM 4926 N N . ASP A 1 633 ? 22.125 -1.465 -0.161 1 90.5 633 ASP A N 1
ATOM 4927 C CA . ASP A 1 633 ? 22.047 -0.673 1.062 1 90.5 633 ASP A CA 1
ATOM 4928 C C . ASP A 1 633 ? 20.625 -0.178 1.312 1 90.5 633 ASP A C 1
ATOM 4930 O O . ASP A 1 633 ? 19.75 -0.369 0.477 1 90.5 633 ASP A O 1
ATOM 4934 N N . ASP A 1 634 ? 20.391 0.482 2.383 1 93.81 634 ASP A N 1
ATOM 4935 C CA . ASP A 1 634 ? 19.062 0.907 2.803 1 93.81 634 ASP A CA 1
ATOM 4936 C C . ASP A 1 634 ? 18.438 1.848 1.775 1 93.81 634 ASP A C 1
ATOM 4938 O O . ASP A 1 634 ? 17.266 1.697 1.42 1 93.81 634 ASP A O 1
ATOM 4942 N N . SER A 1 635 ? 19.234 2.781 1.266 1 94.38 635 SER A N 1
ATOM 4943 C CA . SER A 1 635 ? 18.703 3.775 0.341 1 94.38 635 SER A CA 1
ATOM 4944 C C . SER A 1 635 ? 18.281 3.135 -0.979 1 94.38 635 SER A C 1
ATOM 4946 O O . SER A 1 635 ? 17.266 3.506 -1.562 1 94.38 635 SER A O 1
ATOM 4948 N N . ALA A 1 636 ? 19.062 2.188 -1.402 1 93.06 636 ALA A N 1
ATOM 4949 C CA . ALA A 1 636 ? 18.75 1.472 -2.635 1 93.06 636 ALA A CA 1
ATOM 4950 C C . ALA A 1 636 ? 17.453 0.667 -2.482 1 93.06 636 ALA A C 1
ATOM 4952 O O . ALA A 1 636 ? 16.594 0.679 -3.371 1 93.06 636 ALA A O 1
ATOM 4953 N N . LEU A 1 637 ? 17.359 -0.054 -1.396 1 95.06 637 LEU A N 1
ATOM 4954 C CA . LEU A 1 637 ? 16.172 -0.867 -1.138 1 95.06 637 LEU A CA 1
ATOM 4955 C C . LEU A 1 637 ? 14.93 0.006 -1.037 1 95.06 637 LEU A C 1
ATOM 4957 O O . LEU A 1 637 ? 13.883 -0.338 -1.586 1 95.06 637 LEU A O 1
ATOM 4961 N N . ILE A 1 638 ? 15.07 1.146 -0.339 1 96.38 638 ILE A N 1
ATOM 4962 C CA . ILE A 1 638 ? 13.961 2.074 -0.166 1 96.38 638 ILE A CA 1
ATOM 4963 C C . ILE A 1 638 ? 13.523 2.613 -1.526 1 96.38 638 ILE A C 1
ATOM 4965 O O . ILE A 1 638 ? 12.328 2.631 -1.839 1 96.38 638 ILE A O 1
ATOM 4969 N N . ALA A 1 639 ? 14.477 3.035 -2.32 1 94.31 639 ALA A N 1
ATOM 4970 C CA . ALA A 1 639 ? 14.164 3.578 -3.641 1 94.31 639 ALA A CA 1
ATOM 4971 C C . ALA A 1 639 ? 13.508 2.523 -4.527 1 94.31 639 ALA A C 1
ATOM 4973 O O . ALA A 1 639 ? 12.562 2.818 -5.262 1 94.31 639 ALA A O 1
ATOM 4974 N N . CYS A 1 640 ? 14 1.347 -4.473 1 93.38 640 CYS A N 1
ATOM 4975 C CA . CYS A 1 640 ? 13.453 0.238 -5.25 1 93.38 640 CYS A CA 1
ATOM 4976 C C . CYS A 1 640 ? 12.016 -0.06 -4.84 1 93.38 640 CYS A C 1
ATOM 4978 O O . CYS A 1 640 ? 11.125 -0.119 -5.688 1 93.38 640 CYS A O 1
ATOM 4980 N N . ALA A 1 641 ? 11.805 -0.234 -3.549 1 95.88 641 ALA A N 1
ATOM 4981 C CA . ALA A 1 641 ? 10.469 -0.508 -3.029 1 95.88 641 ALA A CA 1
ATOM 4982 C C . ALA A 1 641 ? 9.484 0.582 -3.445 1 95.88 641 ALA A C 1
ATOM 4984 O O . ALA A 1 641 ? 8.367 0.287 -3.873 1 95.88 641 ALA A O 1
ATOM 4985 N N . ALA A 1 642 ? 9.938 1.805 -3.318 1 94.56 642 ALA A N 1
ATOM 4986 C CA . ALA A 1 642 ? 9.086 2.936 -3.676 1 94.56 642 ALA A CA 1
ATOM 4987 C C . ALA A 1 642 ? 8.664 2.861 -5.141 1 94.56 642 ALA A C 1
ATOM 4989 O O . ALA A 1 642 ? 7.492 3.09 -5.469 1 94.56 642 ALA A O 1
ATOM 4990 N N . SER A 1 643 ? 9.578 2.57 -5.977 1 91.38 643 SER A N 1
ATOM 4991 C CA . SER A 1 643 ? 9.289 2.479 -7.402 1 91.38 643 SER A CA 1
ATOM 4992 C C . SER A 1 643 ? 8.336 1.323 -7.703 1 91.38 643 SER A C 1
ATOM 4994 O O . SER A 1 643 ? 7.434 1.456 -8.531 1 91.38 643 SER A O 1
ATOM 4996 N N . LEU A 1 644 ? 8.508 0.193 -7.047 1 92.56 644 LEU A N 1
ATOM 4997 C CA . LEU A 1 644 ? 7.676 -0.989 -7.254 1 92.56 644 LEU A CA 1
ATOM 4998 C C . LEU A 1 644 ? 6.25 -0.742 -6.773 1 92.56 644 LEU A C 1
ATOM 5000 O O . LEU A 1 644 ? 5.289 -1.086 -7.465 1 92.56 644 LEU A O 1
ATOM 5004 N N . PHE A 1 645 ? 6.105 -0.111 -5.629 1 94.56 645 PHE A N 1
ATOM 5005 C CA . PHE A 1 645 ? 4.812 0.037 -4.977 1 94.56 645 PHE A CA 1
ATOM 5006 C C . PHE A 1 645 ? 4.027 1.193 -5.582 1 94.56 645 PHE A C 1
ATOM 5008 O O . PHE A 1 645 ? 2.885 1.447 -5.191 1 94.56 645 PHE A O 1
ATOM 5015 N N . ALA A 1 646 ? 4.629 1.875 -6.527 1 90.69 646 ALA A N 1
ATOM 5016 C CA . ALA A 1 646 ? 3.844 2.779 -7.363 1 90.69 646 ALA A CA 1
ATOM 5017 C C . ALA A 1 646 ? 2.793 2.014 -8.164 1 90.69 646 ALA A C 1
ATOM 5019 O O . ALA A 1 646 ? 1.816 2.6 -8.633 1 90.69 646 ALA A O 1
ATOM 5020 N N . SER A 1 647 ? 3.014 0.7 -8.312 1 90.81 647 SER A N 1
ATOM 5021 C CA . SER A 1 647 ? 2.012 -0.214 -8.852 1 90.81 647 SER A CA 1
ATOM 5022 C C . SER A 1 647 ? 1.273 -0.949 -7.742 1 90.81 647 SER A C 1
ATOM 5024 O O . SER A 1 647 ? 1.768 -1.038 -6.613 1 90.81 647 SER A O 1
ATOM 5026 N N . THR A 1 648 ? 0.051 -1.39 -8.094 1 90.06 648 THR A N 1
ATOM 5027 C CA . THR A 1 648 ? -0.764 -2.029 -7.066 1 90.06 648 THR A CA 1
ATOM 5028 C C . THR A 1 648 ? -0.636 -3.549 -7.145 1 90.06 648 THR A C 1
ATOM 5030 O O . THR A 1 648 ? -0.219 -4.09 -8.172 1 90.06 648 THR A O 1
ATOM 5033 N N . ASP A 1 649 ? -0.933 -4.234 -5.984 1 94.94 649 ASP A N 1
ATOM 5034 C CA . ASP A 1 649 ? -0.989 -5.688 -5.84 1 94.94 649 ASP A CA 1
ATOM 5035 C C . ASP A 1 649 ? 0.355 -6.324 -6.184 1 94.94 649 ASP A C 1
ATOM 5037 O O . ASP A 1 649 ? 0.412 -7.293 -6.949 1 94.94 649 ASP A O 1
ATOM 5041 N N . VAL A 1 650 ? 1.438 -5.68 -5.703 1 95.25 650 VAL A N 1
ATOM 5042 C CA . VAL A 1 650 ? 2.822 -6.113 -5.859 1 95.25 650 VAL A CA 1
ATOM 5043 C C . VAL A 1 650 ? 3.438 -6.379 -4.488 1 95.25 650 VAL A C 1
ATOM 5045 O O . VAL A 1 650 ? 3.207 -5.625 -3.539 1 95.25 650 VAL A O 1
ATOM 5048 N N . ALA A 1 651 ? 4.172 -7.414 -4.316 1 95.81 651 ALA A N 1
ATOM 5049 C CA . ALA A 1 651 ? 4.945 -7.699 -3.111 1 95.81 651 ALA A CA 1
ATOM 5050 C C . ALA A 1 651 ? 6.438 -7.766 -3.424 1 95.81 651 ALA A C 1
ATOM 5052 O O . ALA A 1 651 ? 6.836 -8.273 -4.473 1 95.81 651 ALA A O 1
ATOM 5053 N N . LEU A 1 652 ? 7.242 -7.176 -2.6 1 96.38 652 LEU A N 1
ATOM 5054 C CA . LEU A 1 652 ? 8.695 -7.27 -2.682 1 96.38 652 LEU A CA 1
ATOM 5055 C C . LEU A 1 652 ? 9.234 -8.328 -1.723 1 96.38 652 LEU A C 1
ATOM 5057 O O . LEU A 1 652 ? 9.031 -8.227 -0.51 1 96.38 652 LEU A O 1
ATOM 5061 N N . ILE A 1 653 ? 9.797 -9.32 -2.27 1 94.38 653 ILE A N 1
ATOM 5062 C CA . ILE A 1 653 ? 10.367 -10.414 -1.48 1 94.38 653 ILE A CA 1
ATOM 5063 C C . ILE A 1 653 ? 11.875 -10.227 -1.356 1 94.38 653 ILE A C 1
ATOM 5065 O O . ILE A 1 653 ? 12.602 -10.312 -2.35 1 94.38 653 ILE A O 1
ATOM 5069 N N . VAL A 1 654 ? 12.344 -9.992 -0.147 1 94.25 654 VAL A N 1
ATOM 5070 C CA . VAL A 1 654 ? 13.773 -9.812 0.108 1 94.25 654 VAL A CA 1
ATOM 5071 C C . VAL A 1 654 ? 14.352 -11.078 0.729 1 94.25 654 VAL A C 1
ATOM 5073 O O . VAL A 1 654 ? 13.617 -11.898 1.28 1 94.25 654 VAL A O 1
ATOM 5076 N N . PRO A 1 655 ? 15.633 -11.273 0.612 1 84.88 655 PRO A N 1
ATOM 5077 C CA . PRO A 1 655 ? 16.234 -12.461 1.217 1 84.88 655 PRO A CA 1
ATOM 5078 C C . PRO A 1 655 ? 15.977 -12.555 2.719 1 84.88 655 PRO A C 1
ATOM 5080 O O . PRO A 1 655 ? 15.922 -11.531 3.404 1 84.88 655 PRO A O 1
ATOM 5083 N N . ALA A 1 656 ? 15.828 -13.75 3.174 1 82.31 656 ALA A N 1
ATOM 5084 C CA . ALA A 1 656 ? 15.609 -13.984 4.598 1 82.31 656 ALA A CA 1
ATOM 5085 C C . ALA A 1 656 ? 16.734 -13.391 5.434 1 82.31 656 ALA A C 1
ATOM 5087 O O . ALA A 1 656 ? 17.906 -13.492 5.066 1 82.31 656 ALA A O 1
ATOM 5088 N N . GLY A 1 657 ? 16.422 -12.734 6.508 1 83.31 657 GLY A N 1
ATOM 5089 C CA . GLY A 1 657 ? 17.406 -12.148 7.398 1 83.31 657 GLY A CA 1
ATOM 5090 C C . GLY A 1 657 ? 17.812 -10.742 7.004 1 83.31 657 GLY A C 1
ATOM 5091 O O . GLY A 1 657 ? 18.594 -10.094 7.707 1 83.31 657 GLY A O 1
ATOM 5092 N N . THR A 1 658 ? 17.328 -10.32 5.836 1 87.56 658 THR A N 1
ATOM 5093 C CA . THR A 1 658 ? 17.641 -8.961 5.418 1 87.56 658 THR A CA 1
ATOM 5094 C C . THR A 1 658 ? 17.141 -7.953 6.449 1 87.56 658 THR A C 1
ATOM 5096 O O . THR A 1 658 ? 15.953 -7.941 6.789 1 87.56 658 THR A O 1
ATOM 5099 N N . PRO A 1 659 ? 18.094 -7.195 7.012 1 90.38 659 PRO A N 1
ATOM 5100 C CA . PRO A 1 659 ? 17.609 -6.113 7.871 1 90.38 659 PRO A CA 1
ATOM 5101 C C . PRO A 1 659 ? 16.844 -5.039 7.102 1 90.38 659 PRO A C 1
ATOM 5103 O O . PRO A 1 659 ? 17.359 -4.484 6.125 1 90.38 659 PRO A O 1
ATOM 5106 N N . LEU A 1 660 ? 15.719 -4.812 7.461 1 93.5 660 LEU A N 1
ATOM 5107 C CA . LEU A 1 660 ? 14.898 -3.828 6.766 1 93.5 660 LEU A CA 1
ATOM 5108 C C . LEU A 1 660 ? 15.023 -2.455 7.418 1 93.5 660 LEU A C 1
ATOM 5110 O O . LEU A 1 660 ? 15.023 -2.344 8.648 1 93.5 660 LEU A O 1
ATOM 5114 N N . PRO A 1 661 ? 15.273 -1.412 6.602 1 94.5 661 PRO A N 1
ATOM 5115 C CA . PRO A 1 661 ? 15.211 -0.061 7.164 1 94.5 661 PRO A CA 1
ATOM 5116 C C . PRO A 1 661 ? 13.844 0.262 7.77 1 94.5 661 PRO A C 1
ATOM 5118 O O . PRO A 1 661 ? 12.836 -0.346 7.398 1 94.5 661 PRO A O 1
ATOM 5121 N N . PRO A 1 662 ? 13.75 1.221 8.664 1 91.38 662 PRO A N 1
ATOM 5122 C CA . PRO A 1 662 ? 12.5 1.549 9.359 1 91.38 662 PRO A CA 1
ATOM 5123 C C . PRO A 1 662 ? 11.383 1.938 8.398 1 91.38 662 PRO A C 1
ATOM 5125 O O . PRO A 1 662 ? 10.203 1.687 8.68 1 91.38 662 PRO A O 1
ATOM 5128 N N . GLU A 1 663 ? 11.734 2.467 7.258 1 92.38 663 GLU A N 1
ATOM 5129 C CA . GLU A 1 663 ? 10.758 2.924 6.277 1 92.38 663 GLU A CA 1
ATOM 5130 C C . GLU A 1 663 ? 9.984 1.75 5.684 1 92.38 663 GLU A C 1
ATOM 5132 O O . GLU A 1 663 ? 8.883 1.93 5.152 1 92.38 663 GLU A O 1
ATOM 5137 N N . LEU A 1 664 ? 10.586 0.543 5.754 1 95.12 664 LEU A N 1
ATOM 5138 C CA . LEU A 1 664 ? 9.992 -0.612 5.086 1 95.12 664 LEU A CA 1
ATOM 5139 C C . LEU A 1 664 ? 9.586 -1.677 6.102 1 95.12 664 LEU A C 1
ATOM 5141 O O . LEU A 1 664 ? 8.867 -2.617 5.766 1 95.12 664 LEU A O 1
ATOM 5145 N N . ALA A 1 665 ? 9.961 -1.513 7.328 1 90.44 665 ALA A N 1
ATOM 5146 C CA . ALA A 1 665 ? 9.852 -2.568 8.336 1 90.44 665 ALA A CA 1
ATOM 5147 C C . ALA A 1 665 ? 8.383 -2.895 8.625 1 90.44 665 ALA A C 1
ATOM 5149 O O . ALA A 1 665 ? 8.039 -4.055 8.852 1 90.44 665 ALA A O 1
ATOM 5150 N N . ALA A 1 666 ? 7.539 -1.91 8.555 1 88.62 666 ALA A N 1
ATOM 5151 C CA . ALA A 1 666 ? 6.145 -2.139 8.914 1 88.62 666 ALA A CA 1
ATOM 5152 C C . ALA A 1 666 ? 5.281 -2.338 7.672 1 88.62 666 ALA A C 1
ATOM 5154 O O . ALA A 1 666 ? 4.062 -2.518 7.773 1 88.62 666 ALA A O 1
ATOM 5155 N N . ASP A 1 667 ? 5.84 -2.262 6.527 1 93.44 667 ASP A N 1
ATOM 5156 C CA . ASP A 1 667 ? 5.09 -2.4 5.281 1 93.44 667 ASP A CA 1
ATOM 5157 C C . ASP A 1 667 ? 4.852 -3.871 4.945 1 93.44 667 ASP A C 1
ATOM 5159 O O . ASP A 1 667 ? 5.797 -4.605 4.645 1 93.44 667 ASP A O 1
ATOM 5163 N N . PRO A 1 668 ? 3.613 -4.375 4.953 1 94.06 668 PRO A N 1
ATOM 5164 C CA . PRO A 1 668 ? 3.33 -5.793 4.723 1 94.06 668 PRO A CA 1
ATOM 5165 C C . PRO A 1 668 ? 3.619 -6.227 3.287 1 94.06 668 PRO A C 1
ATOM 5167 O O . PRO A 1 668 ? 3.582 -7.422 2.979 1 94.06 668 PRO A O 1
ATOM 5170 N N . ARG A 1 669 ? 3.932 -5.305 2.441 1 96.31 669 ARG A N 1
ATOM 5171 C CA . ARG A 1 669 ? 4.254 -5.641 1.058 1 96.31 669 ARG A CA 1
ATOM 5172 C C . ARG A 1 669 ? 5.699 -6.105 0.929 1 96.31 669 ARG A C 1
ATOM 5174 O O . ARG A 1 669 ? 6.086 -6.676 -0.094 1 96.31 669 ARG A O 1
ATOM 5181 N N . VAL A 1 670 ? 6.473 -5.758 1.883 1 96.44 670 VAL A N 1
ATOM 5182 C CA . VAL A 1 670 ? 7.852 -6.238 1.928 1 96.44 670 VAL A CA 1
ATOM 5183 C C . VAL A 1 670 ? 7.93 -7.504 2.775 1 96.44 670 VAL A C 1
ATOM 5185 O O . VAL A 1 670 ? 7.637 -7.477 3.975 1 96.44 670 VAL A O 1
ATOM 5188 N N . ARG A 1 671 ? 8.305 -8.547 2.139 1 93.5 671 ARG A N 1
ATOM 5189 C CA . ARG A 1 671 ? 8.289 -9.859 2.789 1 93.5 671 ARG A CA 1
ATOM 5190 C C . ARG A 1 671 ? 9.594 -10.609 2.545 1 93.5 671 ARG A C 1
ATOM 5192 O O . ARG A 1 671 ? 10.391 -10.211 1.698 1 93.5 671 ARG A O 1
ATOM 5199 N N . THR A 1 672 ? 9.734 -11.664 3.375 1 90.25 672 THR A N 1
ATOM 5200 C CA . THR A 1 672 ? 10.914 -12.5 3.178 1 90.25 672 THR A CA 1
ATOM 5201 C C . THR A 1 672 ? 10.523 -13.82 2.518 1 90.25 672 THR A C 1
ATOM 5203 O O . THR A 1 672 ? 11.398 -14.617 2.16 1 90.25 672 THR A O 1
ATOM 5206 N N . SER A 1 673 ? 9.211 -14.047 2.426 1 86.44 673 SER A N 1
ATOM 5207 C CA . SER A 1 673 ? 8.711 -15.258 1.767 1 86.44 673 SER A CA 1
ATOM 5208 C C . SER A 1 673 ? 7.312 -15.039 1.206 1 86.44 673 SER A C 1
ATOM 5210 O O . SER A 1 673 ? 6.648 -14.055 1.533 1 86.44 673 SER A O 1
ATOM 5212 N N . TYR A 1 674 ? 6.996 -15.805 0.299 1 85.5 674 TYR A N 1
ATOM 5213 C CA . TYR A 1 674 ? 5.641 -15.836 -0.238 1 85.5 674 TYR A CA 1
ATOM 5214 C C . TYR A 1 674 ? 5.254 -17.25 -0.664 1 85.5 674 TYR A C 1
ATOM 5216 O O . TYR A 1 674 ? 6.109 -18.125 -0.761 1 85.5 674 TYR A O 1
ATOM 5224 N N . ARG A 1 675 ? 4.055 -17.531 -0.739 1 80.31 675 ARG A N 1
ATOM 5225 C CA . ARG A 1 675 ? 3.59 -18.859 -1.152 1 80.31 675 ARG A CA 1
ATOM 5226 C C . ARG A 1 675 ? 3.596 -18.984 -2.672 1 80.31 675 ARG A C 1
ATOM 5228 O O . ARG A 1 675 ? 2.777 -18.375 -3.357 1 80.31 675 ARG A O 1
ATOM 5235 N N . ARG A 1 676 ? 4.449 -19.828 -3.055 1 78.56 676 ARG A N 1
ATOM 5236 C CA . ARG A 1 676 ? 4.496 -20.094 -4.488 1 78.56 676 ARG A CA 1
ATOM 5237 C C . ARG A 1 676 ? 3.254 -20.859 -4.945 1 78.56 676 ARG A C 1
ATOM 5239 O O . ARG A 1 676 ? 2.639 -21.578 -4.16 1 78.56 676 ARG A O 1
ATOM 5246 N N . GLY A 1 677 ? 2.834 -20.641 -6.121 1 83.81 677 GLY A N 1
ATOM 5247 C CA . GLY A 1 677 ? 1.701 -21.359 -6.676 1 83.81 677 GLY A CA 1
ATOM 5248 C C . GLY A 1 677 ? 0.415 -20.562 -6.66 1 83.81 677 GLY A C 1
ATOM 5249 O O . GLY A 1 677 ? -0.589 -20.984 -7.242 1 83.81 677 GLY A O 1
ATOM 5250 N N . ARG A 1 678 ? 0.484 -19.484 -5.953 1 89.94 678 ARG A N 1
ATOM 5251 C CA . ARG A 1 678 ? -0.725 -18.672 -5.91 1 89.94 678 ARG A CA 1
ATOM 5252 C C . ARG A 1 678 ? -0.524 -17.344 -6.652 1 89.94 678 ARG A C 1
ATOM 5254 O O . ARG A 1 678 ? -1.494 -16.672 -7.008 1 89.94 678 ARG A O 1
ATOM 5261 N N . THR A 1 679 ? 0.684 -16.984 -6.859 1 90.81 679 THR A N 1
ATOM 5262 C CA . THR A 1 679 ? 1.018 -15.734 -7.539 1 90.81 679 THR A CA 1
ATOM 5263 C C . THR A 1 679 ? 1.272 -15.977 -9.023 1 90.81 679 THR A C 1
ATOM 5265 O O . THR A 1 679 ? 2.186 -16.719 -9.391 1 90.81 679 THR A O 1
ATOM 5268 N N . PRO A 1 680 ? 0.583 -15.336 -9.914 1 88.88 680 PRO A N 1
ATOM 5269 C CA . PRO A 1 680 ? 0.688 -15.641 -11.344 1 88.88 680 PRO A CA 1
ATOM 5270 C C . PRO A 1 680 ? 1.955 -15.07 -11.977 1 88.88 680 PRO A C 1
ATOM 5272 O O . PRO A 1 680 ? 2.426 -15.586 -13 1 88.88 680 PRO A O 1
ATOM 5275 N N . TRP A 1 681 ? 2.545 -14 -11.336 1 87.81 681 TRP A N 1
ATOM 5276 C CA . TRP A 1 681 ? 3.691 -13.336 -11.953 1 87.81 681 TRP A CA 1
ATOM 5277 C C . TRP A 1 681 ? 4.824 -13.164 -10.945 1 87.81 681 TRP A C 1
ATOM 5279 O O . TRP A 1 681 ? 4.586 -12.812 -9.789 1 87.81 681 TRP A O 1
ATOM 5289 N N . GLU A 1 682 ? 5.984 -13.398 -11.414 1 85.25 682 GLU A N 1
ATOM 5290 C CA . GLU A 1 682 ? 7.195 -13.156 -10.633 1 85.25 682 GLU A CA 1
ATOM 5291 C C . GLU A 1 682 ? 8.18 -12.281 -11.406 1 85.25 682 GLU A C 1
ATOM 5293 O O . GLU A 1 682 ? 8.336 -12.445 -12.617 1 85.25 682 GLU A O 1
ATOM 5298 N N . ILE A 1 683 ? 8.75 -11.391 -10.789 1 84.12 683 ILE A N 1
ATOM 5299 C CA . ILE A 1 683 ? 9.859 -10.609 -11.328 1 84.12 683 ILE A CA 1
ATOM 5300 C C . ILE A 1 683 ? 11.109 -10.82 -10.477 1 84.12 683 ILE A C 1
ATOM 5302 O O . ILE A 1 683 ? 11.094 -10.562 -9.266 1 84.12 683 ILE A O 1
ATOM 5306 N N . HIS A 1 684 ? 12.062 -11.305 -11.062 1 82.56 684 HIS A N 1
ATOM 5307 C CA . HIS A 1 684 ? 13.328 -11.539 -10.367 1 82.56 684 HIS A CA 1
ATOM 5308 C C . HIS A 1 684 ? 14.32 -10.406 -10.641 1 82.56 684 HIS A C 1
ATOM 5310 O O . HIS A 1 684 ? 14.641 -10.125 -11.797 1 82.56 684 HIS A O 1
ATOM 5316 N N . LEU A 1 685 ? 14.758 -9.789 -9.594 1 83.56 685 LEU A N 1
ATOM 5317 C CA . LEU A 1 685 ? 15.75 -8.719 -9.656 1 83.56 685 LEU A CA 1
ATOM 5318 C C . LEU A 1 685 ? 17.031 -9.133 -8.953 1 83.56 685 LEU A C 1
ATOM 5320 O O . LEU A 1 685 ? 17 -9.602 -7.809 1 83.56 685 LEU A O 1
ATOM 5324 N N . SER A 1 686 ? 18.156 -9 -9.648 1 79.81 686 SER A N 1
ATOM 5325 C CA . SER A 1 686 ? 19.422 -9.312 -9.008 1 79.81 686 SER A CA 1
ATOM 5326 C C . SER A 1 686 ? 19.766 -8.281 -7.938 1 79.81 686 SER A C 1
ATOM 5328 O O . SER A 1 686 ? 20.359 -8.617 -6.91 1 79.81 686 SER A O 1
ATOM 5330 N N . ARG A 1 687 ? 19.484 -7.012 -8.242 1 84.56 687 ARG A N 1
ATOM 5331 C CA . ARG A 1 687 ? 19.703 -5.891 -7.34 1 84.56 687 ARG A CA 1
ATOM 5332 C C . ARG A 1 687 ? 18.547 -4.891 -7.41 1 84.56 687 ARG A C 1
ATOM 5334 O O . ARG A 1 687 ? 17.75 -4.93 -8.352 1 84.56 687 ARG A O 1
ATOM 5341 N N . PRO A 1 688 ? 18.5 -4.055 -6.387 1 89.5 688 PRO A N 1
ATOM 5342 C CA . PRO A 1 688 ? 17.438 -3.043 -6.438 1 89.5 688 PRO A CA 1
ATOM 5343 C C . PRO A 1 688 ? 17.5 -2.188 -7.699 1 89.5 688 PRO A C 1
ATOM 5345 O O . PRO A 1 688 ? 18.594 -1.874 -8.188 1 89.5 688 PRO A O 1
ATOM 5348 N N . CYS A 1 689 ? 16.406 -1.867 -8.219 1 87.81 689 CYS A N 1
ATOM 5349 C CA . CYS A 1 689 ? 16.297 -1.006 -9.391 1 87.81 689 CYS A CA 1
ATOM 5350 C C . CYS A 1 689 ? 15.172 0.004 -9.234 1 87.81 689 CYS A C 1
ATOM 5352 O O . CYS A 1 689 ? 14.352 -0.115 -8.328 1 87.81 689 CYS A O 1
ATOM 5354 N N . ILE A 1 690 ? 15.203 1.102 -9.984 1 88.81 690 ILE A N 1
ATOM 5355 C CA . ILE A 1 690 ? 14.102 2.053 -10.094 1 88.81 690 ILE A CA 1
ATOM 5356 C C . ILE A 1 690 ? 13.406 1.876 -11.445 1 88.81 690 ILE A C 1
ATOM 5358 O O . ILE A 1 690 ? 14.039 1.99 -12.492 1 88.81 690 ILE A O 1
ATOM 5362 N N . LEU A 1 691 ? 12.125 1.526 -11.352 1 81.5 691 LEU A N 1
ATOM 5363 C CA . LEU A 1 691 ? 11.352 1.299 -12.562 1 81.5 691 LEU A CA 1
ATOM 5364 C C . LEU A 1 691 ? 10.945 2.621 -13.203 1 81.5 691 LEU A C 1
ATOM 5366 O O . LEU A 1 691 ? 10.578 3.57 -12.508 1 81.5 691 LEU A O 1
ATOM 5370 N N . THR A 1 692 ? 11.047 2.824 -14.43 1 74.88 692 THR A N 1
ATOM 5371 C CA . THR A 1 692 ? 10.57 3.996 -15.156 1 74.88 692 THR A CA 1
ATOM 5372 C C . THR A 1 692 ? 9.188 3.736 -15.758 1 74.88 692 THR A C 1
ATOM 5374 O O . THR A 1 692 ? 8.625 4.602 -16.438 1 74.88 692 THR A O 1
ATOM 5377 N N . CYS A 1 693 ? 8.719 2.463 -15.57 1 76.75 693 CYS A N 1
ATOM 5378 C CA . CYS A 1 693 ? 7.379 2.062 -15.984 1 76.75 693 CYS A CA 1
ATOM 5379 C C . CYS A 1 693 ? 6.652 1.346 -14.859 1 76.75 693 CYS A C 1
ATOM 5381 O O . CYS A 1 693 ? 7.219 1.128 -13.781 1 76.75 693 CYS A O 1
ATOM 5383 N N . SER A 1 694 ? 5.387 1.063 -15.164 1 82.56 694 SER A N 1
ATOM 5384 C CA . SER A 1 694 ? 4.617 0.365 -14.141 1 82.56 694 SER A CA 1
ATOM 5385 C C . SER A 1 694 ? 4.871 -1.139 -14.188 1 82.56 694 SER A C 1
ATOM 5387 O O . SER A 1 694 ? 5.301 -1.669 -15.219 1 82.56 694 SER A O 1
ATOM 5389 N N . VAL A 1 695 ? 4.664 -1.809 -13.133 1 83.69 695 VAL A N 1
ATOM 5390 C CA . VAL A 1 695 ? 4.855 -3.254 -13.055 1 83.69 695 VAL A CA 1
ATOM 5391 C C . VAL A 1 695 ? 3.93 -3.949 -14.055 1 83.69 695 VAL A C 1
ATOM 5393 O O . VAL A 1 695 ? 4.359 -4.84 -14.797 1 83.69 695 VAL A O 1
ATOM 5396 N N . PRO A 1 696 ? 2.602 -3.516 -14.133 1 77.19 696 PRO A N 1
ATOM 5397 C CA . PRO A 1 696 ? 1.735 -4.137 -15.133 1 77.19 696 PRO A CA 1
ATOM 5398 C C . PRO A 1 696 ? 2.273 -3.986 -16.547 1 77.19 696 PRO A C 1
ATOM 5400 O O . PRO A 1 696 ? 2.092 -4.879 -17.391 1 77.19 696 PRO A O 1
ATOM 5403 N N . ALA A 1 697 ? 2.887 -2.844 -16.797 1 75.06 697 ALA A N 1
ATOM 5404 C CA . ALA A 1 697 ? 3.477 -2.645 -18.125 1 75.06 697 ALA A CA 1
ATOM 5405 C C . ALA A 1 697 ? 4.586 -3.658 -18.391 1 75.06 697 ALA A C 1
ATOM 5407 O O . ALA A 1 697 ? 4.742 -4.141 -19.516 1 75.06 697 ALA A O 1
ATOM 5408 N N . ILE A 1 698 ? 5.281 -3.928 -17.359 1 74.69 698 ILE A N 1
ATOM 5409 C CA . ILE A 1 698 ? 6.336 -4.93 -17.469 1 74.69 698 ILE A CA 1
ATOM 5410 C C . ILE A 1 698 ? 5.723 -6.293 -17.781 1 74.69 698 ILE A C 1
ATOM 5412 O O . ILE A 1 698 ? 6.203 -7.02 -18.641 1 74.69 698 ILE A O 1
ATOM 5416 N N . ILE A 1 699 ? 4.672 -6.617 -17.078 1 75.38 699 ILE A N 1
ATOM 5417 C CA . ILE A 1 699 ? 3.992 -7.898 -17.234 1 75.38 699 ILE A CA 1
ATOM 5418 C C . ILE A 1 699 ? 3.398 -7.988 -18.641 1 75.38 699 ILE A C 1
ATOM 5420 O O . ILE A 1 699 ? 3.504 -9.023 -19.297 1 75.38 699 ILE A O 1
ATOM 5424 N N . ALA A 1 700 ? 2.783 -6.855 -18.984 1 69.62 700 ALA A N 1
ATOM 5425 C CA . ALA A 1 700 ? 2.152 -6.82 -20.297 1 69.62 700 ALA A CA 1
ATOM 5426 C C . ALA A 1 700 ? 3.184 -7.004 -21.406 1 69.62 700 ALA A C 1
ATOM 5428 O O . ALA A 1 700 ? 2.879 -7.566 -22.453 1 69.62 700 ALA A O 1
ATOM 5429 N N . ALA A 1 701 ? 4.336 -6.293 -21.094 1 60.88 701 ALA A N 1
ATOM 5430 C CA . ALA A 1 701 ? 5.41 -6.414 -22.078 1 60.88 701 ALA A CA 1
ATOM 5431 C C . ALA A 1 701 ? 6.012 -7.812 -22.062 1 60.88 701 ALA A C 1
ATOM 5433 O O . ALA A 1 701 ? 6.57 -8.266 -23.062 1 60.88 701 ALA A O 1
ATOM 5434 N N . GLY A 1 702 ? 6.223 -8.359 -20.797 1 53.56 702 GLY A N 1
ATOM 5435 C CA . GLY A 1 702 ? 6.969 -9.578 -20.531 1 53.56 702 GLY A CA 1
ATOM 5436 C C . GLY A 1 702 ? 6.215 -10.836 -20.906 1 53.56 702 GLY A C 1
ATOM 5437 O O . GLY A 1 702 ? 6.68 -11.953 -20.641 1 53.56 702 GLY A O 1
ATOM 5438 N N . ALA A 1 703 ? 4.953 -10.773 -21.047 1 47.16 703 ALA A N 1
ATOM 5439 C CA . ALA A 1 703 ? 4.539 -12.141 -21.344 1 47.16 703 ALA A CA 1
ATOM 5440 C C . ALA A 1 703 ? 5.699 -12.953 -21.906 1 47.16 703 ALA A C 1
ATOM 5442 O O . ALA A 1 703 ? 5.602 -14.18 -22.047 1 47.16 703 ALA A O 1
ATOM 5443 N N . LYS A 1 704 ? 6.926 -12.117 -22.234 1 41.53 704 LYS A N 1
ATOM 5444 C CA . LYS A 1 704 ? 8.094 -12.828 -22.766 1 41.53 704 LYS A CA 1
ATOM 5445 C C . LYS A 1 704 ? 9.266 -12.734 -21.781 1 41.53 704 LYS A C 1
ATOM 5447 O O . LYS A 1 704 ? 9.438 -11.727 -21.109 1 41.53 704 LYS A O 1
ATOM 5452 N N . SER A 1 705 ? 9.672 -13.742 -21.141 1 43.81 705 SER A N 1
ATOM 5453 C CA . SER A 1 705 ? 10.836 -13.773 -20.266 1 43.81 705 SER A CA 1
ATOM 5454 C C . SER A 1 705 ? 11.883 -12.75 -20.703 1 43.81 705 SER A C 1
ATOM 5456 O O . SER A 1 705 ? 12.305 -12.75 -21.859 1 43.81 705 SER A O 1
ATOM 5458 N N . TYR A 1 706 ? 11.789 -11.484 -20.344 1 41.69 706 TYR A N 1
ATOM 5459 C CA . TYR A 1 706 ? 12.773 -10.484 -20.766 1 41.69 706 TYR A CA 1
ATOM 5460 C C . TYR A 1 706 ? 13.938 -10.43 -19.781 1 41.69 706 TYR A C 1
ATOM 5462 O O . TYR A 1 706 ? 13.75 -10.461 -18.578 1 41.69 706 TYR A O 1
ATOM 5470 N N . ARG A 1 707 ? 15.039 -11.109 -20.141 1 43.06 707 ARG A N 1
ATOM 5471 C CA . ARG A 1 707 ? 16.25 -10.68 -19.453 1 43.06 707 ARG A CA 1
ATOM 5472 C C . ARG A 1 707 ? 16.625 -9.25 -19.844 1 43.06 707 ARG A C 1
ATOM 5474 O O . ARG A 1 707 ? 16.906 -8.977 -21.016 1 43.06 707 ARG A O 1
ATOM 5481 N N . HIS A 1 708 ? 15.953 -8.344 -19.25 1 43.81 708 HIS A N 1
ATOM 5482 C CA . HIS A 1 708 ? 16.359 -6.996 -19.609 1 43.81 708 HIS A CA 1
ATOM 5483 C C . HIS A 1 708 ? 17.734 -6.66 -19.031 1 43.81 708 HIS A C 1
ATOM 5485 O O . HIS A 1 708 ? 17.922 -6.672 -17.812 1 43.81 708 HIS A O 1
ATOM 5491 N N . ARG A 1 709 ? 18.703 -6.605 -19.891 1 42.91 709 ARG A N 1
ATOM 5492 C CA . ARG A 1 709 ? 20.062 -6.238 -19.547 1 42.91 709 ARG A CA 1
ATOM 5493 C C . ARG A 1 709 ? 20.078 -5.07 -18.562 1 42.91 709 ARG A C 1
ATOM 5495 O O . ARG A 1 709 ? 20.875 -5.062 -17.609 1 42.91 709 ARG A O 1
ATOM 5502 N N . ASP A 1 710 ? 19.234 -4.109 -18.906 1 47.5 710 ASP A N 1
ATOM 5503 C CA . ASP A 1 710 ? 19.328 -2.943 -18.031 1 47.5 710 ASP A CA 1
ATOM 5504 C C . ASP A 1 710 ? 18.594 -3.174 -16.719 1 47.5 710 ASP A C 1
ATOM 5506 O O . ASP A 1 710 ? 18.969 -2.617 -15.688 1 47.5 710 ASP A O 1
ATOM 5510 N N . LEU A 1 711 ? 17.438 -3.928 -16.984 1 53.12 711 LEU A N 1
ATOM 5511 C CA . LEU A 1 711 ? 16.75 -4.281 -15.75 1 53.12 711 LEU A CA 1
ATOM 5512 C C . LEU A 1 711 ? 17.297 -5.582 -15.172 1 53.12 711 LEU A C 1
ATOM 5514 O O . LEU A 1 711 ? 17.344 -6.602 -15.867 1 53.12 711 LEU A O 1
ATOM 5518 N N . GLU A 1 712 ? 18.531 -5.754 -14.977 1 58.75 712 GLU A N 1
ATOM 5519 C CA . GLU A 1 712 ? 18.953 -7.027 -14.398 1 58.75 712 GLU A CA 1
ATOM 5520 C C . GLU A 1 712 ? 17.766 -7.762 -13.766 1 58.75 712 GLU A C 1
ATOM 5522 O O . GLU A 1 712 ? 17.859 -8.211 -12.617 1 58.75 712 GLU A O 1
ATOM 5527 N N . ALA A 1 713 ? 16.562 -7.621 -14.523 1 61.03 713 ALA A N 1
ATOM 5528 C CA . ALA A 1 713 ? 15.32 -8.195 -14.016 1 61.03 713 ALA A CA 1
ATOM 5529 C C . ALA A 1 713 ? 14.828 -9.32 -14.922 1 61.03 713 ALA A C 1
ATOM 5531 O O . ALA A 1 713 ? 15.07 -9.312 -16.125 1 61.03 713 ALA A O 1
ATOM 5532 N N . HIS A 1 714 ? 14.383 -10.445 -14.32 1 65.81 714 HIS A N 1
ATOM 5533 C CA . HIS A 1 714 ? 13.734 -11.562 -14.992 1 65.81 714 HIS A CA 1
ATOM 5534 C C . HIS A 1 714 ? 12.25 -11.625 -14.648 1 65.81 714 HIS A C 1
ATOM 5536 O O . HIS A 1 714 ? 11.883 -11.711 -13.477 1 65.81 714 HIS A O 1
ATOM 5542 N N . VAL A 1 715 ? 11.383 -11.359 -15.719 1 65.88 715 VAL A N 1
ATOM 5543 C CA . VAL A 1 715 ? 9.945 -11.477 -15.492 1 65.88 715 VAL A CA 1
ATOM 5544 C C . VAL A 1 715 ? 9.492 -12.906 -15.773 1 65.88 715 VAL A C 1
ATOM 5546 O O . VAL A 1 715 ? 9.836 -13.484 -16.812 1 65.88 715 VAL A O 1
ATOM 5549 N N . VAL A 1 716 ? 8.82 -13.516 -14.875 1 61.66 716 VAL A N 1
ATOM 5550 C CA . VAL A 1 716 ? 8.375 -14.898 -14.969 1 61.66 716 VAL A CA 1
ATOM 5551 C C . VAL A 1 716 ? 6.848 -14.961 -14.953 1 61.66 716 VAL A C 1
ATOM 5553 O O . VAL A 1 716 ? 6.215 -14.539 -13.977 1 61.66 716 VAL A O 1
ATOM 5556 N N . ASP A 1 717 ? 6.25 -15.312 -16.109 1 65.75 717 ASP A N 1
ATOM 5557 C CA . ASP A 1 717 ? 4.902 -15.867 -16.062 1 65.75 717 ASP A CA 1
ATOM 5558 C C . ASP A 1 717 ? 4.906 -17.266 -15.445 1 65.75 717 ASP A C 1
ATOM 5560 O O . ASP A 1 717 ? 5.422 -18.219 -16.031 1 65.75 717 ASP A O 1
ATOM 5564 N N . VAL A 1 718 ? 4.352 -17.406 -14.336 1 69.75 718 VAL A N 1
ATOM 5565 C CA . VAL A 1 718 ? 4.508 -18.625 -13.547 1 69.75 718 VAL A CA 1
ATOM 5566 C C . VAL A 1 718 ? 3.891 -19.812 -14.289 1 69.75 718 VAL A C 1
ATOM 5568 O O . VAL A 1 718 ? 4.461 -20.906 -14.312 1 69.75 718 VAL A O 1
ATOM 5571 N N . ARG A 1 719 ? 2.662 -19.562 -14.836 1 74.56 719 ARG A N 1
ATOM 5572 C CA . ARG A 1 719 ? 2.043 -20.641 -15.609 1 74.56 719 ARG A CA 1
ATOM 5573 C C . ARG A 1 719 ? 2.939 -21.062 -16.766 1 74.56 719 ARG A C 1
ATOM 5575 O O . ARG A 1 719 ? 3.143 -22.25 -17 1 74.56 719 ARG A O 1
ATOM 5582 N N . ALA A 1 720 ? 3.336 -19.984 -17.422 1 66.44 720 ALA A N 1
ATOM 5583 C CA . ALA A 1 720 ? 4.211 -20.281 -18.562 1 66.44 720 ALA A CA 1
ATOM 5584 C C . ALA A 1 720 ? 5.461 -21.031 -18.109 1 66.44 720 ALA A C 1
ATOM 5586 O O . ALA A 1 720 ? 5.949 -21.922 -18.797 1 66.44 720 ALA A O 1
ATOM 5587 N N . ALA A 1 721 ? 5.809 -20.625 -16.938 1 65.56 721 ALA A N 1
ATOM 5588 C CA . ALA A 1 721 ? 6.992 -21.266 -16.391 1 65.56 721 ALA A CA 1
ATOM 5589 C C . ALA A 1 721 ? 6.719 -22.734 -16.094 1 65.56 721 ALA A C 1
ATOM 5591 O O . ALA A 1 721 ? 7.582 -23.594 -16.312 1 65.56 721 ALA A O 1
ATOM 5592 N N . HIS A 1 722 ? 5.531 -22.984 -15.625 1 64.06 722 HIS A N 1
ATOM 5593 C CA . HIS A 1 722 ? 5.156 -24.359 -15.32 1 64.06 722 HIS A CA 1
ATOM 5594 C C . HIS A 1 722 ? 4.934 -25.156 -16.594 1 64.06 722 HIS A C 1
ATOM 5596 O O . HIS A 1 722 ? 5.199 -26.375 -16.625 1 64.06 722 HIS A O 1
ATOM 5602 N N . ARG A 1 723 ? 4.281 -24.297 -17.5 1 61.53 723 ARG A N 1
ATOM 5603 C CA . ARG A 1 723 ? 3.998 -24.953 -18.766 1 61.53 723 ARG A CA 1
ATOM 5604 C C . ARG A 1 723 ? 5.258 -25.062 -19.625 1 61.53 723 ARG A C 1
ATOM 5606 O O . ARG A 1 723 ? 5.234 -25.672 -20.688 1 61.53 723 ARG A O 1
ATOM 5613 N N . HIS A 1 724 ? 6.277 -24.406 -18.891 1 44.5 724 HIS A N 1
ATOM 5614 C CA . HIS A 1 724 ? 7.566 -24.344 -19.578 1 44.5 724 HIS A CA 1
ATOM 5615 C C . HIS A 1 724 ? 7.422 -23.766 -20.984 1 44.5 724 HIS A C 1
ATOM 5617 O O . HIS A 1 724 ? 7.965 -24.312 -21.938 1 44.5 724 HIS A O 1
ATOM 5623 N N . THR A 1 725 ? 6.281 -22.891 -21.281 1 44.97 725 THR A N 1
ATOM 5624 C CA . THR A 1 725 ? 6.102 -22.172 -22.547 1 44.97 725 THR A CA 1
ATOM 5625 C C . THR A 1 725 ? 7.324 -21.312 -22.859 1 44.97 725 THR A C 1
ATOM 5627 O O . THR A 1 725 ? 7.902 -20.688 -21.969 1 44.97 725 THR A O 1
ATOM 5630 N N . PRO A 1 726 ? 7.797 -21.469 -24.219 1 38.59 726 PRO A N 1
ATOM 5631 C CA . PRO A 1 726 ? 9 -20.703 -24.562 1 38.59 726 PRO A CA 1
ATOM 5632 C C . PRO A 1 726 ? 8.914 -19.25 -24.141 1 38.59 726 PRO A C 1
ATOM 5634 O O . PRO A 1 726 ? 7.852 -18.625 -24.266 1 38.59 726 PRO A O 1
ATOM 5637 N N . ARG A 1 727 ? 9.727 -18.969 -23.406 1 44.56 727 ARG A N 1
ATOM 5638 C CA . ARG A 1 727 ? 9.953 -17.578 -23.031 1 44.56 727 ARG A CA 1
ATOM 5639 C C . ARG A 1 727 ? 10.266 -16.734 -24.25 1 44.56 727 ARG A C 1
ATOM 5641 O O . ARG A 1 727 ? 11.219 -17.016 -24.984 1 44.56 727 ARG A O 1
ATOM 5648 N N . ARG A 1 728 ? 9.258 -16.344 -24.984 1 38.34 728 ARG A N 1
ATOM 5649 C CA . ARG A 1 728 ? 9.758 -15.406 -25.984 1 38.34 728 ARG A CA 1
ATOM 5650 C C . ARG A 1 728 ? 10.547 -14.273 -25.328 1 38.34 728 ARG A C 1
ATOM 5652 O O . ARG A 1 728 ? 10.008 -13.531 -24.516 1 38.34 728 ARG A O 1
ATOM 5659 N N . THR A 1 729 ? 11.789 -14.547 -25.172 1 39.91 729 THR A N 1
ATOM 5660 C CA . THR A 1 729 ? 12.609 -13.414 -24.766 1 39.91 729 THR A CA 1
ATOM 5661 C C . THR A 1 729 ? 12.484 -12.273 -25.75 1 39.91 729 THR A C 1
ATOM 5663 O O . THR A 1 729 ? 12.758 -12.445 -26.953 1 39.91 729 THR A O 1
ATOM 5666 N N . VAL A 1 730 ? 11.43 -11.633 -25.828 1 38.81 730 VAL A N 1
ATOM 5667 C CA . VAL A 1 730 ? 11.484 -10.445 -26.672 1 38.81 730 VAL A CA 1
ATOM 5668 C C . VAL A 1 730 ? 12.68 -9.578 -26.281 1 38.81 730 VAL A C 1
ATOM 5670 O O . VAL A 1 730 ? 12.898 -9.312 -25.094 1 38.81 730 VAL A O 1
ATOM 5673 N N . GLU A 1 731 ? 13.625 -9.75 -27.234 1 41.75 731 GLU A N 1
ATOM 5674 C CA . GLU A 1 731 ? 14.711 -8.781 -27.141 1 41.75 731 GLU A CA 1
ATOM 5675 C C . GLU A 1 731 ? 14.172 -7.355 -27.062 1 41.75 731 GLU A C 1
ATOM 5677 O O . GLU A 1 731 ? 13.406 -6.93 -27.938 1 41.75 731 GLU A O 1
ATOM 5682 N N . GLY A 1 732 ? 14.523 -6.676 -26.016 1 45.34 732 GLY A N 1
ATOM 5683 C CA . GLY A 1 732 ? 14.383 -5.254 -25.75 1 45.34 732 GLY A CA 1
ATOM 5684 C C . GLY A 1 732 ? 13.023 -4.875 -25.203 1 45.34 732 GLY A C 1
ATOM 5685 O O . GLY A 1 732 ? 12 -5.359 -25.688 1 45.34 732 GLY A O 1
ATOM 5686 N N . LEU A 1 733 ? 12.875 -4.742 -24.109 1 50.62 733 LEU A N 1
ATOM 5687 C CA . LEU A 1 733 ? 11.664 -4.102 -23.609 1 50.62 733 LEU A CA 1
ATOM 5688 C C . LEU A 1 733 ? 11.297 -2.887 -24.453 1 50.62 733 LEU A C 1
ATOM 5690 O O . LEU A 1 733 ? 12.18 -2.244 -25.031 1 50.62 733 LEU A O 1
ATOM 5694 N N . PRO A 1 734 ? 10.07 -2.928 -24.828 1 56.53 734 PRO A N 1
ATOM 5695 C CA . PRO A 1 734 ? 9.773 -1.615 -25.422 1 56.53 734 PRO A CA 1
ATOM 5696 C C . PRO A 1 734 ? 10.461 -0.473 -24.672 1 56.53 734 PRO A C 1
ATOM 5698 O O . PRO A 1 734 ? 10.68 -0.561 -23.469 1 56.53 734 PRO A O 1
ATOM 5701 N N . PRO A 1 735 ? 11.133 0.349 -25.453 1 52.44 735 PRO A N 1
ATOM 5702 C CA . PRO A 1 735 ? 11.898 1.447 -24.859 1 52.44 735 PRO A CA 1
ATOM 5703 C C . PRO A 1 735 ? 11.211 2.055 -23.641 1 52.44 735 PRO A C 1
ATOM 5705 O O . PRO A 1 735 ? 11.875 2.629 -22.766 1 52.44 735 PRO A O 1
ATOM 5708 N N . TRP A 1 736 ? 9.938 1.713 -23.578 1 54.12 736 TRP A N 1
ATOM 5709 C CA . TRP A 1 736 ? 9.227 2.381 -22.5 1 54.12 736 TRP A CA 1
ATOM 5710 C C . TRP A 1 736 ? 9.289 1.561 -21.219 1 54.12 736 TRP A C 1
ATOM 5712 O O . TRP A 1 736 ? 8.938 2.049 -20.141 1 54.12 736 TRP A O 1
ATOM 5722 N N . VAL A 1 737 ? 9.688 0.259 -21.469 1 58.84 737 VAL A N 1
ATOM 5723 C CA . VAL A 1 737 ? 9.945 -0.547 -20.281 1 58.84 737 VAL A CA 1
ATOM 5724 C C . VAL A 1 737 ? 11.406 -0.402 -19.859 1 58.84 737 VAL A C 1
ATOM 5726 O O . VAL A 1 737 ? 12.297 -0.944 -20.5 1 58.84 737 VAL A O 1
ATOM 5729 N N . ALA A 1 738 ? 11.695 0.673 -19.031 1 63.56 738 ALA A N 1
ATOM 5730 C CA . ALA A 1 738 ? 13.062 0.958 -18.609 1 63.56 738 ALA A CA 1
ATOM 5731 C C . ALA A 1 738 ? 13.188 0.972 -17.094 1 63.56 738 ALA A C 1
ATOM 5733 O O . ALA A 1 738 ? 12.211 1.25 -16.391 1 63.56 738 ALA A O 1
ATOM 5734 N N . ALA A 1 739 ? 14.156 0.231 -16.625 1 74.25 739 ALA A N 1
ATOM 5735 C CA . ALA A 1 739 ? 14.547 0.284 -15.219 1 74.25 739 ALA A CA 1
ATOM 5736 C C . ALA A 1 739 ? 16 0.693 -15.07 1 74.25 739 ALA A C 1
ATOM 5738 O O . ALA A 1 739 ? 16.812 0.5 -15.992 1 74.25 739 ALA A O 1
ATOM 5739 N N . ARG A 1 740 ? 16.297 1.462 -14.094 1 79.25 740 ARG A N 1
ATOM 5740 C CA . ARG A 1 740 ? 17.672 1.82 -13.742 1 79.25 740 ARG A CA 1
ATOM 5741 C C . ARG A 1 740 ? 18.156 1.007 -12.547 1 79.25 740 ARG A C 1
ATOM 5743 O O . ARG A 1 740 ? 17.625 1.137 -11.445 1 79.25 740 ARG A O 1
ATOM 5750 N N . SER A 1 741 ? 19.156 0.13 -12.828 1 80.19 741 SER A N 1
ATOM 5751 C CA . SER A 1 741 ? 19.734 -0.663 -11.75 1 80.19 741 SER A CA 1
ATOM 5752 C C . SER A 1 741 ? 20.516 0.214 -10.781 1 80.19 741 SER A C 1
ATOM 5754 O O . SER A 1 741 ? 21.234 1.13 -11.195 1 80.19 741 SER A O 1
ATOM 5756 N N . LEU A 1 742 ? 20.375 -0.065 -9.492 1 85.44 742 LEU A N 1
ATOM 5757 C CA . LEU A 1 742 ? 21.062 0.719 -8.477 1 85.44 742 LEU A CA 1
ATOM 5758 C C . LEU A 1 742 ? 22.344 0.02 -8.016 1 85.44 742 LEU A C 1
ATOM 5760 O O . LEU A 1 742 ? 22.375 -0.578 -6.938 1 85.44 742 LEU A O 1
ATOM 5764 N N . ARG A 1 743 ? 23.406 0.167 -8.828 1 76.69 743 ARG A N 1
ATOM 5765 C CA . ARG A 1 743 ? 24.703 -0.388 -8.5 1 76.69 743 ARG A CA 1
ATOM 5766 C C . ARG A 1 743 ? 25.359 0.388 -7.359 1 76.69 743 ARG A C 1
ATOM 5768 O O . ARG A 1 743 ? 26.156 -0.166 -6.605 1 76.69 743 ARG A O 1
ATOM 5775 N N . HIS A 1 744 ? 25.031 1.686 -7.336 1 82.06 744 HIS A N 1
ATOM 5776 C CA . HIS A 1 744 ? 25.5 2.57 -6.277 1 82.06 744 HIS A CA 1
ATOM 5777 C C . HIS A 1 744 ? 24.328 3.135 -5.473 1 82.06 744 HIS A C 1
ATOM 5779 O O . HIS A 1 744 ? 23.172 3.047 -5.902 1 82.06 744 HIS A O 1
ATOM 5785 N N . THR A 1 745 ? 24.75 3.635 -4.336 1 89 745 THR A N 1
ATOM 5786 C CA . THR A 1 745 ? 23.75 4.27 -3.486 1 89 745 THR A CA 1
ATOM 5787 C C . THR A 1 745 ? 23.062 5.41 -4.227 1 89 745 THR A C 1
ATOM 5789 O O . THR A 1 745 ? 23.719 6.301 -4.762 1 89 745 THR A O 1
ATOM 5792 N N . PRO A 1 746 ? 21.797 5.27 -4.316 1 90.81 746 PRO A N 1
ATOM 5793 C CA . PRO A 1 746 ? 21.078 6.332 -5.031 1 90.81 746 PRO A CA 1
ATOM 5794 C C . PRO A 1 746 ? 20.984 7.625 -4.227 1 90.81 746 PRO A C 1
ATOM 5796 O O . PRO A 1 746 ? 21.156 7.613 -3.004 1 90.81 746 PRO A O 1
ATOM 5799 N N . ASP A 1 747 ? 20.828 8.727 -4.938 1 91.44 747 ASP A N 1
ATOM 5800 C CA . ASP A 1 747 ? 20.516 10.023 -4.348 1 91.44 747 ASP A CA 1
ATOM 5801 C C . ASP A 1 747 ? 19.016 10.188 -4.141 1 91.44 747 ASP A C 1
ATOM 5803 O O . ASP A 1 747 ? 18.281 10.484 -5.086 1 91.44 747 ASP A O 1
ATOM 5807 N N . LEU A 1 748 ? 18.578 9.969 -2.893 1 91.81 748 LEU A N 1
ATOM 5808 C CA . LEU A 1 748 ? 17.156 9.984 -2.604 1 91.81 748 LEU A CA 1
ATOM 5809 C C . LEU A 1 748 ? 16.562 11.359 -2.867 1 91.81 748 LEU A C 1
ATOM 5811 O O . LEU A 1 748 ? 15.391 11.477 -3.258 1 91.81 748 LEU A O 1
ATOM 5815 N N . GLU A 1 749 ? 17.328 12.438 -2.658 1 88.38 749 GLU A N 1
ATOM 5816 C CA . GLU A 1 749 ? 16.859 13.781 -2.967 1 88.38 749 GLU A CA 1
ATOM 5817 C C . GLU A 1 749 ? 16.453 13.906 -4.434 1 88.38 749 GLU A C 1
ATOM 5819 O O . GLU A 1 749 ? 15.414 14.484 -4.754 1 88.38 749 GLU A O 1
ATOM 5824 N N . ALA A 1 750 ? 17.328 13.406 -5.203 1 86 750 ALA A N 1
ATOM 5825 C CA . ALA A 1 750 ? 17.078 13.445 -6.641 1 86 750 ALA A CA 1
ATOM 5826 C C . ALA A 1 750 ? 15.906 12.539 -7.023 1 86 750 ALA A C 1
ATOM 5828 O O . ALA A 1 750 ? 15.031 12.93 -7.801 1 86 750 ALA A O 1
ATOM 5829 N N . GLU A 1 751 ? 15.875 11.352 -6.383 1 86.94 751 GLU A N 1
ATOM 5830 C CA . GLU A 1 751 ? 14.875 10.352 -6.734 1 86.94 751 GLU A CA 1
ATOM 5831 C C . GLU A 1 751 ? 13.469 10.812 -6.344 1 86.94 751 GLU A C 1
ATOM 5833 O O . GLU A 1 751 ? 12.5 10.516 -7.043 1 86.94 751 GLU A O 1
ATOM 5838 N N . TRP A 1 752 ? 13.336 11.547 -5.25 1 87.31 752 TRP A N 1
ATOM 5839 C CA . TRP A 1 752 ? 12.023 11.898 -4.719 1 87.31 752 TRP A CA 1
ATOM 5840 C C . TRP A 1 752 ? 11.602 13.289 -5.184 1 87.31 752 TRP A C 1
ATOM 5842 O O . TRP A 1 752 ? 10.5 13.742 -4.883 1 87.31 752 TRP A O 1
ATOM 5852 N N . GLY A 1 753 ? 12.453 13.984 -5.844 1 77.44 753 GLY A N 1
ATOM 5853 C CA . GLY A 1 753 ? 12.078 15.234 -6.477 1 77.44 753 GLY A CA 1
ATOM 5854 C C . GLY A 1 753 ? 12.25 16.438 -5.566 1 77.44 753 GLY A C 1
ATOM 5855 O O . GLY A 1 753 ? 11.5 17.406 -5.66 1 77.44 753 GLY A O 1
ATOM 5856 N N . TRP A 1 754 ? 13.125 16.391 -4.641 1 79.44 754 TRP A N 1
ATOM 5857 C CA . TRP A 1 754 ? 13.367 17.469 -3.695 1 79.44 754 TRP A CA 1
ATOM 5858 C C . TRP A 1 754 ? 13.672 18.781 -4.426 1 79.44 754 TRP A C 1
ATOM 5860 O O . TRP A 1 754 ? 13.195 19.844 -4.031 1 79.44 754 TRP A O 1
ATOM 5870 N N . ARG A 1 755 ? 14.438 18.719 -5.523 1 69.44 755 ARG A N 1
ATOM 5871 C CA . ARG A 1 755 ? 14.922 19.906 -6.223 1 69.44 755 ARG A CA 1
ATOM 5872 C C . ARG A 1 755 ? 13.859 20.453 -7.172 1 69.44 755 ARG A C 1
ATOM 5874 O O . ARG A 1 755 ? 14.102 21.438 -7.875 1 69.44 755 ARG A O 1
ATOM 5881 N N . ARG A 1 756 ? 12.672 19.797 -7.191 1 65.5 756 ARG A N 1
ATOM 5882 C CA . ARG A 1 756 ? 11.602 20.266 -8.07 1 65.5 756 ARG A CA 1
ATOM 5883 C C . ARG A 1 756 ? 10.773 21.359 -7.395 1 65.5 756 ARG A C 1
ATOM 5885 O O . ARG A 1 756 ? 10.664 21.391 -6.168 1 65.5 756 ARG A O 1
ATOM 5892 N N . MET B 1 1 ? 4.664 39.188 39.344 1 47.81 1 MET B N 1
ATOM 5893 C CA . MET B 1 1 ? 4.426 40.188 38.281 1 47.81 1 MET B CA 1
ATOM 5894 C C . MET B 1 1 ? 3.096 40.906 38.5 1 47.81 1 MET B C 1
ATOM 5896 O O . MET B 1 1 ? 2.127 40.312 38.969 1 47.81 1 MET B O 1
ATOM 5900 N N . ARG B 1 2 ? 3.047 42.125 38.594 1 68.06 2 ARG B N 1
ATOM 5901 C CA . ARG B 1 2 ? 1.829 42.906 38.75 1 68.06 2 ARG B CA 1
ATOM 5902 C C . ARG B 1 2 ? 0.818 42.594 37.656 1 68.06 2 ARG B C 1
ATOM 5904 O O . ARG B 1 2 ? 1.197 42.312 36.531 1 68.06 2 ARG B O 1
ATOM 5911 N N . PRO B 1 3 ? -0.365 42.406 37.969 1 83.69 3 PRO B N 1
ATOM 5912 C CA . PRO B 1 3 ? -1.379 42.125 36.969 1 83.69 3 PRO B CA 1
ATOM 5913 C C . PRO B 1 3 ? -1.466 43.188 35.906 1 83.69 3 PRO B C 1
ATOM 5915 O O . PRO B 1 3 ? -1.244 44.375 36.188 1 83.69 3 PRO B O 1
ATOM 5918 N N . VAL B 1 4 ? -1.564 42.75 34.719 1 87.31 4 VAL B N 1
ATOM 5919 C CA . VAL B 1 4 ? -1.819 43.719 33.656 1 87.31 4 VAL B CA 1
ATOM 5920 C C . VAL B 1 4 ? -3.182 44.375 33.875 1 87.31 4 VAL B C 1
ATOM 5922 O O . VAL B 1 4 ? -4.199 43.688 33.969 1 87.31 4 VAL B O 1
ATOM 5925 N N . ARG B 1 5 ? -3.23 45.625 34.031 1 92.25 5 ARG B N 1
ATOM 5926 C CA . ARG B 1 5 ? -4.465 46.406 34.219 1 92.25 5 ARG B CA 1
ATOM 5927 C C . ARG B 1 5 ? -5.023 46.812 32.844 1 92.25 5 ARG B C 1
ATOM 5929 O O . ARG B 1 5 ? -4.438 47.656 32.156 1 92.25 5 ARG B O 1
ATOM 5936 N N . VAL B 1 6 ? -6.164 46.219 32.531 1 94.62 6 VAL B N 1
ATOM 5937 C CA . VAL B 1 6 ? -6.75 46.406 31.203 1 94.62 6 VAL B CA 1
ATOM 5938 C C . VAL B 1 6 ? -7.961 47.344 31.297 1 94.62 6 VAL B C 1
ATOM 5940 O O . VAL B 1 6 ? -8.891 47.094 32.062 1 94.62 6 VAL B O 1
ATOM 5943 N N . LEU B 1 7 ? -7.93 48.469 30.641 1 95.94 7 LEU B N 1
ATOM 5944 C CA . LEU B 1 7 ? -9.141 49.25 30.391 1 95.94 7 LEU B CA 1
ATOM 5945 C C . LEU B 1 7 ? -9.961 48.625 29.266 1 95.94 7 LEU B C 1
ATOM 5947 O O . LEU B 1 7 ? -9.758 48.969 28.094 1 95.94 7 LEU B O 1
ATOM 5951 N N . ALA B 1 8 ? -10.836 47.75 29.641 1 95.06 8 ALA B N 1
ATOM 5952 C CA . ALA B 1 8 ? -11.719 47.125 28.656 1 95.06 8 ALA B CA 1
ATOM 5953 C C . ALA B 1 8 ? -12.914 48.031 28.359 1 95.06 8 ALA B C 1
ATOM 5955 O O . ALA B 1 8 ? -13.578 48.531 29.281 1 95.06 8 ALA B O 1
ATOM 5956 N N . ILE B 1 9 ? -13.102 48.281 27.094 1 94.88 9 ILE B N 1
ATOM 5957 C CA . ILE B 1 9 ? -14.188 49.188 26.703 1 94.88 9 ILE B CA 1
ATOM 5958 C C . ILE B 1 9 ? -15.25 48.406 25.938 1 94.88 9 ILE B C 1
ATOM 5960 O O . ILE B 1 9 ? -15.086 48.156 24.734 1 94.88 9 ILE B O 1
ATOM 5964 N N . PRO B 1 10 ? -16.344 47.938 26.547 1 93.69 10 PRO B N 1
ATOM 5965 C CA . PRO B 1 10 ? -16.594 48.125 27.984 1 93.69 10 PRO B CA 1
ATOM 5966 C C . PRO B 1 10 ? -16.297 46.844 28.781 1 93.69 10 PRO B C 1
ATOM 5968 O O . PRO B 1 10 ? -16.359 45.75 28.234 1 93.69 10 PRO B O 1
ATOM 5971 N N . ALA B 1 11 ? -16.031 47 30.062 1 92.44 11 ALA B N 1
ATOM 5972 C CA . ALA B 1 11 ? -15.742 45.875 30.953 1 92.44 11 ALA B CA 1
ATOM 5973 C C . ALA B 1 11 ? -17.031 45.156 31.391 1 92.44 11 ALA B C 1
ATOM 5975 O O . ALA B 1 11 ? -17.031 43.969 31.672 1 92.44 11 ALA B O 1
ATOM 5976 N N . GLY B 1 12 ? -18.109 45.844 31.344 1 86.69 12 GLY B N 1
ATOM 5977 C CA . GLY B 1 12 ? -19.375 45.312 31.859 1 86.69 12 GLY B CA 1
ATOM 5978 C C . GLY B 1 12 ? -20.094 44.438 30.875 1 86.69 12 GLY B C 1
ATOM 5979 O O . GLY B 1 12 ? -21.016 43.719 31.234 1 86.69 12 GLY B O 1
ATOM 5980 N N . HIS B 1 13 ? -19.75 44.531 29.656 1 87.69 13 HIS B N 1
ATOM 5981 C CA . HIS B 1 13 ? -20.359 43.688 28.641 1 87.69 13 HIS B CA 1
ATOM 5982 C C . HIS B 1 13 ? -20.031 42.219 28.891 1 87.69 13 HIS B C 1
ATOM 5984 O O . HIS B 1 13 ? -18.906 41.875 29.281 1 87.69 13 HIS B O 1
ATOM 5990 N N . ALA B 1 14 ? -20.969 41.344 28.656 1 85.75 14 ALA B N 1
ATOM 5991 C CA . ALA B 1 14 ? -20.828 39.938 28.938 1 85.75 14 ALA B CA 1
ATOM 5992 C C . ALA B 1 14 ? -19.609 39.344 28.234 1 85.75 14 ALA B C 1
ATOM 5994 O O . ALA B 1 14 ? -18.891 38.5 28.812 1 85.75 14 ALA B O 1
ATOM 5995 N N . TYR B 1 15 ? -19.344 39.781 27.031 1 89.81 15 TYR B N 1
ATOM 5996 C CA . TYR B 1 15 ? -18.188 39.312 26.297 1 89.81 15 TYR B CA 1
ATOM 5997 C C . TYR B 1 15 ? -16.891 39.562 27.047 1 89.81 15 TYR B C 1
ATOM 5999 O O . TYR B 1 15 ? -16.078 38.656 27.234 1 89.81 15 TYR B O 1
ATOM 6007 N N . ALA B 1 16 ? -16.672 40.781 27.406 1 90.25 16 ALA B N 1
ATOM 6008 C CA . ALA B 1 16 ? -15.445 41.188 28.109 1 90.25 16 ALA B CA 1
ATOM 6009 C C . ALA B 1 16 ? -15.312 40.438 29.438 1 90.25 16 ALA B C 1
ATOM 6011 O O . ALA B 1 16 ? -14.227 40 29.812 1 90.25 16 ALA B O 1
ATOM 6012 N N . ARG B 1 17 ? -16.453 40.281 30.109 1 87.12 17 ARG B N 1
ATOM 6013 C CA . ARG B 1 17 ? -16.453 39.594 31.406 1 87.12 17 ARG B CA 1
ATOM 6014 C C . ARG B 1 17 ? -16.047 38.125 31.234 1 87.12 17 ARG B C 1
ATOM 6016 O O . ARG B 1 17 ? -15.344 37.562 32.094 1 87.12 17 ARG B O 1
ATOM 6023 N N . HIS B 1 18 ? -16.453 37.594 30.141 1 89.44 18 HIS B N 1
ATOM 6024 C CA . HIS B 1 18 ? -16.234 36.156 29.922 1 89.44 18 HIS B CA 1
ATOM 6025 C C . HIS B 1 18 ? -14.867 35.906 29.297 1 89.44 18 HIS B C 1
ATOM 6027 O O . HIS B 1 18 ? -14.547 34.781 28.953 1 89.44 18 HIS B O 1
ATOM 6033 N N . LEU B 1 19 ? -14.062 36.969 29.141 1 88.5 19 LEU B N 1
ATOM 6034 C CA . LEU B 1 19 ? -12.672 36.781 28.734 1 88.5 19 LEU B CA 1
ATOM 6035 C C . LEU B 1 19 ? -11.789 36.5 29.938 1 88.5 19 LEU B C 1
ATOM 6037 O O . LEU B 1 19 ? -10.633 36.094 29.781 1 88.5 19 LEU B O 1
ATOM 6041 N N . LEU B 1 20 ? -12.328 36.656 31.094 1 83.88 20 LEU B N 1
ATOM 6042 C CA . LEU B 1 20 ? -11.609 36.406 32.344 1 83.88 20 LEU B CA 1
ATOM 6043 C C . LEU B 1 20 ? -11.812 34.938 32.781 1 83.88 20 LEU B C 1
ATOM 6045 O O . LEU B 1 20 ? -12.828 34.344 32.438 1 83.88 20 LEU B O 1
ATOM 6049 N N . PRO B 1 21 ? -10.836 34.438 33.469 1 78.81 21 PRO B N 1
ATOM 6050 C CA . PRO B 1 21 ? -10.953 33.031 33.938 1 78.81 21 PRO B CA 1
ATOM 6051 C C . PRO B 1 21 ? -12.18 32.812 34.812 1 78.81 21 PRO B C 1
ATOM 6053 O O . PRO B 1 21 ? -12.711 33.75 35.406 1 78.81 21 PRO B O 1
ATOM 6056 N N . VAL B 1 22 ? -12.664 31.547 34.688 1 75.81 22 VAL B N 1
ATOM 6057 C CA . VAL B 1 22 ? -13.734 31.156 35.594 1 75.81 22 VAL B CA 1
ATOM 6058 C C . VAL B 1 22 ? -13.266 31.312 37.031 1 75.81 22 VAL B C 1
ATOM 6060 O O . VAL B 1 22 ? -12.109 31.047 37.344 1 75.81 22 VAL B O 1
ATOM 6063 N N . GLN B 1 23 ? -14.109 31.891 37.75 1 64.88 23 GLN B N 1
ATOM 6064 C CA . GLN B 1 23 ? -13.75 32.156 39.125 1 64.88 23 GLN B CA 1
ATOM 6065 C C . GLN B 1 23 ? -13.211 30.906 39.812 1 64.88 23 GLN B C 1
ATOM 6067 O O . GLN B 1 23 ? -13.828 29.828 39.75 1 64.88 23 GLN B O 1
ATOM 6072 N N . GLY B 1 24 ? -12.102 30.922 40.375 1 60.25 24 GLY B N 1
ATOM 6073 C CA . GLY B 1 24 ? -11.492 29.812 41.094 1 60.25 24 GLY B CA 1
ATOM 6074 C C . GLY B 1 24 ? -10.508 29.016 40.25 1 60.25 24 GLY B C 1
ATOM 6075 O O . GLY B 1 24 ? -9.812 28.141 40.75 1 60.25 24 GLY B O 1
ATOM 6076 N N . SER B 1 25 ? -10.43 29.078 38.906 1 59.28 25 SER B N 1
ATOM 6077 C CA . SER B 1 25 ? -9.57 28.281 38.031 1 59.28 25 SER B CA 1
ATOM 6078 C C . SER B 1 25 ? -8.266 29.016 37.719 1 59.28 25 SER B C 1
ATOM 6080 O O . SER B 1 25 ? -7.516 28.609 36.844 1 59.28 25 SER B O 1
ATOM 6082 N N . ALA B 1 26 ? -7.75 29.75 38.469 1 50.72 26 ALA B N 1
ATOM 6083 C CA . ALA B 1 26 ? -6.547 30.484 38.062 1 50.72 26 ALA B CA 1
ATOM 6084 C C . ALA B 1 26 ? -5.438 29.531 37.625 1 50.72 26 ALA B C 1
ATOM 6086 O O . ALA B 1 26 ? -5.125 28.562 38.344 1 50.72 26 ALA B O 1
ATOM 6087 N N . ASP B 1 27 ? -5.219 29.484 36.344 1 52.62 27 ASP B N 1
ATOM 6088 C CA . ASP B 1 27 ? -4.078 28.719 35.875 1 52.62 27 ASP B CA 1
ATOM 6089 C C . ASP B 1 27 ? -2.76 29.359 36.281 1 52.62 27 ASP B C 1
ATOM 6091 O O . ASP B 1 27 ? -2.527 30.547 36 1 52.62 27 ASP B O 1
ATOM 6095 N N . ALA B 1 28 ? -1.934 28.797 37.188 1 53.31 28 ALA B N 1
ATOM 6096 C CA . ALA B 1 28 ? -0.659 29.156 37.812 1 53.31 28 ALA B CA 1
ATOM 6097 C C . ALA B 1 28 ? 0.319 29.688 36.781 1 53.31 28 ALA B C 1
ATOM 6099 O O . ALA B 1 28 ? 1.192 30.5 37.094 1 53.31 28 ALA B O 1
ATOM 6100 N N . GLY B 1 29 ? 0.094 29.547 35.5 1 58.91 29 GLY B N 1
ATOM 6101 C CA . GLY B 1 29 ? 1.154 29.922 34.594 1 58.91 29 GLY B CA 1
ATOM 6102 C C . GLY B 1 29 ? 0.797 31.125 33.719 1 58.91 29 GLY B C 1
ATOM 6103 O O . GLY B 1 29 ? 1.662 31.688 33.062 1 58.91 29 GLY B O 1
ATOM 6104 N N . ALA B 1 30 ? -0.485 31.641 33.781 1 66.88 30 ALA B N 1
ATOM 6105 C CA . ALA B 1 30 ? -0.849 32.781 32.906 1 66.88 30 ALA B CA 1
ATOM 6106 C C . ALA B 1 30 ? -0.696 34.094 33.656 1 66.88 30 ALA B C 1
ATOM 6108 O O . ALA B 1 30 ? -0.886 34.156 34.875 1 66.88 30 ALA B O 1
ATOM 6109 N N . PRO B 1 31 ? -0.161 35.125 32.938 1 70.25 31 PRO B N 1
ATOM 6110 C CA . PRO B 1 31 ? -0.085 36.438 33.594 1 70.25 31 PRO B CA 1
ATOM 6111 C C . PRO B 1 31 ? -1.411 36.875 34.219 1 70.25 31 PRO B C 1
ATOM 6113 O O . PRO B 1 31 ? -2.479 36.562 33.688 1 70.25 31 PRO B O 1
ATOM 6116 N N . ALA B 1 32 ? -1.356 37.469 35.281 1 80.81 32 ALA B N 1
ATOM 6117 C CA . ALA B 1 32 ? -2.549 37.969 35.969 1 80.81 32 ALA B CA 1
ATOM 6118 C C . ALA B 1 32 ? -3.066 39.219 35.25 1 80.81 32 ALA B C 1
ATOM 6120 O O . ALA B 1 32 ? -2.283 40.094 34.844 1 80.81 32 ALA B O 1
ATOM 6121 N N . VAL B 1 33 ? -4.355 39.25 34.938 1 88.12 33 VAL B N 1
ATOM 6122 C CA . VAL B 1 33 ? -5 40.375 34.25 1 88.12 33 VAL B CA 1
ATOM 6123 C C . VAL B 1 33 ? -6.168 40.875 35.062 1 88.12 33 VAL B C 1
ATOM 6125 O O . VAL B 1 33 ? -6.906 40.094 35.688 1 88.12 33 VAL B O 1
ATOM 6128 N N . VAL B 1 34 ? -6.312 42.156 35.219 1 89.56 34 VAL B N 1
ATOM 6129 C CA . VAL B 1 34 ? -7.461 42.781 35.875 1 89.56 34 VAL B CA 1
ATOM 6130 C C . VAL B 1 34 ? -8.117 43.781 34.906 1 89.56 34 VAL B C 1
ATOM 6132 O O . VAL B 1 34 ? -7.434 44.594 34.281 1 89.56 34 VAL B O 1
ATOM 6135 N N . HIS B 1 35 ? -9.43 43.656 34.75 1 93.06 35 HIS B N 1
ATOM 6136 C CA . HIS B 1 35 ? -10.188 44.625 34 1 93.06 35 HIS B CA 1
ATOM 6137 C C . HIS B 1 35 ? -10.672 45.75 34.906 1 93.06 35 HIS B C 1
ATOM 6139 O O . HIS B 1 35 ? -11.289 45.5 35.938 1 93.06 35 HIS B O 1
ATOM 6145 N N . LEU B 1 36 ? -10.398 46.906 34.5 1 93.25 36 LEU B N 1
ATOM 6146 C CA . LEU B 1 36 ? -10.93 48.062 35.25 1 93.25 36 LEU B CA 1
ATOM 6147 C C . LEU B 1 36 ? -12.438 48.188 35.031 1 93.25 36 LEU B C 1
ATOM 6149 O O . LEU B 1 36 ? -12.953 47.906 33.938 1 93.25 36 LEU B O 1
ATOM 6153 N N . PRO B 1 37 ? -13.141 48.531 36.094 1 91.31 37 PRO B N 1
ATOM 6154 C CA . PRO B 1 37 ? -14.57 48.781 35.906 1 91.31 37 PRO B CA 1
ATOM 6155 C C . PRO B 1 37 ? -14.844 49.969 34.969 1 91.31 37 PRO B C 1
ATOM 6157 O O . PRO B 1 37 ? -14.047 50.906 34.875 1 91.31 37 PRO B O 1
ATOM 6160 N N . ASP B 1 38 ? -16 49.906 34.344 1 93.25 38 ASP B N 1
ATOM 6161 C CA . ASP B 1 38 ? -16.391 51 33.469 1 93.25 38 ASP B CA 1
ATOM 6162 C C . ASP B 1 38 ? -16.562 52.281 34.219 1 93.25 38 ASP B C 1
ATOM 6164 O O . ASP B 1 38 ? -17.141 52.312 35.312 1 93.25 38 ASP B O 1
ATOM 6168 N N . PRO B 1 39 ? -15.992 53.281 33.688 1 91.69 39 PRO B N 1
ATOM 6169 C CA . PRO B 1 39 ? -16.219 54.562 34.344 1 91.69 39 PRO B CA 1
ATOM 6170 C C . PRO B 1 39 ? -17.688 54.969 34.344 1 91.69 39 PRO B C 1
ATOM 6172 O O . PRO B 1 39 ? -18.453 54.594 33.469 1 91.69 39 PRO B O 1
ATOM 6175 N N . GLN B 1 40 ? -18.094 55.688 35.344 1 87.38 40 GLN B N 1
ATOM 6176 C CA . GLN B 1 40 ? -19.469 56.156 35.438 1 87.38 40 GLN B CA 1
ATOM 6177 C C . GLN B 1 40 ? -19.797 57.156 34.312 1 87.38 40 GLN B C 1
ATOM 6179 O O . GLN B 1 40 ? -19.016 58.031 34 1 87.38 40 GLN B O 1
ATOM 6184 N N . VAL B 1 41 ? -20.969 56.906 33.75 1 88.75 41 VAL B N 1
ATOM 6185 C CA . VAL B 1 41 ? -21.438 57.812 32.719 1 88.75 41 VAL B CA 1
ATOM 6186 C C . VAL B 1 41 ? -21.891 59.125 33.344 1 88.75 41 VAL B C 1
ATOM 6188 O O . VAL B 1 41 ? -22.625 59.125 34.344 1 88.75 41 VAL B O 1
ATOM 6191 N N . PRO B 1 42 ? -21.406 60.219 32.875 1 86 42 PRO B N 1
ATOM 6192 C CA . PRO B 1 42 ? -21.812 61.5 33.438 1 86 42 PRO B CA 1
ATOM 6193 C C . PRO B 1 42 ? -23.328 61.656 33.531 1 86 42 PRO B C 1
ATOM 6195 O O . PRO B 1 42 ? -24.047 61.219 32.656 1 86 42 PRO B O 1
ATOM 6198 N N . ARG B 1 43 ? -23.812 62.25 34.5 1 84.25 43 ARG B N 1
ATOM 6199 C CA . ARG B 1 43 ? -25.219 62.438 34.812 1 84.25 43 ARG B CA 1
ATOM 6200 C C . ARG B 1 43 ? -25.953 63.156 33.719 1 84.25 43 ARG B C 1
ATOM 6202 O O . ARG B 1 43 ? -27.156 62.969 33.5 1 84.25 43 ARG B O 1
ATOM 6209 N N . GLU B 1 44 ? -25.203 63.969 33.031 1 83.69 44 GLU B N 1
ATOM 6210 C CA . GLU B 1 44 ? -25.797 64.75 31.953 1 83.69 44 GLU B CA 1
ATOM 6211 C C . GLU B 1 44 ? -26.422 63.875 30.891 1 83.69 44 GLU B C 1
ATOM 6213 O O . GLU B 1 44 ? -27.328 64.312 30.172 1 83.69 44 GLU B O 1
ATOM 6218 N N . PHE B 1 45 ? -26 62.531 30.922 1 82.19 45 PHE B N 1
ATOM 6219 C CA . PHE B 1 45 ? -26.516 61.625 29.891 1 82.19 45 PHE B CA 1
ATOM 6220 C C . PHE B 1 45 ? -27.703 60.844 30.422 1 82.19 45 PHE B C 1
ATOM 6222 O O . PHE B 1 45 ? -28.297 60.031 29.703 1 82.19 45 PHE B O 1
ATOM 6229 N N . ARG B 1 46 ? -28.125 61.094 31.734 1 79.56 46 ARG B N 1
ATOM 6230 C CA . ARG B 1 46 ? -29.234 60.375 32.375 1 79.56 46 ARG B CA 1
ATOM 6231 C C . ARG B 1 46 ? -29.172 58.906 32.094 1 79.56 46 ARG B C 1
ATOM 6233 O O . ARG B 1 46 ? -30.109 58.312 31.531 1 79.56 46 ARG B O 1
ATOM 6240 N N . PRO B 1 47 ? -28.031 58.312 32.531 1 79.62 47 PRO B N 1
ATOM 6241 C CA . PRO B 1 47 ? -27.844 56.906 32.156 1 79.62 47 PRO B CA 1
ATOM 6242 C C . PRO B 1 47 ? -28.781 55.969 32.906 1 79.62 47 PRO B C 1
ATOM 6244 O O . PRO B 1 47 ? -29.141 56.219 34.062 1 79.62 47 PRO B O 1
ATOM 6247 N N . GLN B 1 48 ? -29.188 54.969 32.25 1 77.31 48 GLN B N 1
ATOM 6248 C CA . GLN B 1 48 ? -29.953 53.906 32.875 1 77.31 48 GLN B CA 1
ATOM 6249 C C . GLN B 1 48 ? -29.047 52.969 33.656 1 77.31 48 GLN B C 1
ATOM 6251 O O . GLN B 1 48 ? -27.812 53.031 33.531 1 77.31 48 GLN B O 1
ATOM 6256 N N . ALA B 1 49 ? -29.641 52.281 34.594 1 72.31 49 ALA B N 1
ATOM 6257 C CA . ALA B 1 49 ? -28.875 51.312 35.406 1 72.31 49 ALA B CA 1
ATOM 6258 C C . ALA B 1 49 ? -28.109 50.344 34.5 1 72.31 49 ALA B C 1
ATOM 6260 O O . ALA B 1 49 ? -28.688 49.75 33.594 1 72.31 49 ALA B O 1
ATOM 6261 N N . GLY B 1 50 ? -26.812 50.406 34.656 1 75.25 50 GLY B N 1
ATOM 6262 C CA . GLY B 1 50 ? -26 49.469 33.938 1 75.25 50 GLY B CA 1
ATOM 6263 C C . GLY B 1 50 ? -25.469 50 32.625 1 75.25 50 GLY B C 1
ATOM 6264 O O . GLY B 1 50 ? -24.703 49.344 31.938 1 75.25 50 GLY B O 1
ATOM 6265 N N . GLN B 1 51 ? -25.875 51.219 32.312 1 81.88 51 GLN B N 1
ATOM 6266 C CA . GLN B 1 51 ? -25.438 51.812 31.062 1 81.88 51 GLN B CA 1
ATOM 6267 C C . GLN B 1 51 ? -23.969 52.219 31.141 1 81.88 51 GLN B C 1
ATOM 6269 O O . GLN B 1 51 ? -23.547 52.875 32.094 1 81.88 51 GLN B O 1
ATOM 6274 N N . TRP B 1 52 ? -23.219 51.812 30.25 1 87.06 52 TRP B N 1
ATOM 6275 C CA . TRP B 1 52 ? -21.781 52.094 30.234 1 87.06 52 TRP B CA 1
ATOM 6276 C C . TRP B 1 52 ? -21.438 53.062 29.109 1 87.06 52 TRP B C 1
ATOM 6278 O O . TRP B 1 52 ? -20.297 53.531 29.016 1 87.06 52 TRP B O 1
ATOM 6288 N N . TRP B 1 53 ? -22.406 53.469 28.203 1 86.19 53 TRP B N 1
ATOM 6289 C CA . TRP B 1 53 ? -22.156 54.344 27.062 1 86.19 53 TRP B CA 1
ATOM 6290 C C . TRP B 1 53 ? -22.812 55.719 27.266 1 86.19 53 TRP B C 1
ATOM 6292 O O . TRP B 1 53 ? -23.859 55.812 27.906 1 86.19 53 TRP B O 1
ATOM 6302 N N . PRO B 1 54 ? -22.312 56.656 26.891 1 88 54 PRO B N 1
ATOM 6303 C CA . PRO B 1 54 ? -21.016 56.75 26.219 1 88 54 PRO B CA 1
ATOM 6304 C C . PRO B 1 54 ? -19.844 56.5 27.172 1 88 54 PRO B C 1
ATOM 6306 O O . PRO B 1 54 ? -19.781 57.094 28.25 1 88 54 PRO B O 1
ATOM 6309 N N . HIS B 1 55 ? -18.938 55.781 26.781 1 93 55 HIS B N 1
ATOM 6310 C CA . HIS B 1 55 ? -17.844 55.344 27.656 1 93 55 HIS B CA 1
ATOM 6311 C C . HIS B 1 55 ? -16.797 56.438 27.797 1 93 55 HIS B C 1
ATOM 6313 O O . HIS B 1 55 ? -16.203 56.875 26.797 1 93 55 HIS B O 1
ATOM 6319 N N . GLN B 1 56 ? -16.438 56.781 28.906 1 92.69 56 GLN B N 1
ATOM 6320 C CA . GLN B 1 56 ? -15.539 57.906 29.156 1 92.69 56 GLN B CA 1
ATOM 6321 C C . GLN B 1 56 ? -14.102 57.531 28.781 1 92.69 56 GLN B C 1
ATOM 6323 O O . GLN B 1 56 ? -13.289 58.438 28.516 1 92.69 56 GLN B O 1
ATOM 6328 N N . GLY B 1 57 ? -13.766 56.312 28.75 1 94.12 57 GLY B N 1
ATOM 6329 C CA . GLY B 1 57 ? -12.445 55.875 28.375 1 94.12 57 GLY B CA 1
ATOM 6330 C C . GLY B 1 57 ? -12.094 56.156 26.938 1 94.12 57 GLY B C 1
ATOM 6331 O O . GLY B 1 57 ? -10.938 56 26.516 1 94.12 57 GLY B O 1
ATOM 6332 N N . LEU B 1 58 ? -13.062 56.625 26.156 1 94.88 58 LEU B N 1
ATOM 6333 C CA . LEU B 1 58 ? -12.812 57 24.75 1 94.88 58 LEU B CA 1
ATOM 6334 C C . LEU B 1 58 ? -12.438 58.469 24.625 1 94.88 58 LEU B C 1
ATOM 6336 O O . LEU B 1 58 ? -12.055 58.906 23.547 1 94.88 58 LEU B O 1
ATOM 6340 N N . GLU B 1 59 ? -12.516 59.156 25.75 1 93.06 59 GLU B N 1
ATOM 6341 C CA . GLU B 1 59 ? -12.211 60.594 25.766 1 93.06 59 GLU B CA 1
ATOM 6342 C C . GLU B 1 59 ? -10.742 60.844 26.109 1 93.06 59 GLU B C 1
ATOM 6344 O O . GLU B 1 59 ? -10.258 60.406 27.156 1 93.06 59 GLU B O 1
ATOM 6349 N N . PRO B 1 60 ? -10.086 61.594 25.25 1 92.88 60 PRO B N 1
ATOM 6350 C CA . PRO B 1 60 ? -8.664 61.875 25.469 1 92.88 60 PRO B CA 1
ATOM 6351 C C . PRO B 1 60 ? -8.391 62.469 26.844 1 92.88 60 PRO B C 1
ATOM 6353 O O . PRO B 1 60 ? -7.418 62.094 27.516 1 92.88 60 PRO B O 1
ATOM 6356 N N . SER B 1 61 ? -9.242 63.406 27.266 1 93.38 61 SER B N 1
ATOM 6357 C CA . SER B 1 61 ? -9.031 64.062 28.562 1 93.38 61 SER B CA 1
ATOM 6358 C C . SER B 1 61 ? -9.109 63.031 29.703 1 93.38 61 SER B C 1
ATOM 6360 O O . SER B 1 61 ? -8.297 63.094 30.625 1 93.38 61 SER B O 1
ATOM 6362 N N . TRP B 1 62 ? -10.102 62.156 29.641 1 94.38 62 TRP B N 1
ATOM 6363 C CA . TRP B 1 62 ? -10.227 61.094 30.672 1 94.38 62 TRP B CA 1
ATOM 6364 C C . TRP B 1 62 ? -9 60.188 30.656 1 94.38 62 TRP B C 1
ATOM 6366 O O . TRP B 1 62 ? -8.477 59.844 31.719 1 94.38 62 TRP B O 1
ATOM 6376 N N . LEU B 1 63 ? -8.508 59.781 29.516 1 94.38 63 LEU B N 1
ATOM 6377 C CA . LEU B 1 63 ? -7.352 58.906 29.359 1 94.38 63 LEU B CA 1
ATOM 6378 C C . LEU B 1 63 ? -6.121 59.531 30.016 1 94.38 63 LEU B C 1
ATOM 6380 O O . LEU B 1 63 ? -5.387 58.844 30.734 1 94.38 63 LEU B O 1
ATOM 6384 N N . ARG B 1 64 ? -5.914 60.812 29.75 1 91.69 64 ARG B N 1
ATOM 6385 C CA . ARG B 1 64 ? -4.754 61.469 30.297 1 91.69 64 ARG B CA 1
ATOM 6386 C C . ARG B 1 64 ? -4.844 61.562 31.828 1 91.69 64 ARG B C 1
ATOM 6388 O O . ARG B 1 64 ? -3.855 61.344 32.531 1 91.69 64 ARG B O 1
ATOM 6395 N N . GLU B 1 65 ? -6.062 61.875 32.25 1 92.56 65 GLU B N 1
ATOM 6396 C CA . GLU B 1 65 ? -6.281 62 33.688 1 92.56 65 GLU B CA 1
ATOM 6397 C C . GLU B 1 65 ? -6.109 60.688 34.406 1 92.56 65 GLU B C 1
ATOM 6399 O O . GLU B 1 65 ? -5.664 60.625 35.562 1 92.56 65 GLU B O 1
ATOM 6404 N N . HIS B 1 66 ? -6.41 59.594 33.781 1 92.44 66 HIS B N 1
ATOM 6405 C CA . HIS B 1 66 ? -6.434 58.281 34.438 1 92.44 66 HIS B CA 1
ATOM 6406 C C . HIS B 1 66 ? -5.348 57.375 33.875 1 92.44 66 HIS B C 1
ATOM 6408 O O . HIS B 1 66 ? -5.426 56.156 34.031 1 92.44 66 HIS B O 1
ATOM 6414 N N . ALA B 1 67 ? -4.367 57.875 33.25 1 91.75 67 ALA B N 1
ATOM 6415 C CA . ALA B 1 67 ? -3.328 57.125 32.531 1 91.75 67 ALA B CA 1
ATOM 6416 C C . ALA B 1 67 ? -2.613 56.156 33.5 1 91.75 67 ALA B C 1
ATOM 6418 O O . ALA B 1 67 ? -2.189 55.094 33.062 1 91.75 67 ALA B O 1
ATOM 6419 N N . ALA B 1 68 ? -2.48 56.469 34.688 1 88.88 68 ALA B N 1
ATOM 6420 C CA . ALA B 1 68 ? -1.735 55.656 35.656 1 88.88 68 ALA B CA 1
ATOM 6421 C C . ALA B 1 68 ? -2.545 54.438 36.094 1 88.88 68 ALA B C 1
ATOM 6423 O O . ALA B 1 68 ? -1.994 53.5 36.656 1 88.88 68 ALA B O 1
ATOM 6424 N N . GLU B 1 69 ? -3.758 54.406 35.781 1 91.31 69 GLU B N 1
ATOM 6425 C CA . GLU B 1 69 ? -4.652 53.406 36.344 1 91.31 69 GLU B CA 1
ATOM 6426 C C . GLU B 1 69 ? -4.715 52.188 35.438 1 91.31 69 GLU B C 1
ATOM 6428 O O . GLU B 1 69 ? -5.188 51.125 35.844 1 91.31 69 GLU B O 1
ATOM 6433 N N . PHE B 1 70 ? -4.254 52.25 34.25 1 93.5 70 PHE B N 1
ATOM 6434 C CA . PHE B 1 70 ? -4.324 51.125 33.344 1 93.5 70 PHE B CA 1
ATOM 6435 C C . PHE B 1 70 ? -3.02 50.969 32.562 1 93.5 70 PHE B C 1
ATOM 6437 O O . PHE B 1 70 ? -2.234 51.906 32.469 1 93.5 70 PHE B O 1
ATOM 6444 N N . ASP B 1 71 ? -2.777 49.75 32.062 1 90.12 71 ASP B N 1
ATOM 6445 C CA . ASP B 1 71 ? -1.554 49.438 31.344 1 90.12 71 ASP B CA 1
ATOM 6446 C C . ASP B 1 71 ? -1.812 49.375 29.844 1 90.12 71 ASP B C 1
ATOM 6448 O O . ASP B 1 71 ? -0.908 49.656 29.047 1 90.12 71 ASP B O 1
ATOM 6452 N N . LEU B 1 72 ? -2.967 49.031 29.453 1 92.88 72 LEU B N 1
ATOM 6453 C CA . LEU B 1 72 ? -3.367 48.969 28.047 1 92.88 72 LEU B CA 1
ATOM 6454 C C . LEU B 1 72 ? -4.879 49.125 27.906 1 92.88 72 LEU B C 1
ATOM 6456 O O . LEU B 1 72 ? -5.609 49.062 28.906 1 92.88 72 LEU B O 1
ATOM 6460 N N . VAL B 1 73 ? -5.375 49.469 26.688 1 95.62 73 VAL B N 1
ATOM 6461 C CA . VAL B 1 73 ? -6.797 49.562 26.391 1 95.62 73 VAL B CA 1
ATOM 6462 C C . VAL B 1 73 ? -7.215 48.406 25.469 1 95.62 73 VAL B C 1
ATOM 6464 O O . VAL B 1 73 ? -6.527 48.094 24.484 1 95.62 73 VAL B O 1
ATOM 6467 N N . HIS B 1 74 ? -8.25 47.75 25.891 1 96.75 74 HIS B N 1
ATOM 6468 C CA . HIS B 1 74 ? -8.883 46.781 25 1 96.75 74 HIS B CA 1
ATOM 6469 C C . HIS B 1 74 ? -10.273 47.25 24.578 1 96.75 74 HIS B C 1
ATOM 6471 O O . HIS B 1 74 ? -11.227 47.156 25.344 1 96.75 74 HIS B O 1
ATOM 6477 N N . LEU B 1 75 ? -10.32 47.656 23.344 1 96.38 75 LEU B N 1
ATOM 6478 C CA . LEU B 1 75 ? -11.547 48.219 22.797 1 96.38 75 LEU B CA 1
ATOM 6479 C C . LEU B 1 75 ? -12.414 47.156 22.156 1 96.38 75 LEU B C 1
ATOM 6481 O O . LEU B 1 75 ? -11.961 46.438 21.25 1 96.38 75 LEU B O 1
ATOM 6485 N N . HIS B 1 76 ? -13.633 47 22.641 1 94.44 76 HIS B N 1
ATOM 6486 C CA . HIS B 1 76 ? -14.578 46.031 22.078 1 94.44 76 HIS B CA 1
ATOM 6487 C C . HIS B 1 76 ? -15.727 46.719 21.359 1 94.44 76 HIS B C 1
ATOM 6489 O O . HIS B 1 76 ? -15.969 46.469 20.172 1 94.44 76 HIS B O 1
ATOM 6495 N N . PHE B 1 77 ? -16.438 47.531 22.156 1 92.12 77 PHE B N 1
ATOM 6496 C CA . PHE B 1 77 ? -17.656 48.156 21.656 1 92.12 77 PHE B CA 1
ATOM 6497 C C . PHE B 1 77 ? -17.734 49.625 22.078 1 92.12 77 PHE B C 1
ATOM 6499 O O . PHE B 1 77 ? -16.859 50.094 22.812 1 92.12 77 PHE B O 1
ATOM 6506 N N . GLY B 1 78 ? -18.734 50.406 21.578 1 89.75 78 GLY B N 1
ATOM 6507 C CA . GLY B 1 78 ? -19.125 51.688 22.109 1 89.75 78 GLY B CA 1
ATOM 6508 C C . GLY B 1 78 ? -18.453 52.844 21.391 1 89.75 78 GLY B C 1
ATOM 6509 O O . GLY B 1 78 ? -18.453 53.969 21.891 1 89.75 78 GLY B O 1
ATOM 6510 N N . PHE B 1 79 ? -17.891 52.562 20.297 1 92.5 79 PHE B N 1
ATOM 6511 C CA . PHE B 1 79 ? -17.203 53.656 19.609 1 92.5 79 PHE B CA 1
ATOM 6512 C C . PHE B 1 79 ? -17.984 54.125 18.391 1 92.5 79 PHE B C 1
ATOM 6514 O O . PHE B 1 79 ? -17.484 54.938 17.609 1 92.5 79 PHE B O 1
ATOM 6521 N N . GLU B 1 80 ? -19.25 53.656 18.25 1 88.06 80 GLU B N 1
ATOM 6522 C CA . GLU B 1 80 ? -20.031 53.938 17.047 1 88.06 80 GLU B CA 1
ATOM 6523 C C . GLU B 1 80 ? -20.391 55.406 16.953 1 88.06 80 GLU B C 1
ATOM 6525 O O . GLU B 1 80 ? -20.625 55.938 15.852 1 88.06 80 GLU B O 1
ATOM 6530 N N . HIS B 1 81 ? -20.469 56.062 18.047 1 86.94 81 HIS B N 1
ATOM 6531 C CA . HIS B 1 81 ? -20.875 57.469 18.062 1 86.94 81 HIS B CA 1
ATOM 6532 C C . HIS B 1 81 ? -19.703 58.406 17.797 1 86.94 81 HIS B C 1
ATOM 6534 O O . HIS B 1 81 ? -19.891 59.594 17.625 1 86.94 81 HIS B O 1
ATOM 6540 N N . LEU B 1 82 ? -18.516 57.875 17.75 1 91.88 82 LEU B N 1
ATOM 6541 C CA . LEU B 1 82 ? -17.328 58.719 17.547 1 91.88 82 LEU B CA 1
ATOM 6542 C C . LEU B 1 82 ? -17.25 59.219 16.109 1 91.88 82 LEU B C 1
ATOM 6544 O O . LEU B 1 82 ? -17.656 58.5 15.18 1 91.88 82 LEU B O 1
ATOM 6548 N N . THR B 1 83 ? -16.812 60.438 15.914 1 92.69 83 THR B N 1
ATOM 6549 C CA . THR B 1 83 ? -16.359 60.875 14.594 1 92.69 83 THR B CA 1
ATOM 6550 C C . THR B 1 83 ? -14.945 60.375 14.305 1 92.69 83 THR B C 1
ATOM 6552 O O . THR B 1 83 ? -14.242 59.938 15.211 1 92.69 83 THR B O 1
ATOM 6555 N N . VAL B 1 84 ? -14.609 60.406 13.094 1 93.38 84 VAL B N 1
ATOM 6556 C CA . VAL B 1 84 ? -13.281 59.969 12.68 1 93.38 84 VAL B CA 1
ATOM 6557 C C . VAL B 1 84 ? -12.219 60.781 13.406 1 93.38 84 VAL B C 1
ATOM 6559 O O . VAL B 1 84 ? -11.203 60.219 13.852 1 93.38 84 VAL B O 1
ATOM 6562 N N . GLU B 1 85 ? -12.469 62.062 13.523 1 92.69 85 GLU B N 1
ATOM 6563 C CA . GLU B 1 85 ? -11.523 62.969 14.195 1 92.69 85 GLU B CA 1
ATOM 6564 C C . GLU B 1 85 ? -11.352 62.594 15.656 1 92.69 85 GLU B C 1
ATOM 6566 O O . GLU B 1 85 ? -10.234 62.562 16.172 1 92.69 85 GLU B O 1
ATOM 6571 N N . ARG B 1 86 ? -12.461 62.219 16.266 1 93.38 86 ARG B N 1
ATOM 6572 C CA . ARG B 1 86 ? -12.414 61.844 17.672 1 93.38 86 ARG B CA 1
ATOM 6573 C C . ARG B 1 86 ? -11.734 60.5 17.859 1 93.38 86 ARG B C 1
ATOM 6575 O O . ARG B 1 86 ? -11.016 60.281 18.844 1 93.38 86 ARG B O 1
ATOM 6582 N N . ALA B 1 87 ? -11.945 59.625 16.922 1 95.5 87 ALA B N 1
ATOM 6583 C CA . ALA B 1 87 ? -11.273 58.344 16.969 1 95.5 87 ALA B CA 1
ATOM 6584 C C . ALA B 1 87 ? -9.766 58.5 16.828 1 95.5 87 ALA B C 1
ATOM 6586 O O . ALA B 1 87 ? -9 57.844 17.547 1 95.5 87 ALA B O 1
ATOM 6587 N N . ARG B 1 88 ? -9.328 59.375 15.953 1 93.62 88 ARG B N 1
ATOM 6588 C CA . ARG B 1 88 ? -7.91 59.656 15.797 1 93.62 88 ARG B CA 1
ATOM 6589 C C . ARG B 1 88 ? -7.324 60.281 17.062 1 93.62 88 ARG B C 1
ATOM 6591 O O . ARG B 1 88 ? -6.211 59.938 17.469 1 93.62 88 ARG B O 1
ATOM 6598 N N . GLY B 1 89 ? -8.07 61.188 17.656 1 93.12 89 GLY B N 1
ATOM 6599 C CA . GLY B 1 89 ? -7.652 61.75 18.922 1 93.12 89 GLY B CA 1
ATOM 6600 C C . GLY B 1 89 ? -7.457 60.719 20.016 1 93.12 89 GLY B C 1
ATOM 6601 O O . GLY B 1 89 ? -6.492 60.781 20.781 1 93.12 89 GLY B O 1
ATOM 6602 N N . PHE B 1 90 ? -8.359 59.781 20.141 1 95.06 90 PHE B N 1
ATOM 6603 C CA . PHE B 1 90 ? -8.281 58.656 21.062 1 95.06 90 PHE B CA 1
ATOM 6604 C C . PHE B 1 90 ? -6.992 57.875 20.844 1 95.06 90 PHE B C 1
ATOM 6606 O O . PHE B 1 90 ? -6.23 57.625 21.781 1 95.06 90 PHE B O 1
ATOM 6613 N N . VAL B 1 91 ? -6.73 57.5 19.531 1 93.88 91 VAL B N 1
ATOM 6614 C CA . VAL B 1 91 ? -5.57 56.719 19.156 1 93.88 91 VAL B CA 1
ATOM 6615 C C . VAL B 1 91 ? -4.289 57.5 19.438 1 93.88 91 VAL B C 1
ATOM 6617 O O . VAL B 1 91 ? -3.336 56.938 20 1 93.88 91 VAL B O 1
ATOM 6620 N N . ASP B 1 92 ? -4.301 58.719 19.047 1 90.75 92 ASP B N 1
ATOM 6621 C CA . ASP B 1 92 ? -3.133 59.562 19.25 1 90.75 92 ASP B CA 1
ATOM 6622 C C . ASP B 1 92 ? -2.811 59.719 20.75 1 90.75 92 ASP B C 1
ATOM 6624 O O . ASP B 1 92 ? -1.643 59.656 21.141 1 90.75 92 ASP B O 1
ATOM 6628 N N . THR B 1 93 ? -3.854 59.906 21.5 1 92.44 93 THR B N 1
ATOM 6629 C CA . THR B 1 93 ? -3.666 60.062 22.953 1 92.44 93 THR B CA 1
ATOM 6630 C C . THR B 1 93 ? -3.053 58.812 23.547 1 92.44 93 THR B C 1
ATOM 6632 O O . THR B 1 93 ? -2.15 58.875 24.375 1 92.44 93 THR B O 1
ATOM 6635 N N . LEU B 1 94 ? -3.512 57.625 23.156 1 92.5 94 LEU B N 1
ATOM 6636 C CA . LEU B 1 94 ? -2.932 56.375 23.625 1 92.5 94 LEU B CA 1
ATOM 6637 C C . LEU B 1 94 ? -1.462 56.281 23.234 1 92.5 94 LEU B C 1
ATOM 6639 O O . LEU B 1 94 ? -0.628 55.844 24.031 1 92.5 94 LEU B O 1
ATOM 6643 N N . GLY B 1 95 ? -1.203 56.656 22.047 1 85.38 95 GLY B N 1
ATOM 6644 C CA . GLY B 1 95 ? 0.177 56.719 21.594 1 85.38 95 GLY B CA 1
ATOM 6645 C C . GLY B 1 95 ? 1.055 57.625 22.438 1 85.38 95 GLY B C 1
ATOM 6646 O O . GLY B 1 95 ? 2.15 57.219 22.844 1 85.38 95 GLY B O 1
ATOM 6647 N N . ASP B 1 96 ? 0.552 58.781 22.719 1 82.62 96 ASP B N 1
ATOM 6648 C CA . ASP B 1 96 ? 1.273 59.75 23.531 1 82.62 96 ASP B CA 1
ATOM 6649 C C . ASP B 1 96 ? 1.563 59.188 24.922 1 82.62 96 ASP B C 1
ATOM 6651 O O . ASP B 1 96 ? 2.623 59.438 25.5 1 82.62 96 ASP B O 1
ATOM 6655 N N . LEU B 1 97 ? 0.577 58.469 25.406 1 84.75 97 LEU B N 1
ATOM 6656 C CA . LEU B 1 97 ? 0.67 57.938 26.766 1 84.75 97 LEU B CA 1
ATOM 6657 C C . LEU B 1 97 ? 1.466 56.625 26.781 1 84.75 97 LEU B C 1
ATOM 6659 O O . LEU B 1 97 ? 1.768 56.094 27.844 1 84.75 97 LEU B O 1
ATOM 6663 N N . GLY B 1 98 ? 1.849 56.094 25.578 1 81.44 98 GLY B N 1
ATOM 6664 C CA . GLY B 1 98 ? 2.559 54.812 25.484 1 81.44 98 GLY B CA 1
ATOM 6665 C C . GLY B 1 98 ? 1.717 53.625 25.906 1 81.44 98 GLY B C 1
ATOM 6666 O O . GLY B 1 98 ? 2.227 52.688 26.5 1 81.44 98 GLY B O 1
ATOM 6667 N N . LYS B 1 99 ? 0.447 53.719 25.797 1 88.19 99 LYS B N 1
ATOM 6668 C CA . LYS B 1 99 ? -0.483 52.656 26.156 1 88.19 99 LYS B CA 1
ATOM 6669 C C . LYS B 1 99 ? -0.915 51.875 24.922 1 88.19 99 LYS B C 1
ATOM 6671 O O . LYS B 1 99 ? -1.465 52.438 23.969 1 88.19 99 LYS B O 1
ATOM 6676 N N . PRO B 1 100 ? -0.596 50.531 24.969 1 89.69 100 PRO B N 1
ATOM 6677 C CA . PRO B 1 100 ? -1.003 49.719 23.812 1 89.69 100 PRO B CA 1
ATOM 6678 C C . PRO B 1 100 ? -2.518 49.688 23.625 1 89.69 100 PRO B C 1
ATOM 6680 O O . PRO B 1 100 ? -3.266 49.688 24.609 1 89.69 100 PRO B O 1
ATOM 6683 N N . LEU B 1 101 ? -2.979 49.688 22.344 1 93.19 101 LEU B N 1
ATOM 6684 C CA . LEU B 1 101 ? -4.375 49.5 21.953 1 93.19 101 LEU B CA 1
ATOM 6685 C C . LEU B 1 101 ? -4.625 48.094 21.422 1 93.19 101 LEU B C 1
ATOM 6687 O O . LEU B 1 101 ? -4.016 47.688 20.422 1 93.19 101 LEU B O 1
ATOM 6691 N N . VAL B 1 102 ? -5.422 47.406 22.188 1 94.5 102 VAL B N 1
ATOM 6692 C CA . VAL B 1 102 ? -5.941 46.125 21.703 1 94.5 102 VAL B CA 1
ATOM 6693 C C . VAL B 1 102 ? -7.363 46.312 21.172 1 94.5 102 VAL B C 1
ATOM 6695 O O . VAL B 1 102 ? -8.188 46.969 21.812 1 94.5 102 VAL B O 1
ATOM 6698 N N . LEU B 1 103 ? -7.617 45.812 19.984 1 95.88 103 LEU B N 1
ATOM 6699 C CA . LEU B 1 103 ? -8.945 45.938 19.391 1 95.88 103 LEU B CA 1
ATOM 6700 C C . LEU B 1 103 ? -9.484 44.531 19.031 1 95.88 103 LEU B C 1
ATOM 6702 O O . LEU B 1 103 ? -8.805 43.781 18.344 1 95.88 103 LEU B O 1
ATOM 6706 N N . THR B 1 104 ? -10.617 44.188 19.578 1 95.94 104 THR B N 1
ATOM 6707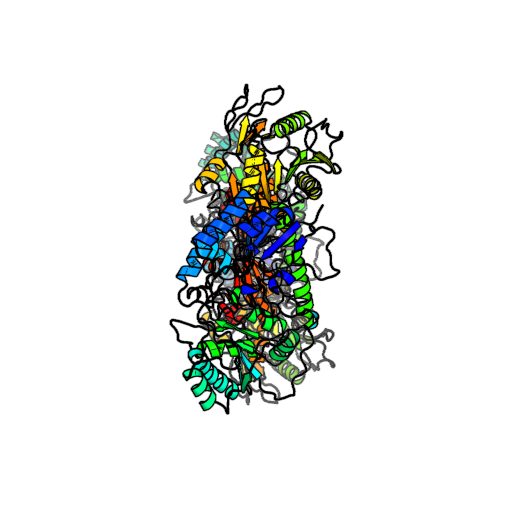 C CA . THR B 1 104 ? -11.359 43.062 19.016 1 95.94 104 THR B CA 1
ATOM 6708 C C . THR B 1 104 ? -12.367 43.531 17.984 1 95.94 104 THR B C 1
ATOM 6710 O O . THR B 1 104 ? -13.312 44.25 18.312 1 95.94 104 THR B O 1
ATOM 6713 N N . VAL B 1 105 ? -12.172 43.156 16.797 1 94.81 105 VAL B N 1
ATOM 6714 C CA . VAL B 1 105 ? -13.109 43.5 15.734 1 94.81 105 VAL B CA 1
ATOM 6715 C C . VAL B 1 105 ? -14.305 42.531 15.766 1 94.81 105 VAL B C 1
ATOM 6717 O O . VAL B 1 105 ? -14.289 41.5 15.109 1 94.81 105 VAL B O 1
ATOM 6720 N N . HIS B 1 106 ? -15.289 42.969 16.422 1 93.75 106 HIS B N 1
ATOM 6721 C CA . HIS B 1 106 ? -16.5 42.156 16.531 1 93.75 106 HIS B CA 1
ATOM 6722 C C . HIS B 1 106 ? -17.328 42.25 15.242 1 93.75 106 HIS B C 1
ATOM 6724 O O . HIS B 1 106 ? -17.953 41.281 14.844 1 93.75 106 HIS B O 1
ATOM 6730 N N . ASP B 1 107 ? -17.359 43.469 14.711 1 93.19 107 ASP B N 1
ATOM 6731 C CA . ASP B 1 107 ? -18.219 43.719 13.562 1 93.19 107 ASP B CA 1
ATOM 6732 C C . ASP B 1 107 ? -17.438 44.406 12.438 1 93.19 107 ASP B C 1
ATOM 6734 O O . ASP B 1 107 ? -16.984 45.531 12.594 1 93.19 107 ASP B O 1
ATOM 6738 N N . LEU B 1 108 ? -17.344 43.719 11.328 1 92.94 108 LEU B N 1
ATOM 6739 C CA . LEU B 1 108 ? -16.859 44.375 10.117 1 92.94 108 LEU B CA 1
ATOM 6740 C C . LEU B 1 108 ? -17.938 45.219 9.484 1 92.94 108 LEU B C 1
ATOM 6742 O O . LEU B 1 108 ? -17.641 46.219 8.805 1 92.94 108 LEU B O 1
ATOM 6746 N N . SER B 1 109 ? -19.156 44.812 9.719 1 91.62 109 SER B N 1
ATOM 6747 C CA . SER B 1 109 ? -20.359 45.594 9.43 1 91.62 109 SER B CA 1
ATOM 6748 C C . SER B 1 109 ? -21.219 45.781 10.672 1 91.62 109 SER B C 1
ATOM 6750 O O . SER B 1 109 ? -21.453 44.812 11.406 1 91.62 109 SER B O 1
ATOM 6752 N N . ASN B 1 110 ? -21.562 47 10.906 1 90.62 110 ASN B N 1
ATOM 6753 C CA . ASN B 1 110 ? -22.391 47.281 12.078 1 90.62 110 ASN B CA 1
ATOM 6754 C C . ASN B 1 110 ? -23.844 46.906 11.844 1 90.62 110 ASN B C 1
ATOM 6756 O O . ASN B 1 110 ? -24.484 47.406 10.914 1 90.62 110 ASN B O 1
ATOM 6760 N N . PRO B 1 111 ? -24.375 46.062 12.68 1 88.81 111 PRO B N 1
ATOM 6761 C CA . PRO B 1 111 ? -25.734 45.594 12.445 1 88.81 111 PRO B CA 1
ATOM 6762 C C . PRO B 1 111 ? -26.781 46.656 12.648 1 88.81 111 PRO B C 1
ATOM 6764 O O . PRO B 1 111 ? -27.938 46.5 12.219 1 88.81 111 PRO B O 1
ATOM 6767 N N . HIS B 1 112 ? -26.484 47.75 13.242 1 85.94 112 HIS B N 1
ATOM 6768 C CA . HIS B 1 112 ? -27.453 48.812 13.555 1 85.94 112 HIS B CA 1
ATOM 6769 C C . HIS B 1 112 ? -27.484 49.875 12.469 1 85.94 112 HIS B C 1
ATOM 6771 O O . HIS B 1 112 ? -28.344 50.75 12.477 1 85.94 112 HIS B O 1
ATOM 6777 N N . LEU B 1 113 ? -26.547 49.781 11.516 1 86.56 113 LEU B N 1
ATOM 6778 C CA . LEU B 1 113 ? -26.406 50.844 10.531 1 86.56 113 LEU B CA 1
ATOM 6779 C C . LEU B 1 113 ? -26.625 50.312 9.117 1 86.56 113 LEU B C 1
ATOM 6781 O O . LEU B 1 113 ? -25.969 49.344 8.695 1 86.56 113 LEU B O 1
ATOM 6785 N N . ARG B 1 114 ? -27.578 50.938 8.406 1 85.62 114 ARG B N 1
ATOM 6786 C CA . ARG B 1 114 ? -27.75 50.594 6.996 1 85.62 114 ARG B CA 1
ATOM 6787 C C . ARG B 1 114 ? -26.594 51.125 6.156 1 85.62 114 ARG B C 1
ATOM 6789 O O . ARG B 1 114 ? -26.062 50.406 5.301 1 85.62 114 ARG B O 1
ATOM 6796 N N . ASP B 1 115 ? -26.344 52.406 6.445 1 85.25 115 ASP B N 1
ATOM 6797 C CA . ASP B 1 115 ? -25.156 53 5.828 1 85.25 115 ASP B CA 1
ATOM 6798 C C . ASP B 1 115 ? -23.906 52.688 6.637 1 85.25 115 ASP B C 1
ATOM 6800 O O . ASP B 1 115 ? -23.75 53.156 7.77 1 85.25 115 ASP B O 1
ATOM 6804 N N . GLN B 1 116 ? -23.031 51.938 6.043 1 90.75 116 GLN B N 1
ATOM 6805 C CA . GLN B 1 116 ? -21.875 51.406 6.754 1 90.75 116 GLN B CA 1
ATOM 6806 C C . GLN B 1 116 ? -20.688 52.375 6.652 1 90.75 116 GLN B C 1
ATOM 6808 O O . GLN B 1 116 ? -19.625 52.125 7.23 1 90.75 116 GLN B O 1
ATOM 6813 N N . SER B 1 117 ? -20.859 53.5 5.941 1 90.38 117 SER B N 1
ATOM 6814 C CA . SER B 1 117 ? -19.734 54.375 5.613 1 90.38 117 SER B CA 1
ATOM 6815 C C . SER B 1 117 ? -19.047 54.906 6.875 1 90.38 117 SER B C 1
ATOM 6817 O O . SER B 1 117 ? -17.828 54.906 6.977 1 90.38 117 SER B O 1
ATOM 6819 N N . ALA B 1 118 ? -19.859 55.312 7.824 1 91.56 118 ALA B N 1
ATOM 6820 C CA . ALA B 1 118 ? -19.312 55.844 9.062 1 91.56 118 ALA B CA 1
ATOM 6821 C C . ALA B 1 118 ? -18.562 54.781 9.859 1 91.56 118 ALA B C 1
ATOM 6823 O O . ALA B 1 118 ? -17.484 55.031 10.391 1 91.56 118 ALA B O 1
ATOM 6824 N N . HIS B 1 119 ? -19.156 53.625 9.898 1 93.69 119 HIS B N 1
ATOM 6825 C CA . HIS B 1 119 ? -18.531 52.531 10.633 1 93.69 119 HIS B CA 1
ATOM 6826 C C . HIS B 1 119 ? -17.219 52.125 9.984 1 93.69 119 HIS B C 1
ATOM 6828 O O . HIS B 1 119 ? -16.234 51.875 10.688 1 93.69 119 HIS B O 1
ATOM 6834 N N . GLN B 1 120 ? -17.219 52.094 8.711 1 93.38 120 GLN B N 1
ATOM 6835 C CA . GLN B 1 120 ? -16.016 51.719 7.973 1 93.38 120 GLN B CA 1
ATOM 6836 C C . GLN B 1 120 ? -14.906 52.75 8.172 1 93.38 120 GLN B C 1
ATOM 6838 O O . GLN B 1 120 ? -13.734 52.406 8.297 1 93.38 120 GLN B O 1
ATOM 6843 N N . ALA B 1 121 ? -15.328 53.938 8.172 1 93.12 121 ALA B N 1
ATOM 6844 C CA . ALA B 1 121 ? -14.359 55 8.375 1 93.12 121 ALA B CA 1
ATOM 6845 C C . ALA B 1 121 ? -13.703 54.906 9.75 1 93.12 121 ALA B C 1
ATOM 6847 O O . ALA B 1 121 ? -12.516 55.156 9.906 1 93.12 121 ALA B O 1
ATOM 6848 N N . LEU B 1 122 ? -14.438 54.531 10.719 1 94.88 122 LEU B N 1
ATOM 6849 C CA . LEU B 1 122 ? -13.906 54.375 12.07 1 94.88 122 LEU B CA 1
ATOM 6850 C C . LEU B 1 122 ? -12.945 53.188 12.125 1 94.88 122 LEU B C 1
ATOM 6852 O O . LEU B 1 122 ? -11.867 53.281 12.734 1 94.88 122 LEU B O 1
ATOM 6856 N N . LEU B 1 123 ? -13.312 52.094 11.484 1 95.25 123 LEU B N 1
ATOM 6857 C CA . LEU B 1 123 ? -12.438 50.938 11.453 1 95.25 123 LEU B CA 1
ATOM 6858 C C . LEU B 1 123 ? -11.141 51.25 10.719 1 95.25 123 LEU B C 1
ATOM 6860 O O . LEU B 1 123 ? -10.086 50.719 11.062 1 95.25 123 LEU B O 1
ATOM 6864 N N . ASP B 1 124 ? -11.188 52.125 9.727 1 93.81 124 ASP B N 1
ATOM 6865 C CA . ASP B 1 124 ? -10.008 52.531 8.969 1 93.81 124 ASP B CA 1
ATOM 6866 C C . ASP B 1 124 ? -9.008 53.25 9.859 1 93.81 124 ASP B C 1
ATOM 6868 O O . ASP B 1 124 ? -7.824 53.344 9.523 1 93.81 124 ASP B O 1
ATOM 6872 N N . VAL B 1 125 ? -9.477 53.719 10.945 1 92.06 125 VAL B N 1
ATOM 6873 C CA . VAL B 1 125 ? -8.602 54.406 11.906 1 92.06 125 VAL B CA 1
ATOM 6874 C C . VAL B 1 125 ? -8.133 53.406 12.961 1 92.06 125 VAL B C 1
ATOM 6876 O O . VAL B 1 125 ? -6.934 53.312 13.242 1 92.06 125 VAL B O 1
ATOM 6879 N N . LEU B 1 126 ? -9.016 52.625 13.492 1 94.75 126 LEU B N 1
ATOM 6880 C CA . LEU B 1 126 ? -8.773 51.812 14.688 1 94.75 126 LEU B CA 1
ATOM 6881 C C . LEU B 1 126 ? -7.973 50.562 14.352 1 94.75 126 LEU B C 1
ATOM 6883 O O . LEU B 1 126 ? -7.062 50.188 15.102 1 94.75 126 LEU B O 1
ATOM 6887 N N . VAL B 1 127 ? -8.273 49.906 13.258 1 93.25 127 VAL B N 1
ATOM 6888 C CA . VAL B 1 127 ? -7.66 48.625 12.922 1 93.25 127 VAL B CA 1
ATOM 6889 C C . VAL B 1 127 ? -6.168 48.812 12.656 1 93.25 127 VAL B C 1
ATOM 6891 O O . VAL B 1 127 ? -5.332 48.156 13.273 1 93.25 127 VAL B O 1
ATOM 6894 N N . PRO B 1 128 ? -5.762 49.812 11.859 1 90.31 128 PRO B N 1
ATOM 6895 C CA . PRO B 1 128 ? -4.324 50.031 11.664 1 90.31 128 PRO B CA 1
ATOM 6896 C C . PRO B 1 128 ? -3.613 50.5 12.93 1 90.31 128 PRO B C 1
ATOM 6898 O O . PRO B 1 128 ? -2.428 50.219 13.117 1 90.31 128 PRO B O 1
ATOM 6901 N N . ALA B 1 129 ? -4.273 51.125 13.836 1 88.75 129 ALA B N 1
ATOM 6902 C CA . ALA B 1 129 ? -3.662 51.75 15.008 1 88.75 129 ALA B CA 1
ATOM 6903 C C . ALA B 1 129 ? -3.488 50.75 16.141 1 88.75 129 ALA B C 1
ATOM 6905 O O . ALA B 1 129 ? -2.707 50.969 17.062 1 88.75 129 ALA B O 1
ATOM 6906 N N . ALA B 1 130 ? -4.227 49.656 16.094 1 92.69 130 ALA B N 1
ATOM 6907 C CA . ALA B 1 130 ? -4.211 48.688 17.172 1 92.69 130 ALA B CA 1
ATOM 6908 C C . ALA B 1 130 ? -2.861 47.969 17.266 1 92.69 130 ALA B C 1
ATOM 6910 O O . ALA B 1 130 ? -2.268 47.656 16.234 1 92.69 130 ALA B O 1
ATOM 6911 N N . ASP B 1 131 ? -2.318 47.844 18.453 1 85.94 131 ASP B N 1
ATOM 6912 C CA . ASP B 1 131 ? -1.089 47.094 18.672 1 85.94 131 ASP B CA 1
ATOM 6913 C C . ASP B 1 131 ? -1.343 45.594 18.578 1 85.94 131 ASP B C 1
ATOM 6915 O O . ASP B 1 131 ? -0.431 44.812 18.281 1 85.94 131 ASP B O 1
ATOM 6919 N N . GLU B 1 132 ? -2.559 45.25 18.922 1 88.19 132 GLU B N 1
ATOM 6920 C CA . GLU B 1 132 ? -3.031 43.875 18.812 1 88.19 132 GLU B CA 1
ATOM 6921 C C . GLU B 1 132 ? -4.477 43.812 18.328 1 88.19 132 GLU B C 1
ATOM 6923 O O . GLU B 1 132 ? -5.309 44.625 18.75 1 88.19 132 GLU B O 1
ATOM 6928 N N . LEU B 1 133 ? -4.68 42.938 17.312 1 91.12 133 LEU B N 1
ATOM 6929 C CA . LEU B 1 133 ? -6.02 42.75 16.781 1 91.12 133 LEU B CA 1
ATOM 6930 C C . LEU B 1 133 ? -6.543 41.375 17.078 1 91.12 133 LEU B C 1
ATOM 6932 O O . LEU B 1 133 ? -5.836 40.375 16.875 1 91.12 133 LEU B O 1
ATOM 6936 N N . PHE B 1 134 ? -7.723 41.344 17.672 1 92.81 134 PHE B N 1
ATOM 6937 C CA . PHE B 1 134 ? -8.453 40.094 17.828 1 92.81 134 PHE B CA 1
ATOM 6938 C C . PHE B 1 134 ? -9.719 40.094 16.984 1 92.81 134 PHE B C 1
ATOM 6940 O O . PHE B 1 134 ? -10.258 41.156 16.656 1 92.81 134 PHE B O 1
ATOM 6947 N N . THR B 1 135 ? -10.156 39 16.547 1 93.19 135 THR B N 1
ATOM 6948 C CA . THR B 1 135 ? -11.5 38.75 16.031 1 93.19 135 THR B CA 1
ATOM 6949 C C . THR B 1 135 ? -11.984 37.344 16.375 1 93.19 135 THR B C 1
ATOM 6951 O O . THR B 1 135 ? -11.289 36.594 17.062 1 93.19 135 THR B O 1
ATOM 6954 N N . LEU B 1 136 ? -13.195 37.031 15.922 1 92.69 136 LEU B N 1
ATOM 6955 C CA . LEU B 1 136 ? -13.82 35.844 16.5 1 92.69 136 LEU B CA 1
ATOM 6956 C C . LEU B 1 136 ? -13.758 34.688 15.523 1 92.69 136 LEU B C 1
ATOM 6958 O O . LEU B 1 136 ? -13.922 33.531 15.922 1 92.69 136 LEU B O 1
ATOM 6962 N N . THR B 1 137 ? -13.625 35 14.234 1 90.75 137 THR B N 1
ATOM 6963 C CA . THR B 1 137 ? -13.68 33.938 13.234 1 90.75 137 THR B CA 1
ATOM 6964 C C . THR B 1 137 ? -12.578 34.125 12.188 1 90.75 137 THR B C 1
ATOM 6966 O O . THR B 1 137 ? -12.133 35.25 11.945 1 90.75 137 THR B O 1
ATOM 6969 N N . PRO B 1 138 ? -12.148 33.062 11.586 1 83.38 138 PRO B N 1
ATOM 6970 C CA . PRO B 1 138 ? -11.172 33.156 10.508 1 83.38 138 PRO B CA 1
ATOM 6971 C C . PRO B 1 138 ? -11.672 34 9.32 1 83.38 138 PRO B C 1
ATOM 6973 O O . PRO B 1 138 ? -10.891 34.719 8.703 1 83.38 138 PRO B O 1
ATOM 6976 N N . THR B 1 139 ? -12.945 33.875 9.117 1 83.88 139 THR B N 1
ATOM 6977 C CA . THR B 1 139 ? -13.531 34.656 8.031 1 83.88 139 THR B CA 1
ATOM 6978 C C . THR B 1 139 ? -13.328 36.125 8.266 1 83.88 139 THR B C 1
ATOM 6980 O O . THR B 1 139 ? -12.914 36.875 7.363 1 83.88 139 THR B O 1
ATOM 6983 N N . ALA B 1 140 ? -13.555 36.5 9.391 1 91 140 ALA B N 1
ATOM 6984 C CA . ALA B 1 140 ? -13.367 37.906 9.727 1 91 140 ALA B CA 1
ATOM 6985 C C . ALA B 1 140 ? -11.898 38.312 9.688 1 91 140 ALA B C 1
ATOM 6987 O O . ALA B 1 140 ? -11.547 39.406 9.25 1 91 140 ALA B O 1
ATOM 6988 N N . ALA B 1 141 ? -11.07 37.406 10.172 1 88.31 141 ALA B N 1
ATOM 6989 C CA . ALA B 1 141 ? -9.633 37.688 10.156 1 88.31 141 ALA B CA 1
ATOM 6990 C C . ALA B 1 141 ? -9.125 37.875 8.727 1 88.31 141 ALA B C 1
ATOM 6992 O O . ALA B 1 141 ? -8.312 38.781 8.469 1 88.31 141 ALA B O 1
ATOM 6993 N N . ARG B 1 142 ? -9.664 37.156 7.805 1 83.12 142 ARG B N 1
ATOM 6994 C CA . ARG B 1 142 ? -9.305 37.281 6.395 1 83.12 142 ARG B CA 1
ATOM 6995 C C . ARG B 1 142 ? -9.766 38.625 5.836 1 83.12 142 ARG B C 1
ATOM 6997 O O . ARG B 1 142 ? -9.039 39.25 5.07 1 83.12 142 ARG B O 1
ATOM 7004 N N . ALA B 1 143 ? -10.938 38.938 6.219 1 86.19 143 ALA B N 1
ATOM 7005 C CA . ALA B 1 143 ? -11.461 40.219 5.77 1 86.19 143 ALA B CA 1
ATOM 7006 C C . ALA B 1 143 ? -10.602 41.375 6.285 1 86.19 143 ALA B C 1
ATOM 7008 O O . ALA B 1 143 ? -10.328 42.312 5.555 1 86.19 143 ALA B O 1
ATOM 7009 N N . ILE B 1 144 ? -10.156 41.25 7.484 1 88.94 144 ILE B N 1
ATOM 7010 C CA . ILE B 1 144 ? -9.305 42.25 8.094 1 88.94 144 ILE B CA 1
ATOM 7011 C C . ILE B 1 144 ? -7.973 42.344 7.348 1 88.94 144 ILE B C 1
ATOM 7013 O O . ILE B 1 144 ? -7.508 43.406 7 1 88.94 144 ILE B O 1
ATOM 7017 N N . ARG B 1 145 ? -7.43 41.188 7.109 1 83.5 145 ARG B N 1
ATOM 7018 C CA . ARG B 1 145 ? -6.168 41.125 6.375 1 83.5 145 ARG B CA 1
ATOM 7019 C C . ARG B 1 145 ? -6.328 41.688 4.973 1 83.5 145 ARG B C 1
ATOM 7021 O O . ARG B 1 145 ? -5.457 42.438 4.496 1 83.5 145 ARG B O 1
ATOM 7028 N N . GLY B 1 146 ? -7.359 41.344 4.336 1 80.12 146 GLY B N 1
ATOM 7029 C CA . GLY B 1 146 ? -7.621 41.812 2.982 1 80.12 146 GLY B CA 1
ATOM 7030 C C . GLY B 1 146 ? -7.762 43.312 2.887 1 80.12 146 GLY B C 1
ATOM 7031 O O . GLY B 1 146 ? -7.223 43.938 1.971 1 80.12 146 GLY B O 1
ATOM 7032 N N . ARG B 1 147 ? -8.383 43.844 3.807 1 82.44 147 ARG B N 1
ATOM 7033 C CA . ARG B 1 147 ? -8.711 45.25 3.705 1 82.44 147 ARG B CA 1
ATOM 7034 C C . ARG B 1 147 ? -7.594 46.125 4.285 1 82.44 147 ARG B C 1
ATOM 7036 O O . ARG B 1 147 ? -7.254 47.156 3.723 1 82.44 147 ARG B O 1
ATOM 7043 N N . TRP B 1 148 ? -7.027 45.656 5.348 1 86.25 148 TRP B N 1
ATOM 7044 C CA . TRP B 1 148 ? -6.121 46.562 6.062 1 86.25 148 TRP B CA 1
ATOM 7045 C C . TRP B 1 148 ? -4.703 46 6.086 1 86.25 148 TRP B C 1
ATOM 7047 O O . TRP B 1 148 ? -3.795 46.625 6.641 1 86.25 148 TRP B O 1
ATOM 7057 N N . ASP B 1 149 ? -4.527 44.75 5.551 1 80.94 149 ASP B N 1
ATOM 7058 C CA . ASP B 1 149 ? -3.244 44.062 5.555 1 80.94 149 ASP B CA 1
ATOM 7059 C C . ASP B 1 149 ? -2.705 43.906 6.977 1 80.94 149 ASP B C 1
ATOM 7061 O O . ASP B 1 149 ? -1.527 44.156 7.23 1 80.94 149 ASP B O 1
ATOM 7065 N N . ARG B 1 150 ? -3.625 43.688 7.93 1 79.94 150 ARG B N 1
ATOM 7066 C CA . ARG B 1 150 ? -3.311 43.438 9.336 1 79.94 150 ARG B CA 1
ATOM 7067 C C . ARG B 1 150 ? -3.723 42.031 9.758 1 79.94 150 ARG B C 1
ATOM 7069 O O . ARG B 1 150 ? -4.766 41.531 9.328 1 79.94 150 ARG B O 1
ATOM 7076 N N . ALA B 1 151 ? -2.852 41.438 10.539 1 81.12 151 ALA B N 1
ATOM 7077 C CA . ALA B 1 151 ? -3.184 40.125 11.062 1 81.12 151 ALA B CA 1
ATOM 7078 C C . ALA B 1 151 ? -3.992 40.219 12.352 1 81.12 151 ALA B C 1
ATOM 7080 O O . ALA B 1 151 ? -3.666 41.031 13.227 1 81.12 151 ALA B O 1
ATOM 7081 N N . ALA B 1 152 ? -5.09 39.469 12.391 1 85.88 152 ALA B N 1
ATOM 7082 C CA . ALA B 1 152 ? -5.902 39.375 13.602 1 85.88 152 ALA B CA 1
ATOM 7083 C C . ALA B 1 152 ? -5.863 38 14.203 1 85.88 152 ALA B C 1
ATOM 7085 O O . ALA B 1 152 ? -5.93 37 13.469 1 85.88 152 ALA B O 1
ATOM 7086 N N . THR B 1 153 ? -5.598 37.906 15.5 1 84.5 153 THR B N 1
ATOM 7087 C CA . THR B 1 153 ? -5.68 36.625 16.203 1 84.5 153 THR B CA 1
ATOM 7088 C C . THR B 1 153 ? -7.133 36.219 16.375 1 84.5 153 THR B C 1
ATOM 7090 O O . THR B 1 153 ? -7.969 37 16.828 1 84.5 153 THR B O 1
ATOM 7093 N N . VAL B 1 154 ? -7.422 35.062 15.906 1 85.88 154 VAL B N 1
ATOM 7094 C CA . VAL B 1 154 ? -8.789 34.562 16.016 1 85.88 154 VAL B CA 1
ATOM 7095 C C . VAL B 1 154 ? -9 33.875 17.359 1 85.88 154 VAL B C 1
ATOM 7097 O O . VAL B 1 154 ? -8.375 32.875 17.656 1 85.88 154 VAL B O 1
ATOM 7100 N N . LEU B 1 155 ? -9.695 34.469 18.203 1 87.12 155 LEU B N 1
ATOM 7101 C CA . LEU B 1 155 ? -10.148 33.906 19.469 1 87.12 155 LEU B CA 1
ATOM 7102 C C . LEU B 1 155 ? -11.664 33.75 19.484 1 87.12 155 LEU B C 1
ATOM 7104 O O . LEU B 1 155 ? -12.398 34.75 19.344 1 87.12 155 LEU B O 1
ATOM 7108 N N . ALA B 1 156 ? -12.102 32.531 19.625 1 89 156 ALA B N 1
ATOM 7109 C CA . ALA B 1 156 ? -13.523 32.219 19.5 1 89 156 ALA B CA 1
ATOM 7110 C C . ALA B 1 156 ? -14.344 33 20.531 1 89 156 ALA B C 1
ATOM 7112 O O . ALA B 1 156 ? -13.828 33.375 21.578 1 89 156 ALA B O 1
ATOM 7113 N N . HIS B 1 157 ? -15.617 33.156 20.188 1 89.5 157 HIS B N 1
ATOM 7114 C CA . HIS B 1 157 ? -16.562 33.812 21.094 1 89.5 157 HIS B CA 1
ATOM 7115 C C . HIS B 1 157 ? -16.766 32.969 22.359 1 89.5 157 HIS B C 1
ATOM 7117 O O . HIS B 1 157 ? -16.984 31.75 22.266 1 89.5 157 HIS B O 1
ATOM 7123 N N . PRO B 1 158 ? -16.578 33.531 23.531 1 90.75 158 PRO B N 1
ATOM 7124 C CA . PRO B 1 158 ? -16.875 32.781 24.75 1 90.75 158 PRO B CA 1
ATOM 7125 C C . PRO B 1 158 ? -18.375 32.5 24.922 1 90.75 158 PRO B C 1
ATOM 7127 O O . PRO B 1 158 ? -19.188 33 24.109 1 90.75 158 PRO B O 1
ATOM 7130 N N . HIS B 1 159 ? -18.672 31.688 25.984 1 91.44 159 HIS B N 1
ATOM 7131 C CA . HIS B 1 159 ? -20.078 31.453 26.266 1 91.44 159 HIS B CA 1
ATOM 7132 C C . HIS B 1 159 ? -20.812 32.75 26.547 1 91.44 159 HIS B C 1
ATOM 7134 O O . HIS B 1 159 ? -20.203 33.719 27.031 1 91.44 159 HIS B O 1
ATOM 7140 N N . VAL B 1 160 ? -22.031 32.781 26.172 1 90.62 160 VAL B N 1
ATOM 7141 C CA . VAL B 1 160 ? -22.844 33.969 26.391 1 90.62 160 VAL B CA 1
ATOM 7142 C C . VAL B 1 160 ? -23.703 33.781 27.641 1 90.62 160 VAL B C 1
ATOM 7144 O O . VAL B 1 160 ? -23.781 34.688 28.484 1 90.62 160 VAL B O 1
ATOM 7147 N N . LEU B 1 161 ? -24.297 32.625 27.703 1 88 161 LEU B N 1
ATOM 7148 C CA . LEU B 1 161 ? -25.156 32.375 28.859 1 88 161 LEU B CA 1
ATOM 7149 C C . LEU B 1 161 ? -24.328 31.984 30.078 1 88 161 LEU B C 1
ATOM 7151 O O . LEU B 1 161 ? -23.234 31.422 29.938 1 88 161 LEU B O 1
ATOM 7155 N N . PRO B 1 162 ? -24.828 32.344 31.281 1 86.06 162 PRO B N 1
ATOM 7156 C CA . PRO B 1 162 ? -24.109 31.938 32.469 1 86.06 162 PRO B CA 1
ATOM 7157 C C . PRO B 1 162 ? -23.891 30.438 32.562 1 86.06 162 PRO B C 1
ATOM 7159 O O . PRO B 1 162 ? -24.781 29.656 32.188 1 86.06 162 PRO B O 1
ATOM 7162 N N . LEU B 1 163 ? -22.734 30.016 33 1 87.38 163 LEU B N 1
ATOM 7163 C CA . LEU B 1 163 ? -22.328 28.609 33 1 87.38 163 LEU B CA 1
ATOM 7164 C C . LEU B 1 163 ? -23.266 27.781 33.875 1 87.38 163 LEU B C 1
ATOM 7166 O O . LEU B 1 163 ? -23.484 26.594 33.625 1 87.38 163 LEU B O 1
ATOM 7170 N N . ASP B 1 164 ? -23.828 28.422 34.812 1 84.06 164 ASP B N 1
ATOM 7171 C CA . ASP B 1 164 ? -24.734 27.719 35.719 1 84.06 164 ASP B CA 1
ATOM 7172 C C . ASP B 1 164 ? -26.062 27.438 35.031 1 84.06 164 ASP B C 1
ATOM 7174 O O . ASP B 1 164 ? -26.844 26.609 35.531 1 84.06 164 ASP B O 1
ATOM 7178 N N . SER B 1 165 ? -26.25 27.984 33.906 1 83.69 165 SER B N 1
ATOM 7179 C CA . SER B 1 165 ? -27.531 27.797 33.219 1 83.69 165 SER B CA 1
ATOM 7180 C C . SER B 1 165 ? -27.5 26.562 32.312 1 83.69 165 SER B C 1
ATOM 7182 O O . SER B 1 165 ? -28.516 26.172 31.75 1 83.69 165 SER B O 1
ATOM 7184 N N . PHE B 1 166 ? -26.344 25.922 32.125 1 84.25 166 PHE B N 1
ATOM 7185 C CA . PHE B 1 166 ? -26.203 24.75 31.25 1 84.25 166 PHE B CA 1
ATOM 7186 C C . PHE B 1 166 ? -26.828 23.531 31.906 1 84.25 166 PHE B C 1
ATOM 7188 O O . PHE B 1 166 ? -26.125 22.703 32.5 1 84.25 166 PHE B O 1
ATOM 7195 N N . ARG B 1 167 ? -28.062 23.453 32 1 76.31 167 ARG B N 1
ATOM 7196 C CA . ARG B 1 167 ? -28.797 22.344 32.594 1 76.31 167 ARG B CA 1
ATOM 7197 C C . ARG B 1 167 ? -29.406 21.453 31.516 1 76.31 167 ARG B C 1
ATOM 7199 O O . ARG B 1 167 ? -29.484 21.828 30.359 1 76.31 167 ARG B O 1
ATOM 7206 N N . ASP B 1 168 ? -29.719 20.188 31.953 1 75.12 168 ASP B N 1
ATOM 7207 C CA . ASP B 1 168 ? -30.359 19.266 31.031 1 75.12 168 ASP B CA 1
ATOM 7208 C C . ASP B 1 168 ? -31.703 19.812 30.562 1 75.12 168 ASP B C 1
ATOM 7210 O O . ASP B 1 168 ? -32.438 20.422 31.328 1 75.12 168 ASP B O 1
ATOM 7214 N N . ARG B 1 169 ? -31.859 19.781 29.234 1 71.88 169 ARG B N 1
ATOM 7215 C CA . ARG B 1 169 ? -33.125 20.219 28.688 1 71.88 169 ARG B CA 1
ATOM 7216 C C . ARG B 1 169 ? -34.281 19.344 29.203 1 71.88 169 ARG B C 1
ATOM 7218 O O . ARG B 1 169 ? -34.125 18.125 29.328 1 71.88 169 ARG B O 1
ATOM 7225 N N . PRO B 1 170 ? -35.281 19.953 29.672 1 62.69 170 PRO B N 1
ATOM 7226 C CA . PRO B 1 170 ? -36.406 19.125 30.094 1 62.69 170 PRO B CA 1
ATOM 7227 C C . PRO B 1 170 ? -36.875 18.141 29.016 1 62.69 170 PRO B C 1
ATOM 7229 O O . PRO B 1 170 ? -36.781 18.438 27.828 1 62.69 170 PRO B O 1
ATOM 7232 N N . SER B 1 171 ? -37.062 16.812 29.422 1 63.62 171 SER B N 1
ATOM 7233 C CA . SER B 1 171 ? -37.562 15.781 28.516 1 63.62 171 SER B CA 1
ATOM 7234 C C . SER B 1 171 ? -38.812 16.234 27.781 1 63.62 171 SER B C 1
ATOM 7236 O O . SER B 1 171 ? -39.719 16.844 28.391 1 63.62 171 SER B O 1
ATOM 7238 N N . ARG B 1 172 ? -38.812 16.234 26.484 1 61.44 172 ARG B N 1
ATOM 7239 C CA . ARG B 1 172 ? -39.969 16.625 25.688 1 61.44 172 ARG B CA 1
ATOM 7240 C C . ARG B 1 172 ? -41.094 15.617 25.859 1 61.44 172 ARG B C 1
ATOM 7242 O O . ARG B 1 172 ? -40.844 14.414 25.969 1 61.44 172 ARG B O 1
ATOM 7249 N N . LEU B 1 173 ? -42.25 16.156 26.094 1 63.28 173 LEU B N 1
ATOM 7250 C CA . LEU B 1 173 ? -43.406 15.281 26.047 1 63.28 173 LEU B CA 1
ATOM 7251 C C . LEU B 1 173 ? -43.5 14.57 24.703 1 63.28 173 LEU B C 1
ATOM 7253 O O . LEU B 1 173 ? -43.188 15.164 23.656 1 63.28 173 LEU B O 1
ATOM 7257 N N . PRO B 1 174 ? -43.75 13.219 24.656 1 65.88 174 PRO B N 1
ATOM 7258 C CA . PRO B 1 174 ? -43.969 12.531 23.391 1 65.88 174 PRO B CA 1
ATOM 7259 C C . PRO B 1 174 ? -45.031 13.227 22.516 1 65.88 174 PRO B C 1
ATOM 7261 O O . PRO B 1 174 ? -46.062 13.648 23 1 65.88 174 PRO B O 1
ATOM 7264 N N . GLY B 1 175 ? -44.719 13.734 21.219 1 72.19 175 GLY B N 1
ATOM 7265 C CA . GLY B 1 175 ? -45.656 14.344 20.297 1 72.19 175 GLY B CA 1
ATOM 7266 C C . GLY B 1 175 ? -45.562 15.859 20.266 1 72.19 175 GLY B C 1
ATOM 7267 O O . GLY B 1 175 ? -46.25 16.516 19.469 1 72.19 175 GLY B O 1
ATOM 7268 N N . ALA B 1 176 ? -44.812 16.516 21.125 1 80.44 176 ALA B N 1
ATOM 7269 C CA . ALA B 1 176 ? -44.688 17.969 21.141 1 80.44 176 ALA B CA 1
ATOM 7270 C C . ALA B 1 176 ? -44.062 18.484 19.859 1 80.44 176 ALA B C 1
ATOM 7272 O O . ALA B 1 176 ? -43.156 17.859 19.312 1 80.44 176 ALA B O 1
ATOM 7273 N N . PRO B 1 177 ? -44.688 19.578 19.406 1 88 177 PRO B N 1
ATOM 7274 C CA . PRO B 1 177 ? -44.156 20.109 18.156 1 88 177 PRO B CA 1
ATOM 7275 C C . PRO B 1 177 ? -42.719 20.625 18.297 1 88 177 PRO B C 1
ATOM 7277 O O . PRO B 1 177 ? -42.344 21.109 19.375 1 88 177 PRO B O 1
ATOM 7280 N N . VAL B 1 178 ? -42 20.531 17.281 1 91 178 VAL B N 1
ATOM 7281 C CA . VAL B 1 178 ? -40.688 21.156 17.188 1 91 178 VAL B CA 1
ATOM 7282 C C . VAL B 1 178 ? -40.812 22.672 17.109 1 91 178 VAL B C 1
ATOM 7284 O O . VAL B 1 178 ? -41.594 23.188 16.297 1 91 178 VAL B O 1
ATOM 7287 N N . ARG B 1 179 ? -40.156 23.375 17.938 1 92.38 179 ARG B N 1
ATOM 7288 C CA . ARG B 1 179 ? -40.281 24.828 17.984 1 92.38 179 ARG B CA 1
ATOM 7289 C C . ARG B 1 179 ? -39.125 25.484 17.219 1 92.38 179 ARG B C 1
ATOM 7291 O O . ARG B 1 179 ? -37.969 25.312 17.578 1 92.38 179 ARG B O 1
ATOM 7298 N N . VAL B 1 180 ? -39.531 26.25 16.188 1 94.88 180 VAL B N 1
ATOM 7299 C CA . VAL B 1 180 ? -38.594 27.031 15.367 1 94.88 180 VAL B CA 1
ATOM 7300 C C . VAL B 1 180 ? -38.688 28.5 15.742 1 94.88 180 VAL B C 1
ATOM 7302 O O . VAL B 1 180 ? -39.719 29.141 15.531 1 94.88 180 VAL B O 1
ATOM 7305 N N . GLY B 1 181 ? -37.531 29 16.266 1 94.06 181 GLY B N 1
ATOM 7306 C CA . GLY B 1 181 ? -37.562 30.359 16.781 1 94.06 181 GLY B CA 1
ATOM 7307 C C . GLY B 1 181 ? -36.844 31.344 15.891 1 94.06 181 GLY B C 1
ATOM 7308 O O . GLY B 1 181 ? -35.812 31.016 15.289 1 94.06 181 GLY B O 1
ATOM 7309 N N . VAL B 1 182 ? -37.406 32.594 15.797 1 93.44 182 VAL B N 1
ATOM 7310 C CA . VAL B 1 182 ? -36.75 33.75 15.164 1 93.44 182 VAL B CA 1
ATOM 7311 C C . VAL B 1 182 ? -36.719 34.938 16.125 1 93.44 182 VAL B C 1
ATOM 7313 O O . VAL B 1 182 ? -37.781 35.375 16.578 1 93.44 182 VAL B O 1
ATOM 7316 N N . HIS B 1 183 ? -35.531 35.375 16.438 1 90.31 183 HIS B N 1
ATOM 7317 C CA . HIS B 1 183 ? -35.406 36.531 17.312 1 90.31 183 HIS B CA 1
ATOM 7318 C C . HIS B 1 183 ? -35.281 37.812 16.5 1 90.31 183 HIS B C 1
ATOM 7320 O O . HIS B 1 183 ? -34.25 38.125 15.945 1 90.31 183 HIS B O 1
ATOM 7326 N N . LEU B 1 184 ? -36.344 38.594 16.562 1 88.75 184 LEU B N 1
ATOM 7327 C CA . LEU B 1 184 ? -36.344 39.844 15.844 1 88.75 184 LEU B CA 1
ATOM 7328 C C . LEU B 1 184 ? -35.938 41 16.766 1 88.75 184 LEU B C 1
ATOM 7330 O O . LEU B 1 184 ? -35.469 42.031 16.297 1 88.75 184 LEU B O 1
ATOM 7334 N N . GLY B 1 185 ? -36.094 40.75 18.094 1 83.12 185 GLY B N 1
ATOM 7335 C CA . GLY B 1 185 ? -35.719 41.75 19.062 1 83.12 185 GLY B CA 1
ATOM 7336 C C . GLY B 1 185 ? -36.281 43.125 18.75 1 83.12 185 GLY B C 1
ATOM 7337 O O . GLY B 1 185 ? -37.5 43.281 18.578 1 83.12 185 GLY B O 1
ATOM 7338 N N . ALA B 1 186 ? -35.375 44.125 18.641 1 80.44 186 ALA B N 1
ATOM 7339 C CA . ALA B 1 186 ? -35.781 45.5 18.359 1 80.44 186 ALA B CA 1
ATOM 7340 C C . ALA B 1 186 ? -35.844 45.75 16.844 1 80.44 186 ALA B C 1
ATOM 7342 O O . ALA B 1 186 ? -36.031 46.875 16.406 1 80.44 186 ALA B O 1
ATOM 7343 N N . VAL B 1 187 ? -35.812 44.75 16.094 1 83.06 187 VAL B N 1
ATOM 7344 C CA . VAL B 1 187 ? -35.812 44.781 14.633 1 83.06 187 VAL B CA 1
ATOM 7345 C C . VAL B 1 187 ? -34.781 45.812 14.156 1 83.06 187 VAL B C 1
ATOM 7347 O O . VAL B 1 187 ? -35.125 46.844 13.602 1 83.06 187 VAL B O 1
ATOM 7350 N N . ARG B 1 188 ? -33.5 45.438 14.305 1 82 188 ARG B N 1
ATOM 7351 C CA . ARG B 1 188 ? -32.375 46.25 13.875 1 82 188 ARG B CA 1
ATOM 7352 C C . ARG B 1 188 ? -32.344 46.375 12.359 1 82 188 ARG B C 1
ATOM 7354 O O . ARG B 1 188 ? -33.094 45.688 11.656 1 82 188 ARG B O 1
ATOM 7361 N N . ALA B 1 189 ? -31.547 47.312 11.914 1 81.81 189 ALA B N 1
ATOM 7362 C CA . ALA B 1 189 ? -31.469 47.594 10.477 1 81.81 189 ALA B CA 1
ATOM 7363 C C . ALA B 1 189 ? -31.109 46.312 9.703 1 81.81 189 ALA B C 1
ATOM 7365 O O . ALA B 1 189 ? -31.562 46.125 8.578 1 81.81 189 ALA B O 1
ATOM 7366 N N . SER B 1 190 ? -30.406 45.438 10.352 1 87.25 190 SER B N 1
ATOM 7367 C CA . SER B 1 190 ? -29.922 44.25 9.648 1 87.25 190 SER B CA 1
ATOM 7368 C C . SER B 1 190 ? -30.938 43.125 9.719 1 87.25 190 SER B C 1
ATOM 7370 O O . SER B 1 190 ? -30.719 42.062 9.133 1 87.25 190 SER B O 1
ATOM 7372 N N . THR B 1 191 ? -32.031 43.25 10.383 1 87.5 191 THR B N 1
ATOM 7373 C CA . THR B 1 191 ? -32.969 42.156 10.641 1 87.5 191 THR B CA 1
ATOM 7374 C C . THR B 1 191 ? -33.938 42 9.492 1 87.5 191 THR B C 1
ATOM 7376 O O . THR B 1 191 ? -34.562 43 9.078 1 87.5 191 THR B O 1
ATOM 7379 N N . ALA B 1 192 ? -34 40.812 8.992 1 85.75 192 ALA B N 1
ATOM 7380 C CA . ALA B 1 192 ? -35.031 40.469 8.008 1 85.75 192 ALA B CA 1
ATOM 7381 C C . ALA B 1 192 ? -36.344 40.094 8.68 1 85.75 192 ALA B C 1
ATOM 7383 O O . ALA B 1 192 ? -36.438 39.031 9.305 1 85.75 192 ALA B O 1
ATOM 7384 N N . GLY B 1 193 ? -37.312 40.906 8.531 1 86.81 193 GLY B N 1
ATOM 7385 C CA . GLY B 1 193 ? -38.594 40.656 9.164 1 86.81 193 GLY B CA 1
ATOM 7386 C C . GLY B 1 193 ? -39.469 39.719 8.352 1 86.81 193 GLY B C 1
ATOM 7387 O O . GLY B 1 193 ? -39.188 38.531 8.211 1 86.81 193 GLY B O 1
ATOM 7388 N N . VAL B 1 194 ? -40.375 40.281 7.68 1 86.5 194 VAL B N 1
ATOM 7389 C CA . VAL B 1 194 ? -41.406 39.562 6.93 1 86.5 194 VAL B CA 1
ATOM 7390 C C . VAL B 1 194 ? -40.75 38.812 5.758 1 86.5 194 VAL B C 1
ATOM 7392 O O . VAL B 1 194 ? -41.156 37.719 5.398 1 86.5 194 VAL B O 1
ATOM 7395 N N . ASP B 1 195 ? -39.719 39.375 5.262 1 86.62 195 ASP B N 1
ATOM 7396 C CA . ASP B 1 195 ? -39.031 38.812 4.105 1 86.62 195 ASP B CA 1
ATOM 7397 C C . ASP B 1 195 ? -38.438 37.438 4.441 1 86.62 195 ASP B C 1
ATOM 7399 O O . ASP B 1 195 ? -38.25 36.594 3.553 1 86.62 195 ASP B O 1
ATOM 7403 N N . LEU B 1 196 ? -38.156 37.188 5.645 1 90 196 LEU B N 1
ATOM 7404 C CA . LEU B 1 196 ? -37.688 35.906 6.078 1 90 196 LEU B CA 1
ATOM 7405 C C . LEU B 1 196 ? -38.812 35.062 6.652 1 90 196 LEU B C 1
ATOM 7407 O O . LEU B 1 196 ? -38.906 33.844 6.387 1 90 196 LEU B O 1
ATOM 7411 N N . LEU B 1 197 ? -39.719 35.688 7.387 1 91.5 197 LEU B N 1
ATOM 7412 C CA . LEU B 1 197 ? -40.75 34.969 8.117 1 91.5 197 LEU B CA 1
ATOM 7413 C C . LEU B 1 197 ? -41.688 34.25 7.16 1 91.5 197 LEU B C 1
ATOM 7415 O O . LEU B 1 197 ? -42.125 33.125 7.422 1 91.5 197 LEU B O 1
ATOM 7419 N N . GLN B 1 198 ? -41.969 34.906 6.07 1 90.81 198 GLN B N 1
ATOM 7420 C CA . GLN B 1 198 ? -42.938 34.344 5.125 1 90.81 198 GLN B CA 1
ATOM 7421 C C . GLN B 1 198 ? -42.438 33.062 4.508 1 90.81 198 GLN B C 1
ATOM 7423 O O . GLN B 1 198 ? -43.094 32 4.598 1 90.81 198 GLN B O 1
ATOM 7428 N N . PRO B 1 199 ? -41.281 33.094 3.857 1 91.31 199 PRO B N 1
ATOM 7429 C CA . PRO B 1 199 ? -40.781 31.828 3.336 1 91.31 199 PRO B CA 1
ATOM 7430 C C . PRO B 1 199 ? -40.5 30.812 4.438 1 91.31 199 PRO B C 1
ATOM 7432 O O . PRO B 1 199 ? -40.625 29.609 4.223 1 91.31 199 PRO B O 1
ATOM 7435 N N . LEU B 1 200 ? -40.125 31.188 5.602 1 93 200 LEU B N 1
ATOM 7436 C CA . LEU B 1 200 ? -39.875 30.281 6.715 1 93 200 LEU B CA 1
ATOM 7437 C C . LEU B 1 200 ? -41.125 29.578 7.164 1 93 200 LEU B C 1
ATOM 7439 O O . LEU B 1 200 ? -41.125 28.375 7.434 1 93 200 LEU B O 1
ATOM 7443 N N . LEU B 1 201 ? -42.156 30.297 7.262 1 94.25 201 LEU B N 1
ATOM 7444 C CA . LEU B 1 201 ? -43.438 29.703 7.648 1 94.25 201 LEU B CA 1
ATOM 7445 C C . LEU B 1 201 ? -43.875 28.641 6.637 1 94.25 201 LEU B C 1
ATOM 7447 O O . LEU B 1 201 ? -44.375 27.594 7.016 1 94.25 201 LEU B O 1
ATOM 7451 N N . ARG B 1 202 ? -43.656 28.922 5.387 1 92.5 202 ARG B N 1
ATOM 7452 C CA . ARG B 1 202 ? -43.969 27.953 4.355 1 92.5 202 ARG B CA 1
ATOM 7453 C C . ARG B 1 202 ? -43.156 26.688 4.512 1 92.5 202 ARG B C 1
ATOM 7455 O O . ARG B 1 202 ? -43.656 25.578 4.363 1 92.5 202 ARG B O 1
ATOM 7462 N N . ALA B 1 203 ? -41.906 26.875 4.766 1 92.56 203 ALA B N 1
ATOM 7463 C CA . ALA B 1 203 ? -41.031 25.734 4.965 1 92.56 203 ALA B CA 1
ATOM 7464 C C . ALA B 1 203 ? -41.438 24.922 6.184 1 92.56 203 ALA B C 1
ATOM 7466 O O . ALA B 1 203 ? -41.469 23.688 6.133 1 92.56 203 ALA B O 1
ATOM 7467 N N . VAL B 1 204 ? -41.75 25.594 7.23 1 92.75 204 VAL B N 1
ATOM 7468 C CA . VAL B 1 204 ? -42.188 24.953 8.469 1 92.75 204 VAL B CA 1
ATOM 7469 C C . VAL B 1 204 ? -43.469 24.172 8.234 1 92.75 204 VAL B C 1
ATOM 7471 O O . VAL B 1 204 ? -43.594 23.031 8.688 1 92.75 204 VAL B O 1
ATOM 7474 N N . ARG B 1 205 ? -44.375 24.703 7.465 1 91.69 205 ARG B N 1
ATOM 7475 C CA . ARG B 1 205 ? -45.625 24.031 7.125 1 91.69 205 ARG B CA 1
ATOM 7476 C C . ARG B 1 205 ? -45.375 22.734 6.359 1 91.69 205 ARG B C 1
ATOM 7478 O O . ARG B 1 205 ? -45.938 21.703 6.676 1 91.69 205 ARG B O 1
ATOM 7485 N N . ARG B 1 206 ? -44.594 22.906 5.457 1 89.5 206 ARG B N 1
ATOM 7486 C CA . ARG B 1 206 ? -44.281 21.766 4.605 1 89.5 206 ARG B CA 1
ATOM 7487 C C . ARG B 1 206 ? -43.656 20.641 5.414 1 89.5 206 ARG B C 1
ATOM 7489 O O . ARG B 1 206 ? -44.031 19.469 5.273 1 89.5 206 ARG B O 1
ATOM 7496 N N . LEU B 1 207 ? -42.719 20.938 6.188 1 89.81 207 LEU B N 1
ATOM 7497 C CA . LEU B 1 207 ? -42 19.938 6.973 1 89.81 207 LEU B CA 1
ATOM 7498 C C . LEU B 1 207 ? -42.906 19.375 8.078 1 89.81 207 LEU B C 1
ATOM 7500 O O . LEU B 1 207 ? -42.781 18.188 8.422 1 89.81 207 LEU B O 1
ATOM 7504 N N . SER B 1 208 ? -43.688 20.219 8.602 1 89.56 208 SER B N 1
ATOM 7505 C CA . SER B 1 208 ? -44.625 19.781 9.641 1 89.56 208 SER B CA 1
ATOM 7506 C C . SER B 1 208 ? -45.562 18.703 9.117 1 89.56 208 SER B C 1
ATOM 7508 O O . SER B 1 208 ? -45.875 17.75 9.836 1 89.56 208 SER B O 1
ATOM 7510 N N . THR B 1 209 ? -45.906 18.828 7.938 1 85.69 209 THR B N 1
ATOM 7511 C CA . THR B 1 209 ? -46.812 17.859 7.305 1 85.69 209 THR B CA 1
ATOM 7512 C C . THR B 1 209 ? -46.062 16.594 6.914 1 85.69 209 THR B C 1
ATOM 7514 O O . THR B 1 209 ? -46.594 15.484 7.039 1 85.69 209 THR B O 1
ATOM 7517 N N . ALA B 1 210 ? -44.844 16.828 6.551 1 83.44 210 ALA B N 1
ATOM 7518 C CA . ALA B 1 210 ? -44.094 15.727 5.953 1 83.44 210 ALA B CA 1
ATOM 7519 C C . ALA B 1 210 ? -43.375 14.906 7.02 1 83.44 210 ALA B C 1
ATOM 7521 O O . ALA B 1 210 ? -43.125 13.711 6.828 1 83.44 210 ALA B O 1
ATOM 7522 N N . THR B 1 211 ? -43 15.469 8.086 1 82.81 211 THR B N 1
ATOM 7523 C CA . THR B 1 211 ? -42.156 14.773 9.031 1 82.81 211 THR B CA 1
ATOM 7524 C C . THR B 1 211 ? -42.781 14.711 10.414 1 82.81 211 THR B C 1
ATOM 7526 O O . THR B 1 211 ? -43.375 13.695 10.789 1 82.81 211 THR B O 1
ATOM 7529 N N . ARG B 1 212 ? -42.938 15.82 11.125 1 86.19 212 ARG B N 1
ATOM 7530 C CA . ARG B 1 212 ? -43.531 15.922 12.453 1 86.19 212 ARG B CA 1
ATOM 7531 C C . ARG B 1 212 ? -44.031 17.344 12.727 1 86.19 212 ARG B C 1
ATOM 7533 O O . ARG B 1 212 ? -43.562 18.297 12.117 1 86.19 212 ARG B O 1
ATOM 7540 N N . PRO B 1 213 ? -44.906 17.469 13.641 1 88.12 213 PRO B N 1
ATOM 7541 C CA . PRO B 1 213 ? -45.469 18.781 13.914 1 88.12 213 PRO B CA 1
ATOM 7542 C C . PRO B 1 213 ? -44.406 19.812 14.289 1 88.12 213 PRO B C 1
ATOM 7544 O O . PRO B 1 213 ? -43.5 19.516 15.062 1 88.12 213 PRO B O 1
ATOM 7547 N N . MET B 1 214 ? -44.562 21.016 13.695 1 91.44 214 MET B N 1
ATOM 7548 C CA . MET B 1 214 ? -43.656 22.125 13.938 1 91.44 214 MET B CA 1
ATOM 7549 C C . MET B 1 214 ? -44.406 23.422 14.164 1 91.44 214 MET B C 1
ATOM 7551 O O . MET B 1 214 ? -45.5 23.609 13.656 1 91.44 214 MET B O 1
ATOM 7555 N N . ARG B 1 215 ? -43.844 24.266 14.969 1 91.19 215 ARG B N 1
ATOM 7556 C CA . ARG B 1 215 ? -44.406 25.578 15.25 1 91.19 215 ARG B CA 1
ATOM 7557 C C . ARG B 1 215 ? -43.344 26.688 15.133 1 91.19 215 ARG B C 1
ATOM 7559 O O . ARG B 1 215 ? -42.219 26.5 15.562 1 91.19 215 ARG B O 1
ATOM 7566 N N . LEU B 1 216 ? -43.812 27.781 14.523 1 93.88 216 LEU B N 1
ATOM 7567 C CA . LEU B 1 216 ? -42.938 28.938 14.406 1 93.88 216 LEU B CA 1
ATOM 7568 C C . LEU B 1 216 ? -43.125 29.891 15.578 1 93.88 216 LEU B C 1
ATOM 7570 O O . LEU B 1 216 ? -44.25 30.219 15.922 1 93.88 216 LEU B O 1
ATOM 7574 N N . CYS B 1 217 ? -42 30.281 16.25 1 93.06 217 CYS B N 1
ATOM 7575 C CA . CYS B 1 217 ? -42 31.219 17.375 1 93.06 217 CYS B CA 1
ATOM 7576 C C . CYS B 1 217 ? -41.188 32.469 17.047 1 9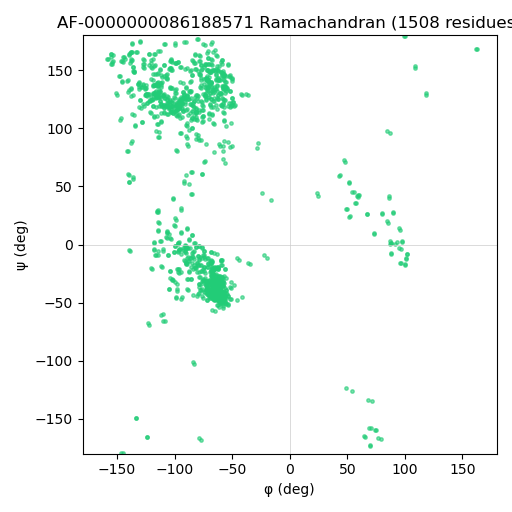3.06 217 CYS B C 1
ATOM 7578 O O . CYS B 1 217 ? -40.094 32.375 16.531 1 93.06 217 CYS B O 1
ATOM 7580 N N . VAL B 1 218 ? -41.781 33.625 17.281 1 92.12 218 VAL B N 1
ATOM 7581 C CA . VAL B 1 218 ? -41.125 34.875 16.969 1 92.12 218 VAL B CA 1
ATOM 7582 C C . VAL B 1 218 ? -40.938 35.688 18.25 1 92.12 218 VAL B C 1
ATOM 7584 O O . VAL B 1 218 ? -41.906 35.906 18.984 1 92.12 218 VAL B O 1
ATOM 7587 N N . ASP B 1 219 ? -39.719 36.094 18.562 1 88.88 219 ASP B N 1
ATOM 7588 C CA . ASP B 1 219 ? -39.406 36.969 19.688 1 88.88 219 ASP B CA 1
ATOM 7589 C C . ASP B 1 219 ? -39.312 38.438 19.234 1 88.88 219 ASP B C 1
ATOM 7591 O O . ASP B 1 219 ? -38.562 38.75 18.312 1 88.88 219 ASP B O 1
ATOM 7595 N N . LEU B 1 220 ? -40.094 39.25 19.859 1 86.38 220 LEU B N 1
ATOM 7596 C CA . LEU B 1 220 ? -40.156 40.656 19.469 1 86.38 220 LEU B CA 1
ATOM 7597 C C . LEU B 1 220 ? -40.188 41.562 20.703 1 86.38 220 LEU B C 1
ATOM 7599 O O . LEU B 1 220 ? -40.875 41.25 21.672 1 86.38 220 LEU B O 1
ATOM 7603 N N . ARG B 1 221 ? -39.375 42.625 20.719 1 82.94 221 ARG B N 1
ATOM 7604 C CA . ARG B 1 221 ? -39.5 43.594 21.781 1 82.94 221 ARG B CA 1
ATOM 7605 C C . ARG B 1 221 ? -40.812 44.375 21.688 1 82.94 221 ARG B C 1
ATOM 7607 O O . ARG B 1 221 ? -41.281 44.656 20.594 1 82.94 221 ARG B O 1
ATOM 7614 N N . PRO B 1 222 ? -41.25 44.719 22.859 1 77.31 222 PRO B N 1
ATOM 7615 C CA . PRO B 1 222 ? -42.531 45.438 22.844 1 77.31 222 PRO B CA 1
ATOM 7616 C C . PRO B 1 222 ? -42.438 46.719 22.016 1 77.31 222 PRO B C 1
ATOM 7618 O O . PRO B 1 222 ? -41.5 47.531 22.188 1 77.31 222 PRO B O 1
ATOM 7621 N N . GLY B 1 223 ? -43.281 46.844 21.125 1 76 223 GLY B N 1
ATOM 7622 C CA . GLY B 1 223 ? -43.344 48.062 20.328 1 76 223 GLY B CA 1
ATOM 7623 C C . GLY B 1 223 ? -42.438 48.062 19.109 1 76 223 GLY B C 1
ATOM 7624 O O . GLY B 1 223 ? -42.406 49 18.328 1 76 223 GLY B O 1
ATOM 7625 N N . ALA B 1 224 ? -41.719 46.906 18.969 1 77.94 224 ALA B N 1
ATOM 7626 C CA . ALA B 1 224 ? -40.781 46.844 17.844 1 77.94 224 ALA B CA 1
ATOM 7627 C C . ALA B 1 224 ? -41.5 46.375 16.578 1 77.94 224 ALA B C 1
ATOM 7629 O O . ALA B 1 224 ? -42.531 45.719 16.641 1 77.94 224 ALA B O 1
ATOM 7630 N N . GLY B 1 225 ? -41 46.844 15.383 1 78 225 GLY B N 1
ATOM 7631 C CA . GLY B 1 225 ? -41.5 46.344 14.109 1 78 225 GLY B CA 1
ATOM 7632 C C . GLY B 1 225 ? -42.344 47.375 13.367 1 78 225 GLY B C 1
ATOM 7633 O O . GLY B 1 225 ? -42.875 48.312 13.969 1 78 225 GLY B O 1
ATOM 7634 N N . ASP B 1 226 ? -42.375 47.312 12.164 1 80.62 226 ASP B N 1
ATOM 7635 C CA . ASP B 1 226 ? -43.156 48.219 11.328 1 80.62 226 ASP B CA 1
ATOM 7636 C C . ASP B 1 226 ? -44.562 47.688 11.086 1 80.62 226 ASP B C 1
ATOM 7638 O O . ASP B 1 226 ? -44.906 46.594 11.594 1 80.62 226 ASP B O 1
ATOM 7642 N N . ASP B 1 227 ? -45.281 48.406 10.508 1 85 227 ASP B N 1
ATOM 7643 C CA . ASP B 1 227 ? -46.688 48.062 10.234 1 85 227 ASP B CA 1
ATOM 7644 C C . ASP B 1 227 ? -46.781 46.781 9.422 1 85 227 ASP B C 1
ATOM 7646 O O . ASP B 1 227 ? -47.688 45.969 9.633 1 85 227 ASP B O 1
ATOM 7650 N N . ARG B 1 228 ? -45.812 46.656 8.578 1 88.06 228 ARG B N 1
ATOM 7651 C CA . ARG B 1 228 ? -45.844 45.438 7.738 1 88.06 228 ARG B CA 1
ATOM 7652 C C . ARG B 1 228 ? -45.656 44.188 8.578 1 88.06 228 ARG B C 1
ATOM 7654 O O . ARG B 1 228 ? -46.375 43.188 8.359 1 88.06 228 ARG B O 1
ATOM 7661 N N . LEU B 1 229 ? -44.812 44.219 9.5 1 89.81 229 LEU B N 1
ATOM 7662 C CA . LEU B 1 229 ? -44.594 43.062 10.375 1 89.81 229 LEU B CA 1
ATOM 7663 C C . LEU B 1 229 ? -45.781 42.844 11.281 1 89.81 229 LEU B C 1
ATOM 7665 O O . LEU B 1 229 ? -46.219 41.688 11.461 1 89.81 229 LEU B O 1
ATOM 7669 N N . ALA B 1 230 ? -46.281 43.875 11.773 1 88.81 230 ALA B N 1
ATOM 7670 C CA . ALA B 1 230 ? -47.438 43.781 12.648 1 88.81 230 ALA B CA 1
ATOM 7671 C C . ALA B 1 230 ? -48.625 43.156 11.906 1 88.81 230 ALA B C 1
ATOM 7673 O O . ALA B 1 230 ? -49.312 42.281 12.438 1 88.81 230 ALA B O 1
ATOM 7674 N N . ASP B 1 231 ? -48.875 43.594 10.742 1 90.31 231 ASP B N 1
ATOM 7675 C CA . ASP B 1 231 ? -49.969 43.062 9.914 1 90.31 231 ASP B CA 1
ATOM 7676 C C . ASP B 1 231 ? -49.75 41.594 9.617 1 90.31 231 ASP B C 1
ATOM 7678 O O . ASP B 1 231 ? -50.719 40.812 9.68 1 90.31 231 ASP B O 1
ATOM 7682 N N . TRP B 1 232 ? -48.562 41.281 9.266 1 91.75 232 TRP B N 1
ATOM 7683 C CA . TRP B 1 232 ? -48.25 39.875 8.938 1 91.75 232 TRP B CA 1
ATOM 7684 C C . TRP B 1 232 ? -48.469 38.969 10.141 1 91.75 232 TRP B C 1
ATOM 7686 O O . TRP B 1 232 ? -49.031 37.906 10.016 1 91.75 232 TRP B O 1
ATOM 7696 N N . LEU B 1 233 ? -48.031 39.406 11.289 1 90.38 233 LEU B N 1
ATOM 7697 C CA . LEU B 1 233 ? -48.188 38.594 12.5 1 90.38 233 LEU B CA 1
ATOM 7698 C C . LEU B 1 233 ? -49.656 38.438 12.852 1 90.38 233 LEU B C 1
ATOM 7700 O O . LEU B 1 233 ? -50.094 37.375 13.305 1 90.38 233 LEU B O 1
ATOM 7704 N N . ALA B 1 234 ? -50.406 39.469 12.609 1 89.94 234 ALA B N 1
ATOM 7705 C CA . ALA B 1 234 ? -51.844 39.375 12.852 1 89.94 234 ALA B CA 1
ATOM 7706 C C . ALA B 1 234 ? -52.5 38.406 11.914 1 89.94 234 ALA B C 1
ATOM 7708 O O . ALA B 1 234 ? -53.375 37.625 12.328 1 89.94 234 ALA B O 1
ATOM 7709 N N . GLU B 1 235 ? -52.094 38.438 10.703 1 90 235 GLU B N 1
ATOM 7710 C CA . GLU B 1 235 ? -52.656 37.562 9.688 1 90 235 GLU B CA 1
ATOM 7711 C C . GLU B 1 235 ? -52.344 36.094 10 1 90 235 GLU B C 1
ATOM 7713 O O . GLU B 1 235 ? -53.125 35.219 9.656 1 90 235 GLU B O 1
ATOM 7718 N N . HIS B 1 236 ? -51.281 35.844 10.625 1 91.81 236 HIS B N 1
ATOM 7719 C CA . HIS B 1 236 ? -50.875 34.469 10.844 1 91.81 236 HIS B CA 1
ATOM 7720 C C . HIS B 1 236 ? -50.875 34.125 12.328 1 91.81 236 HIS B C 1
ATOM 7722 O O . HIS B 1 236 ? -50.125 33.25 12.766 1 91.81 236 HIS B O 1
ATOM 7728 N N . ALA B 1 237 ? -51.656 34.719 13.094 1 86.81 237 ALA B N 1
ATOM 7729 C CA . ALA B 1 237 ? -51.719 34.562 14.539 1 86.81 237 ALA B CA 1
ATOM 7730 C C . ALA B 1 237 ? -52.094 33.156 14.93 1 86.81 237 ALA B C 1
ATOM 7732 O O . ALA B 1 237 ? -51.719 32.656 16.016 1 86.81 237 ALA B O 1
ATOM 7733 N N . GLY B 1 238 ? -52.656 32.344 14.133 1 80.06 238 GLY B N 1
ATOM 7734 C CA . GLY B 1 238 ? -53.031 30.984 14.445 1 80.06 238 GLY B CA 1
ATOM 7735 C C . GLY B 1 238 ? -51.906 29.984 14.227 1 80.06 238 GLY B C 1
ATOM 7736 O O . GLY B 1 238 ? -51.938 28.891 14.773 1 80.06 238 GLY B O 1
ATOM 7737 N N . GLU B 1 239 ? -50.875 30.469 13.578 1 85.25 239 GLU B N 1
ATOM 7738 C CA . GLU B 1 239 ? -49.812 29.531 13.203 1 85.25 239 GLU B CA 1
ATOM 7739 C C . GLU B 1 239 ? -48.5 29.938 13.828 1 85.25 239 GLU B C 1
ATOM 7741 O O . GLU B 1 239 ? -47.594 29.109 13.945 1 85.25 239 GLU B O 1
ATOM 7746 N N . VAL B 1 240 ? -48.406 31.203 14.203 1 91 240 VAL B N 1
ATOM 7747 C CA . VAL B 1 240 ? -47.156 31.75 14.719 1 91 240 VAL B CA 1
ATOM 7748 C C . VAL B 1 240 ? -47.344 32.188 16.172 1 91 240 VAL B C 1
ATOM 7750 O O . VAL B 1 240 ? -48.281 32.875 16.5 1 91 240 VAL B O 1
ATOM 7753 N N . VAL B 1 241 ? -46.438 31.797 17.031 1 89.88 241 VAL B N 1
ATOM 7754 C CA . VAL B 1 241 ? -46.469 32.188 18.438 1 89.88 241 VAL B CA 1
ATOM 7755 C C . VAL B 1 241 ? -45.5 33.375 18.656 1 89.88 241 VAL B C 1
ATOM 7757 O O . VAL B 1 241 ? -44.312 33.281 18.375 1 89.88 241 VAL B O 1
ATOM 7760 N N . VAL B 1 242 ? -46.031 34.469 19.078 1 88.25 242 VAL B N 1
ATOM 7761 C CA . VAL B 1 242 ? -45.219 35.656 19.297 1 88.25 242 VAL B CA 1
ATOM 7762 C C . VAL B 1 242 ? -44.938 35.781 20.797 1 88.25 242 VAL B C 1
ATOM 7764 O O . VAL B 1 242 ? -45.812 35.719 21.625 1 88.25 242 VAL B O 1
ATOM 7767 N N . HIS B 1 243 ? -43.688 35.906 21.109 1 85.62 243 HIS B N 1
ATOM 7768 C CA . HIS B 1 243 ? -43.219 36.125 22.469 1 85.62 243 HIS B CA 1
ATOM 7769 C C . HIS B 1 243 ? -42.625 37.531 22.625 1 85.62 243 HIS B C 1
ATOM 7771 O O . HIS B 1 243 ? -41.719 37.906 21.891 1 85.62 243 HIS B O 1
ATOM 7777 N N . GLU B 1 244 ? -43.156 38.281 23.422 1 79.5 244 GLU B N 1
ATOM 7778 C CA . GLU B 1 244 ? -42.625 39.594 23.703 1 79.5 244 GLU B CA 1
ATOM 7779 C C . GLU B 1 244 ? -41.5 39.531 24.734 1 79.5 244 GLU B C 1
ATOM 7781 O O . GLU B 1 244 ? -41.719 39.031 25.844 1 79.5 244 GLU B O 1
ATOM 7786 N N . LEU B 1 245 ? -40.344 39.75 24.219 1 69.69 245 LEU B N 1
ATOM 7787 C CA . LEU B 1 245 ? -39.188 39.688 25.078 1 69.69 245 LEU B CA 1
ATOM 7788 C C . LEU B 1 245 ? -38.875 41.031 25.719 1 69.69 245 LEU B C 1
ATOM 7790 O O . LEU B 1 245 ? -38.531 42 25.016 1 69.69 245 LEU B O 1
ATOM 7794 N N . ALA B 1 246 ? -39.375 41.281 26.844 1 61.47 246 ALA B N 1
ATOM 7795 C CA . ALA B 1 246 ? -38.938 42.469 27.609 1 61.47 246 ALA B CA 1
ATOM 7796 C C . ALA B 1 246 ? -37.5 42.25 28.141 1 61.47 246 ALA B C 1
ATOM 7798 O O . ALA B 1 246 ? -37 41.125 28.125 1 61.47 246 ALA B O 1
ATOM 7799 N N . TRP B 1 247 ? -36.75 43.219 28.641 1 56.12 247 TRP B N 1
ATOM 7800 C CA . TRP B 1 247 ? -35.375 43.156 29.125 1 56.12 247 TRP B CA 1
ATOM 7801 C C . TRP B 1 247 ? -35.188 42.031 30.141 1 56.12 247 TRP B C 1
ATOM 7803 O O . TRP B 1 247 ? -35.812 42.031 31.203 1 56.12 247 TRP B O 1
ATOM 7813 N N . GLU B 1 248 ? -34.969 40.812 29.656 1 60.28 248 GLU B N 1
ATOM 7814 C CA . GLU B 1 248 ? -34.906 39.656 30.547 1 60.28 248 GLU B CA 1
ATOM 7815 C C . GLU B 1 248 ? -33.5 39.469 31.109 1 60.28 248 GLU B C 1
ATOM 7817 O O . GLU B 1 248 ? -32.5 39.875 30.484 1 60.28 248 GLU B O 1
ATOM 7822 N N . ASP B 1 249 ? -33.344 39.281 32.375 1 70.75 249 ASP B N 1
ATOM 7823 C CA . ASP B 1 249 ? -32.094 38.844 33 1 70.75 249 ASP B CA 1
ATOM 7824 C C . ASP B 1 249 ? -31.594 37.562 32.344 1 70.75 249 ASP B C 1
ATOM 7826 O O . ASP B 1 249 ? -32.312 36.906 31.562 1 70.75 249 ASP B O 1
ATOM 7830 N N . ASP B 1 250 ? -30.359 37.281 32.375 1 75.44 250 ASP B N 1
ATOM 7831 C CA . ASP B 1 250 ? -29.656 36.188 31.719 1 75.44 250 ASP B CA 1
ATOM 7832 C C . ASP B 1 250 ? -30.359 34.875 31.953 1 75.44 250 ASP B C 1
ATOM 7834 O O . ASP B 1 250 ? -30.438 34.031 31.047 1 75.44 250 ASP B O 1
ATOM 7838 N N . ASP B 1 251 ? -30.891 34.75 33.062 1 76.06 251 ASP B N 1
ATOM 7839 C CA . ASP B 1 251 ? -31.578 33.5 33.406 1 76.06 251 ASP B CA 1
ATOM 7840 C C . ASP B 1 251 ? -32.906 33.375 32.625 1 76.06 251 ASP B C 1
ATOM 7842 O O . ASP B 1 251 ? -33.25 32.281 32.156 1 76.06 251 ASP B O 1
ATOM 7846 N N . ALA B 1 252 ? -33.531 34.469 32.594 1 79.38 252 ALA B N 1
ATOM 7847 C CA . ALA B 1 252 ? -34.812 34.5 31.844 1 79.38 252 ALA B CA 1
ATOM 7848 C C . ALA B 1 252 ? -34.562 34.219 30.359 1 79.38 252 ALA B C 1
ATOM 7850 O O . ALA B 1 252 ? -35.344 33.5 29.734 1 79.38 252 ALA B O 1
ATOM 7851 N N . LEU B 1 253 ? -33.531 34.781 29.922 1 82.06 253 LEU B N 1
ATOM 7852 C CA . LEU B 1 253 ? -33.188 34.562 28.516 1 82.06 253 LEU B CA 1
ATOM 7853 C C . LEU B 1 253 ? -32.844 33.094 28.281 1 82.06 253 LEU B C 1
ATOM 7855 O O . LEU B 1 253 ? -33.281 32.5 27.281 1 82.06 253 LEU B O 1
ATOM 7859 N N . ALA B 1 254 ? -32.094 32.5 29.203 1 84.25 254 ALA B N 1
ATOM 7860 C CA . ALA B 1 254 ? -31.75 31.078 29.062 1 84.25 254 ALA B CA 1
ATOM 7861 C C . ALA B 1 254 ? -33 30.203 29.047 1 84.25 254 ALA B C 1
ATOM 7863 O O . ALA B 1 254 ? -33.094 29.297 28.203 1 84.25 254 ALA B O 1
ATOM 7864 N N . ARG B 1 255 ? -33.906 30.484 29.875 1 82.81 255 ARG B N 1
ATOM 7865 C CA . ARG B 1 255 ? -35.156 29.719 29.953 1 82.81 255 ARG B CA 1
ATOM 7866 C C . ARG B 1 255 ? -35.969 29.844 28.656 1 82.81 255 ARG B C 1
ATOM 7868 O O . ARG B 1 255 ? -36.531 28.859 28.172 1 82.81 255 ARG B O 1
ATOM 7875 N N . ARG B 1 256 ? -35.906 31.016 28.172 1 85.12 256 ARG B N 1
ATOM 7876 C CA . ARG B 1 256 ? -36.625 31.25 26.922 1 85.12 256 ARG B CA 1
ATOM 7877 C C . ARG B 1 256 ? -36 30.469 25.781 1 85.12 256 ARG B C 1
ATOM 7879 O O . ARG B 1 256 ? -36.688 29.797 25.016 1 85.12 256 ARG B O 1
ATOM 7886 N N . LEU B 1 257 ? -34.781 30.516 25.672 1 88.62 257 LEU B N 1
ATOM 7887 C CA . LEU B 1 257 ? -34.062 29.875 24.578 1 88.62 257 LEU B CA 1
ATOM 7888 C C . LEU B 1 257 ? -34.188 28.359 24.672 1 88.62 257 LEU B C 1
ATOM 7890 O O . LEU B 1 257 ? -34.25 27.656 23.656 1 88.62 257 LEU B O 1
ATOM 7894 N N . GLU B 1 258 ? -34.281 27.891 25.875 1 86.69 258 GLU B N 1
ATOM 7895 C CA . GLU B 1 258 ? -34.406 26.453 26.125 1 86.69 258 GLU B CA 1
ATOM 7896 C C . GLU B 1 258 ? -35.719 25.906 25.578 1 86.69 258 GLU B C 1
ATOM 7898 O O . GLU B 1 258 ? -35.875 24.703 25.375 1 86.69 258 GLU B O 1
ATOM 7903 N N . THR B 1 259 ? -36.625 26.734 25.375 1 86.94 259 THR B N 1
ATOM 7904 C CA . THR B 1 259 ? -37.906 26.297 24.859 1 86.94 259 THR B CA 1
ATOM 7905 C C . THR B 1 259 ? -37.844 26.047 23.359 1 86.94 259 THR B C 1
ATOM 7907 O O . THR B 1 259 ? -38.719 25.406 22.781 1 86.94 259 THR B O 1
ATOM 7910 N N . LEU B 1 260 ? -36.812 26.469 22.75 1 90.31 260 LEU B N 1
ATOM 7911 C CA . LEU B 1 260 ? -36.656 26.328 21.312 1 90.31 260 LEU B CA 1
ATOM 7912 C C . LEU B 1 260 ? -35.875 25.078 20.953 1 90.31 260 LEU B C 1
ATOM 7914 O O . LEU B 1 260 ? -35.062 24.594 21.766 1 90.31 260 LEU B O 1
ATOM 7918 N N . ASP B 1 261 ? -36.156 24.562 19.734 1 91.75 261 ASP B N 1
ATOM 7919 C CA . ASP B 1 261 ? -35.375 23.453 19.203 1 91.75 261 ASP B CA 1
ATOM 7920 C C . ASP B 1 261 ? -34.406 23.938 18.109 1 91.75 261 ASP B C 1
ATOM 7922 O O . ASP B 1 261 ? -33.281 23.438 17.984 1 91.75 261 ASP B O 1
ATOM 7926 N N . ILE B 1 262 ? -34.906 24.844 17.344 1 94.38 262 ILE B N 1
ATOM 7927 C CA . ILE B 1 262 ? -34.156 25.422 16.25 1 94.38 262 ILE B CA 1
ATOM 7928 C C . ILE B 1 262 ? -34.25 26.953 16.297 1 94.38 262 ILE B C 1
ATOM 7930 O O . ILE B 1 262 ? -35.344 27.484 16.516 1 94.38 262 ILE B O 1
ATOM 7934 N N . ALA B 1 263 ? -33.156 27.625 16.141 1 95 263 ALA B N 1
ATOM 7935 C CA . ALA B 1 263 ? -33.156 29.094 16.047 1 95 263 ALA B CA 1
ATOM 7936 C C . ALA B 1 263 ? -32.656 29.547 14.672 1 95 263 ALA B C 1
ATOM 7938 O O . ALA B 1 263 ? -31.562 29.188 14.25 1 95 263 ALA B O 1
ATOM 7939 N N . VAL B 1 264 ? -33.469 30.391 14.023 1 94.69 264 VAL B N 1
ATOM 7940 C CA . VAL B 1 264 ? -33.094 30.938 12.719 1 94.69 264 VAL B CA 1
ATOM 7941 C C . VAL B 1 264 ? -32.656 32.375 12.867 1 94.69 264 VAL B C 1
ATOM 7943 O O . VAL B 1 264 ? -33.406 33.219 13.391 1 94.69 264 VAL B O 1
ATOM 7946 N N . LEU B 1 265 ? -31.469 32.719 12.461 1 93.81 265 LEU B N 1
ATOM 7947 C CA . LEU B 1 265 ? -30.938 34.062 12.555 1 93.81 265 LEU B CA 1
ATOM 7948 C C . LEU B 1 265 ? -31.406 34.938 11.383 1 93.81 265 LEU B C 1
ATOM 7950 O O . LEU B 1 265 ? -31.109 34.625 10.227 1 93.81 265 LEU B O 1
ATOM 7954 N N . PRO B 1 266 ? -32.125 36 11.656 1 91.69 266 PRO B N 1
ATOM 7955 C CA . PRO B 1 266 ? -32.75 36.781 10.594 1 91.69 266 PRO B CA 1
ATOM 7956 C C . PRO B 1 266 ? -31.844 37.938 10.117 1 91.69 266 PRO B C 1
ATOM 7958 O O . PRO B 1 266 ? -32.312 39.062 9.969 1 91.69 266 PRO B O 1
ATOM 7961 N N . TYR B 1 267 ? -30.609 37.719 9.734 1 90.44 267 TYR B N 1
ATOM 7962 C CA . TYR B 1 267 ? -29.672 38.812 9.469 1 90.44 267 TYR B CA 1
ATOM 7963 C C . TYR B 1 267 ? -29.516 39.031 7.973 1 90.44 267 TYR B C 1
ATOM 7965 O O . TYR B 1 267 ? -29.141 38.125 7.238 1 90.44 267 TYR B O 1
ATOM 7973 N N . ARG B 1 268 ? -29.766 40.312 7.496 1 86.94 268 ARG B N 1
ATOM 7974 C CA . ARG B 1 268 ? -29.5 40.719 6.113 1 86.94 268 ARG B CA 1
ATOM 7975 C C . ARG B 1 268 ? -28 40.906 5.887 1 86.94 268 ARG B C 1
ATOM 7977 O O . ARG B 1 268 ? -27.5 40.688 4.789 1 86.94 268 ARG B O 1
ATOM 7984 N N . TRP B 1 269 ? -27.391 41.5 6.883 1 87.56 269 TRP B N 1
ATOM 7985 C CA . TRP B 1 269 ? -25.938 41.625 6.902 1 87.56 269 TRP B CA 1
ATOM 7986 C C . TRP B 1 269 ? -25.391 41.469 8.32 1 87.56 269 TRP B C 1
ATOM 7988 O O . TRP B 1 269 ? -26.141 41.562 9.289 1 87.56 269 TRP B O 1
ATOM 7998 N N . GLY B 1 270 ? -24.156 41.156 8.508 1 88.69 270 GLY B N 1
ATOM 7999 C CA . GLY B 1 270 ? -23.5 41 9.797 1 88.69 270 GLY B CA 1
ATOM 8000 C C . GLY B 1 270 ? -22.203 40.219 9.727 1 88.69 270 GLY B C 1
ATOM 8001 O O . GLY B 1 270 ? -21.875 39.656 8.68 1 88.69 270 GLY B O 1
ATOM 8002 N N . THR B 1 271 ? -21.516 40.312 10.859 1 91.94 271 THR B N 1
ATOM 8003 C CA . THR B 1 271 ? -20.25 39.625 10.922 1 91.94 271 THR B CA 1
ATOM 8004 C C . THR B 1 271 ? -20.344 38.438 11.867 1 91.94 271 THR B C 1
ATOM 8006 O O . THR B 1 271 ? -20.188 37.281 11.445 1 91.94 271 THR B O 1
ATOM 8009 N N . HIS B 1 272 ? -20.531 38.688 13.102 1 93.38 272 HIS B N 1
ATOM 8010 C CA . HIS B 1 272 ? -20.688 37.688 14.141 1 93.38 272 HIS B CA 1
ATOM 8011 C C . HIS B 1 272 ? -22.016 37.844 14.875 1 93.38 272 HIS B C 1
ATOM 8013 O O . HIS B 1 272 ? -22.719 38.844 14.664 1 93.38 272 HIS B O 1
ATOM 8019 N N . SER B 1 273 ? -22.406 36.781 15.609 1 91.88 273 SER B N 1
ATOM 8020 C CA . SER B 1 273 ? -23.688 36.875 16.312 1 91.88 273 SER B CA 1
ATOM 8021 C C . SER B 1 273 ? -23.578 36.312 17.734 1 91.88 273 SER B C 1
ATOM 8023 O O . SER B 1 273 ? -23.359 35.125 17.938 1 91.88 273 SER B O 1
ATOM 8025 N N . GLY B 1 274 ? -23.703 37.219 18.672 1 90.75 274 GLY B N 1
ATOM 8026 C CA . GLY B 1 274 ? -23.812 36.781 20.062 1 90.75 274 GLY B CA 1
ATOM 8027 C C . GLY B 1 274 ? -25.047 35.938 20.312 1 90.75 274 GLY B C 1
ATOM 8028 O O . GLY B 1 274 ? -25.016 35.031 21.156 1 90.75 274 GLY B O 1
ATOM 8029 N N . TRP B 1 275 ? -26.078 36.188 19.516 1 91.06 275 TRP B N 1
ATOM 8030 C CA . TRP B 1 275 ? -27.312 35.406 19.656 1 91.06 275 TRP B CA 1
ATOM 8031 C C . TRP B 1 275 ? -27.094 33.969 19.25 1 91.06 275 TRP B C 1
ATOM 8033 O O . TRP B 1 275 ? -27.641 33.062 19.875 1 91.06 275 TRP B O 1
ATOM 8043 N N . ALA B 1 276 ? -26.422 33.812 18.172 1 92.69 276 ALA B N 1
ATOM 8044 C CA . ALA B 1 276 ? -26.094 32.469 17.75 1 92.69 276 ALA B CA 1
ATOM 8045 C C . ALA B 1 276 ? -25.391 31.688 18.875 1 92.69 276 ALA B C 1
ATOM 8047 O O . ALA B 1 276 ? -25.719 30.531 19.125 1 92.69 276 ALA B O 1
ATOM 8048 N N . GLU B 1 277 ? -24.469 32.344 19.5 1 92.69 277 GLU B N 1
ATOM 8049 C CA . GLU B 1 277 ? -23.719 31.75 20.594 1 92.69 277 GLU B CA 1
ATOM 8050 C C . GLU B 1 277 ? -24.625 31.453 21.781 1 92.69 277 GLU B C 1
ATOM 8052 O O . GLU B 1 277 ? -24.484 30.422 22.438 1 92.69 277 GLU B O 1
ATOM 8057 N N . ALA B 1 278 ? -25.531 32.281 22.078 1 91.81 278 ALA B N 1
ATOM 8058 C CA . ALA B 1 278 ? -26.469 32.094 23.172 1 91.81 278 ALA B CA 1
ATOM 8059 C C . ALA B 1 278 ? -27.344 30.875 22.906 1 91.81 278 ALA B C 1
ATOM 8061 O O . ALA B 1 278 ? -27.609 30.062 23.812 1 91.81 278 ALA B O 1
ATOM 8062 N N . CYS B 1 279 ? -27.797 30.766 21.688 1 92.56 279 CYS B N 1
ATOM 8063 C CA . CYS B 1 279 ? -28.609 29.609 21.297 1 92.56 279 CYS B CA 1
ATOM 8064 C C . CYS B 1 279 ? -27.812 28.312 21.453 1 92.56 279 CYS B C 1
ATOM 8066 O O . CYS B 1 279 ? -28.312 27.328 22 1 92.56 279 CYS B O 1
ATOM 8068 N N . ARG B 1 280 ? -26.609 28.391 20.953 1 90.81 280 ARG B N 1
ATOM 8069 C CA . ARG B 1 280 ? -25.719 27.25 21.109 1 90.81 280 ARG B CA 1
ATOM 8070 C C . ARG B 1 280 ? -25.578 26.859 22.578 1 90.81 280 ARG B C 1
ATOM 8072 O O . ARG B 1 280 ? -25.688 25.688 22.938 1 90.81 280 ARG B O 1
ATOM 8079 N N . ASP B 1 281 ? -25.375 27.812 23.406 1 90.94 281 ASP B N 1
ATOM 8080 C CA . ASP B 1 281 ? -25.203 27.594 24.828 1 90.94 281 ASP B CA 1
ATOM 8081 C C . ASP B 1 281 ? -26.453 26.953 25.438 1 90.94 281 ASP B C 1
ATOM 8083 O O . ASP B 1 281 ? -26.375 26.188 26.391 1 90.94 281 ASP B O 1
ATOM 8087 N N . ALA B 1 282 ? -27.594 27.219 24.844 1 90.5 282 ALA B N 1
ATOM 8088 C CA . ALA B 1 282 ? -28.875 26.734 25.344 1 90.5 282 ALA B CA 1
ATOM 8089 C C . ALA B 1 282 ? -29.188 25.344 24.766 1 90.5 282 ALA B C 1
ATOM 8091 O O . ALA B 1 282 ? -30.219 24.75 25.109 1 90.5 282 ALA B O 1
ATOM 8092 N N . GLY B 1 283 ? -28.344 24.844 23.906 1 89.25 283 GLY B N 1
ATOM 8093 C CA . GLY B 1 283 ? -28.562 23.547 23.281 1 89.25 283 GLY B CA 1
ATOM 8094 C C . GLY B 1 283 ? -29.531 23.594 22.125 1 89.25 283 GLY B C 1
ATOM 8095 O O . GLY B 1 283 ? -30.266 22.641 21.875 1 89.25 283 GLY B O 1
ATOM 8096 N N . VAL B 1 284 ? -29.656 24.719 21.469 1 91.75 284 VAL B N 1
ATOM 8097 C CA . VAL B 1 284 ? -30.562 24.953 20.344 1 91.75 284 VAL B CA 1
ATOM 8098 C C . VAL B 1 284 ? -29.766 24.922 19.047 1 91.75 284 VAL B C 1
ATOM 8100 O O . VAL B 1 284 ? -28.688 25.516 18.953 1 91.75 284 VAL B O 1
ATOM 8103 N N . HIS B 1 285 ? -30.312 24.219 18.031 1 93 285 HIS B N 1
ATOM 8104 C CA . HIS B 1 285 ? -29.672 24.219 16.719 1 93 285 HIS B CA 1
ATOM 8105 C C . HIS B 1 285 ? -29.828 25.578 16.031 1 93 285 HIS B C 1
ATOM 8107 O O . HIS B 1 285 ? -30.891 26.203 16.125 1 93 285 HIS B O 1
ATOM 8113 N N . VAL B 1 286 ? -28.766 25.969 15.344 1 93.62 286 VAL B N 1
ATOM 8114 C CA . VAL B 1 286 ? -28.781 27.297 14.75 1 93.62 286 VAL B CA 1
ATOM 8115 C C . VAL B 1 286 ? -28.797 27.203 13.227 1 93.62 286 VAL B C 1
ATOM 8117 O O . VAL B 1 286 ? -28.078 26.375 12.648 1 93.62 286 VAL B O 1
ATOM 8120 N N . VAL B 1 287 ? -29.688 27.969 12.617 1 93.88 287 VAL B N 1
ATOM 8121 C CA . VAL B 1 287 ? -29.734 28.172 11.172 1 93.88 287 VAL B CA 1
ATOM 8122 C C . VAL B 1 287 ? -29.359 29.625 10.852 1 93.88 287 VAL B C 1
ATOM 8124 O O . VAL B 1 287 ? -29.969 30.562 11.367 1 93.88 287 VAL B O 1
ATOM 8127 N N . ALA B 1 288 ? -28.312 29.828 10.078 1 91.94 288 ALA B N 1
ATOM 8128 C CA . ALA B 1 288 ? -27.812 31.172 9.797 1 91.94 288 ALA B CA 1
ATOM 8129 C C . ALA B 1 288 ? -27.688 31.406 8.297 1 91.94 288 ALA B C 1
ATOM 8131 O O . ALA B 1 288 ? -27.672 30.469 7.508 1 91.94 288 ALA B O 1
ATOM 8132 N N . PRO B 1 289 ? -27.75 32.688 7.891 1 87.44 289 PRO B N 1
ATOM 8133 C CA . PRO B 1 289 ? -27.547 33 6.473 1 87.44 289 PRO B CA 1
ATOM 8134 C C . PRO B 1 289 ? -26.141 32.625 6.004 1 87.44 289 PRO B C 1
ATOM 8136 O O . PRO B 1 289 ? -25.219 32.469 6.824 1 87.44 289 PRO B O 1
ATOM 8139 N N . ASP B 1 290 ? -26.016 32.531 4.699 1 84.31 290 ASP B N 1
ATOM 8140 C CA . ASP B 1 290 ? -24.766 32.062 4.137 1 84.31 290 ASP B CA 1
ATOM 8141 C C . ASP B 1 290 ? -23.75 33.188 3.986 1 84.31 290 ASP B C 1
ATOM 8143 O O . ASP B 1 290 ? -22.734 33.031 3.322 1 84.31 290 ASP B O 1
ATOM 8147 N N . HIS B 1 291 ? -24.109 34.344 4.547 1 81.88 291 HIS B N 1
ATOM 8148 C CA . HIS B 1 291 ? -23.141 35.438 4.531 1 81.88 291 HIS B CA 1
ATOM 8149 C C . HIS B 1 291 ? -22.578 35.688 5.926 1 81.88 291 HIS B C 1
ATOM 8151 O O . HIS B 1 291 ? -22.969 35.031 6.891 1 81.88 291 HIS B O 1
ATOM 8157 N N . GLY B 1 292 ? -21.547 36.562 6.082 1 83.69 292 GLY B N 1
ATOM 8158 C CA . GLY B 1 292 ? -20.906 36.844 7.359 1 83.69 292 GLY B CA 1
ATOM 8159 C C . GLY B 1 292 ? -19.984 35.688 7.809 1 83.69 292 GLY B C 1
ATOM 8160 O O . GLY B 1 292 ? -19.5 34.938 6.984 1 83.69 292 GLY B O 1
ATOM 8161 N N . ALA B 1 293 ? -19.781 35.75 9.102 1 88 293 ALA B N 1
ATOM 8162 C CA . ALA B 1 293 ? -18.875 34.75 9.633 1 88 293 ALA B CA 1
ATOM 8163 C C . ALA B 1 293 ? -19.594 33.781 10.57 1 88 293 ALA B C 1
ATOM 8165 O O . ALA B 1 293 ? -18.984 33.188 11.461 1 88 293 ALA B O 1
ATOM 8166 N N . TYR B 1 294 ? -20.953 33.594 10.305 1 89 294 TYR B N 1
ATOM 8167 C CA . TYR B 1 294 ? -21.766 32.844 11.25 1 89 294 TYR B CA 1
ATOM 8168 C C . TYR B 1 294 ? -21.406 31.375 11.234 1 89 294 TYR B C 1
ATOM 8170 O O . TYR B 1 294 ? -21.281 30.734 12.281 1 89 294 TYR B O 1
ATOM 8178 N N . ALA B 1 295 ? -21.234 30.906 10.039 1 81.38 295 ALA B N 1
ATOM 8179 C CA . ALA B 1 295 ? -20.953 29.484 9.883 1 81.38 295 ALA B CA 1
ATOM 8180 C C . ALA B 1 295 ? -19.609 29.109 10.492 1 81.38 295 ALA B C 1
ATOM 8182 O O . ALA B 1 295 ? -19.391 27.969 10.898 1 81.38 295 ALA B O 1
ATOM 8183 N N . ASP B 1 296 ? -18.766 30.203 10.633 1 85 296 ASP B N 1
ATOM 8184 C CA . ASP B 1 296 ? -17.438 30 11.219 1 85 296 ASP B CA 1
ATOM 8185 C C . ASP B 1 296 ? -17.484 30.172 12.734 1 85 296 ASP B C 1
ATOM 8187 O O . ASP B 1 296 ? -16.562 29.75 13.43 1 85 296 ASP B O 1
ATOM 8191 N N . GLN B 1 297 ? -18.469 30.719 13.195 1 87.44 297 GLN B N 1
ATOM 8192 C CA . GLN B 1 297 ? -18.531 31.094 14.602 1 87.44 297 GLN B CA 1
ATOM 8193 C C . GLN B 1 297 ? -18.984 29.906 15.453 1 87.44 297 GLN B C 1
ATOM 8195 O O . GLN B 1 297 ? -18.406 29.656 16.531 1 87.44 297 GLN B O 1
ATOM 8200 N N . CYS B 1 298 ? -19.984 29.188 14.984 1 84.38 298 CYS B N 1
ATOM 8201 C CA . CYS B 1 298 ? -20.5 28.016 15.672 1 84.38 298 CYS B CA 1
ATOM 8202 C C . CYS B 1 298 ? -21.172 27.062 14.695 1 84.38 298 CYS B C 1
ATOM 8204 O O . CYS B 1 298 ? -21.453 27.422 13.555 1 84.38 298 CYS B O 1
ATOM 8206 N N . PRO B 1 299 ? -21.391 25.781 15.156 1 79.12 299 PRO B N 1
ATOM 8207 C CA . PRO B 1 299 ? -22.094 24.844 14.273 1 79.12 299 PRO B CA 1
ATOM 8208 C C . PRO B 1 299 ? -23.484 25.344 13.867 1 79.12 299 PRO B C 1
ATOM 8210 O O . PRO B 1 299 ? -24.328 25.578 14.727 1 79.12 299 PRO B O 1
ATOM 8213 N N . THR B 1 300 ? -23.594 25.609 12.547 1 86 300 THR B N 1
ATOM 8214 C CA . THR B 1 300 ? -24.859 26.172 12.078 1 86 300 THR B CA 1
ATOM 8215 C C . THR B 1 300 ? -25.234 25.578 10.719 1 86 300 THR B C 1
ATOM 8217 O O . THR B 1 300 ? -24.359 25.25 9.914 1 86 300 THR B O 1
ATOM 8220 N N . ALA B 1 301 ? -26.562 25.312 10.539 1 86.38 301 ALA B N 1
ATOM 8221 C CA . ALA B 1 301 ? -27.078 25.094 9.188 1 86.38 301 ALA B CA 1
ATOM 8222 C C . ALA B 1 301 ? -27.25 26.422 8.445 1 86.38 301 ALA B C 1
ATOM 8224 O O . ALA B 1 301 ? -27.438 27.469 9.07 1 86.38 301 ALA B O 1
ATOM 8225 N N . VAL B 1 302 ? -27.016 26.328 7.188 1 87.31 302 VAL B N 1
ATOM 8226 C CA . VAL B 1 302 ? -26.938 27.594 6.461 1 87.31 302 VAL B CA 1
ATOM 8227 C C . VAL B 1 302 ? -28.094 27.672 5.461 1 87.31 302 VAL B C 1
ATOM 8229 O O . VAL B 1 302 ? -28.484 26.672 4.863 1 87.31 302 VAL B O 1
ATOM 8232 N N . TYR B 1 303 ? -28.734 28.891 5.383 1 87.06 303 TYR B N 1
ATOM 8233 C CA . TYR B 1 303 ? -29.703 29.188 4.332 1 87.06 303 TYR B CA 1
ATOM 8234 C C . TYR B 1 303 ? -29.234 30.344 3.455 1 87.06 303 TYR B C 1
ATOM 8236 O O . TYR B 1 303 ? -28.375 31.125 3.869 1 87.06 303 TYR B O 1
ATOM 8244 N N . HIS B 1 304 ? -29.719 30.328 2.234 1 83.5 304 HIS B N 1
ATOM 8245 C CA . HIS B 1 304 ? -29.266 31.328 1.273 1 83.5 304 HIS B CA 1
ATOM 8246 C C . HIS B 1 304 ? -30.141 32.594 1.335 1 83.5 304 HIS B C 1
ATOM 8248 O O . HIS B 1 304 ? -31.375 32.5 1.212 1 83.5 304 HIS B O 1
ATOM 8254 N N . LEU B 1 305 ? -29.484 33.594 1.696 1 73.44 305 LEU B N 1
ATOM 8255 C CA . LEU B 1 305 ? -30.141 34.906 1.648 1 73.44 305 LEU B CA 1
ATOM 8256 C C . LEU B 1 305 ? -29.469 35.812 0.615 1 73.44 305 LEU B C 1
ATOM 8258 O O . LEU B 1 305 ? -28.297 36.156 0.75 1 73.44 305 LEU B O 1
ATOM 8262 N N . ALA B 1 306 ? -29.922 35.906 -0.741 1 59.88 306 ALA B N 1
ATOM 8263 C CA . ALA B 1 306 ? -29.391 36.812 -1.764 1 59.88 306 ALA B CA 1
ATOM 8264 C C . ALA B 1 306 ? -30.297 38 -1.983 1 59.88 306 ALA B C 1
ATOM 8266 O O . ALA B 1 306 ? -31.516 37.844 -2.162 1 59.88 306 ALA B O 1
ATOM 8267 N N . ASP B 1 307 ? -29.766 39.25 -2.391 1 54.97 307 ASP B N 1
ATOM 8268 C CA . ASP B 1 307 ? -30.406 40.5 -2.809 1 54.97 307 ASP B CA 1
ATOM 8269 C C . ASP B 1 307 ? -31.828 40.625 -2.25 1 54.97 307 ASP B C 1
ATOM 8271 O O . ASP B 1 307 ? -32.781 40.875 -2.99 1 54.97 307 ASP B O 1
ATOM 8275 N N . GLU B 1 308 ? -32.156 40.25 -0.917 1 57.44 308 GLU B N 1
ATOM 8276 C CA . GLU B 1 308 ? -33.344 40.5 -0.125 1 57.44 308 GLU B CA 1
ATOM 8277 C C . GLU B 1 308 ? -34.344 39.344 -0.244 1 57.44 308 GLU B C 1
ATOM 8279 O O . GLU B 1 308 ? -35.5 39.469 0.18 1 57.44 308 GLU B O 1
ATOM 8284 N N . ALA B 1 309 ? -33.906 38.312 -1.025 1 64.81 309 ALA B N 1
ATOM 8285 C CA . ALA B 1 309 ? -34.906 37.25 -1.068 1 64.81 309 ALA B CA 1
ATOM 8286 C C . ALA B 1 309 ? -34.375 35.938 -0.503 1 64.81 309 ALA B C 1
ATOM 8288 O O . ALA B 1 309 ? -33.188 35.625 -0.707 1 64.81 309 ALA B O 1
ATOM 8289 N N . VAL B 1 310 ? -35.062 35.281 0.399 1 72.88 310 VAL B N 1
ATOM 8290 C CA . VAL B 1 310 ? -34.75 34 1.023 1 72.88 310 VAL B CA 1
ATOM 8291 C C . VAL B 1 310 ? -35.281 32.875 0.166 1 72.88 310 VAL B C 1
ATOM 8293 O O . VAL B 1 310 ? -36.438 32.938 -0.304 1 72.88 310 VAL B O 1
ATOM 8296 N N . THR B 1 311 ? -34.406 32.031 -0.254 1 76.88 311 THR B N 1
ATOM 8297 C CA . THR B 1 311 ? -34.906 30.844 -0.975 1 76.88 311 THR B CA 1
ATOM 8298 C C . THR B 1 311 ? -35.5 29.828 -0.012 1 76.88 311 THR B C 1
ATOM 8300 O O . THR B 1 311 ? -34.812 29.297 0.857 1 76.88 311 THR B O 1
ATOM 8303 N N . GLU B 1 312 ? -36.781 29.562 -0.231 1 83.19 312 GLU B N 1
ATOM 8304 C CA . GLU B 1 312 ? -37.531 28.641 0.617 1 83.19 312 GLU B CA 1
ATOM 8305 C C . GLU B 1 312 ? -36.875 27.266 0.644 1 83.19 312 GLU B C 1
ATOM 8307 O O . GLU B 1 312 ? -36.844 26.609 1.687 1 83.19 312 GLU B O 1
ATOM 8312 N N . THR B 1 313 ? -36.312 26.953 -0.423 1 84.25 313 THR B N 1
ATOM 8313 C CA . THR B 1 313 ? -35.719 25.609 -0.529 1 84.25 313 THR B CA 1
ATOM 8314 C C . THR B 1 313 ? -34.5 25.484 0.39 1 84.25 313 THR B C 1
ATOM 8316 O O . THR B 1 313 ? -34.281 24.438 0.999 1 84.25 313 THR B O 1
ATOM 8319 N N . SER B 1 314 ? -33.781 26.516 0.418 1 87.31 314 SER B N 1
ATOM 8320 C CA . SER B 1 314 ? -32.625 26.484 1.271 1 87.31 314 SER B CA 1
ATOM 8321 C C . SER B 1 314 ? -33 26.453 2.746 1 87.31 314 SER B C 1
ATOM 8323 O O . SER B 1 314 ? -32.344 25.797 3.555 1 87.31 314 SER B O 1
ATOM 8325 N N . LEU B 1 315 ? -34.062 27.078 3.076 1 91 315 LEU B N 1
ATOM 8326 C CA . LEU B 1 315 ? -34.531 27.078 4.449 1 91 315 LEU B CA 1
ATOM 8327 C C . LEU B 1 315 ? -35.031 25.688 4.844 1 91 315 LEU B C 1
ATOM 8329 O O . LEU B 1 315 ? -34.781 25.219 5.945 1 91 315 LEU B O 1
ATOM 8333 N N . GLN B 1 316 ? -35.688 25.109 3.896 1 88.69 316 GLN B N 1
ATOM 8334 C CA . GLN B 1 316 ? -36.219 23.781 4.152 1 88.69 316 GLN B CA 1
ATOM 8335 C C . GLN B 1 316 ? -35.062 22.781 4.379 1 88.69 316 GLN B C 1
ATOM 8337 O O . GLN B 1 316 ? -35.125 21.938 5.277 1 88.69 316 GLN B O 1
ATOM 8342 N N . ALA B 1 317 ? -34.125 22.984 3.568 1 85.62 317 ALA B N 1
ATOM 8343 C CA . ALA B 1 317 ? -33 22.094 3.684 1 85.62 317 ALA B CA 1
ATOM 8344 C C . ALA B 1 317 ? -32.281 22.281 5.027 1 85.62 317 ALA B C 1
ATOM 8346 O O . ALA B 1 317 ? -31.891 21.297 5.668 1 85.62 317 ALA B O 1
ATOM 8347 N N . ALA B 1 318 ? -32.125 23.438 5.418 1 90.06 318 ALA B N 1
ATOM 8348 C CA . ALA B 1 318 ? -31.453 23.766 6.672 1 90.06 318 ALA B CA 1
ATOM 8349 C C . ALA B 1 318 ? -32.25 23.234 7.867 1 90.06 318 ALA B C 1
ATOM 8351 O O . ALA B 1 318 ? -31.656 22.656 8.789 1 90.06 318 ALA B O 1
ATOM 8352 N N . LEU B 1 319 ? -33.5 23.422 7.816 1 92.88 319 LEU B N 1
ATOM 8353 C CA . LEU B 1 319 ? -34.344 22.953 8.898 1 92.88 319 LEU B CA 1
ATOM 8354 C C . LEU B 1 319 ? -34.344 21.438 8.977 1 92.88 319 LEU B C 1
ATOM 8356 O O . LEU B 1 319 ? -34.281 20.859 10.062 1 92.88 319 LEU B O 1
ATOM 8360 N N . SER B 1 320 ? -34.375 20.875 7.84 1 88.19 320 SER B N 1
ATOM 8361 C CA . SER B 1 320 ? -34.344 19.422 7.789 1 88.19 320 SER B CA 1
ATOM 8362 C C . SER B 1 320 ? -33.062 18.875 8.398 1 88.19 320 SER B C 1
ATOM 8364 O O . SER B 1 320 ? -33.062 17.859 9.102 1 88.19 320 SER B O 1
ATOM 8366 N N . ALA B 1 321 ? -32.062 19.562 8.078 1 85.81 321 ALA B N 1
ATOM 8367 C CA . ALA B 1 321 ? -30.766 19.172 8.617 1 85.81 321 ALA B CA 1
ATOM 8368 C C . ALA B 1 321 ? -30.766 19.25 10.141 1 85.81 321 ALA B C 1
ATOM 8370 O O . ALA B 1 321 ? -30.188 18.391 10.812 1 85.81 321 ALA B O 1
ATOM 8371 N N . CYS B 1 322 ? -31.359 20.188 10.664 1 89.06 322 CYS B N 1
ATOM 8372 C CA . CYS B 1 322 ? -31.422 20.375 12.109 1 89.06 322 CYS B CA 1
ATOM 8373 C C . CYS B 1 322 ? -32.312 19.297 12.758 1 89.06 322 CYS B C 1
ATOM 8375 O O . CYS B 1 322 ? -32 18.828 13.852 1 89.06 322 CYS B O 1
ATOM 8377 N N . LEU B 1 323 ? -33.344 18.922 12.039 1 86.56 323 LEU B N 1
ATOM 8378 C CA . LEU B 1 323 ? -34.25 17.906 12.539 1 86.56 323 LEU B CA 1
ATOM 8379 C C . LEU B 1 323 ? -33.562 16.547 12.641 1 86.56 323 LEU B C 1
ATOM 8381 O O . LEU B 1 323 ? -33.844 15.758 13.539 1 86.56 323 LEU B O 1
ATOM 8385 N N . ASP B 1 324 ? -32.625 16.391 11.766 1 79.75 324 ASP B N 1
ATOM 8386 C CA . ASP B 1 324 ? -31.938 15.109 11.695 1 79.75 324 ASP B CA 1
ATOM 8387 C C . ASP B 1 324 ? -30.734 15.094 12.625 1 79.75 324 ASP B C 1
ATOM 8389 O O . ASP B 1 324 ? -30.156 14.031 12.891 1 79.75 324 ASP B O 1
ATOM 8393 N N . ALA B 1 325 ? -30.375 16.172 13.125 1 80.12 325 ALA B N 1
ATOM 8394 C CA . ALA B 1 325 ? -29.188 16.281 13.961 1 80.12 325 ALA B CA 1
ATOM 8395 C C . ALA B 1 325 ? -29.438 15.742 15.367 1 80.12 325 ALA B C 1
ATOM 8397 O O . ALA B 1 325 ? -30.547 15.875 15.891 1 80.12 325 ALA B O 1
ATOM 8398 N N . PRO B 1 326 ? -28.516 15.078 15.992 1 77.88 326 PRO B N 1
ATOM 8399 C CA . PRO B 1 326 ? -28.703 14.625 17.375 1 77.88 326 PRO B CA 1
ATOM 8400 C C . PRO B 1 326 ? -28.859 15.781 18.359 1 77.88 326 PRO B C 1
ATOM 8402 O O . PRO B 1 326 ? -28.328 16.875 18.125 1 77.88 326 PRO B O 1
ATOM 8405 N N . PRO B 1 327 ? -29.594 15.477 19.391 1 78.94 327 PRO B N 1
ATOM 8406 C CA . PRO B 1 327 ? -29.688 16.516 20.422 1 78.94 327 PRO B CA 1
ATOM 8407 C C . PRO B 1 327 ? -28.328 16.906 21 1 78.94 327 PRO B C 1
ATOM 8409 O O . PRO B 1 327 ? -27.453 16.047 21.125 1 78.94 327 PRO B O 1
ATOM 8412 N N . ILE B 1 328 ? -28.188 18.125 21.312 1 82.25 328 ILE B N 1
ATOM 8413 C CA . ILE B 1 328 ? -26.938 18.656 21.844 1 82.25 328 ILE B CA 1
ATOM 8414 C C . ILE B 1 328 ? -26.844 18.328 23.344 1 82.25 328 ILE B C 1
ATOM 8416 O O . ILE B 1 328 ? -27.766 18.609 24.109 1 82.25 328 ILE B O 1
ATOM 8420 N N . ASP B 1 329 ? -25.812 17.719 23.781 1 80.44 329 ASP B N 1
ATOM 8421 C CA . ASP B 1 329 ? -25.531 17.422 25.188 1 80.44 329 ASP B CA 1
ATOM 8422 C C . ASP B 1 329 ? -25.047 18.672 25.922 1 80.44 329 ASP B C 1
ATOM 8424 O O . ASP B 1 329 ? -23.859 19.016 25.859 1 80.44 329 ASP B O 1
ATOM 8428 N N . ARG B 1 330 ? -25.859 19.203 26.688 1 85.56 330 ARG B N 1
ATOM 8429 C CA . ARG B 1 330 ? -25.562 20.5 27.281 1 85.56 330 ARG B CA 1
ATOM 8430 C C . ARG B 1 330 ? -24.531 20.375 28.406 1 85.56 330 ARG B C 1
ATOM 8432 O O . ARG B 1 330 ? -23.797 21.312 28.688 1 85.56 330 ARG B O 1
ATOM 8439 N N . LYS B 1 331 ? -24.531 19.25 29.047 1 81.44 331 LYS B N 1
ATOM 8440 C CA . LYS B 1 331 ? -23.5 19.047 30.078 1 81.44 331 LYS B CA 1
ATOM 8441 C C . LYS B 1 331 ? -22.109 18.984 29.453 1 81.44 331 LYS B C 1
ATOM 8443 O O . LYS B 1 331 ? -21.172 19.625 29.938 1 81.44 331 LYS B O 1
ATOM 8448 N N . ALA B 1 332 ? -22.125 18.203 28.438 1 83.44 332 ALA B N 1
ATOM 8449 C CA . ALA B 1 332 ? -20.859 18.109 27.719 1 83.44 332 ALA B CA 1
ATOM 8450 C C . ALA B 1 332 ? -20.453 19.453 27.125 1 83.44 332 ALA B C 1
ATOM 8452 O O . ALA B 1 332 ? -19.281 19.812 27.125 1 83.44 332 ALA B O 1
ATOM 8453 N N . LEU B 1 333 ? -21.422 20.125 26.688 1 87.5 333 LEU B N 1
ATOM 8454 C CA . LEU B 1 333 ? -21.172 21.453 26.125 1 87.5 333 LEU B CA 1
ATOM 8455 C C . LEU B 1 333 ? -20.656 22.406 27.188 1 87.5 333 LEU B C 1
ATOM 8457 O O . LEU B 1 333 ? -19.766 23.219 26.922 1 87.5 333 LEU B O 1
ATOM 8461 N N . ARG B 1 334 ? -21.219 22.344 28.344 1 89.19 334 ARG B N 1
ATOM 8462 C CA . ARG B 1 334 ? -20.766 23.203 29.438 1 89.19 334 ARG B CA 1
ATOM 8463 C C . ARG B 1 334 ? -19.281 23 29.703 1 89.19 334 ARG B C 1
ATOM 8465 O O . ARG B 1 334 ? -18.531 23.984 29.812 1 89.19 334 ARG B O 1
ATOM 8472 N N . ASP B 1 335 ? -18.906 21.781 29.812 1 85.38 335 ASP B N 1
ATOM 8473 C CA . ASP B 1 335 ? -17.5 21.5 30.062 1 85.38 335 ASP B CA 1
ATOM 8474 C C . ASP B 1 335 ? -16.609 22.031 28.938 1 85.38 335 ASP B C 1
ATOM 8476 O O . ASP B 1 335 ? -15.539 22.578 29.203 1 85.38 335 ASP B O 1
ATOM 8480 N N . LYS B 1 336 ? -17.125 21.844 27.828 1 86.81 336 LYS B N 1
ATOM 8481 C CA . LYS B 1 336 ? -16.391 22.344 26.672 1 86.81 336 LYS B CA 1
ATOM 8482 C C . LYS B 1 336 ? -16.266 23.875 26.734 1 86.81 336 LYS B C 1
ATOM 8484 O O . LYS B 1 336 ? -15.188 24.422 26.469 1 86.81 336 LYS B O 1
ATOM 8489 N N . ARG B 1 337 ? -17.297 24.531 27.109 1 89.75 337 ARG B N 1
ATOM 8490 C CA . ARG B 1 337 ? -17.312 25.984 27.156 1 89.75 337 ARG B CA 1
ATOM 8491 C C . ARG B 1 337 ? -16.406 26.516 28.281 1 89.75 337 ARG B C 1
ATOM 8493 O O . ARG B 1 337 ? -15.773 27.562 28.141 1 89.75 337 ARG B O 1
ATOM 8500 N N . ILE B 1 338 ? -16.328 25.812 29.328 1 86.94 338 ILE B N 1
ATOM 8501 C CA . ILE B 1 338 ? -15.445 26.172 30.422 1 86.94 338 ILE B CA 1
ATOM 8502 C C . ILE B 1 338 ? -13.992 26.109 29.938 1 86.94 338 ILE B C 1
ATOM 8504 O O . ILE B 1 338 ? -13.219 27.047 30.156 1 86.94 338 ILE B O 1
ATOM 8508 N N . ARG B 1 339 ? -13.688 25.062 29.281 1 84.25 339 ARG B N 1
ATOM 8509 C CA . ARG B 1 339 ? -12.336 24.906 28.766 1 84.25 339 ARG B CA 1
ATOM 8510 C C . ARG B 1 339 ? -12.008 26 27.75 1 84.25 339 ARG B C 1
ATOM 8512 O O . ARG B 1 339 ? -10.898 26.531 27.734 1 84.25 339 ARG B O 1
ATOM 8519 N N . GLU B 1 340 ? -12.977 26.312 27 1 84.69 340 GLU B N 1
ATOM 8520 C CA . GLU B 1 340 ? -12.805 27.375 26.016 1 84.69 340 GLU B CA 1
ATOM 8521 C C . GLU B 1 340 ? -12.547 28.719 26.688 1 84.69 340 GLU B C 1
ATOM 8523 O O . GLU B 1 340 ? -11.664 29.469 26.281 1 84.69 340 GLU B O 1
ATOM 8528 N N . ARG B 1 341 ? -13.281 29.047 27.703 1 87.88 341 ARG B N 1
ATOM 8529 C CA . ARG B 1 341 ? -13.117 30.297 28.438 1 87.88 341 ARG B CA 1
ATOM 8530 C C . ARG B 1 341 ? -11.734 30.375 29.078 1 87.88 341 ARG B C 1
ATOM 8532 O O . ARG B 1 341 ? -11.086 31.422 29.047 1 87.88 341 ARG B O 1
ATOM 8539 N N . GLU B 1 342 ? -11.32 29.297 29.594 1 83 342 GLU B N 1
ATOM 8540 C CA . GLU B 1 342 ? -10 29.266 30.219 1 83 342 GLU B CA 1
ATOM 8541 C C . GLU B 1 342 ? -8.898 29.516 29.188 1 83 342 GLU B C 1
ATOM 8543 O O . GLU B 1 342 ? -7.969 30.281 29.438 1 83 342 GLU B O 1
ATOM 8548 N N . ARG B 1 343 ? -9.055 28.875 28.125 1 80.75 343 ARG B N 1
ATOM 8549 C CA . ARG B 1 343 ? -8.086 29.062 27.047 1 80.75 343 ARG B CA 1
ATOM 8550 C C . ARG B 1 343 ? -8.078 30.5 26.562 1 80.75 343 ARG B C 1
ATOM 8552 O O . ARG B 1 343 ? -7.02 31.078 26.312 1 80.75 343 ARG B O 1
ATOM 8559 N N . LEU B 1 344 ? -9.242 31.062 26.422 1 86.25 344 LEU B N 1
ATOM 8560 C CA . LEU B 1 344 ? -9.375 32.438 25.969 1 86.25 344 LEU B CA 1
ATOM 8561 C C . LEU B 1 344 ? -8.727 33.406 26.969 1 86.25 344 LEU B C 1
ATOM 8563 O O . LEU B 1 344 ? -8.016 34.312 26.578 1 86.25 344 LEU B O 1
ATOM 8567 N N . ALA B 1 345 ? -8.969 33.125 28.234 1 86.5 345 ALA B N 1
ATOM 8568 C CA . ALA B 1 345 ? -8.398 33.938 29.281 1 86.5 345 ALA B CA 1
ATOM 8569 C C . ALA B 1 345 ? -6.875 33.938 29.25 1 86.5 345 ALA B C 1
ATOM 8571 O O . ALA B 1 345 ? -6.227 34.969 29.328 1 86.5 345 ALA B O 1
ATOM 8572 N N . ILE B 1 346 ? -6.352 32.781 29.047 1 81.25 346 ILE B N 1
ATOM 8573 C CA . ILE B 1 346 ? -4.906 32.594 29.031 1 81.25 346 ILE B CA 1
ATOM 8574 C C . ILE B 1 346 ? -4.312 33.312 27.812 1 81.25 346 ILE B C 1
ATOM 8576 O O . ILE B 1 346 ? -3.318 34.031 27.922 1 81.25 346 ILE B O 1
ATOM 8580 N N . GLU B 1 347 ? -4.941 33.156 26.703 1 81.44 347 GLU B N 1
ATOM 8581 C CA . GLU B 1 347 ? -4.434 33.719 25.453 1 81.44 347 GLU B CA 1
ATOM 8582 C C . GLU B 1 347 ? -4.453 35.25 25.516 1 81.44 347 GLU B C 1
ATOM 8584 O O . GLU B 1 347 ? -3.492 35.906 25.094 1 81.44 347 GLU B O 1
ATOM 8589 N N . HIS B 1 348 ? -5.5 35.812 26.031 1 88 348 HIS B N 1
ATOM 8590 C CA . HIS B 1 348 ? -5.562 37.25 26.156 1 88 348 HIS B CA 1
ATOM 8591 C C . HIS B 1 348 ? -4.512 37.75 27.141 1 88 348 HIS B C 1
ATOM 8593 O O . HIS B 1 348 ? -3.805 38.719 26.859 1 88 348 HIS B O 1
ATOM 8599 N N . ALA B 1 349 ? -4.41 37.062 28.266 1 83.38 349 ALA B N 1
ATOM 8600 C CA . ALA B 1 349 ? -3.453 37.469 29.297 1 83.38 349 ALA B CA 1
ATOM 8601 C C . ALA B 1 349 ? -2.029 37.469 28.75 1 83.38 349 ALA B C 1
ATOM 8603 O O . ALA B 1 349 ? -1.269 38.406 29 1 83.38 349 ALA B O 1
ATOM 8604 N N . ARG B 1 350 ? -1.726 36.469 28 1 75 350 ARG B N 1
ATOM 8605 C CA . ARG B 1 350 ? -0.389 36.375 27.438 1 75 350 ARG B CA 1
ATOM 8606 C C . ARG B 1 350 ? -0.121 37.5 26.453 1 75 350 ARG B C 1
ATOM 8608 O O . ARG B 1 350 ? 0.961 38.094 26.453 1 75 350 ARG B O 1
ATOM 8615 N N . ARG B 1 351 ? -1.062 37.844 25.672 1 80.12 351 ARG B N 1
ATOM 8616 C CA . ARG B 1 351 ? -0.904 38.906 24.672 1 80.12 351 ARG B CA 1
ATOM 8617 C C . ARG B 1 351 ? -0.801 40.25 25.344 1 80.12 351 ARG B C 1
ATOM 8619 O O . ARG B 1 351 ? -0.001 41.094 24.938 1 80.12 351 ARG B O 1
ATOM 8626 N N . TYR B 1 352 ? -1.625 40.438 26.391 1 85.12 352 TYR B N 1
ATOM 8627 C CA . TYR B 1 352 ? -1.559 41.688 27.156 1 85.12 352 TYR B CA 1
ATOM 8628 C C . TYR B 1 352 ? -0.179 41.875 27.766 1 85.12 352 TYR B C 1
ATOM 8630 O O . TYR B 1 352 ? 0.431 42.938 27.625 1 85.12 352 TYR B O 1
ATOM 8638 N N . ALA B 1 353 ? 0.27 40.812 28.344 1 75.94 353 ALA B N 1
ATOM 8639 C CA . ALA B 1 353 ? 1.559 40.875 29.016 1 75.94 353 ALA B CA 1
ATOM 8640 C C . ALA B 1 353 ? 2.688 41.156 28.031 1 75.94 353 ALA B C 1
ATOM 8642 O O . ALA B 1 353 ? 3.594 41.938 28.344 1 75.94 353 ALA B O 1
ATOM 8643 N N . ALA B 1 354 ? 2.586 40.562 26.906 1 72.62 354 ALA B N 1
ATOM 8644 C CA . ALA B 1 354 ? 3.598 40.75 25.875 1 72.62 354 ALA B CA 1
ATOM 8645 C C . ALA B 1 354 ? 3.627 42.219 25.406 1 72.62 354 ALA B C 1
ATOM 8647 O O . ALA B 1 354 ? 4.684 42.719 25.047 1 72.62 354 ALA B O 1
ATOM 8648 N N . LEU B 1 355 ? 2.51 42.812 25.359 1 75.19 355 LEU B N 1
ATOM 8649 C CA . LEU B 1 355 ? 2.406 44.219 24.906 1 75.19 355 LEU B CA 1
ATOM 8650 C C . LEU B 1 355 ? 2.947 45.156 25.969 1 75.19 355 LEU B C 1
ATOM 8652 O O . LEU B 1 355 ? 3.568 46.188 25.641 1 75.19 355 LEU B O 1
ATOM 8656 N N . VAL B 1 356 ? 2.76 44.812 27.219 1 73.88 356 VAL B N 1
ATOM 8657 C CA . VAL B 1 356 ? 3.088 45.75 28.297 1 73.88 356 VAL B CA 1
ATOM 8658 C C . VAL B 1 356 ? 4.566 45.625 28.672 1 73.88 356 VAL B C 1
ATOM 8660 O O . VAL B 1 356 ? 5.188 46.562 29.109 1 73.88 356 VAL B O 1
ATOM 8663 N N . ASP B 1 357 ? 5.191 44.469 28.531 1 69 357 ASP B N 1
ATOM 8664 C CA . ASP B 1 357 ? 6.59 44.219 28.859 1 69 357 ASP B CA 1
ATOM 8665 C C . ASP B 1 357 ? 7.273 43.375 27.781 1 69 357 ASP B C 1
ATOM 8667 O O . ASP B 1 357 ? 7.387 42.156 27.906 1 69 357 ASP B O 1
ATOM 8671 N N . PRO B 1 358 ? 7.871 44.156 26.688 1 73.44 358 PRO B N 1
ATOM 8672 C CA . PRO B 1 358 ? 8.477 43.406 25.578 1 73.44 358 PRO B CA 1
ATOM 8673 C C . PRO B 1 358 ? 9.727 42.625 26 1 73.44 358 PRO B C 1
ATOM 8675 O O . PRO B 1 358 ? 10.711 43.25 26.422 1 73.44 358 PRO B O 1
ATOM 8678 N N . ARG B 1 359 ? 9.812 41.375 26.188 1 84.06 359 ARG B N 1
ATOM 8679 C CA . ARG B 1 359 ? 10.914 40.531 26.594 1 84.06 359 ARG B CA 1
ATOM 8680 C C . ARG B 1 359 ? 11.242 39.5 25.5 1 84.06 359 ARG B C 1
ATOM 8682 O O . ARG B 1 359 ? 10.367 39.156 24.703 1 84.06 359 ARG B O 1
ATOM 8689 N N . VAL B 1 360 ? 12.539 39.219 25.453 1 93.69 360 VAL B N 1
ATOM 8690 C CA . VAL B 1 360 ? 12.984 38.188 24.5 1 93.69 360 VAL B CA 1
ATOM 8691 C C . VAL B 1 360 ? 13.781 37.125 25.234 1 93.69 360 VAL B C 1
ATOM 8693 O O . VAL B 1 360 ? 14.562 37.438 26.141 1 93.69 360 VAL B O 1
ATOM 8696 N N . ASP B 1 361 ? 13.508 35.906 24.953 1 96.12 361 ASP B N 1
ATOM 8697 C CA . ASP B 1 361 ? 14.367 34.781 25.344 1 96.12 361 ASP B CA 1
ATOM 8698 C C . ASP B 1 361 ? 15.273 34.375 24.188 1 96.12 361 ASP B C 1
ATOM 8700 O O . ASP B 1 361 ? 14.797 33.969 23.125 1 96.12 361 ASP B O 1
ATOM 8704 N N . VAL B 1 362 ? 16.531 34.469 24.359 1 98.5 362 VAL B N 1
ATOM 8705 C CA . VAL B 1 362 ? 17.484 33.969 23.391 1 98.5 362 VAL B CA 1
ATOM 8706 C C . VAL B 1 362 ? 17.938 32.562 23.797 1 98.5 362 VAL B C 1
ATOM 8708 O O . VAL B 1 362 ? 18.469 32.344 24.891 1 98.5 362 VAL B O 1
ATOM 8711 N N . VAL B 1 363 ? 17.75 31.547 22.953 1 98.69 363 VAL B N 1
ATOM 8712 C CA . VAL B 1 363 ? 18.047 30.156 23.234 1 98.69 363 VAL B CA 1
ATOM 8713 C C . VAL B 1 363 ? 19.25 29.703 22.406 1 98.69 363 VAL B C 1
ATOM 8715 O O . VAL B 1 363 ? 19.25 29.828 21.172 1 98.69 363 VAL B O 1
ATOM 8718 N N . ILE B 1 364 ? 20.266 29.125 23.047 1 98.44 364 ILE B N 1
ATOM 8719 C CA . ILE B 1 364 ? 21.516 28.734 22.422 1 98.44 364 ILE B CA 1
ATOM 8720 C C . ILE B 1 364 ? 21.844 27.281 22.75 1 98.44 364 ILE B C 1
ATOM 8722 O O . ILE B 1 364 ? 22.234 26.969 23.875 1 98.44 364 ILE B O 1
ATOM 8726 N N . PRO B 1 365 ? 21.656 26.375 21.766 1 97.44 365 PRO B N 1
ATOM 8727 C CA . PRO B 1 365 ? 22.234 25.047 21.984 1 97.44 365 PRO B CA 1
ATOM 8728 C C . PRO B 1 365 ? 23.766 25.062 21.969 1 97.44 365 PRO B C 1
ATOM 8730 O O . PRO B 1 365 ? 24.375 25.75 21.156 1 97.44 365 PRO B O 1
ATOM 8733 N N . TRP B 1 366 ? 24.344 24.312 22.891 1 96.94 366 TRP B N 1
ATOM 8734 C CA . TRP B 1 366 ? 25.797 24.422 23 1 96.94 366 TRP B CA 1
ATOM 8735 C C . TRP B 1 366 ? 26.422 23.078 23.375 1 96.94 366 TRP B C 1
ATOM 8737 O O . TRP B 1 366 ? 25.844 22.312 24.156 1 96.94 366 TRP B O 1
ATOM 8747 N N . PHE B 1 367 ? 27.547 22.766 22.781 1 96 367 PHE B N 1
ATOM 8748 C CA . PHE B 1 367 ? 28.375 21.594 23.109 1 96 367 PHE B CA 1
ATOM 8749 C C . PHE B 1 367 ? 29.844 21.906 22.906 1 96 367 PHE B C 1
ATOM 8751 O O . PHE B 1 367 ? 30.344 21.938 21.781 1 96 367 PHE B O 1
ATOM 8758 N N . CYS B 1 368 ? 30.562 22.016 23.828 1 93.88 368 CYS B N 1
ATOM 8759 C CA . CYS B 1 368 ? 32 22.016 23.938 1 93.88 368 CYS B CA 1
ATOM 8760 C C . CYS B 1 368 ? 32.656 23.062 23.016 1 93.88 368 CYS B C 1
ATOM 8762 O O . CYS B 1 368 ? 33.625 22.781 22.359 1 93.88 368 CYS B O 1
ATOM 8764 N N . ASP B 1 369 ? 32.25 24.203 22.906 1 93.06 369 ASP B N 1
ATOM 8765 C CA . ASP B 1 369 ? 32.875 25.281 22.156 1 93.06 369 ASP B CA 1
ATOM 8766 C C . ASP B 1 369 ? 32.75 26.625 22.891 1 93.06 369 ASP B C 1
ATOM 8768 O O . ASP B 1 369 ? 32 27.5 22.453 1 93.06 369 ASP B O 1
ATOM 8772 N N . GLN B 1 370 ? 33.625 26.766 23.812 1 94.94 370 GLN B N 1
ATOM 8773 C CA . GLN B 1 370 ? 33.594 27.922 24.703 1 94.94 370 GLN B CA 1
ATOM 8774 C C . GLN B 1 370 ? 33.938 29.203 23.953 1 94.94 370 GLN B C 1
ATOM 8776 O O . GLN B 1 370 ? 33.344 30.266 24.203 1 94.94 370 GLN B O 1
ATOM 8781 N N . ARG B 1 371 ? 34.875 29.109 23.047 1 92.31 371 ARG B N 1
ATOM 8782 C CA . ARG B 1 371 ? 35.281 30.297 22.297 1 92.31 371 ARG B CA 1
ATOM 8783 C C . ARG B 1 371 ? 34.125 30.891 21.516 1 92.31 371 ARG B C 1
ATOM 8785 O O . ARG B 1 371 ? 33.875 32.094 21.562 1 92.31 371 ARG B O 1
ATOM 8792 N N . ALA B 1 372 ? 33.469 30.047 20.797 1 93.38 372 ALA B N 1
ATOM 8793 C CA . ALA B 1 372 ? 32.312 30.5 20 1 93.38 372 ALA B CA 1
ATOM 8794 C C . ALA B 1 372 ? 31.219 31.062 20.891 1 93.38 372 ALA B C 1
ATOM 8796 O O . ALA B 1 372 ? 30.625 32.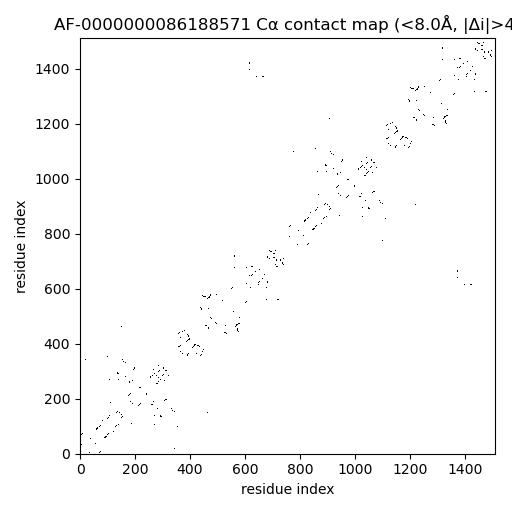094 20.578 1 93.38 372 ALA B O 1
ATOM 8797 N N . LEU B 1 373 ? 30.984 30.422 22.031 1 96.12 373 LEU B N 1
ATOM 8798 C CA . LEU B 1 373 ? 29.953 30.891 22.969 1 96.12 373 LEU B CA 1
ATOM 8799 C C . LEU B 1 373 ? 30.312 32.25 23.531 1 96.12 373 LEU B C 1
ATOM 8801 O O . LEU B 1 373 ? 29.438 33.125 23.625 1 96.12 373 LEU B O 1
ATOM 8805 N N . THR B 1 374 ? 31.578 32.406 23.891 1 95.25 374 THR B N 1
ATOM 8806 C CA . THR B 1 374 ? 32.031 33.688 24.422 1 95.25 374 THR B CA 1
ATOM 8807 C C . THR B 1 374 ? 31.812 34.812 23.406 1 95.25 374 THR B C 1
ATOM 8809 O O . THR B 1 374 ? 31.312 35.906 23.75 1 95.25 374 THR B O 1
ATOM 8812 N N . ARG B 1 375 ? 32.156 34.562 22.188 1 94.12 375 ARG B N 1
ATOM 8813 C CA . ARG B 1 375 ? 31.984 35.531 21.141 1 94.12 375 ARG B CA 1
ATOM 8814 C C . ARG B 1 375 ? 30.5 35.906 20.969 1 94.12 375 ARG B C 1
ATOM 8816 O O . ARG B 1 375 ? 30.156 37.062 20.797 1 94.12 375 ARG B O 1
ATOM 8823 N N . LEU B 1 376 ? 29.656 34.875 20.969 1 96.5 376 LEU B N 1
ATOM 8824 C CA . LEU B 1 376 ? 28.219 35.125 20.828 1 96.5 376 LEU B CA 1
ATOM 8825 C C . LEU B 1 376 ? 27.688 35.938 21.984 1 96.5 376 LEU B C 1
ATOM 8827 O O . LEU B 1 376 ? 26.906 36.875 21.766 1 96.5 376 LEU B O 1
ATOM 8831 N N . LEU B 1 377 ? 28.062 35.656 23.219 1 96.62 377 LEU B N 1
ATOM 8832 C CA . LEU B 1 377 ? 27.625 36.406 24.391 1 96.62 377 LEU B CA 1
ATOM 8833 C C . LEU B 1 377 ? 28.109 37.844 24.328 1 96.62 377 LEU B C 1
ATOM 8835 O O . LEU B 1 377 ? 27.391 38.781 24.703 1 96.62 377 LEU B O 1
ATOM 8839 N N . ASP B 1 378 ? 29.359 38.031 23.875 1 94.5 378 ASP B N 1
ATOM 8840 C CA . ASP B 1 378 ? 29.875 39.375 23.656 1 94.5 378 ASP B CA 1
ATOM 8841 C C . ASP B 1 378 ? 29.031 40.156 22.656 1 94.5 378 ASP B C 1
ATOM 8843 O O . ASP B 1 378 ? 28.75 41.344 22.844 1 94.5 378 ASP B O 1
ATOM 8847 N N . ALA B 1 379 ? 28.719 39.531 21.594 1 94.94 379 ALA B N 1
ATOM 8848 C CA . ALA B 1 379 ? 27.891 40.156 20.578 1 94.94 379 ALA B CA 1
ATOM 8849 C C . ALA B 1 379 ? 26.516 40.531 21.125 1 94.94 379 ALA B C 1
ATOM 8851 O O . ALA B 1 379 ? 25.984 41.625 20.812 1 94.94 379 ALA B O 1
ATOM 8852 N N . LEU B 1 380 ? 25.891 39.656 22 1 96.56 380 LEU B N 1
ATOM 8853 C CA . LEU B 1 380 ? 24.578 39.938 22.594 1 96.56 380 LEU B CA 1
ATOM 8854 C C . LEU B 1 380 ? 24.641 41.094 23.562 1 96.56 380 LEU B C 1
ATOM 8856 O O . LEU B 1 380 ? 23.672 41.844 23.734 1 96.56 380 LEU B O 1
ATOM 8860 N N . GLU B 1 381 ? 25.781 41.344 24.172 1 93.56 381 GLU B N 1
ATOM 8861 C CA . GLU B 1 381 ? 25.969 42.469 25.047 1 93.56 381 GLU B CA 1
ATOM 8862 C C . GLU B 1 381 ? 25.922 43.781 24.281 1 93.56 381 GLU B C 1
ATOM 8864 O O . GLU B 1 381 ? 25.641 44.844 24.859 1 93.56 381 GLU B O 1
ATOM 8869 N N . GLN B 1 382 ? 26.188 43.688 23.047 1 90.69 382 GLN B N 1
ATOM 8870 C CA . GLN B 1 382 ? 26.328 44.875 22.234 1 90.69 382 GLN B CA 1
ATOM 8871 C C . GLN B 1 382 ? 25.047 45.156 21.422 1 90.69 382 GLN B C 1
ATOM 8873 O O . GLN B 1 382 ? 25.062 45.938 20.484 1 90.69 382 GLN B O 1
ATOM 8878 N N . GLN B 1 383 ? 23.984 44.531 21.812 1 92 383 GLN B N 1
ATOM 8879 C CA . GLN B 1 383 ? 22.719 44.719 21.094 1 92 383 GLN B CA 1
ATOM 8880 C C . GLN B 1 383 ? 22.094 46.062 21.453 1 92 383 GLN B C 1
ATOM 8882 O O . GLN B 1 383 ? 22.219 46.531 22.578 1 92 383 GLN B O 1
ATOM 8887 N N . THR B 1 384 ? 21.297 46.656 20.469 1 85 384 THR B N 1
ATOM 8888 C CA . THR B 1 384 ? 20.516 47.875 20.719 1 85 384 THR B CA 1
ATOM 8889 C C . THR B 1 384 ? 19.281 47.562 21.562 1 85 384 THR B C 1
ATOM 8891 O O . THR B 1 384 ? 18.734 48.438 22.219 1 85 384 THR B O 1
ATOM 8894 N N . PHE B 1 385 ? 18.875 46.344 21.578 1 87.38 385 PHE B N 1
ATOM 8895 C CA . PHE B 1 385 ? 17.797 45.875 22.438 1 87.38 385 PHE B CA 1
ATOM 8896 C C . PHE B 1 385 ? 18.219 45.875 23.906 1 87.38 385 PHE B C 1
ATOM 8898 O O . PHE B 1 385 ? 19.328 45.5 24.234 1 87.38 385 PHE B O 1
ATOM 8905 N N . ALA B 1 386 ? 17.344 46.312 24.734 1 82.81 386 ALA B N 1
ATOM 8906 C CA . ALA B 1 386 ? 17.688 46.5 26.141 1 82.81 386 ALA B CA 1
ATOM 8907 C C . ALA B 1 386 ? 18.078 45.188 26.781 1 82.81 386 ALA B C 1
ATOM 8909 O O . ALA B 1 386 ? 17.312 44.219 26.75 1 82.81 386 ALA B O 1
ATOM 8910 N N . ALA B 1 387 ? 19.25 45.125 27.391 1 88.06 387 ALA B N 1
ATOM 8911 C CA . ALA B 1 387 ? 19.797 43.906 27.969 1 88.06 387 ALA B CA 1
ATOM 8912 C C . ALA B 1 387 ? 18.891 43.375 29.062 1 88.06 387 ALA B C 1
ATOM 8914 O O . ALA B 1 387 ? 18.766 42.156 29.234 1 88.06 387 ALA B O 1
ATOM 8915 N N . GLN B 1 388 ? 18.188 44.25 29.734 1 82.38 388 GLN B N 1
ATOM 8916 C CA . GLN B 1 388 ? 17.344 43.875 30.859 1 82.38 388 GLN B CA 1
ATOM 8917 C C . GLN B 1 388 ? 16.109 43.125 30.375 1 82.38 388 GLN B C 1
ATOM 8919 O O . GLN B 1 388 ? 15.453 42.438 31.156 1 82.38 388 GLN B O 1
ATOM 8924 N N . ARG B 1 389 ? 15.852 43.312 29.141 1 85.31 389 ARG B N 1
ATOM 8925 C CA . ARG B 1 389 ? 14.664 42.688 28.562 1 85.31 389 ARG B CA 1
ATOM 8926 C C . ARG B 1 389 ? 15.023 41.375 27.844 1 85.31 389 ARG B C 1
ATOM 8928 O O . ARG B 1 389 ? 14.148 40.75 27.266 1 85.31 389 ARG B O 1
ATOM 8935 N N . MET B 1 390 ? 16.234 41.062 27.906 1 93.69 390 MET B N 1
ATOM 8936 C CA . MET B 1 390 ? 16.734 39.844 27.25 1 93.69 390 MET B CA 1
ATOM 8937 C C . MET B 1 390 ? 17.219 38.844 28.281 1 93.69 390 MET B C 1
ATOM 8939 O O . MET B 1 390 ? 17.938 39.188 29.219 1 93.69 390 MET B O 1
ATOM 8943 N N . THR B 1 391 ? 16.734 37.688 28.203 1 95.25 391 THR B N 1
ATOM 8944 C CA . THR B 1 391 ? 17.297 36.562 28.953 1 95.25 391 THR B CA 1
ATOM 8945 C C . THR B 1 391 ? 17.891 35.531 28 1 95.25 391 THR B C 1
ATOM 8947 O O . THR B 1 391 ? 17.281 35.156 27 1 95.25 391 THR B O 1
ATOM 8950 N N . VAL B 1 392 ? 19.125 35.094 28.266 1 98.19 392 VAL B N 1
ATOM 8951 C CA . VAL B 1 392 ? 19.828 34.125 27.438 1 98.19 392 VAL B CA 1
ATOM 8952 C C . VAL B 1 392 ? 19.766 32.75 28.109 1 98.19 392 VAL B C 1
ATOM 8954 O O . VAL B 1 392 ? 20.172 32.594 29.266 1 98.19 392 VAL B O 1
ATOM 8957 N N . PHE B 1 393 ? 19.219 31.781 27.391 1 98.06 393 PHE B N 1
ATOM 8958 C CA . PHE B 1 393 ? 19.156 30.406 27.844 1 98.06 393 PHE B CA 1
ATOM 8959 C C . PHE B 1 393 ? 20.125 29.516 27.062 1 98.06 393 PHE B C 1
ATOM 8961 O O . PHE B 1 393 ? 19.984 29.375 25.844 1 98.06 393 PHE B O 1
ATOM 8968 N N . ILE B 1 394 ? 21.078 28.906 27.734 1 98.25 394 ILE B N 1
ATOM 8969 C CA . ILE B 1 394 ? 22.047 28.016 27.109 1 98.25 394 ILE B CA 1
ATOM 8970 C C . ILE B 1 394 ? 21.656 26.562 27.375 1 98.25 394 ILE B C 1
ATOM 8972 O O . ILE B 1 394 ? 21.562 26.141 28.531 1 98.25 394 ILE B O 1
ATOM 8976 N N . GLY B 1 395 ? 21.312 25.812 26.297 1 98.19 395 GLY B N 1
ATOM 8977 C CA . GLY B 1 395 ? 21.125 24.375 26.391 1 98.19 395 GLY B CA 1
ATOM 8978 C C . GLY B 1 395 ? 22.391 23.578 26.156 1 98.19 395 GLY B C 1
ATOM 8979 O O . GLY B 1 395 ? 22.766 23.344 25 1 98.19 395 GLY B O 1
ATOM 8980 N N . ASP B 1 396 ? 23 23.109 27.172 1 97.38 396 ASP B N 1
ATOM 8981 C CA . ASP B 1 396 ? 24.219 22.312 27.094 1 97.38 396 ASP B CA 1
ATOM 8982 C C . ASP B 1 396 ? 23.906 20.844 26.766 1 97.38 396 ASP B C 1
ATOM 8984 O O . ASP B 1 396 ? 23.266 20.156 27.562 1 97.38 396 ASP B O 1
ATOM 8988 N N . ASP B 1 397 ? 24.4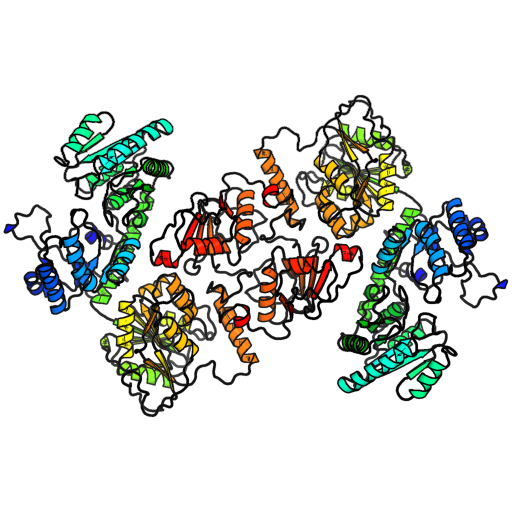06 20.438 25.641 1 96.56 397 ASP B N 1
ATOM 8989 C CA . ASP B 1 397 ? 24.109 19.094 25.141 1 96.56 397 ASP B CA 1
ATOM 8990 C C . ASP B 1 397 ? 25.062 18.062 25.734 1 96.56 397 ASP B C 1
ATOM 8992 O O . ASP B 1 397 ? 25.672 17.281 25 1 96.56 397 ASP B O 1
ATOM 8996 N N . GLY B 1 398 ? 25.312 18.141 26.938 1 95.62 398 GLY B N 1
ATOM 8997 C CA . GLY B 1 398 ? 26.047 17.141 27.672 1 95.62 398 GLY B CA 1
ATOM 8998 C C . GLY B 1 398 ? 27.562 17.344 27.609 1 95.62 398 GLY B C 1
ATOM 8999 O O . GLY B 1 398 ? 28.312 16.391 27.438 1 95.62 398 GLY B O 1
ATOM 9000 N N . SER B 1 399 ? 28.031 18.5 27.719 1 94.5 399 SER B N 1
ATOM 9001 C CA . SER B 1 399 ? 29.469 18.781 27.703 1 94.5 399 SER B CA 1
ATOM 9002 C C . SER B 1 399 ? 30.125 18.297 29 1 94.5 399 SER B C 1
ATOM 9004 O O . SER B 1 399 ? 29.516 18.328 30.062 1 94.5 399 SER B O 1
ATOM 9006 N N . PRO B 1 400 ? 31.391 17.922 28.906 1 94.06 400 PRO B N 1
ATOM 9007 C CA . PRO B 1 400 ? 32.094 17.5 30.109 1 94.06 400 PRO B CA 1
ATOM 9008 C C . PRO B 1 400 ? 32.25 18.641 31.125 1 94.06 400 PRO B C 1
ATOM 9010 O O . PRO B 1 400 ? 32.188 18.406 32.344 1 94.06 400 PRO B O 1
ATOM 9013 N N . GLN B 1 401 ? 32.531 19.828 30.719 1 94.31 401 GLN B N 1
ATOM 9014 C CA . GLN B 1 401 ? 32.594 21.031 31.547 1 94.31 401 GLN B CA 1
ATOM 9015 C C . GLN B 1 401 ? 31.484 22.016 31.188 1 94.31 401 GLN B C 1
ATOM 9017 O O . GLN B 1 401 ? 31.156 22.188 30.016 1 94.31 401 GLN B O 1
ATOM 9022 N N . PRO B 1 402 ? 30.969 22.547 32.156 1 94 402 PRO B N 1
ATOM 9023 C CA . PRO B 1 402 ? 29.922 23.531 31.875 1 94 402 PRO B CA 1
ATOM 9024 C C . PRO B 1 402 ? 30.469 24.781 31.188 1 94 402 PRO B C 1
ATOM 9026 O O . PRO B 1 402 ? 31.672 25.062 31.266 1 94 402 PRO B O 1
ATOM 9029 N N . PRO B 1 403 ? 29.641 25.484 30.547 1 96.31 403 PRO B N 1
ATOM 9030 C CA . PRO B 1 403 ? 30.109 26.719 29.891 1 96.31 403 PRO B CA 1
ATOM 9031 C C . PRO B 1 403 ? 30.453 27.812 30.891 1 96.31 403 PRO B C 1
ATOM 9033 O O . PRO B 1 403 ? 29.844 27.922 31.953 1 96.31 403 PRO B O 1
ATOM 9036 N N . VAL B 1 404 ? 31.375 28.641 30.516 1 95.88 404 VAL B N 1
ATOM 9037 C CA . VAL B 1 404 ? 31.766 29.828 31.281 1 95.88 404 VAL B CA 1
ATOM 9038 C C . VAL B 1 404 ? 31.031 31.047 30.719 1 95.88 404 VAL B C 1
ATOM 9040 O O . VAL B 1 404 ? 31.344 31.531 29.625 1 95.88 404 VAL B O 1
ATOM 9043 N N . VAL B 1 405 ? 30.156 31.594 31.422 1 95.06 405 VAL B N 1
ATOM 9044 C CA . VAL B 1 405 ? 29.281 32.656 30.906 1 95.06 405 VAL B CA 1
ATOM 9045 C C . VAL B 1 405 ? 29.828 34.031 31.328 1 95.06 405 VAL B C 1
ATOM 9047 O O . VAL B 1 405 ? 29.672 35 30.594 1 95.06 405 VAL B O 1
ATOM 9050 N N . GLY B 1 406 ? 30.469 34.188 32.531 1 91.69 406 GLY B N 1
ATOM 9051 C CA . GLY B 1 406 ? 30.953 35.438 33.062 1 91.69 406 GLY B CA 1
ATOM 9052 C C . GLY B 1 406 ? 29.828 36.375 33.469 1 91.69 406 GLY B C 1
ATOM 9053 O O . GLY B 1 406 ? 28.656 36 33.5 1 91.69 406 GLY B O 1
ATOM 9054 N N . GLU B 1 407 ? 30.172 37.656 33.844 1 90.5 407 GLU B N 1
ATOM 9055 C CA . GLU B 1 407 ? 29.203 38.688 34.188 1 90.5 407 GLU B CA 1
ATOM 9056 C C . GLU B 1 407 ? 28.656 39.375 32.938 1 90.5 407 GLU B C 1
ATOM 9058 O O . GLU B 1 407 ? 29.406 39.781 32.062 1 90.5 407 GLU B O 1
ATOM 9063 N N . ARG B 1 408 ? 27.391 39.344 32.812 1 93.56 408 ARG B N 1
ATOM 9064 C CA . ARG B 1 408 ? 26.719 39.906 31.656 1 93.56 408 ARG B CA 1
ATOM 9065 C C . ARG B 1 408 ? 25.625 40.875 32.094 1 93.56 408 ARG B C 1
ATOM 9067 O O . ARG B 1 408 ? 25.094 40.781 33.188 1 93.56 408 ARG B O 1
ATOM 9074 N N . PRO B 1 409 ? 25.266 41.875 31.281 1 90.81 409 PRO B N 1
ATOM 9075 C CA . PRO B 1 409 ? 24.188 42.812 31.594 1 90.81 409 PRO B CA 1
ATOM 9076 C C . PRO B 1 409 ? 22.797 42.219 31.438 1 90.81 409 PRO B C 1
ATOM 9078 O O . PRO B 1 409 ? 21.797 42.844 31.766 1 90.81 409 PRO B O 1
ATOM 9081 N N . PHE B 1 410 ? 22.734 41.031 30.953 1 92.25 410 PHE B N 1
ATOM 9082 C CA . PHE B 1 410 ? 21.484 40.281 30.859 1 92.25 410 PHE B CA 1
ATOM 9083 C C . PHE B 1 410 ? 21.562 38.969 31.656 1 92.25 410 PHE B C 1
ATOM 9085 O O . PHE B 1 410 ? 22.656 38.531 32.031 1 92.25 410 PHE B O 1
ATOM 9092 N N . GLU B 1 411 ? 20.406 38.5 31.969 1 92.62 411 GLU B N 1
ATOM 9093 C CA . GLU B 1 411 ? 20.344 37.219 32.719 1 92.62 411 GLU B CA 1
ATOM 9094 C C . GLU B 1 411 ? 20.734 36.062 31.828 1 92.62 411 GLU B C 1
ATOM 9096 O O . GLU B 1 411 ? 20.344 35.969 30.656 1 92.62 411 GLU B O 1
ATOM 9101 N N . VAL B 1 412 ? 21.578 35.125 32.344 1 96.44 412 VAL B N 1
ATOM 9102 C CA . VAL B 1 412 ? 21.969 33.906 31.625 1 96.44 412 VAL B CA 1
ATOM 9103 C C . VAL B 1 412 ? 21.578 32.688 32.469 1 96.44 412 VAL B C 1
ATOM 9105 O O . VAL B 1 412 ? 21.922 32.625 33.656 1 96.44 412 VAL B O 1
ATOM 9108 N N . VAL B 1 413 ? 20.797 31.828 31.859 1 96.69 413 VAL B N 1
ATOM 9109 C CA . VAL B 1 413 ? 20.406 30.578 32.5 1 96.69 413 VAL B CA 1
ATOM 9110 C C . VAL B 1 413 ? 20.969 29.391 31.703 1 96.69 413 VAL B C 1
ATOM 9112 O O . VAL B 1 413 ? 20.781 29.297 30.484 1 96.69 413 VAL B O 1
ATOM 9115 N N . VAL B 1 414 ? 21.672 28.469 32.344 1 96.75 414 VAL B N 1
ATOM 9116 C CA . VAL B 1 414 ? 22.234 27.297 31.703 1 96.75 414 VAL B CA 1
ATOM 9117 C C . VAL B 1 414 ? 21.438 26.047 32.094 1 96.75 414 VAL B C 1
ATOM 9119 O O . VAL B 1 414 ? 21.172 25.812 33.281 1 96.75 414 VAL B O 1
ATOM 9122 N N . ARG B 1 415 ? 20.906 25.359 31.094 1 96.31 415 ARG B N 1
ATOM 9123 C CA . ARG B 1 415 ? 20.25 24.078 31.281 1 96.31 415 ARG B CA 1
ATOM 9124 C C . ARG B 1 415 ? 21.094 22.938 30.688 1 96.31 415 ARG B C 1
ATOM 9126 O O . ARG B 1 415 ? 21.5 23 29.531 1 96.31 415 ARG B O 1
ATOM 9133 N N . HIS B 1 416 ? 21.344 21.969 31.547 1 94.56 416 HIS B N 1
ATOM 9134 C CA . HIS B 1 416 ? 22.219 20.875 31.156 1 94.56 416 HIS B CA 1
ATOM 9135 C C . HIS B 1 416 ? 21.422 19.594 30.922 1 94.56 416 HIS B C 1
ATOM 9137 O O . HIS B 1 416 ? 20.391 19.375 31.562 1 94.56 416 HIS B O 1
ATOM 9143 N N . GLN B 1 417 ? 21.828 18.781 29.906 1 94.12 417 GLN B N 1
ATOM 9144 C CA . GLN B 1 417 ? 21.328 17.422 29.75 1 94.12 417 GLN B CA 1
ATOM 9145 C C . GLN B 1 417 ? 22.484 16.422 29.625 1 94.12 417 GLN B C 1
ATOM 9147 O O . GLN B 1 417 ? 23.625 16.828 29.359 1 94.12 417 GLN B O 1
ATOM 9152 N N . SER B 1 418 ? 22.234 15.125 29.891 1 93.5 418 SER B N 1
ATOM 9153 C CA . SER B 1 418 ? 23.25 14.094 29.812 1 93.5 418 SER B CA 1
ATOM 9154 C C . SER B 1 418 ? 23.703 13.875 28.359 1 93.5 418 SER B C 1
ATOM 9156 O O . SER B 1 418 ? 22.922 14.086 27.438 1 93.5 418 SER B O 1
ATOM 9158 N N . ARG B 1 419 ? 24.969 13.469 28.281 1 91.31 419 ARG B N 1
ATOM 9159 C CA . ARG B 1 419 ? 25.469 13.195 26.938 1 91.31 419 ARG B CA 1
ATOM 9160 C C . ARG B 1 419 ? 24.922 11.875 26.406 1 91.31 419 ARG B C 1
ATOM 9162 O O . ARG B 1 419 ? 25.219 10.812 26.953 1 91.31 419 ARG B O 1
ATOM 9169 N N . ASP B 1 420 ? 24.156 11.82 25.531 1 92.31 420 ASP B N 1
ATOM 9170 C CA . ASP B 1 420 ? 23.625 10.664 24.828 1 92.31 420 ASP B CA 1
ATOM 9171 C C . ASP B 1 420 ? 23.594 10.906 23.312 1 92.31 420 ASP B C 1
ATOM 9173 O O . ASP B 1 420 ? 22.531 10.828 22.688 1 92.31 420 ASP B O 1
ATOM 9177 N N . GLY B 1 421 ? 24.828 11.234 22.844 1 90.75 421 GLY B N 1
ATOM 9178 C CA . GLY B 1 421 ? 24.922 11.547 21.422 1 90.75 421 GLY B CA 1
ATOM 9179 C C . GLY B 1 421 ? 24.453 12.945 21.078 1 90.75 421 GLY B C 1
ATOM 9180 O O . GLY B 1 421 ? 24.391 13.812 21.969 1 90.75 421 GLY B O 1
ATOM 9181 N N . PHE B 1 422 ? 24.266 13.211 19.797 1 89 422 PHE B N 1
ATOM 9182 C CA . PHE B 1 422 ? 23.828 14.516 19.312 1 89 422 PHE B CA 1
ATOM 9183 C C . PHE B 1 422 ? 22.328 14.711 19.578 1 89 422 PHE B C 1
ATOM 9185 O O . PHE B 1 422 ? 21.5 13.992 19.031 1 89 422 PHE B O 1
ATOM 9192 N N . ARG B 1 423 ? 22.031 15.719 20.453 1 93.81 423 ARG B N 1
ATOM 9193 C CA . ARG B 1 423 ? 20.625 15.992 20.781 1 93.81 423 ARG B CA 1
ATOM 9194 C C . ARG B 1 423 ? 20.375 17.5 20.859 1 93.81 423 ARG B C 1
ATOM 9196 O O . ARG B 1 423 ? 19.812 17.984 21.828 1 93.81 423 ARG B O 1
ATOM 9203 N N . ALA B 1 424 ? 20.734 18.188 19.828 1 94.62 424 ALA B N 1
ATOM 9204 C CA . ALA B 1 424 ? 20.578 19.641 19.781 1 94.62 424 ALA B CA 1
ATOM 9205 C C . ALA B 1 424 ? 19.125 20.047 19.938 1 94.62 424 ALA B C 1
ATOM 9207 O O . ALA B 1 424 ? 18.812 21.047 20.578 1 94.62 424 ALA B O 1
ATOM 9208 N N . ALA B 1 425 ? 18.172 19.297 19.328 1 95.88 425 ALA B N 1
ATOM 9209 C CA . ALA B 1 425 ? 16.75 19.594 19.438 1 95.88 425 ALA B CA 1
ATOM 9210 C C . ALA B 1 425 ? 16.297 19.562 20.891 1 95.88 425 ALA B C 1
ATOM 9212 O O . ALA B 1 425 ? 15.617 20.484 21.359 1 95.88 425 ALA B O 1
ATOM 9213 N N . ALA B 1 426 ? 16.703 18.531 21.578 1 95.81 426 ALA B N 1
ATOM 9214 C CA . ALA B 1 426 ? 16.344 18.406 22.984 1 95.81 426 ALA B CA 1
ATOM 9215 C C . ALA B 1 426 ? 16.953 19.516 23.812 1 95.81 426 ALA B C 1
ATOM 9217 O O . ALA B 1 426 ? 16.328 20.031 24.734 1 95.81 426 ALA B O 1
ATOM 9218 N N . ALA B 1 427 ? 18.172 19.828 23.516 1 96.75 427 ALA B N 1
ATOM 9219 C CA . ALA B 1 427 ? 18.844 20.906 24.234 1 96.75 427 ALA B CA 1
ATOM 9220 C C . ALA B 1 427 ? 18.125 22.234 24.031 1 96.75 427 ALA B C 1
ATOM 9222 O O . ALA B 1 427 ? 17.938 23 24.969 1 96.75 427 ALA B O 1
ATOM 9223 N N . ARG B 1 428 ? 17.734 22.562 22.797 1 97.62 428 ARG B N 1
ATOM 9224 C CA . ARG B 1 428 ? 16.969 23.781 22.5 1 97.62 428 ARG B CA 1
ATOM 9225 C C . ARG B 1 428 ? 15.648 23.797 23.266 1 97.62 428 ARG B C 1
ATOM 9227 O O . ARG B 1 428 ? 15.289 24.812 23.859 1 97.62 428 ARG B O 1
ATOM 9234 N N . ASN B 1 429 ? 14.945 22.641 23.203 1 97.12 429 ASN B N 1
ATOM 9235 C CA . ASN B 1 429 ? 13.648 22.547 23.875 1 97.12 429 ASN B CA 1
ATOM 9236 C C . ASN B 1 429 ? 13.789 22.766 25.375 1 97.12 429 ASN B C 1
ATOM 9238 O O . ASN B 1 429 ? 12.992 23.484 25.969 1 97.12 429 ASN B O 1
ATOM 9242 N N . ARG B 1 430 ? 14.797 22.156 25.953 1 95.44 430 ARG B N 1
ATOM 9243 C CA . ARG B 1 430 ? 15.016 22.266 27.391 1 95.44 430 ARG B CA 1
ATOM 9244 C C . ARG B 1 430 ? 15.328 23.719 27.781 1 95.44 430 ARG B C 1
ATOM 9246 O O . ARG B 1 430 ? 14.789 24.219 28.766 1 95.44 430 ARG B O 1
ATOM 9253 N N . ALA B 1 431 ? 16.156 24.344 27.062 1 97.5 431 ALA B N 1
ATOM 9254 C CA . ALA B 1 431 ? 16.5 25.75 27.297 1 97.5 431 ALA B CA 1
ATOM 9255 C C . ALA B 1 431 ? 15.281 26.656 27.109 1 97.5 431 ALA B C 1
ATOM 9257 O O . ALA B 1 431 ? 15.008 27.531 27.938 1 97.5 431 ALA B O 1
ATOM 9258 N N . ALA B 1 432 ? 14.57 26.453 26.047 1 97.06 432 ALA B N 1
ATOM 9259 C CA . ALA B 1 432 ? 13.398 27.266 25.75 1 97.06 432 ALA B CA 1
ATOM 9260 C C . ALA B 1 432 ? 12.328 27.125 26.828 1 97.06 432 ALA B C 1
ATOM 9262 O O . ALA B 1 432 ? 11.648 28.078 27.172 1 97.06 432 ALA B O 1
ATOM 9263 N N . ALA B 1 433 ? 12.164 25.922 27.312 1 93.56 433 ALA B N 1
ATOM 9264 C CA . ALA B 1 433 ? 11.133 25.625 28.312 1 93.56 433 ALA B CA 1
ATOM 9265 C C . ALA B 1 433 ? 11.383 26.406 29.594 1 93.56 433 ALA B C 1
ATOM 9267 O O . ALA B 1 433 ? 10.461 26.625 30.391 1 93.56 433 ALA B O 1
ATOM 9268 N N . ALA B 1 434 ? 12.578 26.844 29.797 1 91.12 434 ALA B N 1
ATOM 9269 C CA . ALA B 1 434 ? 12.945 27.562 31.016 1 91.12 434 ALA B CA 1
ATOM 9270 C C . ALA B 1 434 ? 12.516 29.031 30.953 1 91.12 434 ALA B C 1
ATOM 9272 O O . ALA B 1 434 ? 12.477 29.719 31.969 1 91.12 434 ALA B O 1
ATOM 9273 N N . GLY B 1 435 ? 12.211 29.469 29.766 1 89.88 435 GLY B N 1
ATOM 9274 C CA . GLY B 1 435 ? 11.852 30.859 29.562 1 89.88 435 GLY B CA 1
ATOM 9275 C C . GLY B 1 435 ? 10.352 31.078 29.469 1 89.88 435 GLY B C 1
ATOM 9276 O O . GLY B 1 435 ? 9.586 30.125 29.375 1 89.88 435 GLY B O 1
ATOM 9277 N N . THR B 1 436 ? 9.992 32.375 29.453 1 83.44 436 THR B N 1
ATOM 9278 C CA . THR B 1 436 ? 8.57 32.719 29.422 1 83.44 436 THR B CA 1
ATOM 9279 C C . THR B 1 436 ? 8.305 33.875 28.469 1 83.44 436 THR B C 1
ATOM 9281 O O . THR B 1 436 ? 7.156 34.281 28.266 1 83.44 436 THR B O 1
ATOM 9284 N N . ALA B 1 437 ? 9.359 34.5 27.891 1 87 437 ALA B N 1
ATOM 9285 C CA . ALA B 1 437 ? 9.172 35.656 27.016 1 87 437 ALA B CA 1
ATOM 9286 C C . ALA B 1 437 ? 8.297 35.281 25.812 1 87 437 ALA B C 1
ATOM 9288 O O . ALA B 1 437 ? 8.344 34.156 25.312 1 87 437 ALA B O 1
ATOM 9289 N N . PRO B 1 438 ? 7.555 36.188 25.328 1 83.69 438 PRO B N 1
ATOM 9290 C CA . PRO B 1 438 ? 6.672 35.906 24.188 1 83.69 438 PRO B CA 1
ATOM 9291 C C . PRO B 1 438 ? 7.438 35.656 22.891 1 83.69 438 PRO B C 1
ATOM 9293 O O . PRO B 1 438 ? 6.902 35.031 21.969 1 83.69 438 PRO B O 1
ATOM 9296 N N . VAL B 1 439 ? 8.625 36.188 22.859 1 92.25 439 VAL B N 1
ATOM 9297 C CA . VAL B 1 439 ? 9.453 36 21.672 1 92.25 439 VAL B CA 1
ATOM 9298 C C . VAL B 1 439 ? 10.656 35.125 22.016 1 92.25 439 VAL B C 1
ATOM 9300 O O . VAL B 1 439 ? 11.383 35.406 22.984 1 92.25 439 VAL B O 1
ATOM 9303 N N . VAL B 1 440 ? 10.797 34.062 21.312 1 96.69 440 VAL B N 1
ATOM 9304 C CA . VAL B 1 440 ? 11.938 33.156 21.484 1 96.69 440 VAL B CA 1
ATOM 9305 C C . VAL B 1 440 ? 12.859 33.281 20.266 1 96.69 440 VAL B C 1
ATOM 9307 O O . VAL B 1 440 ? 12.438 33.031 19.125 1 96.69 440 VAL B O 1
ATOM 9310 N N . LEU B 1 441 ? 14.086 33.656 20.484 1 98.38 441 LEU B N 1
ATOM 9311 C CA . LEU B 1 441 ? 15.086 33.719 19.438 1 98.38 441 LEU B CA 1
ATOM 9312 C C . LEU B 1 441 ? 16.094 32.562 19.562 1 98.38 441 LEU B C 1
ATOM 9314 O O . LEU B 1 441 ? 16.625 32.344 20.656 1 98.38 441 LEU B O 1
ATOM 9318 N N . PHE B 1 442 ? 16.266 31.859 18.516 1 98.44 442 PHE B N 1
ATOM 9319 C CA . PHE B 1 442 ? 17.281 30.812 18.484 1 98.44 442 PHE B CA 1
ATOM 9320 C C . PHE B 1 442 ? 18.547 31.312 17.797 1 98.44 442 PHE B C 1
ATOM 9322 O O . PHE B 1 442 ? 18.484 31.906 16.719 1 98.44 442 PHE B O 1
ATOM 9329 N N . LEU B 1 443 ? 19.672 31.047 18.391 1 97.88 443 LEU B N 1
ATOM 9330 C CA . LEU B 1 443 ? 21 31.312 17.828 1 97.88 443 LEU B CA 1
ATOM 9331 C C . LEU B 1 443 ? 21.938 30.141 18.094 1 97.88 443 LEU B C 1
ATOM 9333 O O . LEU B 1 443 ? 22.062 29.688 19.234 1 97.88 443 LEU B O 1
ATOM 9337 N N . ASP B 1 444 ? 22.562 29.656 17.031 1 96.06 444 ASP B N 1
ATOM 9338 C CA . ASP B 1 444 ? 23.594 28.656 17.266 1 96.06 444 ASP B CA 1
ATOM 9339 C C . ASP B 1 444 ? 24.828 29.281 17.906 1 96.06 444 ASP B C 1
ATOM 9341 O O . ASP B 1 444 ? 25.109 30.469 17.703 1 96.06 444 ASP B O 1
ATOM 9345 N N . ALA B 1 445 ? 25.562 28.453 18.594 1 94.5 445 ALA B N 1
ATOM 9346 C CA . ALA B 1 445 ? 26.672 28.953 19.406 1 94.5 445 ALA B CA 1
ATOM 9347 C C . ALA B 1 445 ? 27.766 29.562 18.547 1 94.5 445 ALA B C 1
ATOM 9349 O O . ALA B 1 445 ? 28.531 30.391 19.016 1 94.5 445 ALA B O 1
ATOM 9350 N N . ASP B 1 446 ? 27.797 29.188 17.297 1 92.56 446 ASP B N 1
ATOM 9351 C CA . ASP B 1 446 ? 28.875 29.672 16.422 1 92.56 446 ASP B CA 1
ATOM 9352 C C . ASP B 1 446 ? 28.391 30.828 15.562 1 92.56 446 ASP B C 1
ATOM 9354 O O . ASP B 1 446 ? 28.938 31.078 14.484 1 92.56 446 ASP B O 1
ATOM 9358 N N . MET B 1 447 ? 27.406 31.469 16 1 94.44 447 MET B N 1
ATOM 9359 C CA . MET B 1 447 ? 26.891 32.656 15.352 1 94.44 447 MET B CA 1
ATOM 9360 C C . MET B 1 447 ? 27.312 33.906 16.109 1 94.44 447 MET B C 1
ATOM 9362 O O . MET B 1 447 ? 27.469 33.875 17.328 1 94.44 447 MET B O 1
ATOM 9366 N N . ALA B 1 448 ? 27.438 35.062 15.406 1 94.12 448 ALA B N 1
ATOM 9367 C CA . ALA B 1 448 ? 27.688 36.375 15.992 1 94.12 448 ALA B CA 1
ATOM 9368 C C . ALA B 1 448 ? 26.766 37.438 15.375 1 94.12 448 ALA B C 1
ATOM 9370 O O . ALA B 1 448 ? 27.047 37.938 14.289 1 94.12 448 ALA B O 1
ATOM 9371 N N . PRO B 1 449 ? 25.766 37.781 16.078 1 95.31 449 PRO B N 1
ATOM 9372 C CA . PRO B 1 449 ? 24.781 38.719 15.523 1 95.31 449 PRO B CA 1
ATOM 9373 C C . PRO B 1 449 ? 25.312 40.156 15.469 1 95.31 449 PRO B C 1
ATOM 9375 O O . PRO B 1 449 ? 26.156 40.562 16.281 1 95.31 449 PRO B O 1
ATOM 9378 N N . THR B 1 450 ? 24.797 40.969 14.578 1 93.25 450 THR B N 1
ATOM 9379 C CA . THR B 1 450 ? 25.062 42.406 14.516 1 93.25 450 THR B CA 1
ATOM 9380 C C . THR B 1 450 ? 24.297 43.125 15.617 1 93.25 450 THR B C 1
ATOM 9382 O O . THR B 1 450 ? 23.469 42.531 16.312 1 93.25 450 THR B O 1
ATOM 9385 N N . SER B 1 451 ? 24.562 44.406 15.773 1 89.5 451 SER B N 1
ATOM 9386 C CA . SER B 1 451 ? 24.125 45.156 16.953 1 89.5 451 SER B CA 1
ATOM 9387 C C . SER B 1 451 ? 22.609 45.312 16.953 1 89.5 451 SER B C 1
ATOM 9389 O O . SER B 1 451 ? 21.984 45.469 18 1 89.5 451 SER B O 1
ATOM 9391 N N . THR B 1 452 ? 21.938 45.219 15.812 1 89.5 452 THR B N 1
ATOM 9392 C CA . THR B 1 452 ? 20.5 45.469 15.734 1 89.5 452 THR B CA 1
ATOM 9393 C C . THR B 1 452 ? 19.734 44.156 15.547 1 89.5 452 THR B C 1
ATOM 9395 O O . THR B 1 452 ? 18.516 44.156 15.375 1 89.5 452 THR B O 1
ATOM 9398 N N . TYR B 1 453 ? 20.391 43 15.594 1 95.12 453 TYR B N 1
ATOM 9399 C CA . TYR B 1 453 ? 19.812 41.719 15.266 1 95.12 453 TYR B CA 1
ATOM 9400 C C . TYR B 1 453 ? 18.609 41.406 16.141 1 95.12 453 TYR B C 1
ATOM 9402 O O . TYR B 1 453 ? 17.516 41.156 15.648 1 95.12 453 TYR B O 1
ATOM 9410 N N . VAL B 1 454 ? 18.719 41.5 17.438 1 95.19 454 VAL B N 1
ATOM 9411 C CA . VAL B 1 454 ? 17.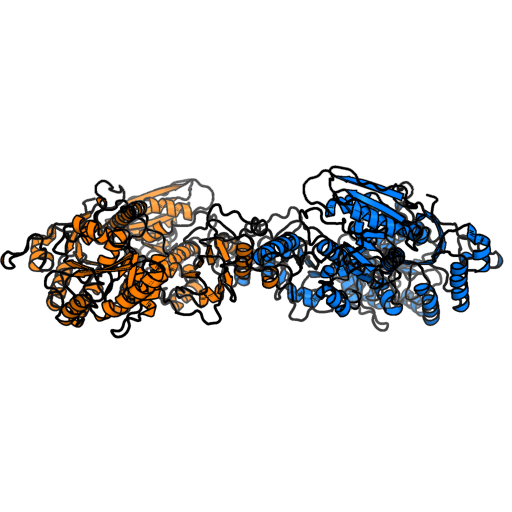672 41.125 18.375 1 95.19 454 VAL B CA 1
ATOM 9412 C C . VAL B 1 454 ? 16.453 42.031 18.203 1 95.19 454 VAL B C 1
ATOM 9414 O O . VAL B 1 454 ? 15.32 41.562 18.188 1 95.19 454 VAL B O 1
ATOM 9417 N N . GLN B 1 455 ? 16.719 43.344 18.047 1 87.5 455 GLN B N 1
ATOM 9418 C CA . GLN B 1 455 ? 15.641 44.312 17.859 1 87.5 455 GLN B CA 1
ATOM 9419 C C . GLN B 1 455 ? 14.828 44 16.609 1 87.5 455 GLN B C 1
ATOM 9421 O O . GLN B 1 455 ? 13.594 44 16.641 1 87.5 455 GLN B O 1
ATOM 9426 N N . LEU B 1 456 ? 15.508 43.719 15.531 1 89.25 456 LEU B N 1
ATOM 9427 C CA . LEU B 1 456 ? 14.852 43.438 14.258 1 89.25 456 LEU B CA 1
ATOM 9428 C C . LEU B 1 456 ? 14.07 42.125 14.312 1 89.25 456 LEU B C 1
ATOM 9430 O O . LEU B 1 456 ? 12.93 42.062 13.852 1 89.25 456 LEU B O 1
ATOM 9434 N N . MET B 1 457 ? 14.688 41.125 14.906 1 95.12 457 MET B N 1
ATOM 9435 C CA . MET B 1 457 ? 14.008 39.844 15.016 1 95.12 457 MET B CA 1
ATOM 9436 C C . MET B 1 457 ? 12.789 39.938 15.922 1 95.12 457 MET B C 1
ATOM 9438 O O . MET B 1 457 ? 11.734 39.406 15.617 1 95.12 457 MET B O 1
ATOM 9442 N N . TYR B 1 458 ? 12.93 40.594 17.062 1 90.25 458 TYR B N 1
ATOM 9443 C CA . TYR B 1 458 ? 11.82 40.812 17.984 1 90.25 458 TYR B CA 1
ATOM 9444 C C . TYR B 1 458 ? 10.641 41.469 17.266 1 90.25 458 TYR B C 1
ATOM 9446 O O . TYR B 1 458 ? 9.508 41 17.375 1 90.25 458 TYR B O 1
ATOM 9454 N N . ALA B 1 459 ? 10.961 42.531 16.594 1 82.25 459 ALA B N 1
ATOM 9455 C CA . ALA B 1 459 ? 9.922 43.281 15.891 1 82.25 459 ALA B CA 1
ATOM 9456 C C . ALA B 1 459 ? 9.219 42.406 14.859 1 82.25 459 ALA B C 1
ATOM 9458 O O . ALA B 1 459 ? 7.992 42.438 14.734 1 82.25 459 ALA B O 1
ATOM 9459 N N . ALA B 1 460 ? 10 41.656 14.164 1 88.12 460 ALA B N 1
ATOM 9460 C CA . ALA B 1 460 ? 9.453 40.812 13.102 1 88.12 460 ALA B CA 1
ATOM 9461 C C . ALA B 1 460 ? 8.555 39.719 13.68 1 88.12 460 ALA B C 1
ATOM 9463 O O . ALA B 1 460 ? 7.484 39.438 13.133 1 88.12 460 ALA B O 1
ATOM 9464 N N . VAL B 1 461 ? 9 39.031 14.773 1 90.5 461 VAL B N 1
ATOM 9465 C CA . VAL B 1 461 ? 8.195 38 15.398 1 90.5 461 VAL B CA 1
ATOM 9466 C C . VAL B 1 461 ? 6.887 38.594 15.914 1 90.5 461 VAL B C 1
ATOM 9468 O O . VAL B 1 461 ? 5.82 38 15.766 1 90.5 461 VAL B O 1
ATOM 9471 N N . ARG B 1 462 ? 7.051 39.719 16.438 1 75.75 462 ARG B N 1
ATOM 9472 C CA . ARG B 1 462 ? 5.863 40.375 16.969 1 75.75 462 ARG B CA 1
ATOM 9473 C C . ARG B 1 462 ? 4.895 40.75 15.852 1 75.75 462 ARG B C 1
ATOM 9475 O O . ARG B 1 462 ? 3.678 40.656 16.031 1 75.75 462 ARG B O 1
ATOM 9482 N N . GLU B 1 463 ? 5.484 41.156 14.836 1 68.88 463 GLU B N 1
ATOM 9483 C CA . GLU B 1 463 ? 4.668 41.531 13.695 1 68.88 463 GLU B CA 1
ATOM 9484 C C . GLU B 1 463 ? 3.99 40.344 13.055 1 68.88 463 GLU B C 1
ATOM 9486 O O . GLU B 1 463 ? 2.797 40.375 12.75 1 68.88 463 GLU B O 1
ATOM 9491 N N . THR B 1 464 ? 4.734 39.281 12.867 1 76.5 464 THR B N 1
ATOM 9492 C CA . THR B 1 464 ? 4.258 38.125 12.109 1 76.5 464 THR B CA 1
ATOM 9493 C C . THR B 1 464 ? 3.502 37.156 13.023 1 76.5 464 THR B C 1
ATOM 9495 O O . THR B 1 464 ? 2.697 36.344 12.547 1 76.5 464 THR B O 1
ATOM 9498 N N . ARG B 1 465 ? 3.768 37.188 14.312 1 69.69 465 ARG B N 1
ATOM 9499 C CA . ARG B 1 465 ? 3.301 36.188 15.273 1 69.69 465 ARG B CA 1
ATOM 9500 C C . ARG B 1 465 ? 3.588 34.781 14.781 1 69.69 465 ARG B C 1
ATOM 9502 O O . ARG B 1 465 ? 2.744 33.875 14.898 1 69.69 465 ARG B O 1
ATOM 9509 N N . GLY B 1 466 ? 4.629 34.688 14.047 1 90.19 466 GLY B N 1
ATOM 9510 C CA . GLY B 1 466 ? 4.973 33.438 13.438 1 90.19 466 GLY B CA 1
ATOM 9511 C C . GLY B 1 466 ? 6.438 33.062 13.594 1 90.19 466 GLY B C 1
ATOM 9512 O O . GLY B 1 466 ? 7.012 33.219 14.672 1 90.19 466 GLY B O 1
ATOM 9513 N N . LEU B 1 467 ? 6.938 32.375 12.672 1 95.88 467 LEU B N 1
ATOM 9514 C CA . LEU B 1 467 ? 8.328 31.922 12.633 1 95.88 467 LEU B CA 1
ATOM 9515 C C . LEU B 1 467 ? 9.156 32.781 11.68 1 95.88 467 LEU B C 1
ATOM 9517 O O . LEU B 1 467 ? 8.844 32.844 10.484 1 95.88 467 LEU B O 1
ATOM 9521 N N . VAL B 1 468 ? 10.172 33.438 12.227 1 96.5 468 VAL B N 1
ATOM 9522 C CA . VAL B 1 468 ? 10.992 34.375 11.453 1 96.5 468 VAL B CA 1
ATOM 9523 C C . VAL B 1 468 ? 12.422 33.844 11.367 1 96.5 468 VAL B C 1
ATOM 9525 O O . VAL B 1 468 ? 12.867 33.094 12.242 1 96.5 468 VAL B O 1
ATOM 9528 N N . VAL B 1 469 ? 13.062 34.125 10.227 1 97.88 469 VAL B N 1
ATOM 9529 C CA . VAL B 1 469 ? 14.453 33.719 10.047 1 97.88 469 VAL B CA 1
ATOM 9530 C C . VAL B 1 469 ? 15.305 34.938 9.688 1 97.88 469 VAL B C 1
ATOM 9532 O O . VAL B 1 469 ? 14.898 35.75 8.867 1 97.88 469 VAL B O 1
ATOM 9535 N N . GLY B 1 470 ? 16.375 35.094 10.406 1 96.44 470 GLY B N 1
ATOM 9536 C CA . GLY B 1 470 ? 17.328 36.156 10.07 1 96.44 470 GLY B CA 1
ATOM 9537 C C . GLY B 1 470 ? 18.219 35.781 8.906 1 96.44 470 GLY B C 1
ATOM 9538 O O . GLY B 1 470 ? 17.906 34.875 8.133 1 96.44 470 GLY B O 1
ATOM 9539 N N . ARG B 1 471 ? 19.297 36.562 8.703 1 94.69 471 ARG B N 1
ATOM 9540 C CA . ARG B 1 471 ? 20.25 36.312 7.617 1 94.69 471 ARG B CA 1
ATOM 9541 C C . ARG B 1 471 ? 21.578 35.812 8.156 1 94.69 471 ARG B C 1
ATOM 9543 O O . ARG B 1 471 ? 22.234 36.5 8.961 1 94.69 471 ARG B O 1
ATOM 9550 N N . ARG B 1 472 ? 21.938 34.625 7.77 1 93.88 472 ARG B N 1
ATOM 9551 C CA . ARG B 1 472 ? 23.219 34.062 8.133 1 93.88 472 ARG B CA 1
ATOM 9552 C C . ARG B 1 472 ? 24.266 34.344 7.059 1 93.88 472 ARG B C 1
ATOM 9554 O O . ARG B 1 472 ? 24.062 34.031 5.883 1 93.88 472 ARG B O 1
ATOM 9561 N N . LEU B 1 473 ? 25.344 34.906 7.41 1 91 473 LEU B N 1
ATOM 9562 C CA . LEU B 1 473 ? 26.484 35.094 6.535 1 91 473 LEU B CA 1
ATOM 9563 C C . LEU B 1 473 ? 27.719 34.406 7.086 1 91 473 LEU B C 1
ATOM 9565 O O . LEU B 1 473 ? 27.844 34.188 8.297 1 91 473 LEU B O 1
ATOM 9569 N N . HIS B 1 474 ? 28.609 34.031 6.176 1 91.38 474 HIS B N 1
ATOM 9570 C CA . HIS B 1 474 ? 29.766 33.25 6.57 1 91.38 474 HIS B CA 1
ATOM 9571 C C . HIS B 1 474 ? 31.047 34.062 6.422 1 91.38 474 HIS B C 1
ATOM 9573 O O . HIS B 1 474 ? 31.219 34.781 5.453 1 91.38 474 HIS B O 1
ATOM 9579 N N . ALA B 1 475 ? 31.875 33.938 7.391 1 89.81 475 ALA B N 1
ATOM 9580 C CA . ALA B 1 475 ? 33.188 34.562 7.359 1 89.81 475 ALA B CA 1
ATOM 9581 C C . ALA B 1 475 ? 34.188 33.812 8.258 1 89.81 475 ALA B C 1
ATOM 9583 O O . ALA B 1 475 ? 33.75 33.031 9.117 1 89.81 475 ALA B O 1
ATOM 9584 N N . ARG B 1 476 ? 35.375 33.969 7.93 1 89.25 476 ARG B N 1
ATOM 9585 C CA . ARG B 1 476 ? 36.406 33.656 8.922 1 89.25 476 ARG B CA 1
ATOM 9586 C C . ARG B 1 476 ? 36.594 34.812 9.883 1 89.25 476 ARG B C 1
ATOM 9588 O O . ARG B 1 476 ? 37.156 35.844 9.508 1 89.25 476 ARG B O 1
ATOM 9595 N N . LEU B 1 477 ? 36.156 34.625 11.07 1 87.81 477 LEU B N 1
ATOM 9596 C CA . LEU B 1 477 ? 36.125 35.719 12.047 1 87.81 477 LEU B CA 1
ATOM 9597 C C . LEU B 1 477 ? 37.469 35.812 12.766 1 87.81 477 LEU B C 1
ATOM 9599 O O . LEU B 1 477 ? 38.125 34.781 13.047 1 87.81 477 LEU B O 1
ATOM 9603 N N . PRO B 1 478 ? 37.906 37 12.992 1 82.69 478 PRO B N 1
ATOM 9604 C CA . PRO B 1 478 ? 39.188 37.188 13.656 1 82.69 478 PRO B CA 1
ATOM 9605 C C . PRO B 1 478 ? 39.156 36.75 15.117 1 82.69 478 PRO B C 1
ATOM 9607 O O . PRO B 1 478 ? 38.094 36.719 15.742 1 82.69 478 PRO B O 1
ATOM 9610 N N . ASP B 1 479 ? 40.344 36.406 15.609 1 81.69 479 ASP B N 1
ATOM 9611 C CA . ASP B 1 479 ? 40.5 36 17 1 81.69 479 ASP B CA 1
ATOM 9612 C C . ASP B 1 479 ? 40.688 37.219 17.906 1 81.69 479 ASP B C 1
ATOM 9614 O O . ASP B 1 479 ? 41.781 37.438 18.469 1 81.69 479 ASP B O 1
ATOM 9618 N N . ARG B 1 480 ? 39.812 38.062 18.016 1 81.69 480 ARG B N 1
ATOM 9619 C CA . ARG B 1 480 ? 39.75 39.25 18.875 1 81.69 480 ARG B CA 1
ATOM 9620 C C . ARG B 1 480 ? 38.375 39.438 19.484 1 81.69 480 ARG B C 1
ATOM 9622 O O . ARG B 1 480 ? 37.406 38.75 19.062 1 81.69 480 ARG B O 1
ATOM 9629 N N . PRO B 1 481 ? 38.344 40.281 20.5 1 81 481 PRO B N 1
ATOM 9630 C CA . PRO B 1 481 ? 37 40.531 21.078 1 81 481 PRO B CA 1
ATOM 9631 C C . PRO B 1 481 ? 36 41.031 20.047 1 81 481 PRO B C 1
ATOM 9633 O O . PRO B 1 481 ? 36.375 41.844 19.172 1 81 481 PRO B O 1
ATOM 9636 N N . TRP B 1 482 ? 34.906 40.562 20.031 1 85.94 482 TRP B N 1
ATOM 9637 C CA . TRP B 1 482 ? 33.875 40.812 19.047 1 85.94 482 TRP B CA 1
ATOM 9638 C C . TRP B 1 482 ? 33.406 42.281 19.125 1 85.94 482 TRP B C 1
ATOM 9640 O O . TRP B 1 482 ? 33.188 42.781 20.219 1 85.94 482 TRP B O 1
ATOM 9650 N N . VAL B 1 483 ? 33.375 42.875 18.016 1 82 483 VAL B N 1
ATOM 9651 C CA . VAL B 1 483 ? 32.75 44.188 17.844 1 82 483 VAL B CA 1
ATOM 9652 C C . VAL B 1 483 ? 31.641 44.062 16.797 1 82 483 VAL B C 1
ATOM 9654 O O . VAL B 1 483 ? 31.922 43.812 15.617 1 82 483 VAL B O 1
ATOM 9657 N N . ALA B 1 484 ? 30.438 44.25 17.266 1 82.44 484 ALA B N 1
ATOM 9658 C CA . ALA B 1 484 ? 29.281 44.062 16.391 1 82.44 484 ALA B CA 1
ATOM 9659 C C . ALA B 1 484 ? 29.219 45.125 15.305 1 82.44 484 ALA B C 1
ATOM 9661 O O . ALA B 1 484 ? 29.266 46.344 15.602 1 82.44 484 ALA B O 1
ATOM 9662 N N . PRO B 1 485 ? 29.297 44.688 14.078 1 80.25 485 PRO B N 1
ATOM 9663 C CA . PRO B 1 485 ? 29.156 45.688 13.008 1 80.25 485 PRO B CA 1
ATOM 9664 C C . PRO B 1 485 ? 27.719 46.219 12.883 1 80.25 485 PRO B C 1
ATOM 9666 O O . PRO B 1 485 ? 26.797 45.656 13.477 1 80.25 485 PRO B O 1
ATOM 9669 N N . ASP B 1 486 ? 27.688 47.406 12.211 1 67.62 486 ASP B N 1
ATOM 9670 C CA . ASP B 1 486 ? 26.375 47.938 11.891 1 67.62 486 ASP B CA 1
ATOM 9671 C C . ASP B 1 486 ? 25.844 47.312 10.594 1 67.62 486 ASP B C 1
ATOM 9673 O O . ASP B 1 486 ? 26.5 47.375 9.555 1 67.62 486 ASP B O 1
ATOM 9677 N N . GLY B 1 487 ? 24.781 46.719 10.625 1 66.62 487 GLY B N 1
ATOM 9678 C CA . GLY B 1 487 ? 24.125 46.188 9.43 1 66.62 487 GLY B CA 1
ATOM 9679 C C . GLY B 1 487 ? 24.875 45.031 8.797 1 66.62 487 GLY B C 1
ATOM 9680 O O . GLY B 1 487 ? 25.234 44.062 9.492 1 66.62 487 GLY B O 1
ATOM 9681 N N . ASP B 1 488 ? 25.047 45.062 7.434 1 70.25 488 ASP B N 1
ATOM 9682 C CA . ASP B 1 488 ? 25.609 43.969 6.668 1 70.25 488 ASP B CA 1
ATOM 9683 C C . ASP B 1 488 ? 27.125 44.156 6.469 1 70.25 488 ASP B C 1
ATOM 9685 O O . ASP B 1 488 ? 27.75 43.375 5.75 1 70.25 488 ASP B O 1
ATOM 9689 N N . ASP B 1 489 ? 27.703 45.062 7.121 1 77.38 489 ASP B N 1
ATOM 9690 C CA . ASP B 1 489 ? 29.141 45.281 6.973 1 77.38 489 ASP B CA 1
ATOM 9691 C C . ASP B 1 489 ? 29.922 44.125 7.617 1 77.38 489 ASP B C 1
ATOM 9693 O O . ASP B 1 489 ? 29.578 43.688 8.711 1 77.38 489 ASP B O 1
ATOM 9697 N N . PRO B 1 490 ? 30.859 43.625 6.922 1 81.81 490 PRO B N 1
ATOM 9698 C CA . PRO B 1 490 ? 31.672 42.562 7.531 1 81.81 490 PRO B CA 1
ATOM 9699 C C . PRO B 1 490 ? 32.438 43.062 8.773 1 81.81 490 PRO B C 1
ATOM 9701 O O . PRO B 1 490 ? 32.844 44.219 8.844 1 81.81 490 PRO B O 1
ATOM 9704 N N . PRO B 1 491 ? 32.469 42.156 9.734 1 83.81 491 PRO B N 1
ATOM 9705 C CA . PRO B 1 491 ? 33.281 42.531 10.883 1 83.81 491 PRO B CA 1
ATOM 9706 C C . PRO B 1 491 ? 34.719 42.844 10.5 1 83.81 491 PRO B C 1
ATOM 9708 O O . PRO B 1 491 ? 35.281 42.25 9.57 1 83.81 491 PRO B O 1
ATOM 9711 N N . ALA B 1 492 ? 35.281 43.781 11.211 1 79.69 492 ALA B N 1
ATOM 9712 C CA . ALA B 1 492 ? 36.656 44.219 10.93 1 79.69 492 ALA B CA 1
ATOM 9713 C C . ALA B 1 492 ? 37.625 43.031 10.992 1 79.69 492 ALA B C 1
ATOM 9715 O O . ALA B 1 492 ? 37.625 42.281 11.969 1 79.69 492 ALA B O 1
ATOM 9716 N N . GLY B 1 493 ? 38.375 42.812 9.891 1 82.56 493 GLY B N 1
ATOM 9717 C CA . GLY B 1 493 ? 39.375 41.781 9.852 1 82.56 493 GLY B CA 1
ATOM 9718 C C . GLY B 1 493 ? 38.844 40.406 9.422 1 82.56 493 GLY B C 1
ATOM 9719 O O . GLY B 1 493 ? 39.594 39.438 9.367 1 82.56 493 GLY B O 1
ATOM 9720 N N . ALA B 1 494 ? 37.594 40.344 9.133 1 87.44 494 ALA B N 1
ATOM 9721 C CA . ALA B 1 494 ? 37 39.062 8.758 1 87.44 494 ALA B CA 1
ATOM 9722 C C . ALA B 1 494 ? 37.188 38.781 7.277 1 87.44 494 ALA B C 1
ATOM 9724 O O . ALA B 1 494 ? 37.25 39.688 6.457 1 87.44 494 ALA B O 1
ATOM 9725 N N . GLU B 1 495 ? 37.375 37.531 6.875 1 88.81 495 GLU B N 1
ATOM 9726 C CA . GLU B 1 495 ? 37.375 37.062 5.492 1 88.81 495 GLU B CA 1
ATOM 9727 C C . GLU B 1 495 ? 36.031 36.5 5.086 1 88.81 495 GLU B C 1
ATOM 9729 O O . GLU B 1 495 ? 35.562 35.531 5.664 1 88.81 495 GLU B O 1
ATOM 9734 N N . LEU B 1 496 ? 35.5 37.094 4.117 1 88.44 496 LEU B N 1
ATOM 9735 C CA . LEU B 1 496 ? 34.156 36.688 3.684 1 88.44 496 LEU B CA 1
ATOM 9736 C C . LEU B 1 496 ? 34.219 35.344 2.973 1 88.44 496 LEU B C 1
ATOM 9738 O O . LEU B 1 496 ? 35.125 35.062 2.199 1 88.44 496 LEU B O 1
ATOM 9742 N N . LEU B 1 497 ? 33.312 34.562 3.355 1 88.75 497 LEU B N 1
ATOM 9743 C CA . LEU B 1 497 ? 33.156 33.281 2.707 1 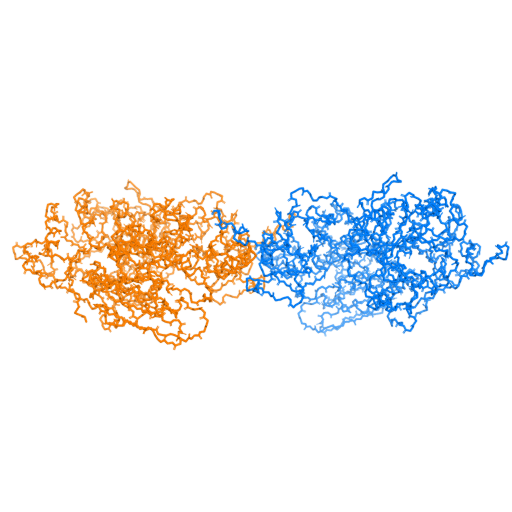88.75 497 LEU B CA 1
ATOM 9744 C C . LEU B 1 497 ? 31.844 33.219 1.925 1 88.75 497 LEU B C 1
ATOM 9746 O O . LEU B 1 497 ? 30.953 34.031 2.123 1 88.75 497 LEU B O 1
ATOM 9750 N N . ASP B 1 498 ? 31.734 32.188 1.053 1 85 498 ASP B N 1
ATOM 9751 C CA . ASP B 1 498 ? 30.531 32.031 0.237 1 85 498 ASP B CA 1
ATOM 9752 C C . ASP B 1 498 ? 29.344 31.609 1.092 1 85 498 ASP B C 1
ATOM 9754 O O . ASP B 1 498 ? 29.5 30.875 2.07 1 85 498 ASP B O 1
ATOM 9758 N N . HIS B 1 499 ? 28.25 32.188 0.755 1 80.5 499 HIS B N 1
ATOM 9759 C CA . HIS B 1 499 ? 26.984 31.781 1.373 1 80.5 499 HIS B CA 1
ATOM 9760 C C . HIS B 1 499 ? 26.156 30.938 0.418 1 80.5 499 HIS B C 1
ATOM 9762 O O . HIS B 1 499 ? 26.297 31.047 -0.802 1 80.5 499 HIS B O 1
ATOM 9768 N N . PRO B 1 500 ? 25.375 30.109 0.944 1 82.12 500 PRO B N 1
ATOM 9769 C CA . PRO B 1 500 ? 24.609 29.219 0.071 1 82.12 500 PRO B CA 1
ATOM 9770 C C . PRO B 1 500 ? 23.703 29.969 -0.892 1 82.12 500 PRO B C 1
ATOM 9772 O O . PRO B 1 500 ? 22.766 30.656 -0.458 1 82.12 500 PRO B O 1
ATOM 9775 N N . ALA B 1 501 ? 23.891 29.797 -2.135 1 84.56 501 ALA B N 1
ATOM 9776 C CA . ALA B 1 501 ? 23.141 30.484 -3.18 1 84.56 501 ALA B CA 1
ATOM 9777 C C . ALA B 1 501 ? 21.672 30.062 -3.166 1 84.56 501 ALA B C 1
ATOM 9779 O O . ALA B 1 501 ? 20.781 30.891 -3.398 1 84.56 501 ALA B O 1
ATOM 9780 N N . TRP B 1 502 ? 21.438 28.844 -2.895 1 86.12 502 TRP B N 1
ATOM 9781 C CA . TRP B 1 502 ? 20.062 28.328 -2.938 1 86.12 502 TRP B CA 1
ATOM 9782 C C . TRP B 1 502 ? 19.188 29.031 -1.914 1 86.12 502 TRP B C 1
ATOM 9784 O O . TRP B 1 502 ? 18 29.266 -2.162 1 86.12 502 TRP B O 1
ATOM 9794 N N . LEU B 1 503 ? 19.719 29.391 -0.79 1 89.94 503 LEU B N 1
ATOM 9795 C CA . LEU B 1 503 ? 18.953 30.078 0.253 1 89.94 503 LEU B CA 1
ATOM 9796 C C . LEU B 1 503 ? 18.609 31.5 -0.17 1 89.94 503 LEU B C 1
ATOM 9798 O O . LEU B 1 503 ? 17.453 31.938 -0.028 1 89.94 503 LEU B O 1
ATOM 9802 N N . GLU B 1 504 ? 19.578 32.188 -0.724 1 89.69 504 GLU B N 1
ATOM 9803 C CA . GLU B 1 504 ? 19.344 33.531 -1.21 1 89.69 504 GLU B CA 1
ATOM 9804 C C . GLU B 1 504 ? 18.328 33.562 -2.336 1 89.69 504 GLU B C 1
ATOM 9806 O O . GLU B 1 504 ? 17.469 34.438 -2.387 1 89.69 504 GLU B O 1
ATOM 9811 N N . GLU B 1 505 ? 18.484 32.625 -3.178 1 91.31 505 GLU B N 1
ATOM 9812 C CA . GLU B 1 505 ? 17.531 32.5 -4.281 1 91.31 505 GLU B CA 1
ATOM 9813 C C . GLU B 1 505 ? 16.125 32.219 -3.773 1 91.31 505 GLU B C 1
ATOM 9815 O O . GLU B 1 505 ? 15.148 32.719 -4.305 1 91.31 505 GLU B O 1
ATOM 9820 N N . GLY B 1 506 ? 16.016 31.406 -2.766 1 93.06 506 GLY B N 1
ATOM 9821 C CA . GLY B 1 506 ? 14.727 31.094 -2.164 1 93.06 506 GLY B CA 1
ATOM 9822 C C . GLY B 1 506 ? 14.055 32.281 -1.532 1 93.06 506 GLY B C 1
ATOM 9823 O O . GLY B 1 506 ? 12.852 32.5 -1.719 1 93.06 506 GLY B O 1
ATOM 9824 N N . TYR B 1 507 ? 14.844 33.094 -0.819 1 93.88 507 TYR B N 1
ATOM 9825 C CA . TYR B 1 507 ? 14.312 34.281 -0.203 1 93.88 507 TYR B CA 1
ATOM 9826 C C . TYR B 1 507 ? 13.844 35.281 -1.262 1 93.88 507 TYR B C 1
ATOM 9828 O O . TYR B 1 507 ? 12.766 35.875 -1.132 1 93.88 507 TYR B O 1
ATOM 9836 N N . ALA B 1 508 ? 14.648 35.375 -2.301 1 91 508 ALA B N 1
ATOM 9837 C CA . ALA B 1 508 ? 14.281 36.281 -3.387 1 91 508 ALA B CA 1
ATOM 9838 C C . ALA B 1 508 ? 13 35.812 -4.074 1 91 508 ALA B C 1
ATOM 9840 O O . ALA B 1 508 ? 12.117 36.625 -4.352 1 91 508 ALA B O 1
ATOM 9841 N N . ALA B 1 509 ? 12.898 34.594 -4.34 1 90.69 509 ALA B N 1
ATOM 9842 C CA . ALA B 1 509 ? 11.766 34.031 -5.07 1 90.69 509 ALA B CA 1
ATOM 9843 C C . ALA B 1 509 ? 10.484 34.125 -4.25 1 90.69 509 ALA B C 1
ATOM 9845 O O . ALA B 1 509 ? 9.383 34.094 -4.805 1 90.69 509 ALA B O 1
ATOM 9846 N N . THR B 1 510 ? 10.578 34.281 -2.928 1 93.25 510 THR B N 1
ATOM 9847 C CA . THR B 1 510 ? 9.406 34.281 -2.061 1 93.25 510 THR B CA 1
ATOM 9848 C C . THR B 1 510 ? 9.203 35.656 -1.417 1 93.25 510 THR B C 1
ATOM 9850 O O . THR B 1 510 ? 8.461 35.781 -0.44 1 93.25 510 THR B O 1
ATOM 9853 N N . ASP B 1 511 ? 9.906 36.688 -1.901 1 92.31 511 ASP B N 1
ATOM 9854 C CA . ASP B 1 511 ? 9.852 38 -1.298 1 92.31 511 ASP B CA 1
ATOM 9855 C C . ASP B 1 511 ? 10.109 37.938 0.207 1 92.31 511 ASP B C 1
ATOM 9857 O O . ASP B 1 511 ? 9.281 38.375 1.002 1 92.31 511 ASP B O 1
ATOM 9861 N N . ASP B 1 512 ? 11.25 37.281 0.486 1 94.19 512 ASP B N 1
ATOM 9862 C CA . ASP B 1 512 ? 11.688 37.125 1.87 1 94.19 512 ASP B CA 1
ATOM 9863 C C . ASP B 1 512 ? 10.633 36.375 2.693 1 94.19 512 ASP B C 1
ATOM 9865 O O . ASP B 1 512 ? 10.305 36.781 3.805 1 94.19 512 ASP B O 1
ATOM 9869 N N . LEU B 1 513 ? 10.031 35.344 2.117 1 94.56 513 LEU B N 1
ATOM 9870 C CA . LEU B 1 513 ? 9.102 34.375 2.691 1 94.56 513 LEU B CA 1
ATOM 9871 C C . LEU B 1 513 ? 7.742 35 2.938 1 94.56 513 LEU B C 1
ATOM 9873 O O . LEU B 1 513 ? 6.863 34.375 3.547 1 94.56 513 LEU B O 1
ATOM 9877 N N . ARG B 1 514 ? 7.477 36.188 2.477 1 87.88 514 ARG B N 1
ATOM 9878 C CA . ARG B 1 514 ? 6.145 36.75 2.531 1 87.88 514 ARG B CA 1
ATOM 9879 C C . ARG B 1 514 ? 5.172 36 1.635 1 87.88 514 ARG B C 1
ATOM 9881 O O . ARG B 1 514 ? 3.98 35.906 1.937 1 87.88 514 ARG B O 1
ATOM 9888 N N . ASP B 1 515 ? 5.723 35.5 0.53 1 91.5 515 ASP B N 1
ATOM 9889 C CA . ASP B 1 515 ? 4.953 34.656 -0.382 1 91.5 515 ASP B CA 1
ATOM 9890 C C . ASP B 1 515 ? 5.285 33.188 -0.182 1 91.5 515 ASP B C 1
ATOM 9892 O O . ASP B 1 515 ? 5.422 32.438 -1.152 1 91.5 515 ASP B O 1
ATOM 9896 N N . ALA B 1 516 ? 5.449 32.844 1.049 1 91.88 516 ALA B N 1
ATOM 9897 C CA . ALA B 1 516 ? 5.812 31.453 1.374 1 91.88 516 ALA B CA 1
ATOM 9898 C C . ALA B 1 516 ? 4.703 30.484 0.969 1 91.88 516 ALA B C 1
ATOM 9900 O O . ALA B 1 516 ? 3.521 30.844 0.989 1 91.88 516 ALA B O 1
ATOM 9901 N N . ASP B 1 517 ? 5.098 29.328 0.57 1 90.31 517 ASP B N 1
ATOM 9902 C CA . ASP B 1 517 ? 4.168 28.25 0.24 1 90.31 517 ASP B CA 1
ATOM 9903 C C . ASP B 1 517 ? 4.465 27 1.065 1 90.31 517 ASP B C 1
ATOM 9905 O O . ASP B 1 517 ? 5.168 27.062 2.074 1 90.31 517 ASP B O 1
ATOM 9909 N N . GLU B 1 518 ? 3.891 25.875 0.663 1 88.81 518 GLU B N 1
ATOM 9910 C CA . GLU B 1 518 ? 3.939 24.656 1.449 1 88.81 518 GLU B CA 1
ATOM 9911 C C . GLU B 1 518 ? 5.359 24.094 1.508 1 88.81 518 GLU B C 1
ATOM 9913 O O . GLU B 1 518 ? 5.66 23.234 2.346 1 88.81 518 GLU B O 1
ATOM 9918 N N . ARG B 1 519 ? 6.297 24.547 0.681 1 93.06 519 ARG B N 1
ATOM 9919 C CA . ARG B 1 519 ? 7.656 24 0.672 1 93.06 519 ARG B CA 1
ATOM 9920 C C . ARG B 1 519 ? 8.656 25.047 1.179 1 93.06 519 ARG B C 1
ATOM 9922 O O . ARG B 1 519 ? 9.859 24.797 1.192 1 93.06 519 ARG B O 1
ATOM 9929 N N . SER B 1 520 ? 8.203 26.188 1.586 1 94.81 520 SER B N 1
ATOM 9930 C CA . SER B 1 520 ? 9.078 27.281 2.014 1 94.81 520 SER B CA 1
ATOM 9931 C C . SER B 1 520 ? 9.727 26.969 3.355 1 94.81 520 SER B C 1
ATOM 9933 O O . SER B 1 520 ? 10.68 27.641 3.76 1 94.81 520 SER B O 1
ATOM 9935 N N . TYR B 1 521 ? 9.227 25.922 4.008 1 95.31 521 TYR B N 1
ATOM 9936 C CA . TYR B 1 521 ? 9.875 25.5 5.242 1 95.31 521 TYR B CA 1
ATOM 9937 C C . TYR B 1 521 ? 11.352 25.203 5.008 1 95.31 521 TYR B C 1
ATOM 9939 O O . TYR B 1 521 ? 12.164 25.297 5.93 1 95.31 521 TYR B O 1
ATOM 9947 N N . ARG B 1 522 ? 11.797 24.938 3.793 1 94.25 522 ARG B N 1
ATOM 9948 C CA . ARG B 1 522 ? 13.156 24.578 3.418 1 94.25 522 ARG B CA 1
ATOM 9949 C C . ARG B 1 522 ? 14.109 25.75 3.611 1 94.25 522 ARG B C 1
ATOM 9951 O O . ARG B 1 522 ? 15.328 25.562 3.654 1 94.25 522 ARG B O 1
ATOM 9958 N N . PHE B 1 523 ? 13.57 26.953 3.75 1 95.38 523 PHE B N 1
ATOM 9959 C CA . PHE B 1 523 ? 14.414 28.141 3.797 1 95.38 523 PHE B CA 1
ATOM 9960 C C . PHE B 1 523 ? 14.555 28.641 5.227 1 95.38 523 PHE B C 1
ATOM 9962 O O . PHE B 1 523 ? 15.141 29.703 5.457 1 95.38 523 PHE B O 1
ATOM 9969 N N . VAL B 1 524 ? 14.031 27.938 6.156 1 96.06 524 VAL B N 1
ATOM 9970 C CA . VAL B 1 524 ? 14.141 28.328 7.562 1 96.06 524 VAL B CA 1
ATOM 9971 C C . VAL B 1 524 ? 15.352 27.641 8.195 1 96.06 524 VAL B C 1
ATOM 9973 O O . VAL B 1 524 ? 15.461 26.406 8.164 1 96.06 524 VAL B O 1
ATOM 9976 N N . ILE B 1 525 ? 16.219 28.438 8.695 1 94.44 525 ILE B N 1
ATOM 9977 C CA . ILE B 1 525 ? 17.406 27.938 9.375 1 94.44 525 ILE B CA 1
ATOM 9978 C C . ILE B 1 525 ? 17.359 28.312 10.852 1 94.44 525 ILE B C 1
ATOM 9980 O O . ILE B 1 525 ? 17.234 29.5 11.188 1 94.44 525 ILE B O 1
ATOM 9984 N N . SER B 1 526 ? 17.547 27.344 11.727 1 95.12 526 SER B N 1
ATOM 9985 C CA . SER B 1 526 ? 17.344 27.562 13.148 1 95.12 526 SER B CA 1
ATOM 9986 C C . SER B 1 526 ? 18.547 28.266 13.781 1 95.12 526 SER B C 1
ATOM 9988 O O . SER B 1 526 ? 18.453 28.766 14.898 1 95.12 526 SER B O 1
ATOM 9990 N N . ALA B 1 527 ? 19.656 28.391 13.031 1 95.56 527 ALA B N 1
ATOM 9991 C CA . ALA B 1 527 ? 20.828 29.078 13.562 1 95.56 527 ALA B CA 1
ATOM 9992 C C . ALA B 1 527 ? 20.531 30.547 13.82 1 95.56 527 ALA B C 1
ATOM 9994 O O . ALA B 1 527 ? 21.219 31.188 14.617 1 95.56 527 ALA B O 1
ATOM 9995 N N . VAL B 1 528 ? 19.578 31.125 13.086 1 97.12 528 VAL B N 1
ATOM 9996 C CA . VAL B 1 528 ? 19.188 32.531 13.219 1 97.12 528 VAL B CA 1
ATOM 9997 C C . VAL B 1 528 ? 17.672 32.656 13.094 1 97.12 528 VAL B C 1
ATOM 9999 O O . VAL B 1 528 ? 17.156 33.469 12.32 1 97.12 528 VAL B O 1
ATOM 10002 N N . ALA B 1 529 ? 16.969 32.031 13.961 1 98 529 ALA B N 1
ATOM 10003 C CA . ALA B 1 529 ? 15.516 31.984 13.836 1 98 529 ALA B CA 1
ATOM 10004 C C . ALA B 1 529 ? 14.844 32.562 15.078 1 98 529 ALA B C 1
ATOM 10006 O O . ALA B 1 529 ? 15.469 32.656 16.141 1 98 529 ALA B O 1
ATOM 10007 N N . GLY B 1 530 ? 13.633 33.062 14.93 1 97.88 530 GLY B N 1
ATOM 10008 C CA . GLY B 1 530 ? 12.75 33.5 16 1 97.88 530 GLY B CA 1
ATOM 10009 C C . GLY B 1 530 ? 11.32 33.031 15.828 1 97.88 530 GLY B C 1
ATOM 10010 O O . GLY B 1 530 ? 10.844 32.844 14.703 1 97.88 530 GLY B O 1
ATOM 10011 N N . ILE B 1 531 ? 10.711 32.844 16.938 1 96.69 531 ILE B N 1
ATOM 10012 C CA . ILE B 1 531 ? 9.352 32.312 16.844 1 96.69 531 ILE B CA 1
ATOM 10013 C C . ILE B 1 531 ? 8.516 32.875 18 1 96.69 531 ILE B C 1
ATOM 10015 O O . ILE B 1 531 ? 9.031 33.094 19.094 1 96.69 531 ILE B O 1
ATOM 10019 N N . ASP B 1 532 ? 7.289 33.094 17.672 1 89.69 532 ASP B N 1
ATOM 10020 C CA . ASP B 1 532 ? 6.324 33.406 18.719 1 89.69 532 ASP B CA 1
ATOM 10021 C C . ASP B 1 532 ? 6.172 32.25 19.703 1 89.69 532 ASP B C 1
ATOM 10023 O O . ASP B 1 532 ? 6.031 31.094 19.297 1 89.69 532 ASP B O 1
ATOM 10027 N N . ARG B 1 533 ? 6.277 32.5 20.953 1 88.62 533 ARG B N 1
ATOM 10028 C CA . ARG B 1 533 ? 6.273 31.453 21.969 1 88.62 533 ARG B CA 1
ATOM 10029 C C . ARG B 1 533 ? 5.004 30.609 21.875 1 88.62 533 ARG B C 1
ATOM 10031 O O . ARG B 1 533 ? 5.051 29.391 22.047 1 88.62 533 ARG B O 1
ATOM 10038 N N . ALA B 1 534 ? 3.926 31.203 21.672 1 81.69 534 ALA B N 1
ATOM 10039 C CA . ALA B 1 534 ? 2.662 30.484 21.609 1 81.69 534 ALA B CA 1
ATOM 10040 C C . ALA B 1 534 ? 2.674 29.469 20.469 1 81.69 534 ALA B C 1
ATOM 10042 O O . ALA B 1 534 ? 2.211 28.344 20.625 1 81.69 534 ALA B O 1
ATOM 10043 N N . VAL B 1 535 ? 3.156 29.922 19.359 1 90.12 535 VAL B N 1
ATOM 10044 C CA . VAL B 1 535 ? 3.279 29.016 18.219 1 90.12 535 VAL B CA 1
ATOM 10045 C C . VAL B 1 535 ? 4.238 27.875 18.547 1 90.12 535 VAL B C 1
ATOM 10047 O O . VAL B 1 535 ? 3.945 26.719 18.281 1 90.12 535 VAL B O 1
ATOM 10050 N N . PHE B 1 536 ? 5.34 28.188 19.156 1 95.62 536 PHE B N 1
ATOM 10051 C CA . PHE B 1 536 ? 6.355 27.203 19.531 1 95.62 536 PHE B CA 1
ATOM 10052 C C . PHE B 1 536 ? 5.77 26.141 20.453 1 95.62 536 PHE B C 1
ATOM 10054 O O . PHE B 1 536 ? 5.996 24.938 20.25 1 95.62 536 PHE B O 1
ATOM 10061 N N . GLU B 1 537 ? 5.051 26.609 21.391 1 88.5 537 GLU B N 1
ATOM 10062 C CA . GLU B 1 537 ? 4.434 25.703 22.344 1 88.5 537 GLU B CA 1
ATOM 10063 C C . GLU B 1 537 ? 3.303 24.906 21.703 1 88.5 537 GLU B C 1
ATOM 10065 O O . GLU B 1 537 ? 3.15 23.703 21.969 1 88.5 537 GLU B O 1
ATOM 10070 N N . GLN B 1 538 ? 2.604 25.562 20.875 1 84.94 538 GLN B N 1
ATOM 10071 C CA . GLN B 1 538 ? 1.512 24.891 20.188 1 84.94 538 GLN B CA 1
ATOM 10072 C C . GLN B 1 538 ? 2.021 23.703 19.375 1 84.94 538 GLN B C 1
ATOM 10074 O O . GLN B 1 538 ? 1.4 22.641 19.375 1 84.94 538 GLN B O 1
ATOM 10079 N N . ILE B 1 539 ? 3.119 23.859 18.703 1 93.12 539 ILE B N 1
ATOM 10080 C CA . ILE B 1 539 ? 3.594 22.812 17.797 1 93.12 539 ILE B CA 1
ATOM 10081 C C . ILE B 1 539 ? 4.527 21.859 18.547 1 93.12 539 ILE B C 1
ATOM 10083 O O . ILE B 1 539 ? 5.051 20.906 17.969 1 93.12 539 ILE B O 1
ATOM 10087 N N . GLY B 1 540 ? 4.832 22.109 19.812 1 92.44 540 GLY B N 1
ATOM 10088 C CA . GLY B 1 540 ? 5.566 21.188 20.672 1 92.44 540 GLY B CA 1
ATOM 10089 C C . GLY B 1 540 ? 7.07 21.312 20.516 1 92.44 540 GLY B C 1
ATOM 10090 O O . GLY B 1 540 ? 7.809 20.359 20.812 1 92.44 540 GLY B O 1
ATOM 10091 N N . GLY B 1 541 ? 7.516 22.453 19.984 1 96.5 541 GLY B N 1
ATOM 10092 C CA . GLY B 1 541 ? 8.945 22.688 19.844 1 96.5 541 GLY B CA 1
ATOM 10093 C C . GLY B 1 541 ? 9.609 21.812 18.812 1 96.5 541 GLY B C 1
ATOM 10094 O O . GLY B 1 541 ? 8.969 21.391 17.844 1 96.5 541 GLY B O 1
ATOM 10095 N N . PHE B 1 542 ? 10.938 21.672 19 1 97.38 542 PHE B N 1
ATOM 10096 C CA . PHE B 1 542 ? 11.719 20.875 18.062 1 97.38 542 PHE B CA 1
ATOM 10097 C C . PHE B 1 542 ? 11.438 19.391 18.25 1 97.38 542 PHE B C 1
ATOM 10099 O O . PHE B 1 542 ? 11.234 18.938 19.375 1 97.38 542 PHE B O 1
ATOM 10106 N N . GLU B 1 543 ? 11.422 18.672 17.156 1 95.19 543 GLU B N 1
ATOM 10107 C CA . GLU B 1 543 ? 11.312 17.219 17.203 1 95.19 543 GLU B CA 1
ATOM 10108 C C . GLU B 1 543 ? 12.586 16.594 17.766 1 95.19 543 GLU B C 1
ATOM 10110 O O . GLU B 1 543 ? 13.656 16.688 17.172 1 95.19 543 GLU B O 1
ATOM 10115 N N . GLU B 1 544 ? 12.484 15.867 18.828 1 94.94 544 GLU B N 1
ATOM 10116 C CA . GLU B 1 544 ? 13.656 15.445 19.594 1 94.94 544 GLU B CA 1
ATOM 10117 C C . GLU B 1 544 ? 14.195 14.109 19.094 1 94.94 544 GLU B C 1
ATOM 10119 O O . GLU B 1 544 ? 15.242 13.641 19.547 1 94.94 544 GLU B O 1
ATOM 10124 N N . SER B 1 545 ? 13.555 13.484 18.141 1 91.06 545 SER B N 1
ATOM 10125 C CA . SER B 1 545 ? 14.008 12.195 17.641 1 91.06 545 SER B CA 1
ATOM 10126 C C . SER B 1 545 ? 15.242 12.352 16.75 1 91.06 545 SER B C 1
ATOM 10128 O O . SER B 1 545 ? 15.914 11.367 16.438 1 91.06 545 SER B O 1
ATOM 10130 N N . PHE B 1 546 ? 15.586 13.617 16.375 1 92.19 546 PHE B N 1
ATOM 10131 C CA . PHE B 1 546 ? 16.781 13.852 15.57 1 92.19 546 PHE B CA 1
ATOM 10132 C C . PHE B 1 546 ? 18.031 13.562 16.375 1 92.19 546 PHE B C 1
ATOM 10134 O O . PHE B 1 546 ? 18.219 14.117 17.469 1 92.19 546 PHE B O 1
ATOM 10141 N N . ARG B 1 547 ? 18.906 12.703 15.883 1 89.38 547 ARG B N 1
ATOM 10142 C CA . ARG B 1 547 ? 20.125 12.312 16.578 1 89.38 547 ARG B CA 1
ATOM 10143 C C . ARG B 1 547 ? 21.359 12.703 15.773 1 89.38 547 ARG B C 1
ATOM 10145 O O . ARG B 1 547 ? 22.484 12.344 16.141 1 89.38 547 ARG B O 1
ATOM 10152 N N . ALA B 1 548 ? 21.141 13.305 14.672 1 85.5 548 ALA B N 1
ATOM 10153 C CA . ALA B 1 548 ? 22.219 13.82 13.82 1 85.5 548 ALA B CA 1
ATOM 10154 C C . ALA B 1 548 ? 21.875 15.211 13.289 1 85.5 548 ALA B C 1
ATOM 10156 O O . ALA B 1 548 ? 20.734 15.648 13.359 1 85.5 548 ALA B O 1
ATOM 10157 N N . TYR B 1 549 ? 22.922 15.836 12.773 1 76.81 549 TYR B N 1
ATOM 10158 C CA . TYR B 1 549 ? 22.766 17.188 12.266 1 76.81 549 TYR B CA 1
ATOM 10159 C C . TYR B 1 549 ? 21.922 17.203 11 1 76.81 549 TYR B C 1
ATOM 10161 O O . TYR B 1 549 ? 22.094 16.359 10.117 1 76.81 549 TYR B O 1
ATOM 10169 N N . GLY B 1 550 ? 20.938 18.141 11.094 1 84.5 550 GLY B N 1
ATOM 10170 C CA . GLY B 1 550 ? 20.234 18.422 9.844 1 84.5 550 GLY B CA 1
ATOM 10171 C C . GLY B 1 550 ? 18.75 18.094 9.922 1 84.5 550 GLY B C 1
ATOM 10172 O O . GLY B 1 550 ? 18.359 17.078 10.492 1 84.5 550 GLY B O 1
ATOM 10173 N N . GLY B 1 551 ? 17.953 19.078 9.5 1 91.19 551 GLY B N 1
ATOM 10174 C CA . GLY B 1 551 ? 16.531 18.844 9.219 1 91.19 551 GLY B CA 1
ATOM 10175 C C . GLY B 1 551 ? 15.625 19.297 10.352 1 91.19 551 GLY B C 1
ATOM 10176 O O . GLY B 1 551 ? 14.414 19.438 10.156 1 91.19 551 GLY B O 1
ATOM 10177 N N . GLU B 1 552 ? 16.156 19.5 11.578 1 94 552 GLU B N 1
ATOM 10178 C CA . GLU B 1 552 ? 15.336 19.891 12.719 1 94 552 GLU B CA 1
ATOM 10179 C C . GLU B 1 552 ? 14.602 21.203 12.445 1 94 552 GLU B C 1
ATOM 10181 O O . GLU B 1 552 ? 13.438 21.359 12.828 1 94 552 GLU B O 1
ATOM 10186 N N . ASP B 1 553 ? 15.336 22.125 11.82 1 95.69 553 ASP B N 1
ATOM 10187 C CA . ASP B 1 553 ? 14.75 23.422 11.516 1 95.69 553 ASP B CA 1
ATOM 10188 C C . ASP B 1 553 ? 13.625 23.297 10.484 1 95.69 553 ASP B C 1
ATOM 10190 O O . ASP B 1 553 ? 12.562 23.906 10.641 1 95.69 553 ASP B O 1
ATOM 10194 N N . TRP B 1 554 ? 13.852 22.438 9.445 1 95.94 554 TRP B N 1
ATOM 10195 C CA . TRP B 1 554 ? 12.844 22.219 8.414 1 95.94 554 TRP B CA 1
ATOM 10196 C C . TRP B 1 554 ? 11.586 21.594 9.016 1 95.94 554 TRP B C 1
ATOM 10198 O O . TRP B 1 554 ? 10.469 22 8.695 1 95.94 554 TRP B O 1
ATOM 10208 N N . GLU B 1 555 ? 11.852 20.609 9.812 1 96.56 555 GLU B N 1
ATOM 10209 C CA . GLU B 1 555 ? 10.742 19.922 10.453 1 96.56 555 GLU B CA 1
ATOM 10210 C C . GLU B 1 555 ? 9.922 20.859 11.32 1 96.56 555 GLU B C 1
ATOM 10212 O O . GLU B 1 555 ? 8.688 20.875 11.242 1 96.56 555 GLU B O 1
ATOM 10217 N N . LEU B 1 556 ? 10.531 21.656 12.133 1 97 556 LEU B N 1
ATOM 10218 C CA . LEU B 1 556 ? 9.852 22.656 12.953 1 97 556 LEU B CA 1
ATOM 10219 C C . LEU B 1 556 ? 9.07 23.625 12.086 1 97 556 LEU B C 1
ATOM 10221 O O . LEU B 1 556 ? 7.914 23.938 12.383 1 97 556 LEU B O 1
ATOM 10225 N N . ALA B 1 557 ? 9.742 24.125 11.078 1 97.12 557 ALA B N 1
ATOM 10226 C CA . ALA B 1 557 ? 9.125 25.109 10.195 1 97.12 557 ALA B CA 1
ATOM 10227 C C . ALA B 1 557 ? 7.887 24.531 9.508 1 97.12 557 ALA B C 1
ATOM 10229 O O . ALA B 1 557 ? 6.879 25.234 9.344 1 97.12 557 ALA B O 1
ATOM 10230 N N . HIS B 1 558 ? 7.996 23.312 9.086 1 96.25 558 HIS B N 1
ATOM 10231 C CA . HIS B 1 558 ? 6.863 22.672 8.438 1 96.25 558 HIS B CA 1
ATOM 10232 C C . HIS B 1 558 ? 5.672 22.562 9.383 1 96.25 558 HIS B C 1
ATOM 10234 O O . HIS B 1 558 ? 4.535 22.859 8.992 1 96.25 558 HIS B O 1
ATOM 10240 N N . ARG B 1 559 ? 5.898 22.141 10.609 1 95.25 559 ARG B N 1
ATOM 10241 C CA . ARG B 1 559 ? 4.812 22.062 11.578 1 95.25 559 ARG B CA 1
ATOM 10242 C C . ARG B 1 559 ? 4.238 23.453 11.859 1 95.25 559 ARG B C 1
ATOM 10244 O O . ARG B 1 559 ? 3.023 23.609 12.008 1 95.25 559 ARG B O 1
ATOM 10251 N N . ALA B 1 560 ? 5.117 24.422 11.977 1 95 560 ALA B N 1
ATOM 10252 C CA . ALA B 1 560 ? 4.648 25.797 12.18 1 95 560 ALA B CA 1
ATOM 10253 C C . ALA B 1 560 ? 3.752 26.25 11.023 1 95 560 ALA B C 1
ATOM 10255 O O . ALA B 1 560 ? 2.701 26.859 11.25 1 95 560 ALA B O 1
ATOM 10256 N N . TRP B 1 561 ? 4.184 25.875 9.828 1 93.44 561 TRP B N 1
ATOM 10257 C CA . TRP B 1 561 ? 3.408 26.234 8.641 1 93.44 561 TRP B CA 1
ATOM 10258 C C . TRP B 1 561 ? 2.023 25.594 8.695 1 93.44 561 TRP B C 1
ATOM 10260 O O . TRP B 1 561 ? 1.014 26.266 8.492 1 93.44 561 TRP B O 1
ATOM 10270 N N . ILE B 1 562 ? 2.002 24.328 8.984 1 90.38 562 ILE B N 1
ATOM 10271 C CA . ILE B 1 562 ? 0.748 23.594 9.062 1 90.38 562 ILE B CA 1
ATOM 10272 C C . ILE B 1 562 ? -0.139 24.188 10.156 1 90.38 562 ILE B C 1
ATOM 10274 O O . ILE B 1 562 ? -1.362 24.234 10.008 1 90.38 562 ILE B O 1
ATOM 10278 N N . ALA B 1 563 ? 0.514 24.688 11.172 1 88.31 563 ALA B N 1
ATOM 10279 C CA . ALA B 1 563 ? -0.215 25.25 12.312 1 88.31 563 ALA B CA 1
ATOM 10280 C C . ALA B 1 563 ? -0.724 26.656 12 1 88.31 563 ALA B C 1
ATOM 10282 O O . ALA B 1 563 ? -1.321 27.312 12.859 1 88.31 563 ALA B O 1
ATOM 10283 N N . GLY B 1 564 ? -0.42 27.125 10.812 1 85.75 564 GLY B N 1
ATOM 10284 C CA . GLY B 1 564 ? -0.98 28.406 10.383 1 85.75 564 GLY B CA 1
ATOM 10285 C C . GLY B 1 564 ? -0.032 29.562 10.586 1 85.75 564 GLY B C 1
ATOM 10286 O O . GLY B 1 564 ? -0.375 30.703 10.281 1 85.75 564 GLY B O 1
ATOM 10287 N N . ALA B 1 565 ? 1.151 29.344 11.031 1 88.06 565 ALA B N 1
ATOM 10288 C CA . ALA B 1 565 ? 2.111 30.422 11.281 1 88.06 565 ALA B CA 1
ATOM 10289 C C . ALA B 1 565 ? 2.666 30.969 9.969 1 88.06 565 ALA B C 1
ATOM 10291 O O . ALA B 1 565 ? 2.912 30.219 9.023 1 88.06 565 ALA B O 1
ATOM 10292 N N . ASP B 1 566 ? 2.861 32.25 9.93 1 88.44 566 ASP B N 1
ATOM 10293 C CA . ASP B 1 566 ? 3.543 32.875 8.789 1 88.44 566 ASP B CA 1
ATOM 10294 C C . ASP B 1 566 ? 5.059 32.75 8.93 1 88.44 566 ASP B C 1
ATOM 10296 O O . ASP B 1 566 ? 5.578 32.625 10.039 1 88.44 566 ASP B O 1
ATOM 10300 N N . LEU B 1 567 ? 5.648 32.719 7.801 1 94.56 567 LEU B N 1
ATOM 10301 C CA . LEU B 1 567 ? 7.105 32.75 7.742 1 94.56 567 LEU B CA 1
ATOM 10302 C C . LEU B 1 567 ? 7.594 34.094 7.246 1 94.56 567 LEU B C 1
ATOM 10304 O O . LEU B 1 567 ? 6.918 34.75 6.445 1 94.56 567 LEU B O 1
ATOM 10308 N N . LEU B 1 568 ? 8.734 34.531 7.754 1 94.31 568 LEU B N 1
ATOM 10309 C CA . LEU B 1 568 ? 9.32 35.781 7.309 1 94.31 568 LEU B CA 1
ATOM 10310 C C . LEU B 1 568 ? 10.836 35.75 7.402 1 94.31 568 LEU B C 1
ATOM 10312 O O . LEU B 1 568 ? 11.391 35.25 8.391 1 94.31 568 LEU B O 1
ATOM 10316 N N . HIS B 1 569 ? 11.461 36.094 6.348 1 96.81 569 HIS B N 1
ATOM 10317 C CA . HIS B 1 569 ? 12.898 36.312 6.363 1 96.81 569 HIS B CA 1
ATOM 10318 C C . HIS B 1 569 ? 13.242 37.781 6.594 1 96.81 569 HIS B C 1
ATOM 10320 O O . HIS B 1 569 ? 12.766 38.656 5.867 1 96.81 569 HIS B O 1
ATOM 10326 N N . VAL B 1 570 ? 13.984 38.062 7.66 1 94.12 570 VAL B N 1
ATOM 10327 C CA . VAL B 1 570 ? 14.414 39.406 7.996 1 94.12 570 VAL B CA 1
ATOM 10328 C C . VAL B 1 570 ? 15.812 39.656 7.457 1 94.12 570 VAL B C 1
ATOM 10330 O O . VAL B 1 570 ? 16.812 39.469 8.172 1 94.12 570 VAL B O 1
ATOM 10333 N N . ARG B 1 571 ? 15.914 40.25 6.305 1 91.94 571 ARG B N 1
ATOM 10334 C CA . ARG B 1 571 ? 17.156 40.375 5.543 1 91.94 571 ARG B CA 1
ATOM 10335 C C . ARG B 1 571 ? 18.188 41.188 6.316 1 91.94 571 ARG B C 1
ATOM 10337 O O . ARG B 1 571 ? 19.391 40.938 6.227 1 91.94 571 ARG B O 1
ATOM 10344 N N . ASP B 1 572 ? 17.719 42.156 7.055 1 89.38 572 ASP B N 1
ATOM 10345 C CA . ASP B 1 572 ? 18.625 43.094 7.719 1 89.38 572 ASP B CA 1
ATOM 10346 C C . ASP B 1 572 ? 19.062 42.562 9.078 1 89.38 572 ASP B C 1
ATOM 10348 O O . ASP B 1 572 ? 19.984 43.094 9.695 1 89.38 572 ASP B O 1
ATOM 10352 N N . ALA B 1 573 ? 18.422 41.562 9.602 1 94.44 573 ALA B N 1
ATOM 10353 C CA . ALA B 1 573 ? 18.859 40.906 10.836 1 94.44 573 ALA B CA 1
ATOM 10354 C C . ALA B 1 573 ? 19.969 39.906 10.555 1 94.44 573 ALA B C 1
ATOM 10356 O O . ALA B 1 573 ? 19.719 38.719 10.391 1 94.44 573 ALA B O 1
ATOM 10357 N N . VAL B 1 574 ? 21.203 40.375 10.633 1 94.12 574 VAL B N 1
ATOM 10358 C CA . VAL B 1 574 ? 22.359 39.594 10.172 1 94.12 574 VAL B CA 1
ATOM 10359 C C . VAL B 1 574 ? 23.109 39 11.367 1 94.12 574 VAL B C 1
ATOM 10361 O O . VAL B 1 574 ? 23.297 39.688 12.383 1 94.12 574 VAL B O 1
ATOM 10364 N N . ALA B 1 575 ? 23.453 37.781 11.297 1 95.25 575 ALA B N 1
ATOM 10365 C CA . ALA B 1 575 ? 24.406 37.156 12.188 1 95.25 575 ALA B CA 1
ATOM 10366 C C . ALA B 1 575 ? 25.5 36.406 11.398 1 95.25 575 ALA B C 1
ATOM 10368 O O . ALA B 1 575 ? 25.219 35.781 10.391 1 95.25 575 ALA B O 1
ATOM 10369 N N . TRP B 1 576 ? 26.719 36.562 11.781 1 92.81 576 TRP B N 1
ATOM 10370 C CA . TRP B 1 576 ? 27.859 36 11.078 1 92.81 576 TRP B CA 1
ATOM 10371 C C . TRP B 1 576 ? 28.234 34.625 11.641 1 92.81 576 TRP B C 1
ATOM 10373 O O . TRP B 1 576 ? 28.359 34.469 12.852 1 92.81 576 TRP B O 1
ATOM 10383 N N . HIS B 1 577 ? 28.312 33.656 10.773 1 92.69 577 HIS B N 1
ATOM 10384 C CA . HIS B 1 577 ? 28.75 32.281 11.125 1 92.69 577 HIS B CA 1
ATOM 10385 C C . HIS B 1 577 ? 30.266 32.156 10.969 1 92.69 577 HIS B C 1
ATOM 10387 O O . HIS B 1 577 ? 30.812 32.5 9.938 1 92.69 577 HIS B O 1
ATOM 10393 N N . GLU B 1 578 ? 30.781 31.547 11.953 1 87.31 578 GLU B N 1
ATOM 10394 C CA . GLU B 1 578 ? 32.219 31.266 11.859 1 87.31 578 GLU B CA 1
ATOM 10395 C C . GLU B 1 578 ? 32.469 30.062 10.977 1 87.31 578 GLU B C 1
ATOM 10397 O O . GLU B 1 578 ? 32.062 28.938 11.289 1 87.31 578 GLU B O 1
ATOM 10402 N N . GLY B 1 579 ? 33.156 30.281 9.844 1 81.88 579 GLY B N 1
ATOM 10403 C CA . GLY B 1 579 ? 33.531 29.172 8.984 1 81.88 579 GLY B CA 1
ATOM 10404 C C . GLY B 1 579 ? 32.625 28.984 7.793 1 81.88 579 GLY B C 1
ATOM 10405 O O . GLY B 1 579 ? 31.641 29.719 7.633 1 81.88 579 GLY B O 1
ATOM 10406 N N . ALA B 1 580 ? 33 27.938 6.973 1 74.75 580 ALA B N 1
ATOM 10407 C CA . ALA B 1 580 ? 32.25 27.656 5.742 1 74.75 580 ALA B CA 1
ATOM 10408 C C . ALA B 1 580 ? 31.047 26.781 6.012 1 74.75 580 ALA B C 1
ATOM 10410 O O . ALA B 1 580 ? 30.969 26.125 7.055 1 74.75 580 ALA B O 1
ATOM 10411 N N . GLU B 1 581 ? 30.141 26.828 5.145 1 66.75 581 GLU B N 1
ATOM 10412 C CA . GLU B 1 581 ? 28.953 25.969 5.215 1 66.75 581 GLU B CA 1
ATOM 10413 C C . GLU B 1 581 ? 29.328 24.484 5.141 1 66.75 581 GLU B C 1
ATOM 10415 O O . GLU B 1 581 ? 30.297 24.125 4.465 1 66.75 581 GLU B O 1
ATOM 10420 N N . GLN B 1 582 ? 28.641 23.641 5.91 1 56.78 582 GLN B N 1
ATOM 10421 C CA . GLN B 1 582 ? 28.906 22.203 5.973 1 56.78 582 GLN B CA 1
ATOM 10422 C C . GLN B 1 582 ? 28.953 21.594 4.578 1 56.78 582 GLN B C 1
ATOM 10424 O O . GLN B 1 582 ? 29.812 20.75 4.297 1 56.78 582 GLN B O 1
ATOM 10429 N N . GLY B 1 583 ? 28 21.875 3.664 1 52.47 583 GLY B N 1
ATOM 10430 C CA . GLY B 1 583 ? 27.969 21.25 2.352 1 52.47 583 GLY B CA 1
ATOM 10431 C C . GLY B 1 583 ? 29.234 21.531 1.54 1 52.47 583 GLY B C 1
ATOM 10432 O O . GLY B 1 583 ? 29.469 20.875 0.521 1 52.47 583 GLY B O 1
ATOM 10433 N N . ARG B 1 584 ? 30 22.469 1.975 1 50.94 584 ARG B N 1
ATOM 10434 C CA . ARG B 1 584 ? 31.156 22.859 1.17 1 50.94 584 ARG B CA 1
ATOM 10435 C C . ARG B 1 584 ? 32.438 22.328 1.782 1 50.94 584 ARG B C 1
ATOM 10437 O O . ARG B 1 584 ? 33.531 22.703 1.354 1 50.94 584 ARG B O 1
ATOM 10444 N N . ARG B 1 585 ? 32.281 21.469 2.789 1 52.59 585 ARG B N 1
ATOM 10445 C CA . ARG B 1 585 ? 33.469 20.812 3.32 1 52.59 585 ARG B CA 1
ATOM 10446 C C . ARG B 1 585 ? 33.938 19.688 2.404 1 52.59 585 ARG B C 1
ATOM 10448 O O . ARG B 1 585 ? 33.125 19 1.804 1 52.59 585 ARG B O 1
ATOM 10455 N N . PRO B 1 586 ? 35.188 19.578 2.184 1 56.56 586 PRO B N 1
ATOM 10456 C CA . PRO B 1 586 ? 35.719 18.562 1.274 1 56.56 586 PRO B CA 1
ATOM 10457 C C . PRO B 1 586 ? 35.375 17.141 1.731 1 56.56 586 PRO B C 1
ATOM 10459 O O . PRO B 1 586 ? 35.75 16.75 2.846 1 56.56 586 PRO B O 1
ATOM 10462 N N . GLU B 1 587 ? 34.312 16.625 1.445 1 58.91 587 GLU B N 1
ATOM 10463 C CA . GLU B 1 587 ? 33.969 15.211 1.654 1 58.91 587 GLU B CA 1
ATOM 10464 C C . GLU B 1 587 ? 33.844 14.469 0.326 1 58.91 587 GLU B C 1
ATOM 10466 O O . GLU B 1 587 ? 33.562 15.078 -0.705 1 58.91 587 GLU B O 1
ATOM 10471 N N . GLY B 1 588 ? 34.344 13.266 0.3 1 62.16 588 GLY B N 1
ATOM 10472 C CA . GLY B 1 588 ? 34.156 12.461 -0.896 1 62.16 588 GLY B CA 1
ATOM 10473 C C . GLY B 1 588 ? 32.688 12.367 -1.317 1 62.16 588 GLY B C 1
ATOM 10474 O O . GLY B 1 588 ? 31.797 12.523 -0.492 1 62.16 588 GLY B O 1
ATOM 10475 N N . SER B 1 589 ? 32.438 12.336 -2.516 1 60.5 589 SER B N 1
ATOM 10476 C CA . SER B 1 589 ? 31.094 12.344 -3.119 1 60.5 589 SER B CA 1
ATOM 10477 C C . SER B 1 589 ? 30.203 11.258 -2.521 1 60.5 589 SER B C 1
ATOM 10479 O O . SER B 1 589 ? 29.047 11.5 -2.217 1 60.5 589 SER B O 1
ATOM 10481 N N . LEU B 1 590 ? 30.797 10.141 -2.225 1 64.12 590 LEU B N 1
ATOM 10482 C CA . LEU B 1 590 ? 30.031 9.016 -1.703 1 64.12 590 LEU B CA 1
ATOM 10483 C C . LEU B 1 590 ? 29.594 9.273 -0.262 1 64.12 590 LEU B C 1
ATOM 10485 O O . LEU B 1 590 ? 28.484 8.938 0.127 1 64.12 590 LEU B O 1
ATOM 10489 N N . ASP B 1 591 ? 30.453 9.844 0.401 1 75.56 591 ASP B N 1
ATOM 10490 C CA . ASP B 1 591 ? 30.156 10.156 1.797 1 75.56 591 ASP B CA 1
ATOM 10491 C C . ASP B 1 591 ? 29.078 11.242 1.905 1 75.56 591 ASP B C 1
ATOM 10493 O O . ASP B 1 591 ? 28.219 11.18 2.781 1 75.56 591 ASP B O 1
ATOM 10497 N N . ARG B 1 592 ? 29.172 12.031 0.859 1 80.56 592 ARG B N 1
ATOM 10498 C CA . ARG B 1 592 ? 28.172 13.102 0.837 1 80.56 592 ARG B CA 1
ATOM 10499 C C . ARG B 1 592 ? 26.781 12.555 0.552 1 80.56 592 ARG B C 1
ATOM 10501 O O . ARG B 1 592 ? 25.812 12.938 1.21 1 80.56 592 ARG B O 1
ATOM 10508 N N . THR B 1 593 ? 26.766 11.617 -0.375 1 85.19 593 THR B N 1
ATOM 10509 C CA . THR B 1 593 ? 25.469 11.031 -0.737 1 85.19 593 THR B CA 1
ATOM 10510 C C . THR B 1 593 ? 24.891 10.234 0.432 1 85.19 593 THR B C 1
ATOM 10512 O O . THR B 1 593 ? 23.703 10.328 0.722 1 85.19 593 THR B O 1
ATOM 10515 N N . ALA B 1 594 ? 25.766 9.602 1.058 1 86.06 594 ALA B N 1
ATOM 10516 C CA . ALA B 1 594 ? 25.312 8.805 2.195 1 86.06 594 ALA B CA 1
ATOM 10517 C C . ALA B 1 594 ? 24.766 9.688 3.309 1 86.06 594 ALA B C 1
ATOM 10519 O O . ALA B 1 594 ? 23.734 9.367 3.912 1 86.06 594 ALA B O 1
ATOM 10520 N N . ARG B 1 595 ? 25.453 10.742 3.496 1 85.31 595 ARG B N 1
ATOM 10521 C CA . ARG B 1 595 ? 25.016 11.664 4.539 1 85.31 595 ARG B CA 1
ATOM 10522 C C . ARG B 1 595 ? 23.688 12.312 4.184 1 85.31 595 ARG B C 1
ATOM 10524 O O . ARG B 1 595 ? 22.781 12.398 5.02 1 85.31 595 ARG B O 1
ATOM 10531 N N . LYS B 1 596 ? 23.609 12.742 2.998 1 87.25 596 LYS B N 1
ATOM 10532 C CA . LYS B 1 596 ? 22.375 13.383 2.549 1 87.25 596 LYS B CA 1
ATOM 10533 C C . LYS B 1 596 ? 21.203 12.414 2.578 1 87.25 596 LYS B C 1
ATOM 10535 O O . LYS B 1 596 ? 20.078 12.789 2.947 1 87.25 596 LYS B O 1
ATOM 10540 N N . ASN B 1 597 ? 21.531 11.195 2.201 1 92.06 597 ASN B N 1
ATOM 10541 C CA . ASN B 1 597 ? 20.5 10.172 2.27 1 92.06 597 ASN B CA 1
ATOM 10542 C C . ASN B 1 597 ? 20.031 9.938 3.705 1 92.06 597 ASN B C 1
ATOM 10544 O O . ASN B 1 597 ? 18.844 9.781 3.959 1 92.06 597 ASN B O 1
ATOM 10548 N N . ALA B 1 598 ? 20.984 9.945 4.543 1 89.62 598 ALA B N 1
ATOM 10549 C CA . ALA B 1 598 ? 20.641 9.758 5.945 1 89.62 598 ALA B CA 1
ATOM 10550 C C . ALA B 1 598 ? 19.75 10.891 6.453 1 89.62 598 ALA B C 1
ATOM 10552 O O . ALA B 1 598 ? 18.781 10.648 7.188 1 89.62 598 ALA B O 1
ATOM 10553 N N . GLU B 1 599 ? 20.031 12.07 6.035 1 88.81 599 GLU B N 1
ATOM 10554 C CA . GLU B 1 599 ? 19.219 13.234 6.402 1 88.81 599 GLU B CA 1
ATOM 10555 C C . GLU B 1 599 ? 17.797 13.117 5.844 1 88.81 599 GLU B C 1
ATOM 10557 O O . GLU B 1 599 ? 16.828 13.344 6.562 1 88.81 599 GLU B O 1
ATOM 10562 N N . MET B 1 600 ? 17.734 12.734 4.637 1 90.38 600 MET B N 1
ATOM 10563 C CA . MET B 1 600 ? 16.422 12.594 3.988 1 90.38 600 MET B CA 1
ATOM 10564 C C . MET B 1 600 ? 15.586 11.523 4.672 1 90.38 600 MET B C 1
ATOM 10566 O O . MET B 1 600 ? 14.391 11.711 4.891 1 90.38 600 MET B O 1
ATOM 10570 N N . ARG B 1 601 ? 16.234 10.492 4.984 1 92.69 601 ARG B N 1
ATOM 10571 C CA . ARG B 1 601 ? 15.547 9.375 5.613 1 92.69 601 ARG B CA 1
ATOM 10572 C C . ARG B 1 601 ? 15.055 9.75 7.008 1 92.69 601 ARG B C 1
ATOM 10574 O O . ARG B 1 601 ? 14.023 9.25 7.469 1 92.69 601 ARG B O 1
ATOM 10581 N N . ALA B 1 602 ? 15.758 10.672 7.598 1 91.94 602 ALA B N 1
ATOM 10582 C CA . ALA B 1 602 ? 15.359 11.117 8.93 1 91.94 602 ALA B CA 1
ATOM 10583 C C . ALA B 1 602 ? 14.148 12.047 8.859 1 91.94 602 ALA B C 1
ATOM 10585 O O . ALA B 1 602 ? 13.289 12.023 9.742 1 91.94 602 ALA B O 1
ATOM 10586 N N . ILE B 1 603 ? 14.008 12.828 7.789 1 93.75 603 ILE B N 1
ATOM 10587 C CA . ILE B 1 603 ? 12.984 13.867 7.742 1 93.75 603 ILE B CA 1
ATOM 10588 C C . ILE B 1 603 ? 11.75 13.344 7.004 1 93.75 603 ILE B C 1
ATOM 10590 O O . ILE B 1 603 ? 10.633 13.797 7.254 1 93.75 603 ILE B O 1
ATOM 10594 N N . ALA B 1 604 ? 11.891 12.305 6.18 1 94 604 ALA B N 1
ATOM 10595 C CA . ALA B 1 604 ? 10.828 11.82 5.305 1 94 604 ALA B CA 1
ATOM 10596 C C . ALA B 1 604 ? 9.633 11.344 6.117 1 94 604 ALA B C 1
ATOM 10598 O O . ALA B 1 604 ? 8.484 11.641 5.777 1 94 604 ALA B O 1
ATOM 10599 N N . PRO B 1 605 ? 9.82 10.625 7.234 1 93.69 605 PRO B N 1
ATOM 10600 C CA . PRO B 1 605 ? 8.664 10.164 8 1 93.69 605 PRO B CA 1
ATOM 10601 C C . PRO B 1 605 ? 7.941 11.297 8.727 1 93.69 605 PRO B C 1
ATOM 10603 O O . PRO B 1 605 ? 6.785 11.141 9.133 1 93.69 605 PRO B O 1
ATOM 10606 N N . LEU B 1 606 ? 8.602 12.422 8.852 1 94.56 606 LEU B N 1
ATOM 10607 C CA . LEU B 1 606 ? 8.094 13.492 9.711 1 94.56 606 LEU B CA 1
ATOM 10608 C C . LEU B 1 606 ? 7.438 14.586 8.891 1 94.56 606 LEU B C 1
ATOM 10610 O O . LEU B 1 606 ? 6.539 15.281 9.375 1 94.56 606 LEU B O 1
ATOM 10614 N N . ILE B 1 607 ? 7.863 14.805 7.684 1 95.38 607 ILE B N 1
ATOM 10615 C CA . ILE B 1 607 ? 7.355 15.883 6.844 1 95.38 607 ILE B CA 1
ATOM 10616 C C . ILE B 1 607 ? 6.633 15.297 5.633 1 95.38 607 ILE B C 1
ATOM 10618 O O . ILE B 1 607 ? 7.273 14.844 4.68 1 95.38 607 ILE B O 1
ATOM 10622 N N . PRO B 1 608 ? 5.352 15.297 5.625 1 94.69 608 PRO B N 1
ATOM 10623 C CA . PRO B 1 608 ? 4.602 14.719 4.508 1 94.69 608 PRO B CA 1
ATOM 10624 C C . PRO B 1 608 ? 4.586 15.617 3.275 1 94.69 608 PRO B C 1
ATOM 10626 O O . PRO B 1 608 ? 3.516 16.031 2.818 1 94.69 608 PRO B O 1
ATOM 10629 N N . ASP B 1 609 ? 5.719 15.938 2.695 1 93.19 609 ASP B N 1
ATOM 10630 C CA . ASP B 1 609 ? 5.941 16.656 1.442 1 93.19 609 ASP B CA 1
ATOM 10631 C C . ASP B 1 609 ? 6.168 15.68 0.288 1 93.19 609 ASP B C 1
ATOM 10633 O O . ASP B 1 609 ? 7.148 14.93 0.282 1 93.19 609 ASP B O 1
ATOM 10637 N N . PRO B 1 610 ? 5.246 15.727 -0.708 1 90.56 610 PRO B N 1
ATOM 10638 C CA . PRO B 1 610 ? 5.34 14.773 -1.817 1 90.56 610 PRO B CA 1
ATOM 10639 C C . PRO B 1 610 ? 6.656 14.883 -2.58 1 90.56 610 PRO B C 1
ATOM 10641 O O . PRO B 1 610 ? 7.004 13.992 -3.359 1 90.56 610 PRO B O 1
ATOM 10644 N N . HIS B 1 611 ? 7.445 15.93 -2.398 1 90.38 611 HIS B N 1
ATOM 10645 C CA . HIS B 1 611 ? 8.711 16.094 -3.102 1 90.38 611 HIS B CA 1
ATOM 10646 C C . HIS B 1 611 ? 9.891 15.703 -2.211 1 90.38 611 HIS B C 1
ATOM 10648 O O . HIS B 1 611 ? 11.039 15.727 -2.65 1 90.38 611 HIS B O 1
ATOM 10654 N N . LEU B 1 612 ? 9.602 15.43 -0.972 1 92.88 612 LEU B N 1
ATOM 10655 C CA . LEU B 1 612 ? 10.633 15.016 -0.023 1 92.88 612 LEU B CA 1
ATOM 10656 C C . LEU B 1 612 ? 10.672 13.5 0.114 1 92.88 612 LEU B C 1
ATOM 10658 O O . LEU B 1 612 ? 11.695 12.938 0.51 1 92.88 612 LEU B O 1
ATOM 10662 N N . ARG B 1 613 ? 9.539 12.867 -0.199 1 93.19 613 ARG B N 1
ATOM 10663 C CA . ARG B 1 613 ? 9.43 11.43 -0.019 1 93.19 613 ARG B CA 1
ATOM 10664 C C . ARG B 1 613 ? 8.578 10.805 -1.122 1 93.19 613 ARG B C 1
ATOM 10666 O O . ARG B 1 613 ? 7.848 11.508 -1.822 1 93.19 613 ARG B O 1
ATOM 10673 N N . HIS B 1 614 ? 8.734 9.539 -1.264 1 92.81 614 HIS B N 1
ATOM 10674 C CA . HIS B 1 614 ? 7.945 8.852 -2.279 1 92.81 614 HIS B CA 1
ATOM 10675 C C . HIS B 1 614 ? 6.602 8.398 -1.723 1 92.81 614 HIS B C 1
ATOM 10677 O O . HIS B 1 614 ? 6.551 7.652 -0.743 1 92.81 614 HIS B O 1
ATOM 10683 N N . GLY B 1 615 ? 5.535 8.789 -2.35 1 93.06 615 GLY B N 1
ATOM 10684 C CA . GLY B 1 615 ? 4.188 8.586 -1.835 1 93.06 615 GLY B CA 1
ATOM 10685 C C . GLY B 1 615 ? 3.762 7.133 -1.826 1 93.06 615 GLY B C 1
ATOM 10686 O O . GLY B 1 615 ? 2.791 6.77 -1.16 1 93.06 615 GLY B O 1
ATOM 10687 N N . ALA B 1 616 ? 4.406 6.234 -2.514 1 93 616 ALA B N 1
ATOM 10688 C CA . ALA B 1 616 ? 4.004 4.832 -2.631 1 93 616 ALA B CA 1
ATOM 10689 C C . ALA B 1 616 ? 4.379 4.051 -1.377 1 93 616 ALA B C 1
ATOM 10691 O O . ALA B 1 616 ? 3.906 2.928 -1.175 1 93 616 ALA B O 1
ATOM 10692 N N . LEU B 1 617 ? 5.266 4.57 -0.583 1 94.88 617 LEU B N 1
ATOM 10693 C CA . LEU B 1 617 ? 5.609 3.928 0.679 1 94.88 617 LEU B CA 1
ATOM 10694 C C . LEU B 1 617 ? 4.598 4.285 1.765 1 94.88 617 LEU B C 1
ATOM 10696 O O . LEU B 1 617 ? 3.779 5.188 1.584 1 94.88 617 LEU B O 1
ATOM 10700 N N . VAL B 1 618 ? 4.613 3.494 2.863 1 94.19 618 VAL B N 1
ATOM 10701 C CA . VAL B 1 618 ? 3.701 3.744 3.973 1 94.19 618 VAL B CA 1
ATOM 10702 C C . VAL B 1 618 ? 4.418 4.539 5.062 1 94.19 618 VAL B C 1
ATOM 10704 O O . VAL B 1 618 ? 5.406 4.074 5.629 1 94.19 618 VAL B O 1
ATOM 10707 N N . TRP B 1 619 ? 3.953 5.711 5.312 1 94.5 619 TRP B N 1
ATOM 10708 C CA . TRP B 1 619 ? 4.609 6.613 6.254 1 94.5 619 TRP B CA 1
ATOM 10709 C C . TRP B 1 619 ? 3.781 6.773 7.523 1 94.5 619 TRP B C 1
ATOM 10711 O O . TRP B 1 619 ? 2.562 6.59 7.504 1 94.5 619 TRP B O 1
ATOM 10721 N N . GLU B 1 620 ? 4.422 7.098 8.578 1 89.62 620 GLU B N 1
ATOM 10722 C CA . GLU B 1 620 ? 3.764 7.305 9.867 1 89.62 620 GLU B CA 1
ATOM 10723 C C . GLU B 1 620 ? 2.732 8.43 9.781 1 89.62 620 GLU B C 1
ATOM 10725 O O . GLU B 1 620 ? 1.615 8.289 10.281 1 89.62 620 GLU B O 1
ATOM 10730 N N . HIS B 1 621 ? 3.172 9.523 9.227 1 93.44 621 HIS B N 1
ATOM 10731 C CA . HIS B 1 621 ? 2.266 10.648 8.992 1 93.44 621 HIS B CA 1
ATOM 10732 C C . HIS B 1 621 ? 1.919 10.773 7.516 1 93.44 621 HIS B C 1
ATOM 10734 O O . HIS B 1 621 ? 2.783 11.094 6.695 1 93.44 621 HIS B O 1
ATOM 10740 N N . ALA B 1 622 ? 0.677 10.516 7.223 1 94.88 622 ALA B N 1
ATOM 10741 C CA . ALA B 1 622 ? 0.261 10.562 5.82 1 94.88 622 ALA B CA 1
ATOM 10742 C C . ALA B 1 622 ? 0.094 12 5.344 1 94.88 622 ALA B C 1
ATOM 10744 O O . ALA B 1 622 ? -0.121 12.906 6.148 1 94.88 622 ALA B O 1
ATOM 10745 N N . HIS B 1 623 ? 0.249 12.188 4.059 1 94.62 623 HIS B N 1
ATOM 10746 C CA . HIS B 1 623 ? -0.004 13.484 3.451 1 94.62 623 HIS B CA 1
ATOM 10747 C C . HIS B 1 623 ? -1.473 13.883 3.582 1 94.62 623 HIS B C 1
ATOM 10749 O O . HIS B 1 623 ? -1.792 15.062 3.74 1 94.62 623 HIS B O 1
ATOM 10755 N N . VAL B 1 624 ? -2.387 12.867 3.506 1 92.38 624 VAL B N 1
ATOM 10756 C CA . VAL B 1 624 ? -3.822 13.07 3.656 1 92.38 624 VAL B CA 1
ATOM 10757 C C . VAL B 1 624 ? -4.383 12.07 4.668 1 92.38 624 VAL B C 1
ATOM 10759 O O . VAL B 1 624 ? -4.156 10.867 4.555 1 92.38 624 VAL B O 1
ATOM 10762 N N . ALA B 1 625 ? -5.023 12.523 5.652 1 92.69 625 ALA B N 1
ATOM 10763 C CA . ALA B 1 625 ? -5.777 11.68 6.578 1 92.69 625 ALA B CA 1
ATOM 10764 C C . ALA B 1 625 ? -7.273 11.742 6.277 1 92.69 625 ALA B C 1
ATOM 10766 O O . ALA B 1 625 ? -7.867 12.82 6.27 1 92.69 625 ALA B O 1
ATOM 10767 N N . VAL B 1 626 ? -7.852 10.648 5.961 1 92.38 626 VAL B N 1
ATOM 10768 C CA . VAL B 1 626 ? -9.289 10.555 5.73 1 92.38 626 VAL B CA 1
ATOM 10769 C C . VAL B 1 626 ? -9.984 10.023 6.988 1 92.38 626 VAL B C 1
ATOM 10771 O O . VAL B 1 626 ? -9.789 8.867 7.367 1 92.38 626 VAL B O 1
ATOM 10774 N N . LEU B 1 627 ? -10.695 10.836 7.574 1 89.25 627 LEU B N 1
ATOM 10775 C CA . LEU B 1 627 ? -11.383 10.492 8.812 1 89.25 627 LEU B CA 1
ATOM 10776 C C . LEU B 1 627 ? -12.805 10.031 8.539 1 89.25 627 LEU B C 1
ATOM 10778 O O . LEU B 1 627 ? -13.586 10.75 7.906 1 89.25 627 LEU B O 1
ATOM 10782 N N . LEU B 1 628 ? -13.109 8.867 9.016 1 89.94 628 LEU B N 1
ATOM 10783 C CA . LEU B 1 628 ? -14.43 8.281 8.836 1 89.94 628 LEU B CA 1
ATOM 10784 C C . LEU B 1 628 ? -15.219 8.312 10.141 1 89.94 628 LEU B C 1
ATOM 10786 O O . LEU B 1 628 ? -14.742 7.836 11.172 1 89.94 628 LEU B O 1
ATOM 10790 N N . ASP B 1 629 ? -16.406 8.891 10.117 1 84.62 629 ASP B N 1
ATOM 10791 C CA . ASP B 1 629 ? -17.234 8.977 11.312 1 84.62 629 ASP B CA 1
ATOM 10792 C C . ASP B 1 629 ? -17.891 7.629 11.617 1 84.62 629 ASP B C 1
ATOM 10794 O O . ASP B 1 629 ? -17.969 7.215 12.773 1 84.62 629 ASP B O 1
ATOM 10798 N N . HIS B 1 630 ? -18.422 7.016 10.523 1 85 630 HIS B N 1
ATOM 10799 C CA . HIS B 1 630 ? -19.062 5.707 10.625 1 85 630 HIS B CA 1
ATOM 10800 C C . HIS B 1 630 ? -18.438 4.715 9.648 1 85 630 HIS B C 1
ATOM 10802 O O . HIS B 1 630 ? -18.391 4.973 8.445 1 85 630 HIS B O 1
ATOM 10808 N N . ALA B 1 631 ? -18.062 3.611 10.156 1 87.19 631 ALA B N 1
ATOM 10809 C CA . ALA B 1 631 ? -17.312 2.66 9.336 1 87.19 631 ALA B CA 1
ATOM 10810 C C . ALA B 1 631 ? -18.25 1.865 8.43 1 87.19 631 ALA B C 1
ATOM 10812 O O . ALA B 1 631 ? -17.812 1.285 7.434 1 87.19 631 ALA B O 1
ATOM 10813 N N . GLY B 1 632 ? -19.594 1.846 8.734 1 86.31 632 GLY B N 1
ATOM 10814 C CA . GLY B 1 632 ? -20.484 1.005 7.953 1 86.31 632 GLY B CA 1
ATOM 10815 C C . GLY B 1 632 ? -20.203 -0.476 8.109 1 86.31 632 GLY B C 1
ATOM 10816 O O . GLY B 1 632 ? -19.672 -0.906 9.133 1 86.31 632 GLY B O 1
ATOM 10817 N N . ASP B 1 633 ? -20.781 -1.329 7.18 1 90.44 633 ASP B N 1
ATOM 10818 C CA . ASP B 1 633 ? -20.484 -2.758 7.258 1 90.44 633 ASP B CA 1
ATOM 10819 C C . ASP B 1 633 ? -19.125 -3.072 6.637 1 90.44 633 ASP B C 1
ATOM 10821 O O . ASP B 1 633 ? -18.484 -2.191 6.062 1 90.44 633 ASP B O 1
ATOM 10825 N N . ASP B 1 634 ? -18.688 -4.289 6.691 1 93.75 634 ASP B N 1
ATOM 10826 C CA . ASP B 1 634 ? -17.359 -4.703 6.25 1 93.75 634 ASP B CA 1
ATOM 10827 C C . ASP B 1 634 ? -17.156 -4.414 4.766 1 93.75 634 ASP B C 1
ATOM 10829 O O . ASP B 1 634 ? -16.125 -3.893 4.363 1 93.75 634 ASP B O 1
ATOM 10833 N N . SER B 1 635 ? -18.188 -4.699 3.969 1 94.44 635 SER B N 1
ATOM 10834 C CA . SER B 1 635 ? -18.062 -4.535 2.523 1 94.44 635 SER B CA 1
ATOM 10835 C C . SER B 1 635 ? -17.938 -3.066 2.143 1 94.44 635 SER B C 1
ATOM 10837 O O . SER B 1 635 ? -17.172 -2.715 1.244 1 94.44 635 SER B O 1
ATOM 10839 N N . ALA B 1 636 ? -18.672 -2.252 2.834 1 93.19 636 ALA B N 1
ATOM 10840 C CA . ALA B 1 636 ? -18.594 -0.814 2.588 1 93.19 636 ALA B CA 1
ATOM 10841 C C . ALA B 1 636 ? -17.219 -0.26 2.949 1 93.19 636 ALA B C 1
ATOM 10843 O O . ALA B 1 636 ? -16.641 0.528 2.197 1 93.19 636 ALA B O 1
ATOM 10844 N N . LEU B 1 637 ? -16.75 -0.638 4.109 1 95.12 637 LEU B N 1
ATOM 10845 C CA . LEU B 1 637 ? -15.438 -0.173 4.566 1 95.12 637 LEU B CA 1
ATOM 10846 C C . LEU B 1 637 ? -14.336 -0.633 3.619 1 95.12 637 LEU B C 1
ATOM 10848 O O . LEU B 1 637 ? -13.438 0.141 3.285 1 95.12 637 LEU B O 1
ATOM 10852 N N . ILE B 1 638 ? -14.438 -1.901 3.174 1 96.31 638 ILE B N 1
ATOM 10853 C CA . ILE B 1 638 ? -13.445 -2.469 2.262 1 96.31 638 ILE B CA 1
ATOM 10854 C C . ILE B 1 638 ? -13.469 -1.701 0.942 1 96.31 638 ILE B C 1
ATOM 10856 O O . ILE B 1 638 ? -12.414 -1.316 0.427 1 96.31 638 ILE B O 1
ATOM 10860 N N . ALA B 1 639 ? -14.633 -1.471 0.416 1 94.31 639 ALA B N 1
ATOM 10861 C CA . ALA B 1 639 ? -14.766 -0.753 -0.849 1 94.31 639 ALA B CA 1
ATOM 10862 C C . ALA B 1 639 ? -14.242 0.674 -0.726 1 94.31 639 ALA B C 1
ATOM 10864 O O . ALA B 1 639 ? -13.57 1.176 -1.631 1 94.31 639 ALA B O 1
ATOM 10865 N N . CYS B 1 640 ? -14.539 1.3 0.339 1 93.44 640 CYS B N 1
ATOM 10866 C CA . CYS B 1 640 ? -14.078 2.66 0.597 1 93.44 640 CYS B CA 1
ATOM 10867 C C . CYS B 1 640 ? -12.555 2.715 0.68 1 93.44 640 CYS B C 1
ATOM 10869 O O . CYS B 1 640 ? -11.922 3.521 -0.003 1 93.44 640 CYS B O 1
ATOM 10871 N N . ALA B 1 641 ? -12 1.856 1.506 1 95.88 641 ALA B N 1
ATOM 10872 C CA . ALA B 1 641 ? -10.547 1.801 1.66 1 95.88 641 ALA B CA 1
ATOM 10873 C C . ALA B 1 641 ? -9.859 1.566 0.318 1 95.88 641 ALA B C 1
ATOM 10875 O O . ALA B 1 641 ? -8.867 2.225 -0.003 1 95.88 641 ALA B O 1
ATOM 10876 N N . ALA B 1 642 ? -10.414 0.648 -0.432 1 94.56 642 ALA B N 1
ATOM 10877 C CA . ALA B 1 642 ? -9.852 0.329 -1.738 1 94.56 642 ALA B CA 1
ATOM 10878 C C . ALA B 1 642 ? -9.828 1.559 -2.643 1 94.56 642 ALA B C 1
ATOM 10880 O O . ALA B 1 642 ? -8.828 1.82 -3.32 1 94.56 642 ALA B O 1
ATOM 10881 N N . SER B 1 643 ? -10.883 2.271 -2.652 1 91.44 643 SER B N 1
ATOM 10882 C CA . SER B 1 643 ? -10.977 3.467 -3.484 1 91.44 643 SER B CA 1
ATOM 10883 C C . SER B 1 643 ? -10 4.543 -3.021 1 91.44 643 SER B C 1
ATOM 10885 O O . SER B 1 643 ? -9.367 5.211 -3.844 1 91.44 643 SER B O 1
ATOM 10887 N N . LEU B 1 644 ? -9.836 4.719 -1.727 1 92.62 644 LEU B N 1
ATOM 10888 C CA . LEU B 1 644 ? -8.945 5.727 -1.157 1 92.62 644 LEU B CA 1
ATOM 10889 C C . LEU B 1 644 ? -7.492 5.391 -1.451 1 92.62 644 LEU B C 1
ATOM 10891 O O . LEU B 1 644 ? -6.715 6.262 -1.843 1 92.62 644 LEU B O 1
ATOM 10895 N N . PHE B 1 645 ? -7.125 4.141 -1.313 1 94.56 645 PHE B N 1
ATOM 10896 C CA . PHE B 1 645 ? -5.734 3.715 -1.393 1 94.56 645 PHE B CA 1
ATOM 10897 C C . PHE B 1 645 ? -5.297 3.561 -2.844 1 94.56 645 PHE B C 1
ATOM 10899 O O . PHE B 1 645 ? -4.137 3.254 -3.119 1 94.56 645 PHE B O 1
ATOM 10906 N N . ALA B 1 646 ? -6.219 3.775 -3.752 1 90.69 646 ALA B N 1
ATOM 10907 C CA . ALA B 1 646 ? -5.809 3.955 -5.141 1 90.69 646 ALA B CA 1
ATOM 10908 C C . ALA B 1 646 ? -4.922 5.188 -5.297 1 90.69 646 ALA B C 1
ATOM 10910 O O . ALA B 1 646 ? -4.188 5.312 -6.281 1 90.69 646 ALA B O 1
ATOM 10911 N N . SER B 1 647 ? -4.996 6.094 -4.312 1 90.81 647 SER B N 1
ATOM 10912 C CA . SER B 1 647 ? -4.066 7.211 -4.191 1 90.81 647 SER B CA 1
ATOM 10913 C C . SER B 1 647 ? -2.967 6.906 -3.18 1 90.81 647 SER B C 1
ATOM 10915 O O . SER B 1 647 ? -3.127 6.035 -2.324 1 90.81 647 SER B O 1
ATOM 10917 N N . THR B 1 648 ? -1.835 7.617 -3.371 1 90.06 648 THR B N 1
ATOM 10918 C CA . THR B 1 648 ? -0.697 7.332 -2.504 1 90.06 648 THR B CA 1
ATOM 10919 C C . THR B 1 648 ? -0.641 8.32 -1.344 1 90.06 648 THR B C 1
ATOM 10921 O O . THR B 1 648 ? -1.245 9.391 -1.406 1 90.06 648 THR B O 1
ATOM 10924 N N . ASP B 1 649 ? 0.043 7.898 -0.224 1 94.94 649 ASP B N 1
ATOM 10925 C CA . ASP B 1 649 ? 0.324 8.703 0.962 1 94.94 649 ASP B CA 1
ATOM 10926 C C . ASP B 1 649 ? -0.967 9.195 1.614 1 94.94 649 ASP B C 1
ATOM 10928 O O . ASP B 1 649 ? -1.101 10.375 1.93 1 94.94 649 ASP B O 1
ATOM 10932 N N . VAL B 1 650 ? -1.961 8.273 1.685 1 95.31 650 VAL B N 1
ATOM 10933 C CA . VAL B 1 650 ? -3.266 8.484 2.303 1 95.31 650 VAL B CA 1
ATOM 10934 C C . VAL B 1 650 ? -3.449 7.52 3.467 1 95.31 650 VAL B C 1
ATOM 10936 O O . VAL B 1 650 ? -3.074 6.348 3.373 1 95.31 650 VAL B O 1
ATOM 10939 N N . ALA B 1 651 ? -3.963 7.941 4.562 1 95.81 651 ALA B N 1
ATOM 10940 C CA . ALA B 1 651 ? -4.344 7.09 5.688 1 95.81 651 ALA B CA 1
ATOM 10941 C C . ALA B 1 651 ? -5.844 7.176 5.953 1 95.81 651 ALA B C 1
ATOM 10943 O O . ALA B 1 651 ? -6.441 8.25 5.84 1 95.81 651 ALA B O 1
ATOM 10944 N N . LEU B 1 652 ? -6.469 6.062 6.215 1 96.38 652 LEU B N 1
ATOM 10945 C CA . LEU B 1 652 ? -7.867 5.988 6.621 1 96.38 652 LEU B CA 1
ATOM 10946 C C . LEU B 1 652 ? -7.984 5.84 8.133 1 96.38 652 LEU B C 1
ATOM 10948 O O . LEU B 1 652 ? -7.48 4.871 8.711 1 96.38 652 LEU B O 1
ATOM 10952 N N . ILE B 1 653 ? -8.539 6.809 8.734 1 94.38 653 ILE B N 1
ATOM 10953 C CA . ILE B 1 653 ? -8.727 6.805 10.18 1 94.38 653 ILE B CA 1
ATOM 10954 C C . ILE B 1 653 ? -10.164 6.398 10.508 1 94.38 653 ILE B C 1
ATOM 10956 O O . ILE B 1 653 ? -11.109 7.121 10.195 1 94.38 653 ILE B O 1
ATOM 10960 N N . VAL B 1 654 ? -10.32 5.258 11.156 1 94.12 654 VAL B N 1
ATOM 10961 C CA . VAL B 1 654 ? -11.641 4.762 11.539 1 94.12 654 VAL B CA 1
ATOM 10962 C C . VAL B 1 654 ? -11.859 4.996 13.031 1 94.12 654 VAL B C 1
ATOM 10964 O O . VAL B 1 654 ? -10.906 5.184 13.789 1 94.12 654 VAL B O 1
ATOM 10967 N N . PRO B 1 655 ? -13.094 5.035 13.461 1 84.69 655 PRO B N 1
ATOM 10968 C CA . PRO B 1 655 ? -13.352 5.234 14.891 1 84.69 655 PRO B CA 1
ATOM 10969 C C . PRO B 1 655 ? -12.688 4.172 15.758 1 84.69 655 PRO B C 1
ATOM 10971 O O . PRO B 1 655 ? -12.594 3.01 15.359 1 84.69 655 PRO B O 1
ATOM 10974 N N . ALA B 1 656 ? -12.258 4.59 16.891 1 82.31 656 ALA B N 1
ATOM 10975 C CA . ALA B 1 656 ? -11.641 3.67 17.844 1 82.31 656 ALA B CA 1
ATOM 10976 C C . ALA B 1 656 ? -12.57 2.506 18.172 1 82.31 656 ALA B C 1
ATOM 10978 O O . ALA B 1 656 ? -13.773 2.701 18.344 1 82.31 656 ALA B O 1
ATOM 10979 N N . GLY B 1 657 ? -12.07 1.31 18.203 1 82.88 657 GLY B N 1
ATOM 10980 C CA . GLY B 1 657 ? -12.852 0.126 18.531 1 82.88 657 GLY B CA 1
ATOM 10981 C C . GLY B 1 657 ? -13.523 -0.503 17.328 1 82.88 657 GLY B C 1
ATOM 10982 O O . GLY B 1 657 ? -14.156 -1.551 17.438 1 82.88 657 GLY B O 1
ATOM 10983 N N . THR B 1 658 ? -13.438 0.197 16.203 1 87.5 658 THR B N 1
ATOM 10984 C CA . THR B 1 658 ? -14.008 -0.371 14.992 1 87.5 658 THR B CA 1
ATOM 10985 C C . THR B 1 658 ? -13.391 -1.729 14.68 1 87.5 658 THR B C 1
ATOM 10987 O O . THR B 1 658 ? -12.164 -1.842 14.555 1 87.5 658 THR B O 1
ATOM 10990 N N . PRO B 1 659 ? -14.242 -2.752 14.672 1 90.19 659 PRO B N 1
ATOM 10991 C CA . PRO B 1 659 ? -13.695 -4.027 14.211 1 90.19 659 PRO B CA 1
ATOM 10992 C C . PRO B 1 659 ? -13.312 -4.004 12.727 1 90.19 659 PRO B C 1
ATOM 10994 O O . PRO B 1 659 ? -14.148 -3.67 11.883 1 90.19 659 PRO B O 1
ATOM 10997 N N . LEU B 1 660 ? -12.18 -4.281 12.453 1 93.44 660 LEU B N 1
ATOM 10998 C CA . LEU B 1 660 ? -11.711 -4.25 11.07 1 93.44 660 LEU B CA 1
ATOM 10999 C C . LEU B 1 660 ? -11.844 -5.625 10.422 1 93.44 660 LEU B C 1
ATOM 11001 O O . LEU B 1 660 ? -11.523 -6.641 11.047 1 93.44 660 LEU B O 1
ATOM 11005 N N . PRO B 1 661 ? -12.43 -5.668 9.219 1 94.44 661 PRO B N 1
ATOM 11006 C CA . PRO B 1 661 ? -12.398 -6.934 8.484 1 94.44 661 PRO B CA 1
ATOM 11007 C C . PRO B 1 661 ? -10.977 -7.426 8.227 1 94.44 661 PRO B C 1
ATOM 11009 O O . PRO B 1 661 ? -10.031 -6.629 8.203 1 94.44 661 PRO B O 1
ATOM 11012 N N . PRO B 1 662 ? -10.773 -8.711 7.977 1 91.31 662 PRO B N 1
ATOM 11013 C CA . PRO B 1 662 ? -9.438 -9.281 7.793 1 91.31 662 PRO B CA 1
ATOM 11014 C C . PRO B 1 662 ? -8.672 -8.641 6.637 1 91.31 662 PRO B C 1
ATOM 11016 O O . PRO B 1 662 ? -7.445 -8.547 6.68 1 91.31 662 PRO B O 1
ATOM 11019 N N . GLU B 1 663 ? -9.391 -8.148 5.664 1 92.44 663 GLU B N 1
ATOM 11020 C CA . GLU B 1 663 ? -8.781 -7.547 4.48 1 92.44 663 GLU B CA 1
ATOM 11021 C C . GLU B 1 663 ? -8.047 -6.254 4.832 1 92.44 663 GLU B C 1
ATOM 11023 O O . GLU B 1 663 ? -7.164 -5.816 4.09 1 92.44 663 GLU B O 1
ATOM 11028 N N . LEU B 1 664 ? -8.438 -5.633 5.969 1 95.12 664 LEU B N 1
ATOM 11029 C CA . LEU B 1 664 ? -7.906 -4.32 6.316 1 95.12 664 LEU B CA 1
ATOM 11030 C C . LEU B 1 664 ? -7.109 -4.387 7.613 1 95.12 664 LEU B C 1
ATOM 11032 O O . LEU B 1 664 ? -6.391 -3.443 7.953 1 95.12 664 LEU B O 1
ATOM 11036 N N . ALA B 1 665 ? -7.16 -5.484 8.289 1 90.44 665 ALA B N 1
ATOM 11037 C CA . ALA B 1 665 ? -6.645 -5.582 9.656 1 90.44 665 ALA B CA 1
ATOM 11038 C C . ALA B 1 665 ? -5.129 -5.41 9.68 1 90.44 665 ALA B C 1
ATOM 11040 O O . ALA B 1 665 ? -4.578 -4.82 10.617 1 90.44 665 ALA B O 1
ATOM 11041 N N . ALA B 1 666 ? -4.465 -5.848 8.656 1 88.69 666 ALA B N 1
ATOM 11042 C CA . ALA B 1 666 ? -3.006 -5.801 8.664 1 88.69 666 ALA B CA 1
ATOM 11043 C C . ALA B 1 666 ? -2.49 -4.605 7.867 1 88.69 666 ALA B C 1
ATOM 11045 O O . ALA B 1 666 ? -1.277 -4.414 7.746 1 88.69 666 ALA B O 1
ATOM 11046 N N . ASP B 1 667 ? -3.332 -3.85 7.305 1 93.5 667 ASP B N 1
ATOM 11047 C CA . ASP B 1 667 ? -2.932 -2.705 6.492 1 93.5 667 ASP B CA 1
ATOM 11048 C C . ASP B 1 667 ? -2.6 -1.5 7.367 1 93.5 667 ASP B C 1
ATOM 11050 O O . ASP B 1 667 ? -3.48 -0.937 8.023 1 93.5 667 ASP B O 1
ATOM 11054 N N . PRO B 1 668 ? -1.345 -1.027 7.426 1 94.06 668 PRO B N 1
ATOM 11055 C CA . PRO B 1 668 ? -0.946 0.07 8.312 1 94.06 668 PRO B CA 1
ATOM 11056 C C . PRO B 1 668 ? -1.547 1.411 7.895 1 94.06 668 PRO B C 1
ATOM 11058 O O . PRO B 1 668 ? -1.434 2.396 8.633 1 94.06 668 PRO B O 1
ATOM 11061 N N . ARG B 1 669 ? -2.199 1.445 6.785 1 96.31 669 ARG B N 1
ATOM 11062 C CA . ARG B 1 669 ? -2.83 2.68 6.332 1 96.31 669 ARG B CA 1
ATOM 11063 C C . ARG B 1 669 ? -4.184 2.883 7.008 1 96.31 669 ARG B C 1
ATOM 11065 O O . ARG B 1 669 ? -4.746 3.979 6.961 1 96.31 669 ARG B O 1
ATOM 11072 N N . VAL B 1 670 ? -4.711 1.828 7.496 1 96.38 670 VAL B N 1
ATOM 11073 C CA . VAL B 1 670 ? -5.953 1.914 8.258 1 96.38 670 VAL B CA 1
ATOM 11074 C C . VAL B 1 670 ? -5.641 2.039 9.742 1 96.38 670 VAL B C 1
ATOM 11076 O O . VAL B 1 670 ? -5.051 1.133 10.336 1 96.38 670 VAL B O 1
ATOM 11079 N N . ARG B 1 671 ? -6.031 3.135 10.281 1 93.44 671 ARG B N 1
ATOM 11080 C CA . ARG B 1 671 ? -5.668 3.449 11.664 1 93.44 671 ARG B CA 1
ATOM 11081 C C . ARG B 1 671 ? -6.879 3.938 12.445 1 93.44 671 ARG B C 1
ATOM 11083 O O . ARG B 1 671 ? -7.926 4.234 11.867 1 93.44 671 ARG B O 1
ATOM 11090 N N . THR B 1 672 ? -6.668 3.945 13.773 1 90.25 672 THR B N 1
ATOM 11091 C CA . THR B 1 672 ? -7.734 4.469 14.625 1 90.25 672 THR B CA 1
ATOM 11092 C C . THR B 1 672 ? -7.371 5.852 15.156 1 90.25 672 THR B C 1
ATOM 11094 O O . THR B 1 672 ? -8.188 6.512 15.797 1 90.25 672 THR B O 1
ATOM 11097 N N . SER B 1 673 ? -6.102 6.238 14.914 1 86.19 673 SER B N 1
ATOM 11098 C CA . SER B 1 673 ? -5.648 7.562 15.328 1 86.19 673 SER B CA 1
ATOM 11099 C C . SER B 1 673 ? -4.484 8.039 14.469 1 86.19 673 SER B C 1
ATOM 11101 O O . SER B 1 673 ? -3.895 7.258 13.719 1 86.19 673 SER B O 1
ATOM 11103 N N . TYR B 1 674 ? -4.336 9.258 14.445 1 85.06 674 TYR B N 1
ATOM 11104 C CA . TYR B 1 674 ? -3.176 9.859 13.797 1 85.06 674 TYR B CA 1
ATOM 11105 C C . TYR B 1 674 ? -2.734 11.117 14.531 1 85.06 674 TYR B C 1
ATOM 11107 O O . TYR B 1 674 ? -3.467 11.641 15.375 1 85.06 674 TYR B O 1
ATOM 11115 N N . ARG B 1 675 ? -1.567 11.516 14.391 1 80.06 675 ARG B N 1
ATOM 11116 C CA . ARG B 1 675 ? -1.06 12.711 15.047 1 80.06 675 ARG B CA 1
ATOM 11117 C C . ARG B 1 675 ? -1.454 13.969 14.273 1 80.06 675 ARG B C 1
ATOM 11119 O O . ARG B 1 675 ? -0.941 14.219 13.18 1 80.06 675 ARG B O 1
ATOM 11126 N N . ARG B 1 676 ? -2.262 14.672 14.93 1 78.69 676 ARG B N 1
ATOM 11127 C CA . ARG B 1 676 ? -2.65 15.938 14.32 1 78.69 676 ARG B CA 1
ATOM 11128 C C . ARG B 1 676 ? -1.482 16.922 14.305 1 78.69 676 ARG B C 1
ATOM 11130 O O . ARG B 1 676 ? -0.588 16.844 15.148 1 78.69 676 ARG B O 1
ATOM 11137 N N . GLY B 1 677 ? -1.424 17.766 13.344 1 84 677 GLY B N 1
ATOM 11138 C CA . GLY B 1 677 ? -0.393 18.781 13.273 1 84 677 GLY B CA 1
ATOM 11139 C C . GLY B 1 677 ? 0.73 18.438 12.312 1 84 677 GLY B C 1
ATOM 11140 O O . GLY B 1 677 ? 1.589 19.266 12.031 1 84 677 GLY B O 1
ATOM 11141 N N . ARG B 1 678 ? 0.71 17.203 11.914 1 90 678 ARG B N 1
ATOM 11142 C CA . ARG B 1 678 ? 1.767 16.828 10.984 1 90 678 ARG B CA 1
ATOM 11143 C C . ARG B 1 678 ? 1.2 16.547 9.594 1 90 678 ARG B C 1
ATOM 11145 O O . ARG B 1 678 ? 1.94 16.531 8.609 1 90 678 ARG B O 1
ATOM 11152 N N . THR B 1 679 ? -0.059 16.297 9.516 1 90.88 679 THR B N 1
ATOM 11153 C CA . THR B 1 679 ? -0.726 16.016 8.25 1 90.88 679 THR B CA 1
ATOM 11154 C C . THR B 1 679 ? -1.335 17.266 7.652 1 90.88 679 THR B C 1
ATOM 11156 O O . THR B 1 679 ? -2.205 17.906 8.258 1 90.88 679 THR B O 1
ATOM 11159 N N . PRO B 1 680 ? -1.001 17.656 6.461 1 89 680 PRO B N 1
ATOM 11160 C CA . PRO B 1 680 ? -1.443 18.938 5.902 1 89 680 PRO B CA 1
ATOM 11161 C C . PRO B 1 680 ? -2.898 18.906 5.441 1 89 680 PRO B C 1
ATOM 11163 O O . PRO B 1 680 ? -3.553 19.953 5.387 1 89 680 PRO B O 1
ATOM 11166 N N . TRP B 1 681 ? -3.43 17.656 5.141 1 87.94 681 TRP B N 1
ATOM 11167 C CA . TRP B 1 681 ? -4.777 17.578 4.586 1 87.94 681 TRP B CA 1
ATOM 11168 C C . TRP B 1 681 ? -5.609 16.547 5.34 1 87.94 681 TRP B C 1
ATOM 11170 O O . TRP B 1 681 ? -5.121 15.461 5.676 1 87.94 681 TRP B O 1
ATOM 11180 N N . GLU B 1 682 ? -6.824 16.906 5.551 1 85.44 682 GLU B N 1
ATOM 11181 C CA . GLU B 1 682 ? -7.801 15.984 6.133 1 85.44 682 GLU B CA 1
ATOM 11182 C C . GLU B 1 682 ? -9.062 15.914 5.273 1 85.44 682 GLU B C 1
ATOM 11184 O O . GLU B 1 682 ? -9.516 16.922 4.742 1 85.44 682 GLU B O 1
ATOM 11189 N N . ILE B 1 683 ? -9.555 14.797 5.105 1 84.25 683 ILE B N 1
ATOM 11190 C CA . ILE B 1 683 ? -10.859 14.578 4.484 1 84.25 683 ILE B CA 1
ATOM 11191 C C . ILE B 1 683 ? -11.789 13.891 5.473 1 84.25 683 ILE B C 1
ATOM 11193 O O . ILE B 1 683 ? -11.484 12.805 5.973 1 84.25 683 ILE B O 1
ATOM 11197 N N . HIS B 1 684 ? -12.805 14.531 5.766 1 82.75 684 HIS B N 1
ATOM 11198 C CA . HIS B 1 684 ? -13.789 13.969 6.684 1 82.75 684 HIS B CA 1
ATOM 11199 C C . HIS B 1 684 ? -14.961 13.344 5.922 1 82.75 684 HIS B C 1
ATOM 11201 O O . HIS B 1 684 ? -15.617 14.016 5.125 1 82.75 684 HIS B O 1
ATOM 11207 N N . LEU B 1 685 ? -15.172 12.094 6.168 1 83.81 685 LEU B N 1
ATOM 11208 C CA . LEU B 1 685 ? -16.281 11.344 5.574 1 83.81 685 LEU B CA 1
ATOM 11209 C C . LEU B 1 685 ? -17.266 10.898 6.645 1 83.81 685 LEU B C 1
ATOM 11211 O O . LEU B 1 685 ? -16.875 10.312 7.656 1 83.81 685 LEU B O 1
ATOM 11215 N N . SER B 1 686 ? -18.531 11.203 6.434 1 80.06 686 SER B N 1
ATOM 11216 C CA . SER B 1 686 ? -19.547 10.734 7.383 1 80.06 686 SER B CA 1
ATOM 11217 C C . SER B 1 686 ? -19.719 9.227 7.293 1 80.06 686 SER B C 1
ATOM 11219 O O . SER B 1 686 ? -19.969 8.562 8.305 1 80.06 686 SER B O 1
ATOM 11221 N N . ARG B 1 687 ? -19.688 8.711 6.066 1 84.81 687 ARG B N 1
ATOM 11222 C CA . ARG B 1 687 ? -19.797 7.285 5.781 1 84.81 687 ARG B CA 1
ATOM 11223 C C . ARG B 1 687 ? -18.844 6.871 4.664 1 84.81 687 ARG B C 1
ATOM 11225 O O . ARG B 1 687 ? -18.328 7.723 3.938 1 84.81 687 ARG B O 1
ATOM 11232 N N . PRO B 1 688 ? -18.656 5.559 4.598 1 89.69 688 PRO B N 1
ATOM 11233 C CA . PRO B 1 688 ? -17.781 5.105 3.506 1 89.69 688 PRO B CA 1
ATOM 11234 C C . PRO B 1 688 ? -18.297 5.539 2.133 1 89.69 688 PRO B C 1
ATOM 11236 O O . PRO B 1 688 ? -19.5 5.574 1.898 1 89.69 688 PRO B O 1
ATOM 11239 N N . CYS B 1 689 ? -17.406 5.879 1.287 1 87.75 689 CYS B N 1
ATOM 11240 C CA . CYS B 1 689 ? -17.75 6.262 -0.081 1 87.75 689 CYS B CA 1
ATOM 11241 C C . CYS B 1 689 ? -16.766 5.656 -1.072 1 87.75 689 CYS B C 1
ATOM 11243 O O . CYS B 1 689 ? -15.711 5.141 -0.675 1 87.75 689 CYS B O 1
ATOM 11245 N N . ILE B 1 690 ? -17.125 5.535 -2.346 1 88.75 690 ILE B N 1
ATOM 11246 C CA . ILE B 1 690 ? -16.234 5.176 -3.443 1 88.75 690 ILE B CA 1
ATOM 11247 C C . ILE B 1 690 ? -15.906 6.414 -4.273 1 88.75 690 ILE B C 1
ATOM 11249 O O . ILE B 1 690 ? -16.812 7.07 -4.797 1 88.75 690 ILE B O 1
ATOM 11253 N N . LEU B 1 691 ? -14.609 6.719 -4.293 1 81.38 691 LEU B N 1
ATOM 11254 C CA . LEU B 1 691 ? -14.172 7.898 -5.027 1 81.38 691 LEU B CA 1
ATOM 11255 C C . LEU B 1 691 ? -14.117 7.621 -6.523 1 81.38 691 LEU B C 1
ATOM 11257 O O . LEU B 1 691 ? -13.703 6.539 -6.945 1 81.38 691 LEU B O 1
ATOM 11261 N N . THR B 1 692 ? -14.555 8.422 -7.363 1 74.5 692 THR B N 1
ATOM 11262 C CA . THR B 1 692 ? -14.438 8.32 -8.812 1 74.5 692 THR B CA 1
ATOM 11263 C C . THR B 1 692 ? -13.25 9.125 -9.32 1 74.5 692 THR B C 1
ATOM 11265 O O . THR B 1 692 ? -12.992 9.172 -10.523 1 74.5 692 THR B O 1
ATOM 11268 N N . CYS B 1 693 ? -12.602 9.836 -8.352 1 76.56 693 CYS B N 1
ATOM 11269 C CA . CYS B 1 693 ? -11.383 10.586 -8.641 1 76.56 693 CYS B CA 1
ATOM 11270 C C . CYS B 1 693 ? -10.297 10.258 -7.617 1 76.56 693 CYS B C 1
ATOM 11272 O O . CYS B 1 693 ? -10.531 9.508 -6.676 1 76.56 693 CYS B O 1
ATOM 11274 N N . SER B 1 694 ? -9.133 10.836 -7.914 1 82.06 694 SER B N 1
ATOM 11275 C CA . SER B 1 694 ? -8.031 10.586 -6.984 1 82.06 694 SER B CA 1
ATOM 11276 C C . SER B 1 694 ? -8.094 11.523 -5.785 1 82.06 694 SER B C 1
ATOM 11278 O O . SER B 1 694 ? -8.711 12.594 -5.859 1 82.06 694 SER B O 1
ATOM 11280 N N . VAL B 1 695 ? -7.531 11.156 -4.719 1 83.38 695 VAL B N 1
ATOM 11281 C CA . VAL B 1 695 ? -7.508 11.969 -3.508 1 83.38 695 VAL B CA 1
ATOM 11282 C C . VAL B 1 695 ? -6.801 13.297 -3.793 1 83.38 695 VAL B C 1
ATOM 11284 O O . VAL B 1 695 ? -7.293 14.359 -3.424 1 83.38 695 VAL B O 1
ATOM 11287 N N . PRO B 1 696 ? -5.609 13.258 -4.527 1 76.75 696 PRO B N 1
ATOM 11288 C CA . PRO B 1 696 ? -4.969 14.531 -4.859 1 76.75 696 PRO B CA 1
ATOM 11289 C C . PRO B 1 696 ? -5.879 15.461 -5.656 1 76.75 696 PRO B C 1
ATOM 11291 O O . PRO B 1 696 ? -5.812 16.688 -5.5 1 76.75 696 PRO B O 1
ATOM 11294 N N . ALA B 1 697 ? -6.676 14.867 -6.512 1 74.75 697 ALA B N 1
ATOM 11295 C CA . ALA B 1 697 ? -7.617 15.68 -7.277 1 74.75 697 ALA B CA 1
ATOM 11296 C C . ALA B 1 697 ? -8.625 16.375 -6.355 1 74.75 697 ALA B C 1
ATOM 11298 O O . ALA B 1 697 ? -9.008 17.516 -6.598 1 74.75 697 ALA B O 1
ATOM 11299 N N . ILE B 1 698 ? -8.992 15.656 -5.375 1 74.62 698 ILE B N 1
ATOM 11300 C CA . ILE B 1 698 ? -9.906 16.234 -4.395 1 74.62 698 ILE B CA 1
ATOM 11301 C C . ILE B 1 698 ? -9.227 17.406 -3.682 1 74.62 698 ILE B C 1
ATOM 11303 O O . ILE B 1 698 ? -9.828 18.453 -3.506 1 74.62 698 ILE B O 1
ATOM 11307 N N . ILE B 1 699 ? -7.992 17.203 -3.314 1 75.12 699 ILE B N 1
ATOM 11308 C CA . ILE B 1 699 ? -7.227 18.219 -2.604 1 75.12 699 ILE B CA 1
ATOM 11309 C C . ILE B 1 699 ? -7.02 19.438 -3.506 1 75.12 699 ILE B C 1
ATOM 11311 O O . ILE B 1 699 ? -7.16 20.578 -3.062 1 75.12 699 ILE B O 1
ATOM 11315 N N . ALA B 1 700 ? -6.645 19.062 -4.73 1 69.31 700 ALA B N 1
ATOM 11316 C CA . ALA B 1 700 ? -6.391 20.125 -5.688 1 69.31 700 ALA B CA 1
ATOM 11317 C C . ALA B 1 700 ? -7.645 20.969 -5.926 1 69.31 700 ALA B C 1
ATOM 11319 O O . ALA B 1 700 ? -7.562 22.172 -6.18 1 69.31 700 ALA B O 1
ATOM 11320 N N . ALA B 1 701 ? -8.758 20.141 -6.059 1 60.81 701 ALA B N 1
ATOM 11321 C CA . ALA B 1 701 ? -10.023 20.828 -6.273 1 60.81 701 ALA B CA 1
ATOM 11322 C C . ALA B 1 701 ? -10.422 21.641 -5.043 1 60.81 701 ALA B C 1
ATOM 11324 O O . ALA B 1 701 ? -11.164 22.609 -5.148 1 60.81 701 ALA B O 1
ATOM 11325 N N . GLY B 1 702 ? -10.117 21.031 -3.781 1 52.94 702 GLY B N 1
ATOM 11326 C CA . GLY B 1 702 ? -10.602 21.531 -2.504 1 52.94 702 GLY B CA 1
ATOM 11327 C C . GLY B 1 702 ? -9.727 22.641 -1.933 1 52.94 702 GLY B C 1
ATOM 11328 O O . GLY B 1 702 ? -9.875 23 -0.766 1 52.94 702 GLY B O 1
ATOM 11329 N N . ALA B 1 703 ? -8.562 22.812 -2.395 1 48.34 703 ALA B N 1
ATOM 11330 C CA . ALA B 1 703 ? -7.988 23.844 -1.535 1 48.34 703 ALA B CA 1
ATOM 11331 C C . ALA B 1 703 ? -9.078 24.625 -0.806 1 48.34 703 ALA B C 1
ATOM 11333 O O . ALA B 1 703 ? -8.805 25.328 0.162 1 48.34 703 ALA B O 1
ATOM 11334 N N . LYS B 1 704 ? -10.438 24.328 -1.378 1 43.16 704 LYS B N 1
ATOM 11335 C CA . LYS B 1 704 ? -11.57 25.016 -0.77 1 43.16 704 LYS B CA 1
ATOM 11336 C C . LYS B 1 704 ? -12.469 24.047 -0.013 1 43.16 704 LYS B C 1
ATOM 11338 O O . LYS B 1 704 ? -12.578 22.875 -0.384 1 43.16 704 LYS B O 1
ATOM 11343 N N . SER B 1 705 ? -12.578 24.094 1.259 1 46.16 705 SER B N 1
ATOM 11344 C CA . SER B 1 705 ? -13.477 23.266 2.068 1 46.16 705 SER B CA 1
ATOM 11345 C C . SER B 1 705 ? -14.711 22.844 1.276 1 46.16 705 SER B C 1
ATOM 11347 O O . SER B 1 705 ? -15.406 23.688 0.716 1 46.16 705 SER B O 1
ATOM 11349 N N . TYR B 1 706 ? -14.703 21.719 0.518 1 44.44 706 TYR B N 1
ATOM 11350 C CA . TYR B 1 706 ? -15.883 21.281 -0.232 1 44.44 706 TYR B CA 1
ATOM 11351 C C . TYR B 1 706 ? -16.766 20.375 0.617 1 44.44 706 TYR B C 1
ATOM 11353 O O . TYR B 1 706 ? -16.281 19.516 1.344 1 44.44 706 TYR B O 1
ATOM 11361 N N . ARG B 1 707 ? -17.875 20.938 1.088 1 45.03 707 ARG B N 1
ATOM 11362 C CA . ARG B 1 707 ? -18.922 20 1.482 1 45.03 707 ARG B CA 1
ATOM 11363 C C . ARG B 1 707 ? -19.578 19.359 0.261 1 45.03 707 ARG B C 1
ATOM 11365 O O . ARG B 1 707 ? -20.141 20.062 -0.585 1 45.03 707 ARG B O 1
ATOM 11372 N N . HIS B 1 708 ? -18.922 18.281 -0.158 1 45.69 708 HIS B N 1
ATOM 11373 C CA . HIS B 1 708 ? -19.547 17.641 -1.307 1 45.69 708 HIS B CA 1
ATOM 11374 C C . HIS B 1 708 ? -20.781 16.844 -0.884 1 45.69 708 HIS B C 1
ATOM 11376 O O . HIS B 1 708 ? -20.672 15.914 -0.074 1 45.69 708 HIS B O 1
ATOM 11382 N N . ARG B 1 709 ? -21.906 17.359 -1.273 1 44.34 709 ARG B N 1
ATOM 11383 C CA . ARG B 1 709 ? -23.188 16.734 -0.963 1 44.34 709 ARG B CA 1
ATOM 11384 C C . ARG B 1 709 ? -23.125 15.234 -1.245 1 44.34 709 ARG B C 1
ATOM 11386 O O . ARG B 1 709 ? -23.594 14.422 -0.44 1 44.34 709 ARG B O 1
ATOM 11393 N N . ASP B 1 710 ? -22.594 14.977 -2.422 1 48.78 710 ASP B N 1
ATOM 11394 C CA . ASP B 1 710 ? -22.656 13.562 -2.768 1 48.78 710 ASP B CA 1
ATOM 11395 C C . ASP B 1 710 ? -21.594 12.766 -2.016 1 48.78 710 ASP B C 1
ATOM 11397 O O . ASP B 1 710 ? -21.766 11.578 -1.741 1 48.78 710 ASP B O 1
ATOM 11401 N N . LEU B 1 711 ? -20.469 13.641 -1.9 1 53 711 LEU B N 1
ATOM 11402 C CA . LEU B 1 711 ? -19.453 13.039 -1.05 1 53 711 LEU B CA 1
ATOM 11403 C C . LEU B 1 711 ? -19.672 13.43 0.41 1 53 711 LEU B C 1
ATOM 11405 O O . LEU B 1 711 ? -19.656 14.609 0.747 1 53 711 LEU B O 1
ATOM 11409 N N . GLU B 1 712 ? -20.75 13.148 1.051 1 59.16 712 GLU B N 1
ATOM 11410 C CA . GLU B 1 712 ? -20.812 13.516 2.463 1 59.16 712 GLU B CA 1
ATOM 11411 C C . GLU B 1 712 ? -19.422 13.641 3.07 1 59.16 712 GLU B C 1
ATOM 11413 O O . GLU B 1 712 ? -19.125 13.023 4.094 1 59.16 712 GLU B O 1
ATOM 11418 N N . ALA B 1 713 ? -18.516 14.367 2.189 1 61.09 713 ALA B N 1
ATOM 11419 C CA . ALA B 1 713 ? -17.125 14.5 2.582 1 61.09 713 ALA B CA 1
ATOM 11420 C C . ALA B 1 713 ? -16.75 15.969 2.803 1 61.09 713 ALA B C 1
ATOM 11422 O O . ALA B 1 713 ? -17.312 16.859 2.168 1 61.09 713 ALA B O 1
ATOM 11423 N N . HIS B 1 714 ? -16 16.234 3.885 1 66.06 714 HIS B N 1
ATOM 11424 C CA . HIS B 1 714 ? -15.398 17.531 4.18 1 66.06 714 HIS B CA 1
ATOM 11425 C C . HIS B 1 714 ? -13.883 17.484 4.016 1 66.06 714 HIS B C 1
ATOM 11427 O O . HIS B 1 714 ? -13.211 16.688 4.656 1 66.06 714 HIS B O 1
ATOM 11433 N N . VAL B 1 715 ? -13.398 18.266 2.982 1 65.88 715 VAL B N 1
ATOM 11434 C CA . VAL B 1 715 ? -11.953 18.344 2.803 1 65.88 715 VAL B CA 1
ATOM 11435 C C . VAL B 1 715 ? -11.391 19.516 3.607 1 65.88 715 VAL B C 1
ATOM 11437 O O . VAL B 1 715 ? -11.906 20.641 3.535 1 65.88 715 VAL B O 1
ATOM 11440 N N . VAL B 1 716 ? -10.422 19.281 4.41 1 61.47 716 VAL B N 1
ATOM 11441 C CA . VAL B 1 716 ? -9.844 20.281 5.293 1 61.47 716 VAL B CA 1
ATOM 11442 C C . VAL B 1 716 ? -8.375 20.5 4.934 1 61.47 716 VAL B C 1
ATOM 11444 O O . VAL B 1 716 ? -7.566 19.578 5.004 1 61.47 716 VAL B O 1
ATOM 11447 N N . ASP B 1 717 ? -8.07 21.688 4.383 1 66 717 ASP B N 1
ATOM 11448 C CA . ASP B 1 717 ? -6.699 22.172 4.473 1 66 717 ASP B CA 1
ATOM 11449 C C . ASP B 1 717 ? -6.352 22.562 5.906 1 66 717 ASP B C 1
ATOM 11451 O O . ASP B 1 717 ? -6.879 23.547 6.43 1 66 717 ASP B O 1
ATOM 11455 N N . VAL B 1 718 ? -5.508 21.891 6.512 1 69.19 718 VAL B N 1
ATOM 11456 C CA . VAL B 1 718 ? -5.285 22.031 7.945 1 69.19 718 VAL B CA 1
ATOM 11457 C C . VAL B 1 718 ? -4.742 23.422 8.258 1 69.19 718 VAL B C 1
ATOM 11459 O O . VAL B 1 718 ? -5.145 24.047 9.242 1 69.19 718 VAL B O 1
ATOM 11462 N N . ARG B 1 719 ? -3.734 23.844 7.434 1 74.38 719 ARG B N 1
ATOM 11463 C CA . ARG B 1 719 ? -3.211 25.188 7.641 1 74.38 719 ARG B CA 1
ATOM 11464 C C . ARG B 1 719 ? -4.32 26.234 7.539 1 74.38 719 ARG B C 1
ATOM 11466 O O . ARG B 1 719 ? -4.418 27.125 8.375 1 74.38 719 ARG B O 1
ATOM 11473 N N . ALA B 1 720 ? -5.031 26.016 6.43 1 66.81 720 ALA B N 1
ATOM 11474 C CA . ALA B 1 720 ? -6.133 26.953 6.238 1 66.81 720 ALA B CA 1
ATOM 11475 C C . ALA B 1 720 ? -7.105 26.906 7.41 1 66.81 720 ALA B C 1
ATOM 11477 O O . ALA B 1 720 ? -7.641 27.938 7.82 1 66.81 720 ALA B O 1
ATOM 11478 N N . ALA B 1 721 ? -7.184 25.719 7.859 1 65.56 721 ALA B N 1
ATOM 11479 C CA . ALA B 1 721 ? -8.078 25.531 9 1 65.56 721 ALA B CA 1
ATOM 11480 C C . ALA B 1 721 ? -7.543 26.266 10.234 1 65.56 721 ALA B C 1
ATOM 11482 O O . ALA B 1 721 ? -8.312 26.859 10.992 1 65.56 721 ALA B O 1
ATOM 11483 N N . HIS B 1 722 ? -6.254 26.203 10.359 1 64.06 722 HIS B N 1
ATOM 11484 C CA . HIS B 1 722 ? -5.633 26.875 11.5 1 64.06 722 HIS B CA 1
ATOM 11485 C C . HIS B 1 722 ? -5.652 28.391 11.328 1 64.06 722 HIS B C 1
ATOM 11487 O O . HIS B 1 722 ? -5.75 29.125 12.305 1 64.06 722 HIS B O 1
ATOM 11493 N N . ARG B 1 723 ? -5.391 28.656 9.961 1 61.56 723 ARG B N 1
ATOM 11494 C CA . ARG B 1 723 ? -5.371 30.078 9.656 1 61.56 723 ARG B CA 1
ATOM 11495 C C . ARG B 1 723 ? -6.785 30.641 9.594 1 61.56 723 ARG B C 1
ATOM 11497 O O . ARG B 1 723 ? -6.965 31.859 9.43 1 61.56 723 ARG B O 1
ATOM 11504 N N . HIS B 1 724 ? -7.633 29.547 9.82 1 44.31 724 HIS B N 1
ATOM 11505 C CA . HIS B 1 724 ? -9.055 29.875 9.734 1 44.31 724 HIS B CA 1
ATOM 11506 C C . HIS B 1 724 ? -9.383 30.609 8.445 1 44.31 724 HIS B C 1
ATOM 11508 O O . HIS B 1 724 ? -10.086 31.625 8.469 1 44.31 724 HIS B O 1
ATOM 11514 N N . THR B 1 725 ? -8.477 30.422 7.301 1 45.69 725 THR B N 1
ATOM 11515 C CA . THR B 1 725 ? -8.758 30.969 5.977 1 45.69 725 THR B CA 1
ATOM 11516 C C . THR B 1 725 ? -10.117 30.484 5.48 1 45.69 725 THR B C 1
ATOM 11518 O O . THR B 1 725 ? -10.484 29.328 5.66 1 45.69 725 THR B O 1
ATOM 11521 N N . PRO B 1 726 ? -10.945 31.578 4.988 1 38.94 726 PRO B N 1
ATOM 11522 C CA . PRO B 1 726 ? -12.289 31.188 4.547 1 38.94 726 PRO B CA 1
ATOM 11523 C C . PRO B 1 726 ? -12.273 29.969 3.623 1 38.94 726 PRO B C 1
ATOM 11525 O O . PRO B 1 726 ? -11.398 29.844 2.762 1 38.94 726 PRO B O 1
ATOM 11528 N N . ARG B 1 727 ? -12.891 29.078 4.07 1 44.84 727 ARG B N 1
ATOM 11529 C CA . ARG B 1 727 ? -13.172 27.891 3.268 1 44.84 727 ARG B CA 1
ATOM 11530 C C . ARG B 1 727 ? -13.914 28.266 1.987 1 44.84 727 ARG B C 1
ATOM 11532 O O . ARG B 1 727 ? -14.961 28.906 2.033 1 44.84 727 ARG B O 1
ATOM 11539 N N . ARG B 1 728 ? -13.219 28.641 0.98 1 39.59 728 ARG B N 1
ATOM 11540 C CA . ARG B 1 728 ? -14.078 28.766 -0.193 1 39.59 728 ARG B CA 1
ATOM 11541 C C . ARG B 1 728 ? -14.797 27.453 -0.488 1 39.59 728 ARG B C 1
ATOM 11543 O O . ARG B 1 728 ? -14.156 26.422 -0.685 1 39.59 728 ARG B O 1
ATOM 11550 N N . THR B 1 729 ? -15.898 27.375 0.122 1 40.97 729 THR B N 1
ATOM 11551 C CA . THR B 1 729 ? -16.719 26.234 -0.288 1 40.97 729 THR B CA 1
ATOM 11552 C C . THR B 1 729 ? -17 26.281 -1.786 1 40.97 729 THR B C 1
ATOM 11554 O O . THR B 1 729 ? -17.547 27.266 -2.285 1 40.97 729 THR B O 1
ATOM 11557 N N . VAL B 1 730 ? -16.141 26.016 -2.617 1 40.62 730 VAL B N 1
ATOM 11558 C CA . VAL B 1 730 ? -16.578 25.875 -4.004 1 40.62 730 VAL B CA 1
ATOM 11559 C C . VAL B 1 730 ? -17.688 24.828 -4.098 1 40.62 730 VAL B C 1
ATOM 11561 O O . VAL B 1 730 ? -17.547 23.719 -3.586 1 40.62 730 VAL B O 1
ATOM 11564 N N . GLU B 1 731 ? -18.844 25.531 -4.199 1 42.34 731 GLU B N 1
ATOM 11565 C CA . GLU B 1 731 ? -19.969 24.672 -4.574 1 42.34 731 GLU B CA 1
ATOM 11566 C C . GLU B 1 731 ? -19.656 23.859 -5.82 1 42.34 731 GLU B C 1
ATOM 11568 O O . GLU B 1 731 ? -19.312 24.422 -6.867 1 42.34 731 GLU B O 1
ATOM 11573 N N . GLY B 1 732 ? -19.734 22.578 -5.672 1 45.91 732 GLY B N 1
ATOM 11574 C CA . GLY B 1 732 ? -19.703 21.562 -6.715 1 45.91 732 GLY B CA 1
ATOM 11575 C C . GLY B 1 732 ? -18.312 21.125 -7.074 1 45.91 732 GLY B C 1
ATOM 11576 O O . GLY B 1 732 ? -17.406 21.953 -7.211 1 45.91 732 GLY B O 1
ATOM 11577 N N . LEU B 1 733 ? -17.875 20.203 -6.605 1 50.91 733 LEU B N 1
ATOM 11578 C CA . LEU B 1 733 ? -16.672 19.594 -7.168 1 50.91 733 LEU B CA 1
ATOM 11579 C C . LEU B 1 733 ? -16.734 19.578 -8.695 1 50.91 733 LEU B C 1
ATOM 11581 O O . LEU B 1 733 ? -17.828 19.516 -9.273 1 50.91 733 LEU B O 1
ATOM 11585 N N . PRO B 1 734 ? -15.672 20.078 -9.227 1 55.72 734 PRO B N 1
ATOM 11586 C CA . PRO B 1 734 ? -15.75 19.766 -10.648 1 55.72 734 PRO B CA 1
ATOM 11587 C C . PRO B 1 734 ? -16.359 18.391 -10.914 1 55.72 734 PRO B C 1
ATOM 11589 O O . PRO B 1 734 ? -16.219 17.469 -10.102 1 55.72 734 PRO B O 1
ATOM 11592 N N . PRO B 1 735 ? -17.359 18.406 -11.789 1 51.75 735 PRO B N 1
ATOM 11593 C CA . PRO B 1 735 ? -18.078 17.172 -12.086 1 51.75 735 PRO B CA 1
ATOM 11594 C C . PRO B 1 735 ? -17.188 15.938 -12.055 1 51.75 735 PRO B C 1
ATOM 11596 O O . PRO B 1 735 ? -17.672 14.828 -11.812 1 51.75 735 PRO B O 1
ATOM 11599 N N . TRP B 1 736 ? -15.922 16.281 -12.125 1 53.31 736 TRP B N 1
ATOM 11600 C CA . TRP B 1 736 ? -15.039 15.117 -12.219 1 53.31 736 TRP B CA 1
ATOM 11601 C C . TRP B 1 736 ? -14.633 14.625 -10.836 1 53.31 736 TRP B C 1
ATOM 11603 O O . TRP B 1 736 ? -14.086 13.531 -10.688 1 53.31 736 TRP B O 1
ATOM 11613 N N . VAL B 1 737 ? -14.883 15.586 -9.859 1 58.31 737 VAL B N 1
ATOM 11614 C CA . VAL B 1 737 ? -14.68 15.141 -8.492 1 58.31 737 VAL B CA 1
ATOM 11615 C C . VAL B 1 737 ? -15.969 14.523 -7.949 1 58.31 737 VAL B C 1
ATOM 11617 O O . VAL B 1 737 ? -16.922 15.242 -7.633 1 58.31 737 VAL B O 1
ATOM 11620 N N . ALA B 1 738 ? -16.188 13.18 -8.242 1 63.09 738 ALA B N 1
ATOM 11621 C CA . ALA B 1 738 ? -17.406 12.5 -7.844 1 63.09 738 ALA B CA 1
ATOM 11622 C C . ALA B 1 738 ? -17.109 11.312 -6.934 1 63.09 738 ALA B C 1
ATOM 11624 O O . ALA B 1 738 ? -16.016 10.727 -7.008 1 63.09 738 ALA B O 1
ATOM 11625 N N . ALA B 1 739 ? -17.781 11.336 -5.812 1 74 739 ALA B N 1
ATOM 11626 C CA . ALA B 1 739 ? -17.781 10.172 -4.926 1 74 739 ALA B CA 1
ATOM 11627 C C . ALA B 1 739 ? -19.188 9.617 -4.754 1 74 739 ALA B C 1
ATOM 11629 O O . ALA B 1 739 ? -20.172 10.344 -4.91 1 74 739 ALA B O 1
ATOM 11630 N N . ARG B 1 740 ? -19.312 8.352 -4.699 1 79 740 ARG B N 1
ATOM 11631 C CA . ARG B 1 740 ? -20.562 7.684 -4.398 1 79 740 ARG B CA 1
ATOM 11632 C C . ARG B 1 740 ? -20.609 7.211 -2.949 1 79 740 ARG B C 1
ATOM 11634 O O . ARG B 1 740 ? -19.812 6.352 -2.551 1 79 740 ARG B O 1
ATOM 11641 N N . SER B 1 741 ? -21.516 7.836 -2.182 1 80.25 741 SER B N 1
ATOM 11642 C CA . SER B 1 741 ? -21.672 7.422 -0.791 1 80.25 741 SER B CA 1
ATOM 11643 C C . SER B 1 741 ? -22.281 6.027 -0.695 1 80.25 741 SER B C 1
ATOM 11645 O O . SER B 1 741 ? -23.188 5.688 -1.45 1 80.25 741 SER B O 1
ATOM 11647 N N . LEU B 1 742 ? -21.781 5.23 0.229 1 85.62 742 LEU B N 1
ATOM 11648 C CA . LEU B 1 742 ? -22.266 3.867 0.4 1 85.62 742 LEU B CA 1
ATOM 11649 C C . LEU B 1 742 ? -23.266 3.787 1.545 1 85.62 742 LEU B C 1
ATOM 11651 O O . LEU B 1 742 ? -22.938 3.324 2.639 1 85.62 742 LEU B O 1
ATOM 11655 N N . ARG B 1 743 ? -24.516 4.164 1.25 1 76.88 743 ARG B N 1
ATOM 11656 C CA . ARG B 1 743 ? -25.609 4.086 2.219 1 76.88 743 ARG B CA 1
ATOM 11657 C C . ARG B 1 743 ? -26.031 2.641 2.455 1 76.88 743 ARG B C 1
ATOM 11659 O O . ARG B 1 743 ? -26.516 2.301 3.531 1 76.88 743 ARG B O 1
ATOM 11666 N N . HIS B 1 744 ? -25.875 1.86 1.376 1 82.06 744 HIS B N 1
ATOM 11667 C CA . HIS B 1 744 ? -26.156 0.431 1.434 1 82.06 744 HIS B CA 1
ATOM 11668 C C . HIS B 1 744 ? -24.891 -0.389 1.153 1 82.06 744 HIS B C 1
ATOM 11670 O O . HIS B 1 744 ? -23.891 0.144 0.668 1 82.06 744 HIS B O 1
ATOM 11676 N N . THR B 1 745 ? -25.062 -1.639 1.542 1 89.06 745 THR B N 1
ATOM 11677 C CA . THR B 1 745 ? -23.969 -2.561 1.277 1 89.06 745 THR B CA 1
ATOM 11678 C C . THR B 1 745 ? -23.656 -2.609 -0.215 1 89.06 745 THR B C 1
ATOM 11680 O O . THR B 1 745 ? -24.547 -2.844 -1.036 1 89.06 745 THR B O 1
ATOM 11683 N N . PRO B 1 746 ? -22.453 -2.281 -0.496 1 90.88 746 PRO B N 1
ATOM 11684 C CA . PRO B 1 746 ? -22.094 -2.301 -1.916 1 90.88 746 PRO B CA 1
ATOM 11685 C C . PRO B 1 746 ? -21.969 -3.717 -2.473 1 90.88 746 PRO B C 1
ATOM 11687 O O . PRO B 1 746 ? -21.797 -4.672 -1.709 1 90.88 746 PRO B O 1
ATOM 11690 N N . ASP B 1 747 ? -22.156 -3.848 -3.781 1 91.5 747 ASP B N 1
ATOM 11691 C CA . ASP B 1 747 ? -21.859 -5.07 -4.523 1 91.5 747 ASP B CA 1
ATOM 11692 C C . ASP B 1 747 ? -20.391 -5.129 -4.93 1 91.5 747 ASP B C 1
ATOM 11694 O O . ASP B 1 747 ? -19.984 -4.492 -5.906 1 91.5 747 ASP B O 1
ATOM 11698 N N . LEU B 1 748 ? -19.625 -5.895 -4.164 1 91.88 748 LEU B N 1
ATOM 11699 C CA . LEU B 1 748 ? -18.188 -5.938 -4.395 1 91.88 748 LEU B CA 1
ATOM 11700 C C . LEU B 1 748 ? -17.875 -6.516 -5.77 1 91.88 748 LEU B C 1
ATOM 11702 O O . LEU B 1 748 ? -16.875 -6.133 -6.395 1 91.88 748 LEU B O 1
ATOM 11706 N N . GLU B 1 749 ? -18.688 -7.453 -6.266 1 88.5 749 GLU B N 1
ATOM 11707 C CA . GLU B 1 749 ? -18.5 -7.996 -7.605 1 88.5 749 GLU B CA 1
ATOM 11708 C C . GLU B 1 749 ? -18.531 -6.895 -8.664 1 88.5 749 GLU B C 1
ATOM 11710 O O . GLU B 1 749 ? -17.703 -6.867 -9.57 1 88.5 749 GLU B O 1
ATOM 11715 N N . ALA B 1 750 ? -19.484 -6.102 -8.477 1 86.19 750 ALA B N 1
ATOM 11716 C CA . ALA B 1 750 ? -19.641 -4.992 -9.414 1 86.19 750 ALA B CA 1
ATOM 11717 C C . ALA B 1 750 ? -18.516 -3.975 -9.258 1 86.19 750 ALA B C 1
ATOM 11719 O O . ALA B 1 750 ? -17.953 -3.506 -10.242 1 86.19 750 ALA B O 1
ATOM 11720 N N . GLU B 1 751 ? -18.172 -3.723 -7.98 1 87.06 751 GLU B N 1
ATOM 11721 C CA . GLU B 1 751 ? -17.172 -2.691 -7.684 1 87.06 751 GLU B CA 1
ATOM 11722 C C . GLU B 1 751 ? -15.789 -3.096 -8.188 1 87.06 751 GLU B C 1
ATOM 11724 O O . GLU B 1 751 ? -15.016 -2.246 -8.633 1 87.06 751 GLU B O 1
ATOM 11729 N N . TRP B 1 752 ? -15.469 -4.371 -8.156 1 87.25 752 TRP B N 1
ATOM 11730 C CA . TRP B 1 752 ? -14.117 -4.824 -8.469 1 87.25 752 TRP B CA 1
ATOM 11731 C C . TRP B 1 752 ? -14.023 -5.281 -9.922 1 87.25 752 TRP B C 1
ATOM 11733 O O . TRP B 1 752 ? -12.945 -5.648 -10.391 1 87.25 752 TRP B O 1
ATOM 11743 N N . GLY B 1 753 ? -15.102 -5.328 -10.609 1 77.69 753 GLY B N 1
ATOM 11744 C CA . GLY B 1 753 ? -15.078 -5.582 -12.047 1 77.69 753 GLY B CA 1
ATOM 11745 C C . GLY B 1 753 ? -15.156 -7.055 -12.398 1 77.69 753 GLY B C 1
ATOM 11746 O O . GLY B 1 753 ? -14.578 -7.496 -13.391 1 77.69 753 GLY B O 1
ATOM 11747 N N . TRP B 1 754 ? -15.742 -7.863 -11.609 1 79.75 754 TRP B N 1
ATOM 11748 C CA . TRP B 1 754 ? -15.859 -9.297 -11.836 1 79.75 754 TRP B CA 1
ATOM 11749 C C . TRP B 1 754 ? -16.5 -9.594 -13.188 1 79.75 754 TRP B C 1
ATOM 11751 O O . TRP B 1 754 ? -16.078 -10.5 -13.898 1 79.75 754 TRP B O 1
ATOM 11761 N N . ARG B 1 755 ? -17.5 -8.797 -13.57 1 69.62 755 ARG B N 1
ATOM 11762 C CA . ARG B 1 755 ? -18.281 -9.062 -14.773 1 69.62 755 ARG B CA 1
ATOM 11763 C C . ARG B 1 755 ? -17.594 -8.539 -16.016 1 69.62 755 ARG B C 1
ATOM 11765 O O . ARG B 1 755 ? -18.109 -8.656 -17.125 1 69.62 755 ARG B O 1
ATOM 11772 N N . ARG B 1 756 ? -16.391 -7.945 -15.836 1 65.81 756 ARG B N 1
ATOM 11773 C CA . ARG B 1 756 ? -15.641 -7.422 -16.969 1 65.81 756 ARG B CA 1
ATOM 11774 C C . ARG B 1 756 ? -14.797 -8.516 -17.625 1 65.81 756 ARG B C 1
ATOM 11776 O O . ARG B 1 756 ? -14.375 -9.461 -16.953 1 65.81 756 ARG B O 1
#

Secondary structure (DSSP, 8-state):
-PPEEEEEETSSSHHHHTTSPPTT---TTSPPEEEPPPPPPPGGG-PPTT---S-GGGSHHHHHHTGGG-SEEEE-S--TT--HHHHHHHHHHHHHHT--EEEE---SS-TT-S--HHHHHHHHHHHHH-SEEEES-HHHHHHHHHHH----EE-PPPP-S-GGG-PPPPPPPTTPPEEEEEEEET--TTB--HHHHHHHHHHHHHHHHHTS-EEEEEEE-TT-S-HHHHHHHHHTTTTEEEEE--S--HHHHHHHHHT-SEEE--BSS-S--HHHHHHHHTT-EEEEESSTTHHHHS-EEEE-EETTEE-HHHHHHHHHHHHHSPPP-HHHHHHHHHHHHHHHHHHHHHHHHHHHS--EEEEEEESS-HHHHHHHHHHHHT-SS-GGGEEEEEEE-S-SS-------SSEEEEEE----S--HHHHHHHHHHT---SEEEEE-TTEEE-TTHHHHHHHHHHHHSSEEEEEEEEEE--SS---PPSTTPPPTTPEE----HHHHHHHHHTTTTTT--TTGGGG--TTEEEEEHHHHHHTTSS-TT--SSSSHHHHHHHHHHHTT--EEEEEEEEEEEES--GGGS---HHHHHHHHHHHHHHHTTT---TTTS-TTS--SS-SEEEEES---SHHHHHHHHHHHTTSSSEEEEPPTTPPPPHHHHT-TTEES---TTS-SEEEEESS-EEESS-HHHHHHHHSS--EETTTTEEEEEHHHHHTT------SS--TTS-EEE-SS---HHHHHTTT-/-PPEEEEEETSSSHHHHTTSPPTT---TTSPPEEEPPPPPPPGGG-PPTT---S-GGGSHHHHHHTGGG-SEEEE-S--TT--HHHHHHHHHHHHHHT--EEEE---SS-TT-S--HHHHHHHHHHHHH-SEEEES-HHHHHHHHHHH----EE-PPPP-S-GGG-PPPPPPPTTPPEEEEEEEET--TTB--HHHHHHHHHHHHHHHHHTS-EEEEEEE-TT-S-HHHHHHHHHTTTTEEEEE--S--HHHHHHHHHT-SEEE--BSS-S--HHHHHHHHTT-EEEEESSTTHHHHS-EEEE-EETTEE-HHHHHHHHHHHHHSPPP-HHHHHHHHHHHHHHHHHHHHHHHHHHHS--EEEEEEESS-HHHHHHHHHHHHT-SS-GGGEEEEEEE-S-SS-------SSEEEEEE----S--HHHHHHHHHHT---SEEEEE-TTEEE-TTHHHHHHHHHHHHSSEEEEEEEEEE--SS---PPSTTPPPTTPEE----HHHHHHHHHTTTTTT--TTGGGG--TTEEEEEHHHHHHTTSS-TT--SSSSHHHHHHHHHHHTT--EEEEEEEEEEEES--GGGS---HHHHHHHHHHHHHHHTTT---TTTS-TTS--SS-SEEEEES---SHHHHHHHHHHHTTSSSEEEEPPTTPPPPHHHHT-TTEES---TTS-SEEEEESS-EEESS-HHHHHHHHSS--EETTTTEEEEEHHHHHTT------SS--TTS-EEE-SS---HHHHHTTT-